Protein AF-0000000086320446 (afdb_homodimer)

Secondary structure (DSSP, 8-state):
----------------------------SSHHHHHHHHHHHHHHHHHTTSPPPSS--GGGGT-EEEEEEEEESSSTTTS-SEEEEEEESHHHHHHHHHHTT--HHHHHHHHHSSPPEEEEEE-GGG-EEEE-TTSSEEEEEE-HHHHHHHHHHHHHHHHHHHHTTT--SS--EEEEEEEEETTEEEEEEEEE-SS-SSSPPSEEEEE-S--TT-S--HHHHTSSS-EE-HHHHHHTT----B-HHHHHHHHHHHHHHHHHHHHTT----EEEEEEEEHHHHHHHHHHHHHHHHHS-S-------------GG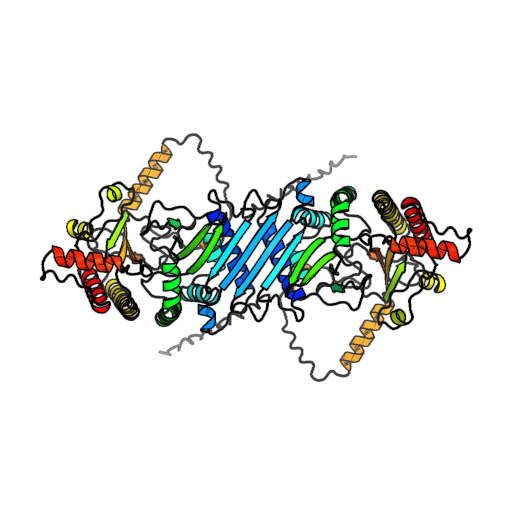G-S--PPTT---TTT-TTEEEBPTT-SS-EEEEEEEE--S----HHHHHHHHHHHHHS-TTS------HHHHHHHHHHHHHHT--/----------------------------SSHHHHHHHHHHHHHHHHHTTSPPPSS--GGGGT-EEEEEEEEESSSTTTS-SEEEEEEESHHHHHHHHHHTT--HHHHHHHHHSSPPEEEEEE-GGG-EEEE-TTSSEEEEEE-HHHHHHHHHHHHHHHHHHHHTTT--SS--EEEEEEEEETTEEEEEEEEE-SS-SSSPPSEEEEE-S--TT-S--HHHHTSSS-EE-HHHHHHTT----B-HHHHHHHHHHHHHHHHHHHHTT----EEEEEEEEHHHHHHHHHHHHHHHHHS-SS----S-------GGG-S--PPTT---TTT-TTEEEBPTT-SS-EEEEEEEE--S----HHHHHHHHHHHHHS-TTS------HHHHHHHHHHHHHHT--

InterPro domains:
  IPR002498 Phosphatidylinositol-4-phosphate 4/5-kinase, core [PF01504] (119-394)
  IPR002498 Phosphatidylinositol-4-phosphate 4/5-kinase, core [PS51455] (28-396)
  IPR002498 Phosphatidylinositol-4-phosphate 4/5-kinase, core [SM00330] (57-397)
  IPR023610 Phosphatidylinositol-4/5-phosphate 5/4-kinase [PTHR23086] (12-394)
  IPR027483 Phosphatidylinositol-4-phosphate 4/5-kinase, C-terminal domain superfamily [G3DSA:3.30.810.10] (194-396)
  IPR027484 Phosphatidylinositol-4-phosphate 5-kinase, N-terminal [G3DSA:3.30.800.10] (15-193)

pLDDT: mean 83.35, std 22.11, range [25.0, 98.81]

Nearest PDB structures (foldseek):
  6ux9-assembly1_B  TM=9.869E-01  e=2.970E-52  Homo sapiens
  1bo1-assembly1_B  TM=9.671E-01  e=8.323E-47  Homo sapiens
  7n80-assembly1_A  TM=9.711E-01  e=2.504E-44  Homo sapiens
  7n81-assembly1_A  TM=9.606E-01  e=2.966E-44  Homo sapiens
  7n81-assembly1_B  TM=9.501E-01  e=2.649E-44  Homo sapiens

Structure (mmCIF, N/CA/C/O backbone):
data_AF-0000000086320446-model_v1
#
loop_
_entity.id
_entity.type
_entity.pdbx_description
1 polymer 'Phosphatidylinositol 5-phosphate 4-kinase type-2 alpha'
#
loop_
_atom_site.group_PDB
_atom_site.id
_atom_site.type_symbol
_atom_site.label_atom_id
_atom_site.label_alt_id
_atom_site.label_comp_id
_atom_site.label_asym_id
_atom_site.label_entity_id
_atom_site.label_seq_id
_atom_site.pdbx_PDB_ins_code
_atom_site.Cartn_x
_atom_site.Cartn_y
_atom_site.Cartn_z
_atom_site.occupancy
_atom_site.B_iso_or_equiv
_atom_site.auth_seq_id
_atom_site.auth_comp_id
_atom_site.auth_asym_id
_atom_site.auth_atom_id
_atom_site.pdbx_PDB_model_num
ATOM 1 N N . LYS A 1 1 ? 19.734 -3.607 -69.25 1 25 1 LYS A N 1
ATOM 2 C CA . LYS A 1 1 ? 18.844 -4.18 -68.25 1 25 1 LYS A CA 1
ATOM 3 C C . LYS A 1 1 ? 19.344 -3.904 -66.812 1 25 1 LYS A C 1
ATOM 5 O O . LYS A 1 1 ? 20.281 -4.562 -66.375 1 25 1 LYS A O 1
ATOM 10 N N . ALA A 1 2 ? 19.484 -2.613 -66.375 1 28.91 2 ALA A N 1
ATOM 11 C CA . ALA A 1 2 ? 20.125 -1.871 -65.312 1 28.91 2 ALA A CA 1
ATOM 12 C C . ALA A 1 2 ? 19.469 -2.172 -63.969 1 28.91 2 ALA A C 1
ATOM 14 O O . ALA A 1 2 ? 18.25 -2.006 -63.844 1 28.91 2 ALA A O 1
ATOM 15 N N . LEU A 1 3 ? 19.984 -3.246 -63.188 1 27.5 3 LEU A N 1
ATOM 16 C CA . LEU A 1 3 ? 19.562 -3.887 -61.938 1 27.5 3 LEU A CA 1
ATOM 17 C C . LEU A 1 3 ? 19.422 -2.863 -60.812 1 27.5 3 LEU A C 1
ATOM 19 O O . LEU A 1 3 ? 20.391 -2.197 -60.469 1 27.5 3 LEU A O 1
ATOM 23 N N . VAL A 1 4 ? 18.297 -2.152 -60.75 1 27.69 4 VAL A N 1
ATOM 24 C CA . VAL A 1 4 ? 17.984 -1.152 -59.719 1 27.69 4 VAL A CA 1
ATOM 25 C C . VAL A 1 4 ? 18.047 -1.784 -58.344 1 27.69 4 VAL A C 1
ATOM 27 O O . VAL A 1 4 ? 17.297 -2.709 -58.031 1 27.69 4 VAL A O 1
ATOM 30 N N . ALA A 1 5 ? 19.297 -1.875 -57.688 1 31.53 5 ALA A N 1
ATOM 31 C CA . ALA A 1 5 ? 19.672 -2.311 -56.344 1 31.53 5 ALA A CA 1
ATOM 32 C C . ALA A 1 5 ? 18.875 -1.561 -55.281 1 31.53 5 ALA A C 1
ATOM 34 O O . ALA A 1 5 ? 18.969 -0.336 -55.188 1 31.53 5 ALA A O 1
ATOM 35 N N . SER A 1 6 ? 17.594 -1.976 -55.031 1 29.22 6 SER A N 1
ATOM 36 C CA . SER A 1 6 ? 16.688 -1.409 -54.062 1 29.22 6 SER A CA 1
ATOM 37 C C . SER A 1 6 ? 17.328 -1.345 -52.688 1 29.22 6 SER A C 1
ATOM 39 O O . SER A 1 6 ? 17.891 -2.334 -52.219 1 29.22 6 SER A O 1
ATOM 41 N N . ILE A 1 7 ? 17.844 -0.206 -52.25 1 32.28 7 ILE A N 1
ATOM 42 C CA . ILE A 1 7 ? 18.484 0.19 -51 1 32.28 7 ILE A CA 1
ATOM 43 C C . ILE A 1 7 ? 17.547 -0.119 -49.844 1 32.28 7 ILE A C 1
ATOM 45 O O . ILE A 1 7 ? 16.453 0.449 -49.75 1 32.28 7 ILE A O 1
ATOM 49 N N . ALA A 1 8 ? 17.469 -1.412 -49.375 1 32.09 8 ALA A N 1
ATOM 50 C CA . ALA A 1 8 ? 16.781 -1.826 -48.156 1 32.09 8 ALA A CA 1
ATOM 51 C C . ALA A 1 8 ? 17.203 -0.95 -46.969 1 32.09 8 ALA A C 1
ATOM 53 O O . ALA A 1 8 ? 18.375 -0.915 -46.594 1 32.09 8 ALA A O 1
ATOM 54 N N . SER A 1 9 ? 16.531 0.209 -46.812 1 28.72 9 SER A N 1
ATOM 55 C CA . SER A 1 9 ? 16.766 1.096 -45.656 1 28.72 9 SER A CA 1
ATOM 56 C C . SER A 1 9 ? 16.688 0.333 -44.344 1 28.72 9 SER A C 1
ATOM 58 O O . SER A 1 9 ? 15.766 -0.446 -44.125 1 28.72 9 SER A O 1
ATOM 60 N N . LYS A 1 10 ? 17.812 0.025 -43.75 1 32.12 10 LYS A N 1
ATOM 61 C CA . LYS A 1 10 ? 18.062 -0.482 -42.406 1 32.12 10 LYS A CA 1
ATOM 62 C C . LYS A 1 10 ? 17.297 0.323 -41.344 1 32.12 10 LYS A C 1
ATOM 64 O O . LYS A 1 10 ? 17.625 1.475 -41.062 1 32.12 10 LYS A O 1
ATOM 69 N N . THR A 1 11 ? 15.969 0.18 -41.375 1 28.09 11 THR A N 1
ATOM 70 C CA . THR A 1 11 ? 15.266 0.816 -40.25 1 28.09 11 THR A CA 1
ATOM 71 C C . THR A 1 11 ? 15.828 0.337 -38.938 1 28.09 11 THR A C 1
ATOM 73 O O . THR A 1 11 ? 15.773 -0.855 -38.625 1 28.09 11 THR A O 1
ATOM 76 N N . LYS A 1 12 ? 16.812 1.037 -38.406 1 29.14 12 LYS A N 1
ATOM 77 C CA . LYS A 1 12 ? 17.328 0.895 -37.062 1 29.14 12 LYS A CA 1
ATOM 78 C C . LYS A 1 12 ? 16.203 0.881 -36.031 1 29.14 12 LYS A C 1
ATOM 80 O O . LYS A 1 12 ? 15.438 1.848 -35.906 1 29.14 12 LYS A O 1
ATOM 85 N N . THR A 1 13 ? 15.609 -0.25 -35.875 1 29.11 13 THR A N 1
ATOM 86 C CA . THR A 1 13 ? 14.711 -0.344 -34.719 1 29.11 13 THR A CA 1
ATOM 87 C C . THR A 1 13 ? 15.398 0.128 -33.438 1 29.11 13 THR A C 1
ATOM 89 O O . THR A 1 13 ? 16.391 -0.464 -33 1 29.11 13 THR A O 1
ATOM 92 N N . LYS A 1 14 ? 15.445 1.467 -33.25 1 32.5 14 LYS A N 1
ATOM 93 C CA . LYS A 1 14 ? 15.914 1.981 -31.953 1 32.5 14 LYS A CA 1
ATOM 94 C C . LYS A 1 14 ? 15.398 1.13 -30.797 1 32.5 14 LYS A C 1
ATOM 96 O O . LYS A 1 14 ? 14.188 0.986 -30.625 1 32.5 14 LYS A O 1
ATOM 101 N N . LYS A 1 15 ? 16.219 0.214 -30.469 1 32.38 15 LYS A N 1
ATOM 102 C CA . LYS A 1 15 ? 15.992 -0.48 -29.203 1 32.38 15 LYS A CA 1
ATOM 103 C C . LYS A 1 15 ? 15.594 0.5 -28.109 1 32.38 15 LYS A C 1
ATOM 105 O O . LYS A 1 15 ? 16.359 1.404 -27.766 1 32.38 15 LYS A O 1
ATOM 110 N N . LYS A 1 16 ? 14.398 1.007 -28.094 1 34.41 16 LYS A N 1
ATOM 111 C CA . LYS A 1 16 ? 13.945 1.812 -26.969 1 34.41 16 LYS A CA 1
ATOM 112 C C . LYS A 1 16 ? 14.5 1.276 -25.656 1 34.41 16 LYS A C 1
ATOM 114 O O . LYS A 1 16 ? 14.234 0.131 -25.281 1 34.41 16 LYS A O 1
ATOM 119 N N . HIS A 1 17 ? 15.633 1.653 -25.359 1 34.25 17 HIS A N 1
ATOM 120 C CA . HIS A 1 17 ? 16.172 1.431 -24.031 1 34.25 17 HIS A CA 1
ATOM 121 C C . HIS A 1 17 ? 15.133 1.701 -22.953 1 34.25 17 HIS A C 1
ATOM 123 O O . HIS A 1 17 ? 14.523 2.773 -22.938 1 34.25 17 HIS A O 1
ATOM 129 N N . PHE A 1 18 ? 14.352 0.781 -22.609 1 33.75 18 PHE A N 1
ATOM 130 C CA . PHE A 1 18 ? 13.516 0.884 -21.422 1 33.75 18 PHE A CA 1
ATOM 131 C C . PHE A 1 18 ? 14.273 1.534 -20.281 1 33.75 18 PHE A C 1
ATOM 133 O O . PHE A 1 18 ? 15.227 0.954 -19.75 1 33.75 18 PHE A O 1
ATOM 140 N N . VAL A 1 19 ? 14.508 2.783 -20.422 1 36.47 19 VAL A N 1
ATOM 141 C CA . VAL A 1 19 ? 15.008 3.445 -19.219 1 36.47 19 VAL A CA 1
ATOM 142 C C . VAL A 1 19 ? 14.242 2.951 -18 1 36.47 19 VAL A C 1
ATOM 144 O O . VAL A 1 19 ? 13.008 2.977 -17.984 1 36.47 19 VAL A O 1
ATOM 147 N N . ALA A 1 20 ? 14.836 2.168 -17.297 1 40.19 20 ALA A N 1
ATOM 148 C CA . ALA A 1 20 ? 14.312 1.625 -16.047 1 40.19 20 ALA A CA 1
ATOM 149 C C . ALA A 1 20 ? 13.68 2.719 -15.188 1 40.19 20 ALA A C 1
ATOM 151 O O . ALA A 1 20 ? 14.297 3.746 -14.914 1 40.19 20 ALA A O 1
ATOM 152 N N . GLN A 1 21 ? 12.484 2.992 -15.227 1 47.34 21 GLN A N 1
ATOM 153 C CA . GLN A 1 21 ? 11.75 3.959 -14.422 1 47.34 21 GLN A CA 1
ATOM 154 C C . GLN A 1 21 ? 12.242 3.967 -12.984 1 47.34 21 GLN A C 1
ATOM 156 O O . GLN A 1 21 ? 12.398 2.91 -12.367 1 47.34 21 GLN A O 1
ATOM 161 N N . LYS A 1 22 ? 12.914 5.008 -12.547 1 56.53 22 LYS A N 1
ATOM 162 C CA . LYS A 1 22 ? 13.438 5.266 -11.203 1 56.53 22 LYS A CA 1
ATOM 163 C C . LYS A 1 22 ? 12.375 4.973 -10.141 1 56.53 22 LYS A C 1
ATOM 165 O O . LYS A 1 22 ? 11.266 5.496 -10.211 1 56.53 22 LYS A O 1
ATOM 170 N N . VAL A 1 23 ? 12.508 3.85 -9.453 1 69 23 VAL A N 1
ATOM 171 C CA . VAL A 1 23 ? 11.672 3.367 -8.359 1 69 23 VAL A CA 1
ATOM 172 C C . VAL A 1 23 ? 11.703 4.367 -7.203 1 69 23 VAL A C 1
ATOM 174 O O . VAL A 1 23 ? 12.766 4.887 -6.852 1 69 23 VAL A O 1
ATOM 177 N N . LYS A 1 24 ? 10.523 4.895 -6.875 1 74.44 24 LYS A N 1
ATOM 178 C CA . LYS A 1 24 ? 10.406 5.688 -5.652 1 74.44 24 LYS A CA 1
ATOM 179 C C . LYS A 1 24 ? 10.812 4.879 -4.43 1 74.44 24 LYS A C 1
ATOM 181 O O . LYS A 1 24 ? 10.109 3.955 -4.02 1 74.44 24 LYS A O 1
ATOM 186 N N . LEU A 1 25 ? 12.023 5.301 -3.936 1 83.06 25 LEU A N 1
ATOM 187 C CA . LEU A 1 25 ? 12.523 4.605 -2.756 1 83.06 25 LEU A CA 1
ATOM 188 C C . LEU A 1 25 ? 12.242 5.41 -1.49 1 83.06 25 LEU A C 1
ATOM 190 O O . LEU A 1 25 ? 12.281 6.641 -1.514 1 83.06 25 LEU A O 1
ATOM 194 N N . PHE A 1 26 ? 11.805 4.734 -0.42 1 89.5 26 PHE A N 1
ATOM 195 C CA . PHE A 1 26 ? 11.625 5.383 0.872 1 89.5 26 PHE A CA 1
ATOM 196 C C . PHE A 1 26 ? 12.914 5.348 1.685 1 89.5 26 PHE A C 1
ATOM 198 O O . PHE A 1 26 ? 12.953 4.766 2.77 1 89.5 26 PHE A O 1
ATOM 205 N N . ARG A 1 27 ? 13.922 5.82 1.101 1 88.25 27 ARG A N 1
ATOM 206 C CA . ARG A 1 27 ? 15.219 5.805 1.774 1 88.25 27 ARG A CA 1
ATOM 207 C C . ARG A 1 27 ? 15.578 7.191 2.295 1 88.25 27 ARG A C 1
ATOM 209 O O . ARG A 1 27 ? 15.477 8.18 1.566 1 88.25 27 ARG A O 1
ATOM 216 N N . ALA A 1 28 ? 15.891 7.195 3.557 1 91.31 28 ALA A N 1
ATOM 217 C CA . ALA A 1 28 ? 16.406 8.398 4.215 1 91.31 28 ALA A CA 1
ATOM 218 C C . ALA A 1 28 ? 17.594 8.07 5.113 1 91.31 28 ALA A C 1
ATOM 220 O O . ALA A 1 28 ? 17.781 6.914 5.508 1 91.31 28 ALA A O 1
ATOM 221 N N . SER A 1 29 ? 18.453 9.031 5.277 1 90 29 SER A N 1
ATOM 222 C CA . SER A 1 29 ? 19.578 8.828 6.195 1 90 29 SER A CA 1
ATOM 223 C C . SER A 1 29 ? 19.078 8.492 7.598 1 90 29 SER A C 1
ATOM 225 O O . SER A 1 29 ? 19.672 7.645 8.273 1 90 29 SER A O 1
ATOM 227 N N . ASP A 1 30 ? 18.047 9.164 7.98 1 93.19 30 ASP A N 1
ATOM 228 C CA . ASP A 1 30 ? 17.375 8.859 9.242 1 93.19 30 ASP A CA 1
ATOM 229 C C . ASP A 1 30 ? 16.297 7.797 9.047 1 93.19 30 ASP A C 1
ATOM 231 O O . ASP A 1 30 ? 15.289 8.047 8.391 1 93.19 30 ASP A O 1
ATOM 235 N N . PRO A 1 31 ? 16.453 6.613 9.648 1 95.56 31 PRO A N 1
ATOM 236 C CA . PRO A 1 31 ? 15.469 5.543 9.484 1 95.56 31 PRO A CA 1
ATOM 237 C C . PRO A 1 31 ? 14.055 5.977 9.883 1 95.56 31 PRO A C 1
ATOM 239 O O . PRO A 1 31 ? 13.078 5.48 9.328 1 95.56 31 PRO A O 1
ATOM 242 N N . LEU A 1 32 ? 14.039 6.867 10.82 1 96.62 32 LEU A N 1
ATOM 243 C CA . LEU A 1 32 ? 12.742 7.379 11.25 1 96.62 32 LEU A CA 1
ATOM 244 C C . LEU A 1 32 ? 11.984 8 10.086 1 96.62 32 LEU A C 1
ATOM 246 O O . LEU A 1 32 ? 10.781 7.793 9.938 1 96.62 32 LEU A O 1
ATOM 250 N N . LEU A 1 33 ? 12.68 8.75 9.297 1 97.31 33 LEU A N 1
ATOM 251 C CA . LEU A 1 33 ? 12.055 9.43 8.164 1 97.31 33 LEU A CA 1
ATOM 252 C C . LEU A 1 33 ? 11.711 8.43 7.062 1 97.31 33 LEU A C 1
ATOM 254 O O . LEU A 1 33 ? 10.719 8.609 6.348 1 97.31 33 LEU A O 1
ATOM 258 N N . SER A 1 34 ? 12.5 7.352 6.922 1 97.12 34 SER A N 1
ATOM 259 C CA . SER A 1 34 ? 12.148 6.281 5.992 1 97.12 34 SER A CA 1
ATOM 260 C C . SER A 1 34 ? 10.805 5.652 6.355 1 97.12 34 SER A C 1
ATOM 262 O O . SER A 1 34 ? 9.953 5.457 5.488 1 97.12 34 SER A O 1
ATOM 264 N N . VAL A 1 35 ? 10.648 5.379 7.641 1 98.25 35 VAL A N 1
ATOM 265 C CA . VAL A 1 35 ? 9.414 4.75 8.109 1 98.25 35 VAL A CA 1
ATOM 266 C C . VAL A 1 35 ? 8.25 5.73 7.984 1 98.25 35 VAL A C 1
ATOM 268 O O . VAL A 1 35 ? 7.125 5.332 7.676 1 98.25 35 VAL A O 1
ATOM 271 N N . LEU A 1 36 ? 8.539 7 8.219 1 98.31 36 LEU A N 1
ATOM 272 C CA . LEU A 1 36 ? 7.496 8 8.023 1 98.31 36 LEU A CA 1
ATOM 273 C C . LEU A 1 36 ? 6.996 7.988 6.582 1 98.31 36 LEU A C 1
ATOM 275 O O . LEU A 1 36 ? 5.785 7.953 6.34 1 98.31 36 LEU A O 1
ATOM 279 N N . MET A 1 37 ? 7.906 8.07 5.656 1 98.12 37 MET A N 1
ATOM 280 C CA . MET A 1 37 ? 7.543 8.062 4.242 1 98.12 37 MET A CA 1
ATOM 281 C C . MET A 1 37 ? 6.758 6.805 3.887 1 98.12 37 MET A C 1
ATOM 283 O O . MET A 1 37 ? 5.703 6.879 3.256 1 98.12 37 MET A O 1
ATOM 287 N N . TRP A 1 38 ? 7.277 5.66 4.281 1 97.75 38 TRP A N 1
ATOM 288 C CA . TRP A 1 38 ? 6.613 4.383 4.027 1 97.75 38 TRP A CA 1
ATOM 289 C C . TRP A 1 38 ? 5.207 4.371 4.621 1 97.75 38 TRP A C 1
ATOM 291 O O . TRP A 1 38 ? 4.25 3.969 3.959 1 97.75 38 TRP A O 1
ATOM 301 N N . GLY A 1 39 ? 5.105 4.797 5.871 1 98.44 39 GLY A N 1
ATOM 302 C CA . GLY A 1 39 ? 3.844 4.781 6.59 1 98.44 39 GLY A CA 1
ATOM 303 C C . GLY A 1 39 ? 2.793 5.684 5.973 1 98.44 39 GLY A C 1
ATOM 304 O O . GLY A 1 39 ? 1.627 5.297 5.855 1 98.44 39 GLY A O 1
ATOM 305 N N . VAL A 1 40 ? 3.195 6.852 5.652 1 98.38 40 VAL A N 1
ATOM 306 C CA . VAL A 1 40 ? 2.268 7.781 5.02 1 98.38 40 VAL A CA 1
ATOM 307 C C . VAL A 1 40 ? 1.782 7.207 3.691 1 98.38 40 VAL A C 1
ATOM 309 O O . VAL A 1 40 ? 0.591 7.27 3.379 1 98.38 40 VAL A O 1
ATOM 312 N N . ASN A 1 41 ? 2.709 6.695 2.93 1 97.25 41 ASN A N 1
ATOM 313 C CA . ASN A 1 41 ? 2.338 6.039 1.681 1 97.25 41 ASN A CA 1
ATOM 314 C C . ASN A 1 41 ? 1.327 4.918 1.914 1 97.25 41 ASN A C 1
ATOM 316 O O . ASN A 1 41 ? 0.321 4.828 1.209 1 97.25 41 ASN A O 1
ATOM 320 N N . HIS A 1 42 ? 1.609 4.121 2.852 1 96.5 42 HIS A N 1
ATOM 321 C CA . HIS A 1 42 ? 0.721 3.018 3.205 1 96.5 42 HIS A CA 1
ATOM 322 C C . HIS A 1 42 ? -0.653 3.531 3.623 1 96.5 42 HIS A C 1
ATOM 324 O O . HIS A 1 42 ? -1.677 3.008 3.176 1 96.5 42 HIS A O 1
ATOM 330 N N . SER A 1 43 ? -0.67 4.484 4.469 1 96.75 43 SER A N 1
ATOM 331 C CA . SER A 1 43 ? -1.901 5.039 5.02 1 96.75 43 SER A CA 1
ATOM 332 C C . SER A 1 43 ? -2.809 5.574 3.916 1 96.75 43 SER A C 1
ATOM 334 O O . SER A 1 43 ? -3.998 5.25 3.871 1 96.75 43 SER A O 1
ATOM 336 N N . ILE A 1 44 ? -2.24 6.355 3.064 1 96.94 44 ILE A N 1
ATOM 337 C CA . ILE A 1 44 ? -3.029 6.977 2.006 1 96.94 44 ILE A CA 1
ATOM 338 C C . ILE A 1 44 ? -3.543 5.902 1.048 1 96.94 44 ILE A C 1
ATOM 340 O O . ILE A 1 44 ? -4.691 5.961 0.601 1 96.94 44 ILE A O 1
ATOM 344 N N . ASN A 1 45 ? -2.715 4.945 0.732 1 93.5 45 ASN A N 1
ATOM 345 C CA . ASN A 1 45 ? -3.152 3.844 -0.118 1 93.5 45 ASN A CA 1
ATOM 346 C C . ASN A 1 45 ? -4.301 3.066 0.519 1 93.5 45 ASN A C 1
ATOM 348 O O . ASN A 1 45 ? -5.266 2.711 -0.159 1 93.5 45 ASN A O 1
ATOM 352 N N . GLU A 1 46 ? -4.16 2.814 1.781 1 93.31 46 GLU A N 1
ATOM 353 C CA . GLU A 1 46 ? -5.207 2.102 2.508 1 93.31 46 GLU A CA 1
ATOM 354 C C . GLU A 1 46 ? -6.523 2.871 2.475 1 93.31 46 GLU A C 1
ATOM 356 O O . GLU A 1 46 ? -7.59 2.279 2.295 1 93.31 46 GLU A O 1
ATOM 361 N N . LEU A 1 47 ? -6.434 4.125 2.672 1 93.94 47 LEU A N 1
ATOM 362 C CA . LEU A 1 47 ? -7.621 4.973 2.725 1 93.94 47 LEU A CA 1
ATOM 363 C C . LEU A 1 47 ? -8.328 5.008 1.373 1 93.94 47 LEU A C 1
ATOM 365 O O . LEU A 1 47 ? -9.531 5.262 1.303 1 93.94 47 LEU A O 1
ATOM 369 N N . SER A 1 48 ? -7.562 4.758 0.337 1 91.5 48 SER A N 1
ATOM 370 C CA . SER A 1 48 ? -8.156 4.742 -0.997 1 91.5 48 SER A CA 1
ATOM 371 C C . SER A 1 48 ? -9.031 3.51 -1.2 1 91.5 48 SER A C 1
ATOM 373 O O . SER A 1 48 ? -9.797 3.441 -2.16 1 91.5 48 SER A O 1
ATOM 375 N N . HIS A 1 49 ? -8.914 2.6 -0.326 1 89.81 49 HIS A N 1
ATOM 376 C CA . HIS A 1 49 ? -9.695 1.368 -0.418 1 89.81 49 HIS A CA 1
ATOM 377 C C . HIS A 1 49 ? -10.727 1.283 0.699 1 89.81 49 HIS A C 1
ATOM 379 O O . HIS A 1 49 ? -11.148 0.189 1.08 1 89.81 49 HIS A O 1
ATOM 385 N N . VAL A 1 50 ? -11.039 2.348 1.27 1 90.62 50 VAL A N 1
ATOM 386 C CA . VAL A 1 50 ? -12.047 2.424 2.32 1 90.62 50 VAL A CA 1
ATOM 387 C C . VAL A 1 50 ? -13.195 3.332 1.871 1 90.62 50 VAL A C 1
ATOM 389 O O . VAL A 1 50 ? -12.961 4.352 1.219 1 90.62 50 VAL A O 1
ATOM 392 N N . GLN A 1 51 ? -14.367 2.893 2.152 1 86.12 51 GLN A N 1
ATOM 393 C CA . GLN A 1 51 ? -15.516 3.748 1.887 1 86.12 51 GLN A CA 1
ATOM 394 C C . GLN A 1 51 ? -15.531 4.953 2.822 1 86.12 51 GLN A C 1
ATOM 396 O O . GLN A 1 51 ? -15.547 4.797 4.043 1 86.12 51 GLN A O 1
ATOM 401 N N . ILE A 1 52 ? -15.555 6.035 2.26 1 87.38 52 ILE A N 1
ATOM 402 C CA . ILE A 1 52 ? -15.547 7.262 3.049 1 87.38 52 ILE A CA 1
ATOM 403 C C . ILE A 1 52 ? -16.984 7.633 3.436 1 87.38 52 ILE A C 1
ATOM 405 O O . ILE A 1 52 ? -17.828 7.84 2.566 1 87.38 52 ILE A O 1
ATOM 409 N N . PRO A 1 53 ? -17.188 7.684 4.668 1 87.69 53 PRO A N 1
ATOM 410 C CA . PRO A 1 53 ? -18.547 8.031 5.09 1 87.69 53 PRO A CA 1
ATOM 411 C C . PRO A 1 53 ? -18.891 9.492 4.828 1 87.69 53 PRO A C 1
ATOM 413 O O . PRO A 1 53 ? -18 10.344 4.793 1 87.69 53 PRO A O 1
ATOM 416 N N . ILE A 1 54 ? -20.141 9.719 4.711 1 85.94 54 ILE A N 1
ATOM 417 C CA . ILE A 1 54 ? -20.625 11.078 4.512 1 85.94 54 ILE A CA 1
ATOM 418 C C . ILE A 1 54 ? -20.484 11.875 5.805 1 85.94 54 ILE A C 1
ATOM 420 O O . ILE A 1 54 ? -20.094 13.047 5.777 1 85.94 54 ILE A O 1
ATOM 424 N N . MET A 1 55 ? -20.766 11.172 6.875 1 92.38 55 MET A N 1
ATOM 425 C CA . MET A 1 55 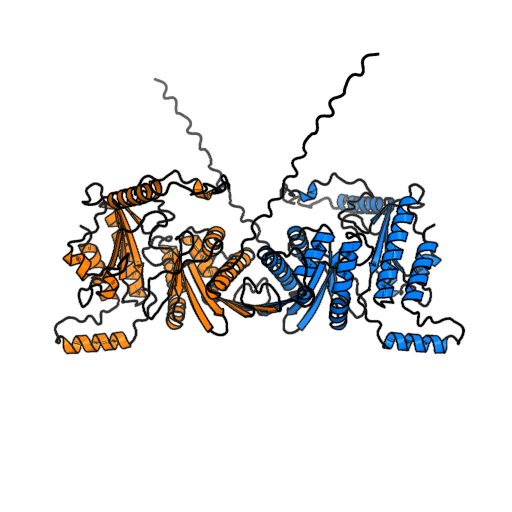? -20.641 11.797 8.188 1 92.38 55 MET A CA 1
ATOM 426 C C . MET A 1 55 ? -19.703 11.008 9.094 1 92.38 55 MET A C 1
ATOM 428 O O . MET A 1 55 ?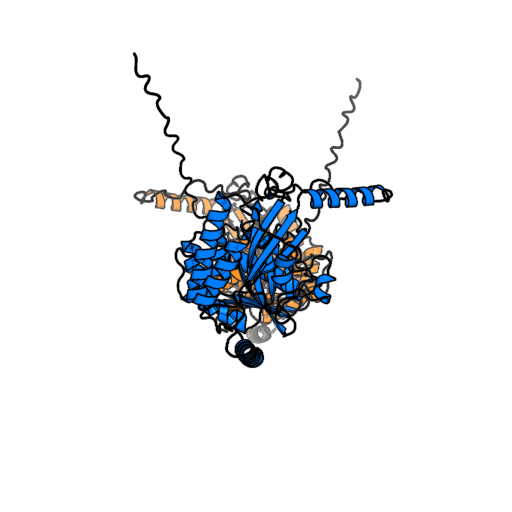 -19.719 9.773 9.086 1 92.38 55 MET A O 1
ATOM 432 N N . LEU A 1 56 ? -19 11.758 9.773 1 96 56 LEU A N 1
ATOM 433 C CA . LEU A 1 56 ? -18.094 11.117 10.719 1 96 56 LEU A CA 1
ATOM 434 C C . LEU A 1 56 ? -18.797 10.797 12.031 1 96 56 LEU A C 1
ATOM 436 O O . LEU A 1 56 ? -19.625 11.594 12.5 1 96 56 LEU A O 1
ATOM 440 N N . MET A 1 57 ? -18.484 9.656 12.539 1 95.25 57 MET A N 1
ATOM 441 C CA . MET A 1 57 ? -19.047 9.227 13.812 1 95.25 57 MET A CA 1
ATOM 442 C C . MET A 1 57 ? -18.047 9.438 14.945 1 95.25 57 MET A C 1
ATOM 444 O O . MET A 1 57 ? -16.844 9.57 14.703 1 95.25 57 MET A O 1
ATOM 448 N N . PRO A 1 58 ? -18.531 9.469 16.219 1 95.44 58 PRO A N 1
ATOM 449 C CA . PRO A 1 58 ? -17.656 9.656 17.359 1 95.44 58 PRO A CA 1
ATOM 450 C C . PRO A 1 58 ? -16.531 8.625 17.422 1 95.44 58 PRO A C 1
ATOM 452 O O . PRO A 1 58 ? -15.406 8.945 17.828 1 95.44 58 PRO A O 1
ATOM 455 N N . ASP A 1 59 ? -16.766 7.469 16.984 1 95.94 59 ASP A N 1
ATOM 456 C CA . ASP A 1 59 ? -15.766 6.402 16.984 1 95.94 59 ASP A CA 1
ATOM 457 C C . ASP A 1 59 ? -14.602 6.734 16.062 1 95.94 59 ASP A C 1
ATOM 459 O O . ASP A 1 59 ? -13.469 6.309 16.297 1 95.94 59 ASP A O 1
ATOM 463 N N . ASP A 1 60 ? -14.914 7.445 15.07 1 97.38 60 ASP A N 1
ATOM 464 C CA . ASP A 1 60 ? -13.867 7.809 14.117 1 97.38 60 ASP A CA 1
ATOM 465 C C . ASP A 1 60 ? -12.797 8.672 14.781 1 97.38 60 ASP A C 1
ATOM 467 O O . ASP A 1 60 ? -11.633 8.648 14.367 1 97.38 60 ASP A O 1
ATOM 471 N N . PHE A 1 61 ? -13.141 9.383 15.836 1 98.25 61 PHE A N 1
ATOM 472 C CA . PHE A 1 61 ? -12.234 10.289 16.531 1 98.25 61 PHE A CA 1
ATOM 473 C C . PHE A 1 61 ? -11.391 9.531 17.547 1 98.25 61 PHE A C 1
ATOM 475 O O . PHE A 1 61 ? -10.523 10.117 18.188 1 98.25 61 PHE A O 1
ATOM 482 N N . LYS A 1 62 ? -11.617 8.273 17.656 1 97.5 62 LYS A N 1
ATOM 483 C CA . LYS A 1 62 ? -10.844 7.402 18.547 1 97.5 62 LYS A CA 1
ATOM 484 C C . LYS A 1 62 ? -10.195 6.262 17.766 1 97.5 62 LYS A C 1
ATOM 486 O O . LYS A 1 62 ? -9.453 5.457 18.328 1 97.5 62 LYS A O 1
ATOM 491 N N . ALA A 1 63 ? -10.492 6.199 16.547 1 98 63 ALA A N 1
ATOM 492 C CA . ALA A 1 63 ? -10.047 5.098 15.695 1 98 63 ALA A CA 1
ATOM 493 C C . ALA A 1 63 ? -8.547 5.176 15.438 1 98 63 ALA A C 1
ATOM 495 O O . ALA A 1 63 ? -7.945 6.25 15.531 1 98 63 ALA A O 1
ATOM 496 N N . TYR A 1 64 ? -7.906 4.051 15.188 1 98.38 64 TYR A N 1
ATOM 497 C CA . TYR A 1 64 ? -6.52 4.039 14.734 1 98.38 64 TYR A CA 1
ATOM 498 C C . TYR A 1 64 ? -6.227 2.789 13.914 1 98.38 64 TYR A C 1
ATOM 500 O O . TYR A 1 64 ? -7.004 1.83 13.93 1 98.38 64 TYR A O 1
ATOM 508 N N . SER A 1 65 ? -5.238 2.775 13.141 1 98 65 SER A N 1
ATOM 509 C CA . SER A 1 65 ? -4.637 1.65 12.43 1 98 65 SER A CA 1
ATOM 510 C C . SER A 1 65 ? -3.16 1.499 12.789 1 98 65 SER A C 1
ATOM 512 O O . SER A 1 65 ? -2.385 2.449 12.664 1 98 65 SER A O 1
ATOM 514 N N . LYS A 1 66 ? -2.818 0.365 13.242 1 98.44 66 LYS A N 1
ATOM 515 C CA . LYS A 1 66 ? -1.438 0.077 13.625 1 98.44 66 LYS A CA 1
ATOM 516 C C . LYS A 1 66 ? -0.872 -1.079 12.805 1 98.44 66 LYS A C 1
ATOM 518 O O . LYS A 1 66 ? -1.512 -2.125 12.672 1 98.44 66 LYS A O 1
ATOM 523 N N . ILE A 1 67 ? 0.274 -0.889 12.266 1 98.19 67 ILE A N 1
ATOM 524 C CA . ILE A 1 67 ? 0.934 -1.904 11.453 1 98.19 67 ILE A CA 1
ATOM 525 C C . ILE A 1 67 ? 2.33 -2.182 12.008 1 98.19 67 ILE A C 1
ATOM 527 O O . ILE A 1 67 ? 3.084 -1.252 12.305 1 98.19 67 ILE A O 1
ATOM 531 N N . LYS A 1 68 ? 2.605 -3.385 12.195 1 98.25 68 LYS A N 1
ATOM 532 C CA . LYS A 1 68 ? 3.939 -3.852 12.555 1 98.25 68 LYS A CA 1
ATOM 533 C C . LYS A 1 68 ? 4.59 -4.613 11.406 1 98.25 68 LYS A C 1
ATOM 535 O O . LYS A 1 68 ? 4.004 -5.559 10.867 1 98.25 68 LYS A O 1
ATOM 540 N N . VAL A 1 69 ? 5.742 -4.234 11.023 1 97.88 69 VAL A N 1
ATOM 541 C CA . VAL A 1 69 ? 6.434 -4.844 9.891 1 97.88 69 VAL A CA 1
ATOM 542 C C . VAL A 1 69 ? 7.688 -5.566 10.383 1 97.88 69 VAL A C 1
ATOM 544 O O . VAL A 1 69 ? 8.469 -5.008 11.156 1 97.88 69 VAL A O 1
ATOM 547 N N . ASP A 1 70 ? 7.844 -6.762 9.992 1 97.44 70 ASP A N 1
ATOM 548 C CA . ASP A 1 70 ? 9.031 -7.57 10.227 1 97.44 70 ASP A CA 1
ATOM 549 C C . ASP A 1 70 ? 9.602 -8.094 8.906 1 97.44 70 ASP A C 1
ATOM 551 O O . ASP A 1 70 ? 9.031 -9 8.297 1 97.44 70 ASP A O 1
ATOM 555 N N . ASN A 1 71 ? 10.695 -7.551 8.508 1 96.12 71 ASN A N 1
ATOM 556 C CA . ASN A 1 71 ? 11.391 -7.996 7.301 1 96.12 71 ASN A CA 1
ATOM 557 C C . ASN A 1 71 ? 12.633 -8.82 7.645 1 96.12 71 ASN A C 1
ATOM 559 O O . ASN A 1 71 ? 13.477 -8.375 8.43 1 96.12 71 ASN A O 1
ATOM 563 N N . HIS A 1 72 ? 12.703 -9.945 7.129 1 97 72 HIS A N 1
ATOM 564 C CA . HIS A 1 72 ? 13.883 -10.789 7.258 1 97 72 HIS A CA 1
ATOM 565 C C . HIS A 1 72 ? 14.602 -10.945 5.922 1 97 72 HIS A C 1
ATOM 567 O O . HIS A 1 72 ? 14.039 -11.492 4.969 1 97 72 HIS A O 1
ATOM 573 N N . LEU A 1 73 ? 15.891 -10.422 5.824 1 95.5 73 LEU A N 1
ATOM 574 C CA . LEU A 1 73 ? 16.719 -10.477 4.625 1 95.5 73 LEU A CA 1
ATOM 575 C C . LEU A 1 73 ? 16.016 -9.805 3.447 1 95.5 73 LEU A C 1
ATOM 577 O O . LEU A 1 73 ? 16.203 -10.211 2.299 1 95.5 73 LEU A O 1
ATOM 581 N N . PHE A 1 74 ? 15.172 -8.898 3.754 1 93.75 74 PHE A N 1
ATOM 582 C CA . PHE A 1 74 ? 14.391 -8.219 2.723 1 93.75 74 PHE A CA 1
ATOM 583 C C . PHE A 1 74 ? 14.398 -6.715 2.941 1 93.75 74 PHE A C 1
ATOM 585 O O . PHE A 1 74 ? 14.188 -6.242 4.059 1 93.75 74 PHE A O 1
ATOM 592 N N . ASN A 1 75 ? 14.703 -5.949 1.857 1 90.94 75 ASN A N 1
ATOM 593 C CA . ASN A 1 75 ? 14.602 -4.496 1.816 1 90.94 75 ASN A CA 1
ATOM 594 C C . ASN A 1 75 ? 15.461 -3.842 2.896 1 90.94 75 ASN A C 1
ATOM 596 O O . ASN A 1 75 ? 15.086 -2.809 3.453 1 90.94 75 ASN A O 1
ATOM 600 N N . LYS A 1 76 ? 16.562 -4.398 3.223 1 88.88 76 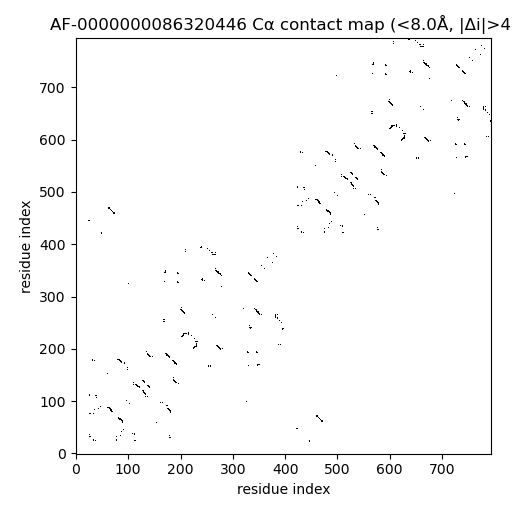LYS A N 1
ATOM 601 C CA . LYS A 1 76 ? 17.422 -3.943 4.309 1 88.88 76 LYS A CA 1
ATOM 602 C C . LYS A 1 76 ? 18.094 -2.623 3.957 1 88.88 76 LYS A C 1
ATOM 604 O O . LYS A 1 76 ? 18.438 -1.836 4.844 1 88.88 76 LYS A O 1
ATOM 609 N N . GLU A 1 77 ? 18.234 -2.381 2.752 1 86.81 77 GLU A N 1
ATOM 610 C CA . GLU A 1 77 ? 18.984 -1.203 2.307 1 86.81 77 GLU A CA 1
ATOM 611 C C . GLU A 1 77 ? 18.141 0.064 2.465 1 86.81 77 GLU A C 1
ATOM 613 O O . GLU A 1 77 ? 18.688 1.16 2.605 1 86.81 77 GLU A O 1
ATOM 618 N N . ASN A 1 78 ? 16.844 -0.122 2.508 1 88.75 78 ASN A N 1
ATOM 619 C CA . ASN A 1 78 ? 15.992 1.056 2.471 1 88.75 78 ASN A CA 1
ATOM 620 C C . ASN A 1 78 ? 15.227 1.23 3.777 1 88.75 78 ASN A C 1
ATOM 622 O O . ASN A 1 78 ? 14.867 2.35 4.148 1 88.75 78 ASN A O 1
ATOM 626 N N . MET A 1 79 ? 14.914 0.139 4.41 1 94.44 79 MET A N 1
ATOM 627 C CA . MET A 1 79 ? 14.031 0.172 5.566 1 94.44 79 MET A CA 1
ATOM 628 C C . MET A 1 79 ? 14.656 -0.551 6.758 1 94.44 79 MET A C 1
ATOM 630 O O . MET A 1 79 ? 15.43 -1.49 6.578 1 94.44 79 MET A O 1
ATOM 634 N N . PRO A 1 80 ? 14.25 -0.137 7.996 1 95.25 80 PRO A N 1
ATOM 635 C CA . PRO A 1 80 ? 14.578 -0.99 9.141 1 95.25 80 PRO A CA 1
ATOM 636 C C . PRO A 1 80 ? 13.914 -2.361 9.07 1 95.25 80 PRO A C 1
ATOM 638 O O . PRO A 1 80 ? 12.828 -2.494 8.492 1 95.25 80 PRO A O 1
ATOM 641 N N . SER A 1 81 ? 14.516 -3.385 9.656 1 95.06 81 SER A N 1
ATOM 642 C CA . SER A 1 81 ? 14 -4.75 9.617 1 95.06 81 SER A CA 1
ATOM 643 C C . SER A 1 81 ? 12.711 -4.875 10.422 1 95.06 81 SER A C 1
ATOM 645 O O . SER A 1 81 ? 11.852 -5.699 10.102 1 95.06 81 SER A O 1
ATOM 647 N N . HIS A 1 82 ? 12.703 -4.074 11.539 1 97.25 82 HIS A N 1
ATOM 648 C CA . HIS A 1 82 ? 11.523 -4.078 12.398 1 97.25 82 HIS A CA 1
ATOM 649 C C . HIS A 1 82 ? 11.062 -2.658 12.711 1 97.25 82 HIS A C 1
ATOM 651 O O . HIS A 1 82 ? 11.844 -1.832 13.18 1 97.25 82 HIS A O 1
ATOM 657 N N . PHE A 1 83 ? 9.852 -2.389 12.461 1 98.31 83 PHE A N 1
ATOM 658 C CA . PHE A 1 83 ? 9.305 -1.084 12.805 1 98.31 83 PHE A CA 1
ATOM 659 C C . PHE A 1 83 ? 7.781 -1.143 12.906 1 98.31 83 PHE A C 1
ATOM 661 O O . PHE A 1 83 ? 7.168 -2.141 12.516 1 98.31 83 PHE A O 1
ATOM 668 N N . LYS A 1 84 ? 7.207 -0.132 13.523 1 98.62 84 LYS A N 1
ATOM 669 C CA . LYS A 1 84 ? 5.762 0.018 13.641 1 98.62 84 LYS A CA 1
ATOM 670 C C . LYS A 1 84 ? 5.309 1.397 13.172 1 98.62 84 LYS A C 1
ATOM 672 O O . LYS A 1 84 ? 6.062 2.369 13.266 1 98.62 84 LYS A O 1
ATOM 677 N N . PHE A 1 85 ? 4.219 1.418 12.617 1 98.69 85 PHE A N 1
ATOM 678 C CA . PHE A 1 85 ? 3.557 2.646 12.195 1 98.69 85 PHE A CA 1
ATOM 679 C C . PHE A 1 85 ? 2.098 2.65 12.633 1 98.69 85 PHE A C 1
ATOM 681 O O . PHE A 1 85 ? 1.341 1.735 12.297 1 98.69 85 PHE A O 1
ATOM 688 N N . LYS A 1 86 ? 1.754 3.648 13.383 1 98.75 86 LYS A N 1
ATOM 689 C CA . LYS A 1 86 ? 0.383 3.816 13.852 1 98.75 86 LYS A CA 1
ATOM 690 C C . LYS A 1 86 ? -0.208 5.137 13.367 1 98.75 86 LYS A C 1
ATOM 692 O O . LYS A 1 86 ? 0.401 6.195 13.539 1 98.75 86 LYS A O 1
ATOM 697 N N . GLU A 1 87 ? -1.306 5.086 12.742 1 98.62 87 GLU A N 1
ATOM 698 C CA . GLU A 1 87 ? -2.045 6.262 12.297 1 98.62 87 GLU A CA 1
ATOM 699 C C . GLU A 1 87 ? -3.26 6.52 13.188 1 98.62 87 GLU A C 1
ATOM 701 O O . GLU A 1 87 ? -4.094 5.633 13.383 1 98.62 87 GLU A O 1
ATOM 706 N N . TYR A 1 88 ? -3.355 7.715 13.656 1 98.69 88 TYR A N 1
ATOM 707 C CA . TYR A 1 88 ? -4.477 8.086 14.516 1 98.69 88 TYR A CA 1
ATOM 708 C C . TYR A 1 88 ? -5.586 8.75 13.703 1 98.69 88 TYR A C 1
ATOM 710 O O . TYR A 1 88 ? -5.316 9.609 12.859 1 98.69 88 TYR A O 1
ATOM 718 N N . CYS A 1 89 ? -6.828 8.312 13.945 1 98.56 89 CYS A N 1
ATOM 719 C CA . CYS A 1 89 ? -8.047 8.914 13.422 1 98.56 89 CYS A CA 1
ATOM 720 C C . CYS A 1 89 ? -7.957 9.117 11.914 1 98.56 89 CYS A C 1
ATOM 722 O O . CYS A 1 89 ? -8.156 10.227 11.422 1 98.56 89 CYS A O 1
ATOM 724 N N . PRO A 1 90 ? -7.75 8.055 11.188 1 98.19 90 PRO A N 1
ATOM 725 C CA . PRO A 1 90 ? -7.473 8.164 9.758 1 98.19 90 PRO A CA 1
ATOM 726 C C . PRO A 1 90 ? -8.586 8.875 8.992 1 98.19 90 PRO A C 1
ATOM 728 O O . PRO A 1 90 ? -8.312 9.742 8.164 1 98.19 90 PRO A O 1
ATOM 731 N N . LEU A 1 91 ? -9.836 8.594 9.258 1 97.75 91 LEU A N 1
ATOM 732 C CA . LEU A 1 91 ? -10.953 9.164 8.508 1 97.75 91 LEU A CA 1
ATOM 733 C C . LEU A 1 91 ? -11.125 10.641 8.836 1 97.75 91 LEU A C 1
ATOM 735 O O . LEU A 1 91 ? -11.531 11.43 7.973 1 97.75 91 LEU A O 1
ATOM 739 N N . VAL A 1 92 ? -10.828 10.969 10.055 1 98.44 92 VAL A N 1
ATOM 740 C CA . VAL A 1 92 ? -10.969 12.359 10.484 1 98.44 92 VAL A CA 1
ATOM 741 C C . VAL A 1 92 ? -9.945 13.227 9.766 1 98.44 92 VAL A C 1
ATOM 743 O O . VAL A 1 92 ? -10.297 14.266 9.188 1 98.44 92 VAL A O 1
ATOM 746 N N . PHE A 1 93 ? -8.727 12.836 9.773 1 98.56 93 PHE A N 1
ATOM 747 C CA . PHE A 1 93 ? -7.676 13.625 9.141 1 98.56 93 PHE A CA 1
ATOM 748 C C . PHE A 1 93 ? -7.859 13.641 7.625 1 98.56 93 PHE A C 1
ATOM 750 O O . PHE A 1 93 ? -7.543 14.641 6.969 1 98.56 93 PHE A O 1
ATOM 757 N N . ARG A 1 94 ? -8.359 12.555 7.078 1 98 94 ARG A N 1
ATOM 758 C CA . ARG A 1 94 ? -8.703 12.586 5.66 1 98 94 ARG A CA 1
ATOM 759 C C . ARG A 1 94 ? -9.758 13.656 5.379 1 98 94 ARG A C 1
ATOM 761 O O . ARG A 1 94 ? -9.648 14.398 4.402 1 98 94 ARG A O 1
ATOM 768 N N . ASN A 1 95 ? -10.766 13.695 6.18 1 97.69 95 ASN A N 1
ATOM 769 C CA . ASN A 1 95 ? -11.82 14.695 6.016 1 97.69 95 ASN A CA 1
ATOM 770 C C . ASN A 1 95 ? -11.273 16.109 6.191 1 97.69 95 ASN A C 1
ATOM 772 O O . ASN A 1 95 ? -11.688 17.031 5.48 1 97.69 95 ASN A O 1
ATOM 776 N N . LEU A 1 96 ? -10.406 16.266 7.133 1 98.25 96 LEU A N 1
ATOM 777 C CA . LEU A 1 96 ? -9.781 17.578 7.328 1 98.25 96 LEU A CA 1
ATOM 778 C C . LEU A 1 96 ? -9.008 18 6.082 1 98.25 96 LEU A C 1
ATOM 780 O O . LEU A 1 96 ? -9.102 19.141 5.648 1 98.25 96 LEU A O 1
ATOM 784 N N . ARG A 1 97 ? -8.234 17.078 5.559 1 97.88 97 ARG A N 1
ATOM 785 C CA . ARG A 1 97 ? -7.52 17.391 4.324 1 97.88 97 ARG A CA 1
ATOM 786 C C . ARG A 1 97 ? -8.484 17.828 3.229 1 97.88 97 ARG A C 1
ATOM 788 O O . ARG A 1 97 ? -8.219 18.797 2.506 1 97.88 97 ARG A O 1
ATOM 795 N N . GLU A 1 98 ? -9.594 17.188 3.146 1 96.06 98 GLU A N 1
ATOM 796 C CA . GLU A 1 98 ? -10.617 17.562 2.168 1 96.06 98 GLU A CA 1
ATOM 797 C C . GLU A 1 98 ? -11.164 18.953 2.438 1 96.06 98 GLU A C 1
ATOM 799 O O . GLU A 1 98 ? -11.336 19.75 1.512 1 96.06 98 GLU A O 1
ATOM 804 N N . ARG A 1 99 ? -11.438 19.281 3.65 1 96.75 99 ARG A N 1
ATOM 805 C CA . ARG A 1 99 ? -11.984 20.578 4.031 1 96.75 99 ARG A CA 1
ATOM 806 C C . ARG A 1 99 ? -10.984 21.688 3.76 1 96.75 99 ARG A C 1
ATOM 808 O O . ARG A 1 99 ? -11.367 22.828 3.467 1 96.75 99 ARG A O 1
ATOM 815 N N . PHE A 1 100 ? -9.734 21.328 3.842 1 97.88 100 PHE A N 1
ATOM 816 C CA . PHE A 1 100 ? -8.68 22.297 3.582 1 97.88 100 PHE A CA 1
ATOM 817 C C . PHE A 1 100 ? -8.336 22.344 2.096 1 97.88 100 PHE A C 1
ATOM 819 O O . PHE A 1 100 ? -7.391 23.016 1.691 1 97.88 100 PHE A O 1
ATOM 826 N N . GLY A 1 101 ? -9.016 21.562 1.288 1 95.81 101 GLY A N 1
ATOM 827 C CA . GLY A 1 101 ? -8.828 21.578 -0.154 1 95.81 101 GLY A CA 1
ATOM 828 C C . GLY A 1 101 ? -7.598 20.797 -0.598 1 95.81 101 GLY A C 1
ATOM 829 O O . GLY A 1 101 ? -7.02 21.094 -1.646 1 95.81 101 GLY A O 1
ATOM 830 N N . LEU A 1 102 ? -7.191 19.859 0.176 1 96.75 102 LEU A N 1
ATOM 831 C CA . LEU A 1 102 ? -5.984 19.094 -0.139 1 96.75 102 LEU A CA 1
ATOM 832 C C . LEU A 1 102 ? -6.336 17.734 -0.728 1 96.75 102 LEU A C 1
ATOM 834 O O . LEU A 1 102 ? -7.246 17.062 -0.24 1 96.75 102 LEU A O 1
ATOM 838 N N . ASP A 1 103 ? -5.645 17.422 -1.792 1 95.31 103 ASP A N 1
ATOM 839 C CA . ASP A 1 103 ? -5.766 16.094 -2.385 1 95.31 103 ASP A CA 1
ATOM 840 C C . ASP A 1 103 ? -4.863 15.086 -1.672 1 95.31 103 ASP A C 1
ATOM 842 O O . ASP A 1 103 ? -3.689 15.367 -1.424 1 95.31 103 ASP A O 1
ATOM 846 N N . ASP A 1 104 ? -5.367 13.914 -1.428 1 96.06 104 ASP A N 1
ATOM 847 C CA . ASP A 1 104 ? -4.625 12.906 -0.677 1 96.06 104 ASP A CA 1
ATOM 848 C C . ASP A 1 104 ? -3.371 12.469 -1.434 1 96.06 104 ASP A C 1
ATOM 850 O O . ASP A 1 104 ? -2.328 12.227 -0.826 1 96.06 104 ASP A O 1
ATOM 854 N N . GLN A 1 105 ? -3.49 12.312 -2.707 1 95.38 105 GLN A N 1
ATOM 855 C CA . GLN A 1 105 ? -2.334 11.891 -3.492 1 95.38 105 GLN A CA 1
ATOM 856 C C . GLN A 1 105 ? -1.246 12.961 -3.484 1 95.38 105 GLN A C 1
ATOM 858 O O . GLN A 1 105 ? -0.056 12.641 -3.443 1 95.38 105 GLN A O 1
ATOM 863 N N . ASP A 1 106 ? -1.662 14.164 -3.551 1 95.69 106 ASP A N 1
ATOM 864 C CA . ASP A 1 106 ? -0.708 15.258 -3.465 1 95.69 106 ASP A CA 1
ATOM 865 C C . ASP A 1 106 ? -0.036 15.297 -2.094 1 95.69 106 ASP A C 1
ATOM 867 O O . ASP A 1 106 ? 1.173 15.523 -1.995 1 95.69 106 ASP A O 1
ATOM 871 N N . PHE A 1 107 ? -0.883 15.133 -1.178 1 97.81 107 PHE A N 1
ATOM 872 C CA . PHE A 1 107 ? -0.38 15.07 0.189 1 97.81 107 PHE A CA 1
ATOM 873 C C . PHE A 1 107 ? 0.644 13.945 0.335 1 97.81 107 PHE A C 1
ATOM 875 O O . PHE A 1 107 ? 1.725 14.156 0.89 1 97.81 107 PHE A O 1
ATOM 882 N N . GLN A 1 108 ? 0.341 12.812 -0.169 1 97.75 108 GLN A N 1
ATOM 883 C CA . GLN A 1 108 ? 1.22 11.648 -0.15 1 97.75 108 GLN A CA 1
ATOM 884 C C . GLN A 1 108 ? 2.533 11.938 -0.872 1 97.75 108 GLN A C 1
ATOM 886 O O . GLN A 1 108 ? 3.613 11.68 -0.337 1 97.75 108 GLN A O 1
ATOM 891 N N . ASN A 1 109 ? 2.428 12.453 -2.016 1 96.38 109 ASN A N 1
ATOM 892 C CA . ASN A 1 109 ? 3.607 12.734 -2.826 1 96.38 109 ASN A CA 1
ATOM 893 C C . ASN A 1 109 ? 4.531 13.742 -2.145 1 96.38 109 ASN A C 1
ATOM 895 O O . ASN A 1 109 ? 5.754 13.594 -2.184 1 96.38 109 ASN A O 1
ATOM 899 N N . SER A 1 110 ? 3.936 14.688 -1.559 1 96.88 110 SER A N 1
ATOM 900 C CA . SER A 1 110 ? 4.707 15.734 -0.89 1 96.88 110 SER A CA 1
ATOM 901 C C . SER A 1 110 ? 5.578 15.148 0.217 1 96.88 110 SER A C 1
ATOM 903 O O . SER A 1 110 ? 6.723 15.57 0.4 1 96.88 110 SER A O 1
ATOM 905 N N . LEU A 1 111 ? 5.09 14.188 0.842 1 97.56 111 LEU A N 1
ATOM 906 C CA . LEU A 1 111 ? 5.777 13.68 2.025 1 97.56 111 LEU A CA 1
ATOM 907 C C . LEU A 1 111 ? 6.637 12.469 1.678 1 97.56 111 LEU A C 1
ATOM 909 O O . LEU A 1 111 ? 7.488 12.062 2.469 1 97.56 111 LEU A O 1
ATOM 913 N N . THR A 1 112 ? 6.434 11.852 0.493 1 96.62 112 THR A N 1
ATOM 914 C CA . THR A 1 112 ? 7.059 10.547 0.296 1 96.62 112 THR A CA 1
ATOM 915 C C . THR A 1 112 ? 7.988 10.57 -0.915 1 96.62 112 THR A C 1
ATOM 917 O O . THR A 1 112 ? 8.812 9.672 -1.091 1 96.62 112 THR A O 1
ATOM 920 N N . ARG A 1 113 ? 7.875 11.508 -1.769 1 93.75 113 ARG A N 1
ATOM 921 C CA . ARG A 1 113 ? 8.711 11.555 -2.965 1 93.75 113 ARG A CA 1
ATOM 922 C C . ARG A 1 113 ? 10.188 11.656 -2.6 1 93.75 113 ARG A C 1
ATOM 924 O O . ARG A 1 113 ? 11.039 11.055 -3.26 1 93.75 113 ARG A O 1
ATOM 931 N N . SER A 1 114 ? 10.43 12.461 -1.643 1 94.25 114 SER A N 1
ATOM 932 C CA . SER A 1 114 ? 11.766 12.594 -1.071 1 94.25 114 SER A CA 1
ATOM 933 C C . SER A 1 114 ? 11.711 12.75 0.445 1 94.25 114 SER A C 1
ATOM 935 O O . SER A 1 114 ? 10.68 13.148 0.993 1 94.25 114 SER A O 1
ATOM 937 N N . ALA A 1 115 ? 12.766 12.406 0.985 1 94.81 115 ALA A N 1
ATOM 938 C CA . ALA A 1 115 ? 12.82 12.477 2.443 1 94.81 115 ALA A CA 1
ATOM 939 C C . ALA A 1 115 ? 12.586 13.906 2.93 1 94.81 115 ALA A C 1
ATOM 941 O O . ALA A 1 115 ? 13.133 14.859 2.371 1 94.81 115 ALA A O 1
ATOM 942 N N . PRO A 1 116 ? 11.75 14.031 3.949 1 96 116 PRO A N 1
ATOM 943 C CA . PRO A 1 116 ? 11.609 15.359 4.555 1 96 116 PRO A CA 1
ATOM 944 C C . PRO A 1 116 ? 12.938 15.922 5.062 1 96 116 PRO A C 1
ATOM 946 O O . PRO A 1 116 ? 13.82 15.156 5.473 1 96 116 PRO A O 1
ATOM 949 N N . ILE A 1 117 ? 12.992 17.203 5.055 1 94.44 117 ILE A N 1
ATOM 950 C CA . ILE A 1 117 ? 14.227 17.891 5.414 1 94.44 117 ILE A CA 1
ATOM 951 C C . ILE A 1 117 ? 14.172 18.328 6.875 1 94.44 117 ILE A C 1
ATOM 953 O O . ILE A 1 117 ? 13.195 18.938 7.309 1 94.44 117 ILE A O 1
ATOM 957 N N . THR A 1 118 ? 15.242 17.984 7.551 1 91.19 118 THR A N 1
ATOM 958 C CA . THR A 1 118 ? 15.305 18.359 8.961 1 91.19 118 THR A CA 1
ATOM 959 C C . THR A 1 118 ? 15.531 19.875 9.109 1 91.19 118 THR A C 1
ATOM 961 O O . THR A 1 118 ? 16.359 20.453 8.414 1 91.19 118 THR A O 1
ATOM 964 N N . SER A 1 119 ? 14.758 20.438 9.938 1 84.31 119 SER A N 1
ATOM 965 C CA . SER A 1 119 ? 14.891 21.859 10.211 1 84.31 119 SER A CA 1
ATOM 966 C C . SER A 1 119 ? 15.797 22.109 11.414 1 84.31 119 SER A C 1
ATOM 968 O O . SER A 1 119 ? 15.867 21.266 12.328 1 84.31 119 SER A O 1
ATOM 970 N N . ASP A 1 120 ? 16.484 23.141 11.367 1 73.5 120 ASP A N 1
ATOM 971 C CA . ASP A 1 120 ? 17.328 23.547 12.492 1 73.5 120 ASP A CA 1
ATOM 972 C C . ASP A 1 120 ? 16.469 24.062 13.648 1 73.5 120 ASP A C 1
ATOM 974 O O . ASP A 1 120 ? 16.938 24.172 14.781 1 73.5 120 ASP A O 1
ATOM 978 N N . ALA A 1 121 ? 15.234 24.297 13.289 1 68.38 121 ALA A N 1
ATOM 979 C CA . ALA A 1 121 ? 14.336 24.828 14.312 1 68.38 121 ALA A CA 1
ATOM 980 C C . ALA A 1 121 ? 14.031 23.766 15.367 1 68.38 121 ALA A C 1
ATOM 982 O O . ALA A 1 121 ? 13.906 22.578 15.047 1 68.38 121 ALA A O 1
ATOM 983 N N . GLN A 1 122 ? 14.312 24.172 16.641 1 66.31 122 GLN A N 1
ATOM 984 C CA . GLN A 1 122 ? 13.93 23.297 17.766 1 66.31 122 GLN A CA 1
ATOM 985 C C . GLN A 1 122 ? 12.734 23.875 18.516 1 66.31 122 GLN A C 1
ATOM 987 O O . GLN A 1 122 ? 12.68 25.078 18.766 1 66.31 122 GLN A O 1
ATOM 992 N N . GLY A 1 123 ? 11.727 23.047 18.547 1 61.19 123 GLY A N 1
ATOM 993 C CA . GLY A 1 123 ? 10.547 23.5 19.281 1 61.19 123 GLY A CA 1
ATOM 994 C C . GLY A 1 123 ? 10.703 23.391 20.781 1 61.19 123 GLY A C 1
ATOM 995 O O . GLY A 1 123 ? 11.781 23.078 21.281 1 61.19 123 GLY A O 1
ATOM 996 N N . ARG A 1 124 ? 9.602 23.781 21.328 1 60.41 124 ARG A N 1
ATOM 997 C CA . ARG A 1 124 ? 9.484 23.594 22.781 1 60.41 124 ARG A CA 1
ATOM 998 C C . ARG A 1 124 ? 9.633 22.125 23.156 1 60.41 124 ARG A C 1
ATOM 1000 O O . ARG A 1 124 ? 9.242 21.234 22.406 1 60.41 124 ARG A O 1
ATOM 1007 N N . SER A 1 125 ? 10.406 21.859 24.172 1 62.66 125 SER A N 1
ATOM 1008 C CA . SER A 1 125 ? 10.531 20.531 24.766 1 62.66 125 SER A CA 1
ATOM 1009 C C . SER A 1 125 ? 11.367 19.609 23.906 1 62.66 125 SER A C 1
ATOM 1011 O O . SER A 1 125 ? 11.094 18.406 23.812 1 62.66 125 SER A O 1
ATOM 1013 N N . GLY A 1 126 ? 12.117 20.234 22.984 1 70 126 GLY A N 1
ATOM 1014 C CA . GLY A 1 126 ? 13.023 19.391 22.219 1 70 126 GLY A CA 1
ATOM 1015 C C . GLY A 1 126 ? 12.375 18.797 20.984 1 70 126 GLY A C 1
ATOM 1016 O O . GLY A 1 126 ? 12.906 17.859 20.391 1 70 126 GLY A O 1
ATOM 1017 N N . ALA A 1 127 ? 11.281 19.422 20.688 1 81.06 127 ALA A N 1
ATOM 1018 C CA . ALA A 1 127 ? 10.586 18.953 19.484 1 81.06 127 ALA A CA 1
ATOM 1019 C C . ALA A 1 127 ? 11.445 19.156 18.25 1 81.06 127 ALA A C 1
ATOM 1021 O O . ALA A 1 127 ? 12.148 20.156 18.125 1 81.06 127 ALA A O 1
ATOM 1022 N N . ARG A 1 128 ? 11.406 18.156 17.375 1 90.38 128 ARG A N 1
ATOM 1023 C CA . ARG A 1 128 ? 12.07 18.234 16.078 1 90.38 128 ARG A CA 1
ATOM 1024 C C . ARG A 1 128 ? 11.094 18.609 14.977 1 90.38 128 ARG A C 1
ATOM 1026 O O . ARG A 1 128 ? 9.922 18.234 15.023 1 90.38 128 ARG A O 1
ATOM 1033 N N . PHE A 1 129 ? 11.672 19.438 14.078 1 93.88 129 PHE A N 1
ATOM 1034 C CA . PHE A 1 129 ? 10.867 19.891 12.945 1 93.88 129 PHE A CA 1
ATOM 1035 C C . PHE A 1 129 ? 11.469 19.391 11.633 1 93.88 129 PHE A C 1
ATOM 1037 O O . PHE A 1 129 ? 12.688 19.391 11.469 1 93.88 129 PHE A O 1
ATOM 1044 N N . HIS A 1 130 ? 10.57 18.891 10.797 1 96.25 130 HIS A N 1
ATOM 1045 C CA . HIS A 1 130 ? 10.922 18.547 9.422 1 96.25 130 HIS A CA 1
ATOM 1046 C C . HIS A 1 130 ? 10 19.234 8.43 1 96.25 130 HIS A C 1
ATOM 1048 O O . HIS A 1 130 ? 8.883 19.625 8.781 1 96.25 130 HIS A O 1
ATOM 1054 N N . THR A 1 131 ? 10.508 19.469 7.289 1 96.5 131 THR A N 1
ATOM 1055 C CA . THR A 1 131 ? 9.711 20.047 6.207 1 96.5 131 THR A CA 1
ATOM 1056 C C . THR A 1 131 ? 9.68 19.109 5.004 1 96.5 131 THR A C 1
ATOM 1058 O O . THR A 1 131 ? 10.695 18.484 4.668 1 96.5 131 THR A O 1
ATOM 1061 N N . SER A 1 132 ? 8.5 18.953 4.43 1 97 132 SER A N 1
ATOM 1062 C CA . SER A 1 132 ? 8.414 18.156 3.209 1 97 132 SER A CA 1
ATOM 1063 C C . SER A 1 132 ? 9.352 18.703 2.135 1 97 132 SER A C 1
ATOM 1065 O O . SER A 1 132 ? 9.797 19.844 2.213 1 97 132 SER A O 1
ATOM 1067 N N . TYR A 1 133 ? 9.656 17.922 1.169 1 92.75 133 TYR A N 1
ATOM 1068 C CA . TYR A 1 133 ? 10.641 18.297 0.161 1 92.75 133 TYR A CA 1
ATOM 1069 C C . TYR A 1 133 ? 10.195 19.516 -0.624 1 92.75 133 TYR A C 1
ATOM 1071 O O . TYR A 1 133 ? 11.031 20.328 -1.043 1 92.75 133 TYR A O 1
ATOM 1079 N N . ASP A 1 134 ? 8.914 19.656 -0.807 1 94.88 134 ASP A N 1
ATOM 1080 C CA . ASP A 1 134 ? 8.383 20.797 -1.561 1 94.88 134 ASP A CA 1
ATOM 1081 C C . ASP A 1 134 ? 7.98 21.938 -0.629 1 94.88 134 ASP A C 1
ATOM 1083 O O . ASP A 1 134 ? 7.324 22.891 -1.053 1 94.88 134 ASP A O 1
ATOM 1087 N N . LYS A 1 135 ? 8.18 21.781 0.651 1 95.44 135 LYS A N 1
ATOM 1088 C CA . LYS A 1 135 ? 8.039 22.797 1.687 1 95.44 135 LYS A CA 1
ATOM 1089 C C . LYS A 1 135 ? 6.57 23.156 1.898 1 95.44 135 LYS A C 1
ATOM 1091 O O . LYS A 1 135 ? 6.258 24.266 2.34 1 95.44 135 LYS A O 1
ATOM 1096 N N . ARG A 1 136 ? 5.738 22.234 1.624 1 96.62 136 ARG A N 1
ATOM 1097 C CA . ARG A 1 136 ? 4.316 22.516 1.774 1 96.62 136 ARG A CA 1
ATOM 1098 C C . ARG A 1 136 ? 3.826 22.141 3.168 1 96.62 136 ARG A C 1
ATOM 1100 O O . ARG A 1 136 ? 2.852 22.703 3.668 1 96.62 136 ARG A O 1
ATOM 1107 N N . TYR A 1 137 ? 4.508 21.188 3.686 1 97.75 137 TYR A N 1
ATOM 1108 C CA . TYR A 1 137 ? 4.055 20.672 4.973 1 97.75 137 TYR A CA 1
ATOM 1109 C C . TYR A 1 137 ? 5.195 20.641 5.98 1 97.75 137 TYR A C 1
ATOM 1111 O O . TYR A 1 137 ? 6.367 20.562 5.602 1 97.75 137 TYR A O 1
ATOM 1119 N N . VAL A 1 138 ? 4.816 20.75 7.227 1 97.06 138 VAL A N 1
ATOM 1120 C CA . VAL A 1 138 ? 5.75 20.641 8.344 1 97.06 138 VAL A CA 1
ATOM 1121 C C . VAL A 1 138 ? 5.41 19.406 9.18 1 97.06 138 VAL A C 1
ATOM 1123 O O . VAL A 1 138 ? 4.238 19.156 9.477 1 97.06 138 VAL A O 1
ATOM 1126 N N . VAL A 1 139 ? 6.418 18.625 9.438 1 97.62 139 VAL A N 1
ATOM 1127 C CA . VAL A 1 139 ? 6.289 17.484 10.344 1 97.62 139 VAL A CA 1
ATOM 1128 C C . VAL A 1 139 ? 6.949 17.812 11.688 1 97.62 139 VAL A C 1
ATOM 1130 O O . VAL A 1 139 ? 8.148 18.094 11.742 1 97.62 139 VAL A O 1
ATOM 1133 N N . LYS A 1 140 ? 6.156 17.75 12.727 1 95.94 140 LYS A N 1
ATOM 1134 C CA . LYS A 1 140 ? 6.641 18.078 14.062 1 95.94 140 LYS A CA 1
ATOM 1135 C C . LYS A 1 140 ? 6.547 16.875 15 1 95.94 140 LYS A C 1
ATOM 1137 O O . LYS A 1 140 ? 5.531 16.172 15.016 1 95.94 140 LYS A O 1
ATOM 1142 N N . THR A 1 141 ? 7.637 16.594 15.703 1 95.81 141 THR A N 1
ATOM 1143 C CA . THR A 1 141 ? 7.539 15.602 16.766 1 95.81 141 THR A CA 1
ATOM 1144 C C . THR A 1 141 ? 6.809 16.188 17.969 1 95.81 141 THR A C 1
ATOM 1146 O O . THR A 1 141 ? 7.004 17.344 18.328 1 95.81 141 THR A O 1
ATOM 1149 N N . ILE A 1 142 ? 5.988 15.406 18.578 1 94.62 142 ILE A N 1
ATOM 1150 C CA . ILE A 1 142 ? 5.203 15.891 19.719 1 94.62 142 ILE A CA 1
ATOM 1151 C C . ILE A 1 142 ? 5.289 14.891 20.875 1 94.62 142 ILE A C 1
ATOM 1153 O O . ILE A 1 142 ? 5.75 13.758 20.688 1 94.62 142 ILE A O 1
ATOM 1157 N N . SER A 1 143 ? 4.891 15.297 22.016 1 93.12 143 SER A N 1
ATOM 1158 C CA . SER A 1 143 ? 4.906 14.445 23.203 1 93.12 143 SER A CA 1
ATOM 1159 C C . SER A 1 143 ? 3.623 13.633 23.312 1 93.12 143 SER A C 1
ATOM 1161 O O . SER A 1 143 ? 2.652 13.891 22.594 1 93.12 143 SER A O 1
ATOM 1163 N N . SER A 1 144 ? 3.623 12.672 24.203 1 93.56 144 SER A N 1
ATOM 1164 C CA . SER A 1 144 ? 2.43 11.875 24.469 1 93.56 144 SER A CA 1
ATOM 1165 C C . SER A 1 144 ? 1.305 12.734 25.031 1 93.56 144 SER A C 1
ATOM 1167 O O . SER A 1 144 ? 0.128 12.477 24.781 1 93.56 144 SER A O 1
ATOM 1169 N N . GLU A 1 145 ? 1.711 13.742 25.781 1 92.06 145 GLU A N 1
ATOM 1170 C CA . GLU A 1 145 ? 0.729 14.68 26.328 1 92.06 145 GLU A CA 1
ATOM 1171 C C . GLU A 1 145 ? 0.051 15.477 25.219 1 92.06 145 GLU A C 1
ATOM 1173 O O . GLU A 1 145 ? -1.152 15.734 25.281 1 92.06 145 GLU A O 1
ATOM 1178 N N . ASP A 1 146 ? 0.82 15.852 24.25 1 93.25 146 ASP A N 1
ATOM 1179 C CA . ASP A 1 146 ? 0.27 16.547 23.094 1 93.25 146 ASP A CA 1
ATOM 1180 C C . ASP A 1 146 ? -0.737 15.68 22.344 1 93.25 146 ASP A C 1
ATOM 1182 O O . ASP A 1 146 ? -1.762 16.172 21.875 1 93.25 146 ASP A O 1
ATOM 1186 N N . VAL A 1 147 ? -0.403 14.422 22.234 1 95.62 147 VAL A N 1
ATOM 1187 C CA . VAL A 1 147 ? -1.296 13.484 21.578 1 95.62 147 VAL A CA 1
ATOM 1188 C C . VAL A 1 147 ? -2.621 13.406 22.328 1 95.62 147 VAL A C 1
ATOM 1190 O O . VAL A 1 147 ? -3.693 13.414 21.719 1 95.62 147 VAL A O 1
ATOM 1193 N N . ALA A 1 148 ? -2.535 13.289 23.609 1 95 148 ALA A N 1
ATOM 1194 C CA . ALA A 1 148 ? -3.734 13.25 24.438 1 95 148 ALA A CA 1
ATOM 1195 C C . ALA A 1 148 ? -4.57 14.516 24.266 1 95 148 ALA A C 1
ATOM 1197 O O . ALA A 1 148 ? -5.797 14.445 24.188 1 95 148 ALA A O 1
ATOM 1198 N N . GLU A 1 149 ? -3.885 15.641 24.219 1 93.69 149 GLU A N 1
ATOM 1199 C CA . GLU A 1 149 ? -4.574 16.906 24.016 1 93.69 149 GLU A CA 1
ATOM 1200 C C . GLU A 1 149 ? -5.266 16.953 22.656 1 93.69 149 GLU A C 1
ATOM 1202 O O . GLU A 1 149 ? -6.406 17.406 22.547 1 93.69 149 GLU A O 1
ATOM 1207 N N . MET A 1 150 ? -4.574 16.5 21.688 1 96.31 150 MET A N 1
ATOM 1208 C CA . MET A 1 150 ? -5.168 16.438 20.344 1 96.31 150 MET A CA 1
ATOM 1209 C C . MET A 1 150 ? -6.449 15.602 20.359 1 96.31 150 MET A C 1
ATOM 1211 O O . MET A 1 150 ? -7.465 16.016 19.797 1 96.31 150 MET A O 1
ATOM 1215 N N . HIS A 1 151 ? -6.41 14.484 21 1 96.5 151 HIS A N 1
ATOM 1216 C CA . HIS A 1 151 ? -7.594 13.633 21.078 1 96.5 151 HIS A CA 1
ATOM 1217 C C . HIS A 1 151 ? -8.742 14.344 21.781 1 96.5 151 HIS A C 1
ATOM 1219 O O . HIS A 1 151 ? -9.906 14.156 21.438 1 96.5 151 HIS A O 1
ATOM 1225 N N . ASN A 1 152 ? -8.375 15.125 22.688 1 95.31 152 ASN A N 1
ATOM 1226 C CA . ASN A 1 152 ? -9.383 15.836 23.469 1 95.31 152 ASN A CA 1
ATOM 1227 C C . ASN A 1 152 ? -10.078 16.922 22.641 1 95.31 152 ASN A C 1
ATOM 1229 O O . ASN A 1 152 ? -11.273 17.141 22.812 1 95.31 152 ASN A O 1
ATOM 1233 N N . ILE A 1 153 ? -9.367 17.562 21.812 1 96.75 153 ILE A N 1
ATOM 1234 C CA . ILE A 1 153 ? -9.938 18.734 21.172 1 96.75 153 ILE A CA 1
ATOM 1235 C C . ILE A 1 153 ? -10.32 18.391 19.734 1 96.75 153 ILE A C 1
ATOM 1237 O O . ILE A 1 153 ? -11.008 19.172 19.062 1 96.75 153 ILE A O 1
ATOM 1241 N N . LEU A 1 154 ? -9.984 17.266 19.203 1 98.19 154 LEU A N 1
ATOM 1242 C CA . LEU A 1 154 ? -10.047 16.953 17.781 1 98.19 154 LEU A CA 1
ATOM 1243 C C . LEU A 1 154 ? -11.477 17.047 17.266 1 98.19 154 LEU A C 1
ATOM 1245 O O . LEU A 1 154 ? -11.719 17.578 16.188 1 98.19 154 LEU A O 1
ATOM 1249 N N . LYS A 1 155 ? -12.383 16.531 18.016 1 98.06 155 LYS A N 1
ATOM 1250 C CA . LYS A 1 155 ? -13.781 16.578 17.594 1 98.06 155 LYS A CA 1
ATOM 1251 C C . LYS A 1 155 ? -14.266 18.016 17.438 1 98.06 155 LYS A C 1
ATOM 1253 O O . LYS A 1 155 ? -14.859 18.375 16.422 1 98.06 155 LYS A O 1
ATOM 1258 N N . LYS A 1 156 ? -14.047 18.844 18.422 1 98 156 LYS A N 1
ATOM 1259 C CA . LYS A 1 156 ? -14.445 20.25 18.391 1 98 156 LYS A CA 1
ATOM 1260 C C . LYS A 1 156 ? -13.688 21 17.297 1 98 156 LYS A C 1
ATOM 1262 O O . LYS A 1 156 ? -14.258 21.875 16.625 1 98 156 LYS A O 1
ATOM 1267 N N . TYR A 1 157 ? -12.438 20.703 17.203 1 98.44 157 TYR A N 1
ATOM 1268 C CA . TYR A 1 157 ? -11.617 21.297 16.156 1 98.44 157 TYR A CA 1
ATOM 1269 C C . TYR A 1 157 ? -12.188 20.984 14.773 1 98.44 157 TYR A C 1
ATOM 1271 O O . TYR A 1 157 ? -12.328 21.891 13.938 1 98.44 157 TYR A O 1
ATOM 1279 N N . HIS A 1 158 ? -12.453 19.734 14.586 1 98.5 158 HIS A N 1
ATOM 1280 C CA . HIS A 1 158 ? -13.031 19.328 13.305 1 98.5 158 HIS A CA 1
ATOM 1281 C C . HIS A 1 158 ? -14.32 20.078 13.023 1 98.5 158 HIS A C 1
ATOM 1283 O O . HIS A 1 158 ? -14.523 20.594 11.914 1 98.5 158 HIS A O 1
ATOM 1289 N N . GLN A 1 159 ? -15.195 20.156 13.922 1 98.12 159 GLN A N 1
ATOM 1290 C CA . GLN A 1 159 ? -16.453 20.875 13.766 1 98.12 159 GLN A CA 1
ATOM 1291 C C . GLN A 1 159 ? -16.203 22.344 13.422 1 98.12 159 GLN A C 1
ATOM 1293 O O . GLN A 1 159 ? -16.875 22.891 12.547 1 98.12 159 GLN A O 1
ATOM 1298 N N . TYR A 1 160 ? -15.32 22.906 14.086 1 98.56 160 TYR A N 1
ATOM 1299 C CA . TYR A 1 160 ? -14.977 24.297 13.859 1 98.56 160 TYR A CA 1
ATOM 1300 C C . TYR A 1 160 ? -14.484 24.516 12.438 1 98.56 160 TYR A C 1
ATOM 1302 O O . TYR A 1 160 ? -14.867 25.484 11.781 1 98.56 160 TYR A O 1
ATOM 1310 N N . ILE A 1 161 ? -13.633 23.625 11.969 1 98.5 161 ILE A N 1
ATOM 1311 C CA . ILE A 1 161 ? -13.086 23.719 10.617 1 98.5 161 ILE A CA 1
ATOM 1312 C C . ILE A 1 161 ? -14.211 23.609 9.594 1 98.5 161 ILE A C 1
ATOM 1314 O O . ILE A 1 161 ? -14.203 24.312 8.586 1 98.5 161 ILE A O 1
ATOM 1318 N N . VAL A 1 162 ? -15.102 22.703 9.836 1 97.12 162 VAL A N 1
ATOM 1319 C CA . VAL A 1 162 ? -16.25 22.547 8.938 1 97.12 162 VAL A CA 1
ATOM 1320 C C . VAL A 1 162 ? -17.062 23.828 8.914 1 97.12 162 VAL A C 1
ATOM 1322 O O . VAL A 1 162 ? -17.438 24.328 7.848 1 97.12 162 VAL A O 1
ATOM 1325 N N . GLU A 1 163 ? -17.281 24.422 10.039 1 97.69 163 GLU A N 1
ATOM 1326 C CA . GLU A 1 163 ? -18.109 25.609 10.172 1 97.69 163 GLU A CA 1
ATOM 1327 C C . GLU A 1 163 ? -17.484 26.812 9.484 1 97.69 163 GLU A C 1
ATOM 1329 O O . GLU A 1 163 ? -18.188 27.625 8.875 1 97.69 163 GLU A O 1
ATOM 1334 N N . CYS A 1 164 ? -16.219 26.906 9.586 1 97 164 CYS A N 1
ATOM 1335 C CA . CYS A 1 164 ? -15.555 28.078 9 1 97 164 CYS A CA 1
ATOM 1336 C C . CYS A 1 164 ? -15.055 27.766 7.59 1 97 164 CYS A C 1
ATOM 1338 O O . CYS A 1 164 ? -14.32 28.562 7.004 1 97 164 CYS A O 1
ATOM 1340 N N . HIS A 1 165 ? -15.336 26.594 7.066 1 95.94 165 HIS A N 1
ATOM 1341 C CA . HIS A 1 165 ? -15.016 26.172 5.711 1 95.94 165 HIS A CA 1
ATOM 1342 C C . HIS A 1 165 ? -13.516 26.203 5.461 1 95.94 165 HIS A C 1
ATOM 1344 O O . HIS A 1 165 ? -13.062 26.672 4.41 1 95.94 165 HIS A O 1
ATOM 1350 N N . GLY A 1 166 ? -12.828 25.875 6.488 1 96.44 166 GLY A N 1
ATOM 1351 C CA . GLY A 1 166 ? -11.391 25.75 6.367 1 96.44 166 GLY A CA 1
ATOM 1352 C C . GLY A 1 166 ? -10.664 27.078 6.457 1 96.44 166 GLY A C 1
ATOM 1353 O O . GLY A 1 166 ? -9.43 27.125 6.363 1 96.44 166 GLY A O 1
ATOM 1354 N N . SER A 1 167 ? -11.406 28.125 6.602 1 96.56 167 SER A N 1
ATOM 1355 C CA . SER A 1 167 ? -10.812 29.453 6.691 1 96.56 167 SER A CA 1
ATOM 1356 C C . SER A 1 167 ? -10.445 29.797 8.133 1 96.56 167 SER A C 1
ATOM 1358 O O . SER A 1 167 ? -11.289 30.266 8.891 1 96.56 167 SER A O 1
ATOM 1360 N N . THR A 1 168 ? -9.203 29.625 8.484 1 98.12 168 THR A N 1
ATOM 1361 C CA . THR A 1 168 ? -8.734 29.812 9.852 1 98.12 168 THR A CA 1
ATOM 1362 C C . THR A 1 168 ? -7.246 30.125 9.875 1 98.12 168 THR A C 1
ATOM 1364 O O . THR A 1 168 ? -6.543 29.906 8.883 1 98.12 168 THR A O 1
ATOM 1367 N N . LEU A 1 169 ? -6.812 30.719 10.969 1 98.5 169 LEU A N 1
ATOM 1368 C CA . LEU A 1 169 ? -5.387 30.938 11.18 1 98.5 169 LEU A CA 1
ATOM 1369 C C . LEU A 1 169 ? -4.777 29.828 12.031 1 98.5 169 LEU A C 1
ATOM 1371 O O . LEU A 1 169 ? -3.564 29.797 12.242 1 98.5 169 LEU A O 1
ATOM 1375 N N . LEU A 1 170 ? -5.59 28.922 12.445 1 98.56 170 LEU A N 1
ATOM 1376 C CA . LEU A 1 170 ? -5.129 27.812 13.266 1 98.56 170 LEU A CA 1
ATOM 1377 C C . LEU A 1 170 ? -4.27 26.844 12.445 1 98.56 170 LEU A C 1
ATOM 1379 O O . LEU A 1 170 ? -4.336 26.844 11.219 1 98.56 170 LEU A O 1
ATOM 1383 N N . PRO A 1 171 ? -3.443 26.094 13.211 1 98.25 171 PRO A N 1
ATOM 1384 C CA . PRO A 1 171 ? -2.715 25.062 12.469 1 98.25 171 PRO A CA 1
ATOM 1385 C C . PRO A 1 171 ? -3.643 24.109 11.727 1 98.25 171 PRO A C 1
ATOM 1387 O O . PRO A 1 171 ? -4.652 23.656 12.281 1 98.25 171 PRO A O 1
ATOM 1390 N N . GLN A 1 172 ? -3.354 23.922 10.484 1 98.56 172 GLN A N 1
ATOM 1391 C CA . GLN A 1 172 ? -4.094 22.906 9.742 1 98.56 172 GLN A CA 1
ATOM 1392 C C . GLN A 1 172 ? -3.484 21.516 9.945 1 98.56 172 GLN A C 1
ATOM 1394 O O . GLN A 1 172 ? -2.516 21.156 9.281 1 98.56 172 GLN A O 1
ATOM 1399 N N . PHE A 1 173 ? -4.086 20.75 10.844 1 98.62 173 PHE A N 1
ATOM 1400 C CA . PHE A 1 173 ? -3.615 19.406 11.156 1 98.62 173 PHE A CA 1
ATOM 1401 C C . PHE A 1 173 ? -4.035 18.422 10.062 1 98.62 173 PHE A C 1
ATOM 1403 O O . PHE A 1 173 ? -5.223 18.312 9.758 1 98.62 173 PHE A O 1
ATOM 1410 N N . LEU A 1 174 ? -3.035 17.672 9.594 1 98.75 174 LEU A N 1
ATOM 1411 C CA . LEU A 1 174 ? -3.299 16.875 8.391 1 98.75 174 LEU A CA 1
ATOM 1412 C C . LEU A 1 174 ? -3.07 15.398 8.656 1 98.75 174 LEU A C 1
ATOM 1414 O O . LEU A 1 174 ? -3.482 14.547 7.859 1 98.75 174 LEU A O 1
ATOM 1418 N N . GLY A 1 175 ? -2.455 15.094 9.688 1 98.62 175 GLY A N 1
ATOM 1419 C CA . GLY A 1 175 ? -2.186 13.727 10.086 1 98.62 175 GLY A CA 1
ATOM 1420 C C . GLY A 1 175 ? -1.421 13.625 11.391 1 98.62 175 GLY A C 1
ATOM 1421 O O . GLY A 1 175 ? -0.657 14.523 11.742 1 98.62 175 GLY A O 1
ATOM 1422 N N . MET A 1 176 ? -1.626 12.547 12.078 1 98.81 176 MET A N 1
ATOM 1423 C CA . MET A 1 176 ? -0.937 12.258 13.336 1 98.81 176 MET A CA 1
ATOM 1424 C C . MET A 1 176 ? -0.51 10.789 13.391 1 98.81 176 MET A C 1
ATOM 1426 O O . MET A 1 176 ? -1.323 9.891 13.164 1 98.81 176 MET A O 1
ATOM 1430 N N . TYR A 1 177 ? 0.716 10.594 13.68 1 98.81 177 TYR A N 1
ATOM 1431 C CA . TYR A 1 177 ? 1.294 9.266 13.555 1 98.81 177 TYR A CA 1
ATOM 1432 C C . TYR A 1 177 ? 2.158 8.93 14.766 1 98.81 177 TYR A C 1
ATOM 1434 O O . TYR A 1 177 ? 2.668 9.828 15.445 1 98.81 177 TYR A O 1
ATOM 1442 N N . ARG A 1 178 ? 2.287 7.699 15.055 1 98.81 178 ARG A N 1
ATOM 1443 C CA . ARG A 1 178 ? 3.291 7.145 15.961 1 98.81 178 ARG A CA 1
ATOM 1444 C C . ARG A 1 178 ? 4.191 6.152 15.234 1 98.81 178 ARG A C 1
ATOM 1446 O O . ARG A 1 178 ? 3.709 5.195 14.625 1 98.81 178 ARG A O 1
ATOM 1453 N N . ILE A 1 179 ? 5.438 6.387 15.297 1 98.62 179 ILE A N 1
ATOM 1454 C CA . ILE A 1 179 ? 6.418 5.543 14.625 1 98.62 179 ILE A CA 1
ATOM 1455 C C . ILE A 1 179 ? 7.34 4.902 15.656 1 98.62 179 ILE A C 1
ATOM 1457 O O . ILE A 1 179 ? 7.809 5.574 16.578 1 98.62 179 ILE A O 1
ATOM 1461 N N . THR A 1 180 ? 7.551 3.648 15.539 1 98.62 180 THR A N 1
ATOM 1462 C CA . THR A 1 180 ? 8.484 2.934 16.391 1 98.62 180 THR A CA 1
ATOM 1463 C C . THR A 1 180 ? 9.633 2.352 15.578 1 98.62 180 THR A C 1
ATOM 1465 O O . THR A 1 180 ? 9.414 1.522 14.695 1 98.62 180 THR A O 1
ATOM 1468 N N . VAL A 1 181 ? 10.781 2.807 15.828 1 97.31 181 VAL A N 1
ATOM 1469 C CA . VAL A 1 181 ? 12.008 2.285 15.234 1 97.31 181 VAL A CA 1
ATOM 1470 C C . VAL A 1 181 ? 12.992 1.899 16.344 1 97.31 181 VAL A C 1
ATOM 1472 O O . VAL A 1 181 ? 13.25 2.688 17.25 1 97.31 181 VAL A O 1
ATOM 1475 N N . ASP A 1 182 ? 13.492 0.622 16.234 1 92.44 182 ASP A N 1
ATOM 1476 C CA . ASP A 1 182 ? 14.445 0.12 17.219 1 92.44 182 ASP A CA 1
ATOM 1477 C C . ASP A 1 182 ? 13.914 0.293 18.641 1 92.44 182 ASP A C 1
ATOM 1479 O O . ASP A 1 182 ? 14.633 0.75 19.531 1 92.44 182 ASP A O 1
ATOM 1483 N N . GLY A 1 183 ? 12.617 0.132 18.812 1 93.56 183 GLY A N 1
ATOM 1484 C CA . GLY A 1 183 ? 12.008 0.12 20.125 1 93.56 183 GLY A CA 1
ATOM 1485 C C . GLY A 1 183 ? 11.664 1.507 20.641 1 93.56 183 GLY A C 1
ATOM 1486 O O . GLY A 1 183 ? 11.055 1.65 21.703 1 93.56 183 GLY A O 1
ATOM 1487 N N . VAL A 1 184 ? 12.031 2.531 19.938 1 96.44 184 VAL A N 1
ATOM 1488 C CA . VAL A 1 184 ? 11.766 3.898 20.359 1 96.44 184 VAL A CA 1
ATOM 1489 C C . VAL A 1 184 ? 10.516 4.43 19.656 1 96.44 184 VAL A C 1
ATOM 1491 O O . VAL A 1 184 ? 10.422 4.387 18.438 1 96.44 184 VAL A O 1
ATOM 1494 N N . GLU A 1 185 ? 9.609 4.93 20.453 1 97.75 185 GLU A N 1
ATOM 1495 C CA . GLU A 1 185 ? 8.375 5.496 19.922 1 97.75 185 GLU A CA 1
ATOM 1496 C C . GLU A 1 185 ? 8.508 7 19.703 1 97.75 185 GLU A C 1
ATOM 1498 O O . GLU A 1 185 ? 9.008 7.723 20.562 1 97.75 185 GLU A O 1
ATOM 1503 N N . THR A 1 186 ? 8.164 7.449 18.578 1 97.88 186 THR A N 1
ATOM 1504 C CA . THR A 1 186 ? 8.141 8.867 18.234 1 97.88 186 THR A CA 1
ATOM 1505 C C . THR A 1 186 ? 6.77 9.273 17.703 1 97.88 186 THR A C 1
ATOM 1507 O O . THR A 1 186 ? 6.254 8.656 16.766 1 97.88 186 THR A O 1
ATOM 1510 N N . TYR A 1 187 ? 6.215 10.312 18.359 1 97.94 187 TYR A N 1
ATOM 1511 C CA . TYR A 1 187 ? 4.945 10.867 17.891 1 97.94 187 TYR A CA 1
ATOM 1512 C C . TYR A 1 187 ? 5.172 12.047 16.969 1 97.94 187 TYR A C 1
ATOM 1514 O O . TYR A 1 187 ? 6.051 12.883 17.219 1 97.94 187 TYR A O 1
ATOM 1522 N N . MET A 1 188 ? 4.406 12.102 15.844 1 97.88 188 MET A N 1
ATOM 1523 C CA . MET A 1 188 ? 4.574 13.164 14.859 1 97.88 188 MET A CA 1
ATOM 1524 C C . MET A 1 188 ? 3.219 13.695 14.398 1 97.88 188 MET A C 1
ATOM 1526 O O . MET A 1 188 ? 2.254 12.938 14.297 1 97.88 188 MET A O 1
ATOM 1530 N N . ILE A 1 189 ? 3.186 14.953 14.133 1 98 189 ILE A N 1
ATOM 1531 C CA . ILE A 1 189 ? 2.008 15.594 13.555 1 98 189 ILE A CA 1
ATOM 1532 C C . ILE A 1 189 ? 2.406 16.359 12.297 1 98 189 ILE A C 1
ATOM 1534 O O . ILE A 1 189 ? 3.484 16.953 12.234 1 98 189 ILE A O 1
ATOM 1538 N N . VAL A 1 190 ? 1.603 16.203 11.266 1 98.56 190 VAL A N 1
ATOM 1539 C CA . VAL A 1 190 ? 1.833 16.922 10.016 1 98.56 190 VAL A CA 1
ATOM 1540 C C . VAL A 1 190 ? 0.881 18.109 9.914 1 98.56 190 VAL A C 1
ATOM 1542 O O . VAL A 1 190 ? -0.329 17.953 10.109 1 98.56 190 VAL A O 1
ATOM 1545 N N . THR A 1 191 ? 1.404 19.281 9.617 1 98.25 191 THR A N 1
ATOM 1546 C CA . THR A 1 191 ? 0.603 20.484 9.438 1 98.25 191 THR A CA 1
ATOM 1547 C C . THR A 1 191 ? 0.984 21.203 8.148 1 98.25 191 THR A C 1
ATOM 1549 O O . THR A 1 191 ? 2.049 20.953 7.582 1 98.25 191 THR A O 1
ATOM 1552 N N . ARG A 1 192 ? 0.079 22.031 7.715 1 97.88 192 ARG A N 1
ATOM 1553 C CA . ARG A 1 192 ? 0.396 22.922 6.605 1 97.88 192 ARG A CA 1
ATOM 1554 C C . ARG A 1 192 ? 1.486 23.906 6.992 1 97.88 192 ARG A C 1
ATOM 1556 O O . ARG A 1 192 ? 1.491 24.422 8.109 1 97.88 192 ARG A O 1
ATOM 1563 N N . ASN A 1 193 ? 2.41 24.094 6.059 1 97.44 193 ASN A N 1
ATOM 1564 C CA . ASN A 1 193 ? 3.469 25.062 6.305 1 97.44 193 ASN A CA 1
ATOM 1565 C C . ASN A 1 193 ? 2.918 26.484 6.371 1 97.44 193 ASN A C 1
ATOM 1567 O O . ASN A 1 193 ? 2.105 26.891 5.531 1 97.44 193 ASN A O 1
ATOM 1571 N N . VAL A 1 194 ? 3.361 27.203 7.324 1 97.69 194 VAL A N 1
ATOM 1572 C CA . VAL A 1 194 ? 2.941 28.594 7.461 1 97.69 194 VAL A CA 1
ATOM 1573 C C . VAL A 1 194 ? 3.59 29.438 6.363 1 97.69 194 VAL A C 1
ATOM 1575 O O . VAL A 1 194 ? 2.955 30.328 5.809 1 97.69 194 VAL A O 1
ATOM 1578 N N . PHE A 1 195 ? 4.812 29.094 6.078 1 96.62 195 PHE A N 1
ATOM 1579 C CA . PHE A 1 195 ? 5.586 29.859 5.109 1 96.62 195 PHE A CA 1
ATOM 1580 C C . PHE A 1 195 ? 5.43 29.281 3.711 1 96.62 195 PHE A C 1
ATOM 1582 O O . PHE A 1 195 ? 5.164 28.078 3.555 1 96.62 195 PHE A O 1
ATOM 1589 N N . SER A 1 196 ? 5.676 30.109 2.775 1 95.31 196 SER A N 1
ATOM 1590 C CA . SER A 1 196 ? 5.531 29.719 1.374 1 95.31 196 SER A CA 1
ATOM 1591 C C . SER A 1 196 ? 6.684 28.844 0.922 1 95.31 196 SER A C 1
ATOM 1593 O O . SER A 1 196 ? 7.805 28.969 1.421 1 95.31 196 SER A O 1
ATOM 1595 N N . HIS A 1 197 ? 6.344 27.969 0.003 1 92.38 197 HIS A N 1
ATOM 1596 C CA . HIS A 1 197 ? 7.371 27.141 -0.619 1 92.38 197 HIS A CA 1
ATOM 1597 C C . HIS A 1 197 ? 8.172 27.938 -1.643 1 92.38 197 HIS A C 1
ATOM 1599 O O . HIS A 1 197 ? 9.289 27.547 -2 1 92.38 197 HIS A O 1
ATOM 1605 N N . ARG A 1 198 ? 7.711 29.031 -2.047 1 91.69 198 ARG A N 1
ATOM 1606 C CA . ARG A 1 198 ? 8.328 29.781 -3.129 1 91.69 198 ARG A CA 1
ATOM 1607 C C . ARG A 1 198 ? 8.945 31.078 -2.607 1 91.69 198 ARG A C 1
ATOM 1609 O O . ARG A 1 198 ? 10.023 31.484 -3.057 1 91.69 198 ARG A O 1
ATOM 1616 N N . LEU A 1 199 ? 8.242 31.688 -1.707 1 94.5 199 LEU A N 1
ATOM 1617 C CA . LEU A 1 199 ? 8.664 33 -1.219 1 94.5 199 LEU A CA 1
ATOM 1618 C C . LEU A 1 199 ? 9.531 32.844 0.03 1 94.5 199 LEU A C 1
ATOM 1620 O O . LEU A 1 199 ? 9.094 32.281 1.036 1 94.5 199 LEU A O 1
ATOM 1624 N N . SER A 1 200 ? 10.68 33.406 -0.091 1 93.25 200 SER A N 1
ATOM 1625 C CA . SER A 1 200 ? 11.602 33.312 1.034 1 93.25 200 SER A CA 1
ATOM 1626 C C . SER A 1 200 ? 11.203 34.281 2.156 1 93.25 200 SER A C 1
ATOM 1628 O O . SER A 1 200 ? 10.695 35.375 1.897 1 93.25 200 SER A O 1
ATOM 1630 N N . VAL A 1 201 ? 11.492 33.875 3.287 1 94.44 201 VAL A N 1
ATOM 1631 C CA . VAL A 1 201 ? 11.211 34.688 4.461 1 94.44 201 VAL A CA 1
ATOM 1632 C C . VAL A 1 201 ? 12.469 35.438 4.879 1 94.44 201 VAL A C 1
ATOM 1634 O O . VAL A 1 201 ? 13.523 34.844 5.086 1 94.44 201 VAL A O 1
ATOM 1637 N N . TYR A 1 202 ? 12.234 36.719 4.977 1 90.81 202 TYR A N 1
ATOM 1638 C CA . TYR A 1 202 ? 13.32 37.625 5.336 1 90.81 202 TYR A CA 1
ATOM 1639 C C . TYR A 1 202 ? 13.461 37.719 6.852 1 90.81 202 TYR A C 1
ATOM 1641 O O . TYR A 1 202 ? 14.57 37.812 7.375 1 90.81 202 TYR A O 1
ATOM 1649 N N . LYS A 1 203 ? 12.398 37.781 7.477 1 94.69 203 LYS A N 1
ATOM 1650 C CA . LYS A 1 203 ? 12.305 37.938 8.922 1 94.69 203 LYS A CA 1
ATOM 1651 C C . LYS A 1 203 ? 11.062 37.219 9.469 1 94.69 203 LYS A C 1
ATOM 1653 O O . LYS A 1 203 ? 10.031 37.188 8.805 1 94.69 203 LYS A O 1
ATOM 1658 N N . LYS A 1 204 ? 11.258 36.688 10.664 1 96.06 204 LYS A N 1
ATOM 1659 C CA . LYS A 1 204 ? 10.07 36.062 11.25 1 96.06 204 LYS A CA 1
ATOM 1660 C C . LYS A 1 204 ? 9.977 36.375 12.742 1 96.06 204 LYS A C 1
ATOM 1662 O O . LYS A 1 204 ? 10.984 36.688 13.383 1 96.06 204 LYS A O 1
ATOM 1667 N N . TYR A 1 205 ? 8.82 36.406 13.32 1 96.62 205 TYR A N 1
ATOM 1668 C CA . TYR A 1 205 ? 8.516 36.75 14.703 1 96.62 205 TYR A CA 1
ATOM 1669 C C . TYR A 1 205 ? 7.559 35.75 15.328 1 96.62 205 TYR A C 1
ATOM 1671 O O . TYR A 1 205 ? 6.703 35.188 14.641 1 96.62 205 TYR A O 1
ATOM 1679 N N . ASP A 1 206 ? 7.746 35.469 16.5 1 95.12 206 ASP A N 1
ATOM 1680 C CA . ASP A 1 206 ? 6.816 34.719 17.359 1 95.12 206 ASP A CA 1
ATOM 1681 C C . ASP A 1 206 ? 6.199 35.656 18.406 1 95.12 206 ASP A C 1
ATOM 1683 O O . ASP A 1 206 ? 6.844 36 19.391 1 95.12 206 ASP A O 1
ATOM 1687 N N . LEU A 1 207 ? 4.895 36 18.219 1 96.94 207 LEU A N 1
ATOM 1688 C CA . LEU A 1 207 ? 4.293 37.062 19.016 1 96.94 207 LEU A CA 1
ATOM 1689 C C . LEU A 1 207 ? 3.232 36.5 19.953 1 96.94 207 LEU A C 1
ATOM 1691 O O . LEU A 1 207 ? 2.283 35.844 19.516 1 96.94 207 LEU A O 1
ATOM 1695 N N . LYS A 1 208 ? 3.35 36.75 21.188 1 92.88 208 LYS A N 1
ATOM 1696 C CA . LYS A 1 208 ? 2.398 36.281 22.203 1 92.88 208 LYS A CA 1
ATOM 1697 C C . LYS A 1 208 ? 1.53 37.406 22.719 1 92.88 208 LYS A C 1
ATOM 1699 O O . LYS A 1 208 ? 0.448 37.188 23.25 1 92.88 208 LYS A O 1
ATOM 1704 N N . GLY A 1 209 ? 1.896 38.594 22.516 1 89.88 209 GLY A N 1
ATOM 1705 C CA . GLY A 1 209 ? 1.185 39.75 23.047 1 89.88 209 GLY A CA 1
ATOM 1706 C C . GLY A 1 209 ? 1.614 40.156 24.453 1 89.88 209 GLY A C 1
ATOM 1707 O O . GLY A 1 209 ? 0.818 40.688 25.219 1 89.88 209 GLY A O 1
ATOM 1708 N N . SER A 1 210 ? 2.729 39.75 24.766 1 86.62 210 SER A N 1
ATOM 1709 C CA . SER A 1 210 ? 3.314 40.094 26.062 1 86.62 210 SER A CA 1
ATOM 1710 C C . SER A 1 210 ? 4.77 40.531 25.891 1 86.62 210 SER A C 1
ATOM 1712 O O . SER A 1 210 ? 5.426 40.188 24.922 1 86.62 210 SER A O 1
ATOM 1714 N N . THR A 1 211 ? 5.164 41.312 26.844 1 85.56 211 THR A N 1
ATOM 1715 C CA . THR A 1 211 ? 6.512 41.875 26.703 1 85.56 211 THR A CA 1
ATOM 1716 C C . THR A 1 211 ? 7.449 41.25 27.75 1 85.56 211 THR A C 1
ATOM 1718 O O . THR A 1 211 ? 8.672 41.375 27.641 1 85.56 211 THR A O 1
ATOM 1721 N N . VAL A 1 212 ? 6.879 40.625 28.625 1 84.06 212 VAL A N 1
ATOM 1722 C CA . VAL A 1 212 ? 7.707 40.062 29.688 1 84.06 212 VAL A CA 1
ATOM 1723 C C . VAL A 1 212 ? 8.609 38.969 29.141 1 84.06 212 VAL A C 1
ATOM 1725 O O . VAL A 1 212 ? 8.125 37.906 28.719 1 84.06 212 VAL A O 1
ATOM 1728 N N . ALA A 1 213 ? 9.906 39.219 29.188 1 87.25 213 ALA A N 1
ATOM 1729 C CA . ALA A 1 213 ? 10.922 38.281 28.75 1 87.25 213 ALA A CA 1
ATOM 1730 C C . ALA A 1 213 ? 10.633 37.75 27.344 1 87.25 213 ALA A C 1
ATOM 1732 O O . ALA A 1 213 ? 10.719 36.562 27.078 1 87.25 213 ALA A O 1
ATOM 1733 N N . ARG A 1 214 ? 10.258 38.562 26.484 1 93.81 214 ARG A N 1
ATOM 1734 C CA . ARG A 1 214 ? 9.852 38.188 25.141 1 93.81 214 ARG A CA 1
ATOM 1735 C C . ARG A 1 214 ? 10.773 38.812 24.094 1 93.81 214 ARG A C 1
ATOM 1737 O O . ARG A 1 214 ? 10.297 39.438 23.141 1 93.81 214 ARG A O 1
ATOM 1744 N N . GLU A 1 215 ? 12.047 38.594 24.328 1 94 215 GLU A N 1
ATOM 1745 C CA . GLU A 1 215 ? 13.078 38.938 23.344 1 94 215 GLU A CA 1
ATOM 1746 C C . GLU A 1 215 ? 13.859 37.688 22.922 1 94 215 GLU A C 1
ATOM 1748 O O . GLU A 1 215 ? 14.008 36.75 23.688 1 94 215 GLU A O 1
ATOM 1753 N N . ALA A 1 216 ? 14.281 37.719 21.703 1 93.69 216 ALA A N 1
ATOM 1754 C CA . ALA A 1 216 ? 15.086 36.594 21.234 1 93.69 216 ALA A CA 1
ATOM 1755 C C . ALA A 1 216 ? 16.406 36.5 21.984 1 93.69 216 ALA A C 1
ATOM 1757 O O . ALA A 1 216 ? 17.031 37.531 22.266 1 93.69 216 ALA A O 1
ATOM 1758 N N . SER A 1 217 ? 16.797 35.281 22.297 1 91.88 217 SER A N 1
ATOM 1759 C CA . SER A 1 217 ? 18.094 35.094 22.953 1 91.88 217 SER A CA 1
ATOM 1760 C C . SER A 1 217 ? 19.25 35.375 22 1 91.88 217 SER A C 1
ATOM 1762 O O . SER A 1 217 ? 19.047 35.406 20.781 1 91.88 217 SER A O 1
ATOM 1764 N N . ASP A 1 218 ? 20.422 35.531 22.562 1 92.81 218 ASP A N 1
ATOM 1765 C CA . ASP A 1 218 ? 21.609 35.75 21.734 1 92.81 218 ASP A CA 1
ATOM 1766 C C . ASP A 1 218 ? 21.875 34.531 20.859 1 92.81 218 ASP A C 1
ATOM 1768 O O . ASP A 1 218 ? 22.328 34.656 19.719 1 92.81 218 ASP A O 1
ATOM 1772 N N . LYS A 1 219 ? 21.672 33.469 21.438 1 89.88 219 LYS A N 1
ATOM 1773 C CA . LYS A 1 219 ? 21.859 32.219 20.672 1 89.88 219 LYS A CA 1
ATOM 1774 C C . LYS A 1 219 ? 20.922 32.188 19.469 1 89.88 219 LYS A C 1
ATOM 1776 O O . LYS A 1 219 ? 21.312 31.75 18.391 1 89.88 219 LYS A O 1
ATOM 1781 N N . GLU A 1 220 ? 19.656 32.594 19.688 1 91.06 220 GLU A N 1
ATOM 1782 C CA . GLU A 1 220 ? 18.672 32.625 18.609 1 91.06 220 GLU A CA 1
ATOM 1783 C C . GLU A 1 220 ? 19.047 33.625 17.547 1 91.06 220 GLU A C 1
ATOM 1785 O O . GLU A 1 220 ? 18.938 33.344 16.344 1 91.06 220 GLU A O 1
ATOM 1790 N N . LYS A 1 221 ? 19.547 34.719 17.922 1 92.38 221 LYS A N 1
ATOM 1791 C CA . LYS A 1 221 ? 19.875 35.812 17.016 1 92.38 221 LYS A CA 1
ATOM 1792 C C . LYS A 1 221 ? 21.047 35.438 16.109 1 92.38 221 LYS A C 1
ATOM 1794 O O . LYS A 1 221 ? 21.25 36.062 15.055 1 92.38 221 LYS A O 1
ATOM 1799 N N . ALA A 1 222 ? 21.828 34.469 16.516 1 91.62 222 ALA A N 1
ATOM 1800 C CA . ALA A 1 222 ? 23.016 34.031 15.766 1 91.62 222 ALA A CA 1
ATOM 1801 C C . ALA A 1 222 ? 22.641 33.125 14.609 1 91.62 222 ALA A C 1
ATOM 1803 O O . ALA A 1 222 ? 23.438 32.875 13.703 1 91.62 222 ALA A O 1
ATOM 1804 N N . LYS A 1 223 ? 21.422 32.719 14.625 1 89.12 223 LYS A N 1
ATOM 1805 C CA . LYS A 1 223 ? 20.984 31.812 13.562 1 89.12 223 LYS A CA 1
ATOM 1806 C C . LYS A 1 223 ? 20.844 32.562 12.234 1 89.12 223 LYS A C 1
ATOM 1808 O O . LYS A 1 223 ? 20.781 33.781 12.211 1 89.12 223 LYS A O 1
ATOM 1813 N N . GLU A 1 224 ? 20.812 31.797 11.141 1 86.06 224 GLU A N 1
ATOM 1814 C CA . GLU A 1 224 ? 20.656 32.375 9.812 1 86.06 224 GLU A CA 1
ATOM 1815 C C . GLU A 1 224 ? 19.328 33.094 9.68 1 86.06 224 GLU A C 1
ATOM 1817 O O . GLU A 1 224 ? 19.25 34.156 9.086 1 86.06 224 GLU A O 1
ATOM 1822 N N . LEU A 1 225 ? 18.281 32.469 10.18 1 90 225 LEU A N 1
ATOM 1823 C CA . LEU A 1 225 ? 16.953 33.031 10.195 1 90 225 LEU A CA 1
ATOM 1824 C C . LEU A 1 225 ? 16.359 33 11.602 1 90 225 LEU A C 1
ATOM 1826 O O . LEU A 1 225 ? 15.523 32.156 11.906 1 90 225 LEU A O 1
ATOM 1830 N N . PRO A 1 226 ? 16.672 33.969 12.336 1 93.19 226 PRO A N 1
ATOM 1831 C CA . PRO A 1 226 ? 16.234 34 13.734 1 93.19 226 PRO A CA 1
ATOM 1832 C C . PRO A 1 226 ? 14.719 34.219 13.875 1 93.19 226 PRO A C 1
ATOM 1834 O O . PRO A 1 226 ? 14.086 34.812 12.992 1 93.19 226 PRO A O 1
ATOM 1837 N N . THR A 1 227 ? 14.188 33.719 14.945 1 94.44 227 THR A N 1
ATOM 1838 C CA . THR A 1 227 ? 12.812 34 15.328 1 94.44 227 THR A CA 1
ATOM 1839 C C . THR A 1 227 ? 12.773 35.062 16.422 1 94.44 227 THR A C 1
ATOM 1841 O O . THR A 1 227 ? 13.047 34.781 17.594 1 94.44 227 THR A O 1
ATOM 1844 N N . PHE A 1 228 ? 12.398 36.25 16.031 1 96.25 228 PHE A N 1
ATOM 1845 C CA . PHE A 1 228 ? 12.312 37.344 16.969 1 96.25 228 PHE A CA 1
ATOM 1846 C C . PHE A 1 228 ? 11.016 37.281 17.766 1 96.25 228 PHE A C 1
ATOM 1848 O O . PHE A 1 228 ? 10.117 36.5 17.438 1 96.25 228 PHE A O 1
ATOM 1855 N N . LYS A 1 229 ? 10.984 38.031 18.812 1 96.31 229 LYS A N 1
ATOM 1856 C CA . LYS A 1 229 ? 9.82 37.938 19.688 1 96.31 229 LYS A CA 1
ATOM 1857 C C . LYS A 1 229 ? 9.156 39.312 19.828 1 96.31 229 LYS A C 1
ATOM 1859 O O . LYS A 1 229 ? 9.32 40.188 18.969 1 96.31 229 LYS A O 1
ATOM 1864 N N . ASP A 1 230 ? 8.289 39.5 20.844 1 96.12 230 ASP A N 1
ATOM 1865 C CA . ASP A 1 230 ? 7.441 40.656 21 1 96.12 230 ASP A CA 1
ATOM 1866 C C . ASP A 1 230 ? 8.281 41.938 21.188 1 96.12 230 ASP A C 1
ATOM 1868 O O . ASP A 1 230 ? 8.055 42.938 20.531 1 96.12 230 ASP A O 1
ATOM 1872 N N . ASN A 1 231 ? 9.227 41.812 22.047 1 95.56 231 ASN A N 1
ATOM 1873 C CA . ASN A 1 231 ? 10.039 43 22.344 1 95.56 231 ASN A CA 1
ATOM 1874 C C . ASN A 1 231 ? 10.883 43.406 21.141 1 95.56 231 ASN A C 1
ATOM 1876 O O . ASN A 1 231 ? 11.094 44.594 20.906 1 95.56 231 ASN A O 1
ATOM 1880 N N . ASP A 1 232 ? 11.383 42.469 20.438 1 96.88 232 ASP A N 1
ATOM 1881 C CA . ASP A 1 232 ? 12.125 42.75 19.219 1 96.88 232 ASP A CA 1
ATOM 1882 C C . ASP A 1 232 ? 11.234 43.469 18.188 1 96.88 232 ASP A C 1
ATOM 1884 O O . ASP A 1 232 ? 11.656 44.406 17.547 1 96.88 232 ASP A O 1
ATOM 1888 N N . PHE A 1 233 ? 10.086 42.938 18.062 1 96.06 233 PHE A N 1
ATOM 1889 C CA . PHE A 1 233 ? 9.102 43.469 17.125 1 96.06 233 PHE A CA 1
ATOM 1890 C C . PHE A 1 233 ? 8.773 44.906 17.438 1 96.06 233 PHE A C 1
ATOM 1892 O O . PHE A 1 233 ? 8.781 45.75 16.547 1 96.06 233 PHE A O 1
ATOM 1899 N N . ILE A 1 234 ? 8.531 45.219 18.656 1 94.06 234 ILE A N 1
ATOM 1900 C CA . ILE A 1 234 ? 8.117 46.562 19.109 1 94.06 234 ILE A CA 1
ATOM 1901 C C . ILE A 1 234 ? 9.297 47.5 19.062 1 94.06 234 ILE A C 1
ATOM 1903 O O . ILE A 1 234 ? 9.172 48.656 18.594 1 94.06 234 ILE A O 1
ATOM 1907 N N . ASN A 1 235 ? 10.43 47.062 19.5 1 94.88 235 ASN A N 1
ATOM 1908 C CA . ASN A 1 235 ? 11.609 47.906 19.562 1 94.88 235 ASN A CA 1
ATOM 1909 C C . ASN A 1 235 ? 12.094 48.344 18.188 1 94.88 235 ASN A C 1
ATOM 1911 O O . ASN A 1 235 ? 12.664 49.406 18.016 1 94.88 235 ASN A O 1
ATOM 1915 N N . GLU A 1 236 ? 11.867 47.5 17.266 1 92.75 236 GLU A N 1
ATOM 1916 C CA . GLU A 1 236 ? 12.258 47.812 15.891 1 92.75 236 GLU A CA 1
ATOM 1917 C C . GLU A 1 236 ? 11.211 48.656 15.188 1 92.75 236 GLU A C 1
ATOM 1919 O O . GLU A 1 236 ? 11.422 49.125 14.055 1 92.75 236 GLU A O 1
ATOM 1924 N N . GLY A 1 237 ? 10.125 48.906 15.859 1 91.62 237 GLY A N 1
ATOM 1925 C CA . GLY A 1 237 ? 9.047 49.688 15.258 1 91.62 237 GLY A CA 1
ATOM 1926 C C . GLY A 1 237 ? 8.359 48.938 14.125 1 91.62 237 GLY A C 1
ATOM 1927 O O . GLY A 1 237 ? 7.855 49.594 13.195 1 91.62 237 GLY A O 1
ATOM 1928 N N . GLN A 1 238 ? 8.469 47.656 14.172 1 92.44 238 GLN A N 1
ATOM 1929 C CA . GLN A 1 238 ? 7.855 46.844 13.125 1 92.44 238 GLN A CA 1
ATOM 1930 C C . GLN A 1 238 ? 6.332 46.906 13.203 1 92.44 238 GLN A C 1
ATOM 1932 O O . GLN A 1 238 ? 5.762 46.969 14.289 1 92.44 238 GLN A O 1
ATOM 1937 N N . LYS A 1 239 ? 5.656 46.938 12.047 1 94.94 239 LYS A N 1
ATOM 1938 C CA . LYS A 1 239 ? 4.207 46.875 11.891 1 94.94 239 LYS A CA 1
ATOM 1939 C C . LYS A 1 239 ? 3.826 45.969 10.711 1 94.94 239 LYS A C 1
ATOM 1941 O O . LYS A 1 239 ? 4.68 45.625 9.891 1 94.94 239 LYS A O 1
ATOM 1946 N N . ILE A 1 240 ? 2.631 45.531 10.734 1 96.31 240 ILE A N 1
ATOM 1947 C CA . ILE A 1 240 ? 2.107 44.75 9.633 1 96.31 240 ILE A CA 1
ATOM 1948 C C . ILE A 1 240 ? 1.209 45.594 8.75 1 96.31 240 ILE A C 1
ATOM 1950 O O . ILE A 1 240 ? 0.126 46.031 9.172 1 96.31 240 ILE A O 1
ATOM 1954 N N . TYR A 1 241 ? 1.693 45.875 7.535 1 96.25 241 TYR A N 1
ATOM 1955 C CA . TYR A 1 241 ? 1.007 46.781 6.621 1 96.25 241 TYR A CA 1
ATOM 1956 C C . TYR A 1 241 ? 0.222 46 5.57 1 96.25 241 TYR A C 1
ATOM 1958 O O . TYR A 1 241 ? 0.761 45.656 4.52 1 96.25 241 TYR A O 1
ATOM 1966 N N . ILE A 1 242 ? -1.062 45.812 5.832 1 96.19 242 ILE A N 1
ATOM 1967 C CA . ILE A 1 242 ? -1.941 45.156 4.867 1 96.19 242 ILE A CA 1
ATOM 1968 C C . ILE A 1 242 ? -3.125 46.062 4.555 1 96.19 242 ILE A C 1
ATOM 1970 O O . ILE A 1 242 ? -3.408 47.031 5.297 1 96.19 242 ILE A O 1
ATOM 1974 N N . ASP A 1 243 ? -3.738 45.875 3.387 1 95.12 243 ASP A N 1
ATOM 1975 C CA . ASP A 1 243 ? -4.852 46.719 2.988 1 95.12 243 ASP A CA 1
ATOM 1976 C C . ASP A 1 243 ? -6.035 46.562 3.939 1 95.12 243 ASP A C 1
ATOM 1978 O O . ASP A 1 243 ? -6.152 45.531 4.625 1 95.12 243 ASP A O 1
ATOM 1982 N N . GLU A 1 244 ? -6.941 47.5 3.971 1 94.94 244 GLU A N 1
ATOM 1983 C CA . GLU A 1 244 ? -8.039 47.562 4.93 1 94.94 244 GLU A CA 1
ATOM 1984 C C . GLU A 1 244 ? -8.969 46.375 4.797 1 94.94 244 GLU A C 1
ATOM 1986 O O . GLU A 1 244 ? -9.469 45.844 5.797 1 94.94 244 GLU A O 1
ATOM 1991 N N . GLU A 1 245 ? -9.227 46 3.627 1 95.56 245 GLU A N 1
ATOM 1992 C CA . GLU A 1 245 ? -10.109 44.844 3.414 1 95.56 245 GLU A CA 1
ATOM 1993 C C . GLU A 1 245 ? -9.5 43.562 3.986 1 95.56 245 GLU A C 1
ATOM 1995 O O . GLU A 1 245 ? -10.172 42.812 4.68 1 95.56 245 GLU A O 1
ATOM 2000 N N . ASN A 1 246 ? -8.227 43.406 3.652 1 95.94 246 ASN A N 1
ATOM 2001 C CA . ASN A 1 246 ? -7.531 42.219 4.168 1 95.94 246 ASN A CA 1
ATOM 2002 C C . ASN A 1 246 ? -7.395 42.281 5.688 1 95.94 246 ASN A C 1
ATOM 2004 O O . ASN A 1 246 ? -7.438 41.25 6.355 1 95.94 246 ASN A O 1
ATOM 2008 N N . LYS A 1 247 ? -7.141 43.438 6.156 1 96.88 247 LYS A N 1
ATOM 2009 C CA . LYS A 1 247 ? -7.059 43.625 7.602 1 96.88 247 LYS A CA 1
ATOM 2010 C C . LYS A 1 247 ? -8.344 43.188 8.289 1 96.88 247 LYS A C 1
ATOM 2012 O O . LYS A 1 247 ? -8.312 42.469 9.289 1 96.88 247 LYS A O 1
ATOM 2017 N N . LYS A 1 248 ? -9.492 43.594 7.754 1 96.88 248 LYS A N 1
ATOM 2018 C CA . LYS A 1 248 ? -10.789 43.25 8.312 1 96.88 248 LYS A CA 1
ATOM 2019 C C . LYS A 1 248 ? -11.008 41.719 8.281 1 96.88 248 LYS A C 1
ATOM 2021 O O . LYS A 1 248 ? -11.461 41.156 9.266 1 96.88 248 LYS A O 1
ATOM 2026 N N . ILE A 1 249 ? -10.695 41.156 7.184 1 96.75 249 ILE A N 1
ATOM 2027 C CA . ILE A 1 249 ? -10.859 39.719 7.012 1 96.75 249 ILE A CA 1
ATOM 2028 C C . ILE A 1 249 ? -9.969 38.969 8 1 96.75 249 ILE A C 1
ATOM 2030 O O . ILE A 1 249 ? -10.414 38.031 8.641 1 96.75 249 ILE A O 1
ATOM 2034 N N . PHE A 1 250 ? -8.75 39.469 8.094 1 97.81 250 PHE A N 1
ATOM 2035 C CA . PHE A 1 250 ? -7.777 38.844 8.984 1 97.81 250 PHE A CA 1
ATOM 2036 C C . PHE A 1 250 ? -8.234 38.938 10.438 1 97.81 250 PHE A C 1
ATOM 2038 O O . PHE A 1 250 ? -8.203 37.938 11.164 1 97.81 250 PHE A O 1
ATOM 2045 N N . LEU A 1 251 ? -8.617 40.094 10.844 1 98.12 251 LEU A N 1
ATOM 2046 C CA . LEU A 1 251 ? -9.008 40.312 12.227 1 98.12 251 LEU A CA 1
ATOM 2047 C C . LEU A 1 251 ? -10.281 39.531 12.57 1 98.12 251 LEU A C 1
ATOM 2049 O O . LEU A 1 251 ? -10.445 39.062 13.695 1 98.12 251 LEU A O 1
ATOM 2053 N N . ASP A 1 252 ? -11.148 39.406 11.609 1 97.81 252 ASP A N 1
ATOM 2054 C CA . ASP A 1 252 ? -12.344 38.625 11.828 1 97.81 252 ASP A CA 1
ATOM 2055 C C . ASP A 1 252 ? -11.984 37.156 12.047 1 97.81 252 ASP A C 1
ATOM 2057 O O . ASP A 1 252 ? -12.508 36.5 12.953 1 97.81 252 ASP A O 1
ATOM 2061 N N . LYS A 1 253 ? -11.117 36.656 11.227 1 97.94 253 LYS A N 1
ATOM 2062 C CA . LYS A 1 253 ? -10.648 35.281 11.367 1 97.94 253 LYS A CA 1
ATOM 2063 C C . LYS A 1 253 ? -9.945 35.062 12.711 1 97.94 253 LYS A C 1
ATOM 2065 O O . LYS A 1 253 ? -10.172 34.062 13.383 1 97.94 253 LYS A O 1
ATOM 2070 N N . LEU A 1 254 ? -9.133 36.031 13.031 1 98.5 254 LEU A N 1
ATOM 2071 C CA . LEU A 1 254 ? -8.398 35.969 14.289 1 98.5 254 LEU A CA 1
ATOM 2072 C C . LEU A 1 254 ? -9.344 35.938 15.484 1 98.5 254 LEU A C 1
ATOM 2074 O O . LEU A 1 254 ? -9.164 35.156 16.406 1 98.5 254 LEU A O 1
ATOM 2078 N N . ARG A 1 255 ? -10.273 36.781 15.422 1 98.12 255 ARG A N 1
ATOM 2079 C CA . ARG A 1 255 ? -11.242 36.875 16.5 1 98.12 255 ARG A CA 1
ATOM 2080 C C . ARG A 1 255 ? -11.953 35.531 16.703 1 98.12 255 ARG A C 1
ATOM 2082 O O . ARG A 1 255 ? -12.031 35.031 17.828 1 98.12 255 ARG A O 1
ATOM 2089 N N . LYS A 1 256 ? -12.461 35 15.664 1 98.25 256 LYS A N 1
ATOM 2090 C CA . LYS A 1 256 ? -13.164 33.719 15.727 1 98.25 256 LYS A CA 1
ATOM 2091 C C . LYS A 1 256 ? -12.258 32.625 16.25 1 98.25 256 LYS A C 1
ATOM 2093 O O . LYS A 1 256 ? -12.672 31.797 17.062 1 98.25 256 LYS A O 1
ATOM 2098 N N . ASP A 1 257 ? -11.047 32.562 15.773 1 98.62 257 ASP A N 1
ATOM 2099 C CA . ASP A 1 257 ? -10.094 31.531 16.156 1 98.62 257 ASP A CA 1
ATOM 2100 C C . ASP A 1 257 ? -9.742 31.625 17.641 1 98.62 257 ASP A C 1
ATOM 2102 O O . ASP A 1 257 ? -9.734 30.609 18.344 1 98.62 257 ASP A O 1
ATOM 2106 N N . VAL A 1 258 ? -9.477 32.781 18.109 1 97.81 258 VAL A N 1
ATOM 2107 C CA . VAL A 1 258 ? -9.047 32.938 19.5 1 97.81 258 VAL A CA 1
ATOM 2108 C C . VAL A 1 258 ? -10.234 32.688 20.422 1 97.81 258 VAL A C 1
ATOM 2110 O O . VAL A 1 258 ? -10.078 32.156 21.531 1 97.81 258 VAL A O 1
ATOM 2113 N N . GLU A 1 259 ? -11.461 33.094 20 1 97.69 259 GLU A N 1
ATOM 2114 C CA . GLU A 1 259 ? -12.656 32.75 20.781 1 97.69 259 GLU A CA 1
ATOM 2115 C C . GLU A 1 259 ? -12.859 31.25 20.875 1 97.69 259 GLU A C 1
ATOM 2117 O O . GLU A 1 259 ? -13.219 30.734 21.938 1 97.69 259 GLU A O 1
ATOM 2122 N N . PHE A 1 260 ? -12.672 30.625 19.828 1 97.75 260 PHE A N 1
ATOM 2123 C CA . PHE A 1 260 ? -12.742 29.172 19.812 1 97.75 260 PHE A CA 1
ATOM 2124 C C . PHE A 1 260 ? -11.719 28.562 20.75 1 97.75 260 PHE A C 1
ATOM 2126 O O . PHE A 1 260 ? -12.031 27.656 21.531 1 97.75 260 PHE A O 1
ATOM 2133 N N . LEU A 1 261 ? -10.445 29.031 20.688 1 97.31 261 LEU A N 1
ATOM 2134 C CA . LEU A 1 261 ? -9.398 28.531 21.578 1 97.31 261 LEU A CA 1
ATOM 2135 C C . LEU A 1 261 ? -9.75 28.781 23.031 1 97.31 261 LEU A C 1
ATOM 2137 O O . LEU A 1 261 ? -9.453 27.953 23.906 1 97.31 261 LEU A O 1
ATOM 2141 N N . ALA A 1 262 ? -10.359 29.906 23.297 1 96.06 262 ALA A N 1
ATOM 2142 C CA . ALA A 1 262 ? -10.805 30.203 24.656 1 96.06 262 ALA A CA 1
ATOM 2143 C C . ALA A 1 262 ? -11.859 29.203 25.125 1 96.06 262 ALA A C 1
ATOM 2145 O O . ALA A 1 262 ? -11.859 28.797 26.281 1 96.06 262 ALA A O 1
ATOM 2146 N N . GLN A 1 263 ? -12.75 28.844 24.234 1 95.94 263 GLN A N 1
ATOM 2147 C CA . GLN A 1 263 ? -13.766 27.844 24.547 1 95.94 263 GLN A CA 1
ATOM 2148 C C . GLN A 1 263 ? -13.133 26.5 24.906 1 95.94 263 GLN A C 1
ATOM 2150 O O . GLN A 1 263 ? -13.664 25.75 25.734 1 95.94 263 GLN A O 1
ATOM 2155 N N . LEU A 1 264 ? -12.023 26.219 24.25 1 94.94 264 LEU A N 1
ATOM 2156 C CA . LEU A 1 264 ? -11.312 24.969 24.516 1 94.94 264 LEU A CA 1
ATOM 2157 C C . LEU A 1 264 ? -10.398 25.109 25.734 1 94.94 264 LEU A C 1
ATOM 2159 O O . LEU A 1 264 ? -9.719 24.156 26.109 1 94.94 264 LEU A O 1
ATOM 2163 N N . LYS A 1 265 ? -10.328 26.297 26.281 1 92.62 265 LYS A N 1
ATOM 2164 C CA . LYS A 1 265 ? -9.516 26.609 27.453 1 92.62 265 LYS A CA 1
ATOM 2165 C C . LYS A 1 265 ? -8.023 26.469 27.141 1 92.62 265 LYS A C 1
ATOM 2167 O O . LYS A 1 265 ? -7.254 25.969 27.953 1 92.62 265 LYS A O 1
ATOM 2172 N N . LEU A 1 266 ? -7.703 26.828 25.938 1 93.25 266 LEU A N 1
ATOM 2173 C CA . LEU A 1 266 ? -6.309 26.797 25.516 1 93.25 266 LEU A CA 1
ATOM 2174 C C . LEU A 1 266 ? -5.664 28.172 25.656 1 93.25 266 LEU A C 1
ATOM 2176 O O . LEU A 1 266 ? -6.301 29.188 25.375 1 93.25 266 LEU A O 1
ATOM 2180 N N . MET A 1 267 ? -4.453 28.125 26.188 1 91.25 267 MET A N 1
ATOM 2181 C CA . MET A 1 267 ? -3.682 29.359 26.359 1 91.25 267 MET A CA 1
ATOM 2182 C C . MET A 1 267 ? -2.262 29.188 25.828 1 91.25 267 MET A C 1
ATOM 2184 O O . MET A 1 267 ? -1.929 28.141 25.266 1 91.25 267 MET A O 1
ATOM 2188 N N . ASP A 1 268 ? -1.506 30.188 25.875 1 88.56 268 ASP A N 1
ATOM 2189 C CA . ASP A 1 268 ? -0.074 30.219 25.594 1 88.56 268 ASP A CA 1
ATOM 2190 C C . ASP A 1 268 ? 0.203 29.953 24.125 1 88.56 268 ASP A C 1
ATOM 2192 O O . ASP A 1 268 ? 1.267 29.438 23.766 1 88.56 268 ASP A O 1
ATOM 2196 N N . TYR A 1 269 ? -0.784 30.125 23.266 1 94.5 269 TYR A N 1
ATOM 2197 C CA . TYR A 1 269 ? -0.533 30.109 21.828 1 94.5 269 TYR A CA 1
ATOM 2198 C C . TYR A 1 269 ? 0.081 31.422 21.375 1 94.5 269 TYR A C 1
ATOM 2200 O O . TYR A 1 269 ? 0.129 32.406 22.141 1 94.5 269 TYR A O 1
ATOM 2208 N N . SER A 1 270 ? 0.667 31.453 20.156 1 95.62 270 SER A N 1
ATOM 2209 C CA . SER A 1 270 ? 1.334 32.625 19.625 1 95.62 270 SER A CA 1
ATOM 2210 C C . SER A 1 270 ? 1 32.844 18.141 1 95.62 270 SER A C 1
ATOM 2212 O O . SER A 1 270 ? 0.431 31.953 17.516 1 95.62 270 SER A O 1
ATOM 2214 N N . LEU A 1 271 ? 1.247 34.031 17.719 1 97.88 271 LEU A N 1
ATOM 2215 C CA . LEU A 1 271 ? 1.168 34.312 16.297 1 97.88 271 LEU A CA 1
ATOM 2216 C C . LEU A 1 271 ? 2.551 34.281 15.648 1 97.88 271 LEU A C 1
ATOM 2218 O O . LEU A 1 271 ? 3.432 35.062 16.016 1 97.88 271 LEU A O 1
ATOM 2222 N N . LEU A 1 272 ? 2.703 33.344 14.773 1 97.5 272 LEU A N 1
ATOM 2223 C CA . LEU A 1 272 ? 3.91 33.344 13.953 1 97.5 272 LEU A CA 1
ATOM 2224 C C . LEU A 1 272 ? 3.771 34.281 12.766 1 97.5 272 LEU A C 1
ATOM 2226 O O . LEU A 1 272 ? 2.807 34.219 12.008 1 97.5 272 LEU A O 1
ATOM 2230 N N . VAL A 1 273 ? 4.738 35.219 12.648 1 97.88 273 VAL A N 1
ATOM 2231 C CA . VAL A 1 273 ? 4.723 36.188 11.562 1 97.88 273 VAL A CA 1
ATOM 2232 C C . VAL A 1 273 ? 6 36.062 10.734 1 97.88 273 VAL A C 1
ATOM 2234 O O . VAL A 1 273 ? 7.105 36.156 11.266 1 97.88 273 VAL A O 1
ATOM 2237 N N . GLY A 1 274 ? 5.848 35.719 9.461 1 97.56 274 GLY A N 1
ATOM 2238 C CA . GLY A 1 274 ? 6.945 35.781 8.516 1 97.56 274 GLY A CA 1
ATOM 2239 C C . GLY A 1 274 ? 6.793 36.844 7.469 1 97.56 274 GLY A C 1
ATOM 2240 O O . GLY A 1 274 ? 5.684 37.125 7 1 97.56 274 GLY A O 1
ATOM 2241 N N . ILE A 1 275 ? 7.914 37.469 7.129 1 96.75 275 ILE A N 1
ATOM 2242 C CA . ILE A 1 275 ? 7.871 38.562 6.188 1 96.75 275 ILE A CA 1
ATOM 2243 C C . ILE A 1 275 ? 8.711 38.219 4.957 1 96.75 275 ILE A C 1
ATOM 2245 O O . ILE A 1 275 ? 9.898 37.906 5.074 1 96.75 275 ILE A O 1
ATOM 2249 N N . HIS A 1 276 ? 8.109 38.25 3.861 1 96.75 276 HIS A N 1
ATOM 2250 C CA . HIS A 1 276 ? 8.805 38.219 2.58 1 96.75 276 HIS A CA 1
ATOM 2251 C C . HIS A 1 276 ? 8.953 39.656 2.025 1 96.75 276 HIS A C 1
ATOM 2253 O O . HIS A 1 276 ? 7.969 40.375 1.878 1 96.75 276 HIS A O 1
ATOM 2259 N N . ASP A 1 277 ? 10.141 39.969 1.761 1 94.75 277 ASP A N 1
ATOM 2260 C CA . ASP A 1 277 ? 10.461 41.25 1.154 1 94.75 277 ASP A CA 1
ATOM 2261 C C . ASP A 1 277 ? 10.859 41.094 -0.309 1 94.75 277 ASP A C 1
ATOM 2263 O O . ASP A 1 277 ? 11.867 40.438 -0.61 1 94.75 277 ASP A O 1
ATOM 2267 N N . VAL A 1 278 ? 10.125 41.719 -1.166 1 93.69 278 VAL A N 1
ATOM 2268 C CA . VAL A 1 278 ? 10.32 41.531 -2.6 1 93.69 278 VAL A CA 1
ATOM 2269 C C . VAL A 1 278 ? 11.695 42.062 -3.014 1 93.69 278 VAL A C 1
ATOM 2271 O O . VAL A 1 278 ? 12.414 41.406 -3.773 1 93.69 278 VAL A O 1
ATOM 2274 N N . GLU A 1 279 ? 12.055 43.188 -2.596 1 91.12 279 GLU A N 1
ATOM 2275 C CA . GLU A 1 279 ? 13.336 43.781 -2.959 1 91.12 279 GLU A CA 1
ATOM 2276 C C . GLU A 1 279 ? 14.508 42.969 -2.408 1 91.12 279 GLU A C 1
ATOM 2278 O O . GLU A 1 279 ? 15.5 42.75 -3.1 1 91.12 279 GLU A O 1
ATOM 2283 N N . TRP A 1 280 ? 14.344 42.688 -1.193 1 89.94 280 TRP A N 1
ATOM 2284 C CA . TRP A 1 280 ? 15.375 41.844 -0.564 1 89.94 280 TRP A CA 1
ATOM 2285 C C . TRP A 1 280 ? 15.57 40.531 -1.321 1 89.94 280 TRP A C 1
ATOM 2287 O O . TRP A 1 280 ? 16.703 40.094 -1.539 1 89.94 280 TRP A O 1
ATOM 2297 N N . ALA A 1 281 ? 14.539 39.875 -1.687 1 90.06 281 ALA A N 1
ATOM 2298 C CA . ALA A 1 281 ? 14.578 38.594 -2.383 1 90.06 281 ALA A CA 1
ATOM 2299 C C . ALA A 1 281 ? 15.242 38.719 -3.752 1 90.06 281 ALA A C 1
ATOM 2301 O O . ALA A 1 281 ? 15.977 37.844 -4.188 1 90.06 281 ALA A O 1
ATOM 2302 N N . GLU A 1 282 ? 14.938 39.844 -4.41 1 86.88 282 GLU A N 1
ATOM 2303 C CA . GLU A 1 282 ? 15.531 40.094 -5.719 1 86.88 282 GLU A CA 1
ATOM 2304 C C . GLU A 1 282 ? 17.047 40.312 -5.602 1 86.88 282 GLU A C 1
ATOM 2306 O O . GLU A 1 282 ? 17.797 39.875 -6.469 1 86.88 282 GLU A O 1
ATOM 2311 N N . GLN A 1 283 ? 17.391 40.906 -4.621 1 86.88 283 GLN A N 1
ATOM 2312 C CA . GLN A 1 283 ? 18.812 41.156 -4.391 1 86.88 283 GLN A CA 1
ATOM 2313 C C . GLN A 1 283 ? 19.547 39.875 -4.094 1 86.88 283 GLN A C 1
ATOM 2315 O O . GLN A 1 283 ? 20.688 39.688 -4.547 1 86.88 283 GLN A O 1
ATOM 2320 N N . GLN A 1 284 ? 18.984 39.031 -3.297 1 81.44 284 GLN A N 1
ATOM 2321 C CA . GLN A 1 284 ? 19.594 37.75 -2.969 1 81.44 284 GLN A CA 1
ATOM 2322 C C . GLN A 1 284 ? 19.781 36.906 -4.215 1 81.44 284 GLN A C 1
ATOM 2324 O O . GLN A 1 284 ? 20.766 36.156 -4.336 1 81.44 284 GLN A O 1
ATOM 2329 N N . GLU A 1 285 ? 18.812 36.875 -5.09 1 74.44 285 GLU A N 1
ATOM 2330 C CA . GLU A 1 285 ? 18.891 36.125 -6.336 1 74.44 285 GLU A CA 1
ATOM 2331 C C . GLU A 1 285 ? 20.016 36.656 -7.223 1 74.44 285 GLU A C 1
ATOM 2333 O O . GLU A 1 285 ? 20.688 35.875 -7.918 1 74.44 285 GLU A O 1
ATOM 2338 N N . GLU A 1 286 ? 20.156 37.938 -7.25 1 70.88 286 GLU A N 1
ATOM 2339 C CA . GLU A 1 286 ? 21.203 38.531 -8.055 1 70.88 286 GLU A CA 1
ATOM 2340 C C . GLU A 1 286 ? 22.594 38.188 -7.52 1 70.88 286 GLU A C 1
ATOM 2342 O O . GLU A 1 286 ? 23.516 37.906 -8.297 1 70.88 286 GLU A O 1
ATOM 2347 N N . VAL A 1 287 ? 22.656 38.094 -6.238 1 70.69 287 VAL A N 1
ATOM 2348 C CA . VAL A 1 287 ? 23.938 37.781 -5.629 1 70.69 287 VAL A CA 1
ATOM 2349 C C . VAL A 1 287 ? 24.266 36.312 -5.902 1 70.69 287 VAL A C 1
ATOM 2351 O O . VAL A 1 287 ? 25.422 35.969 -6.203 1 70.69 287 VAL A O 1
ATOM 2354 N N . GLU A 1 288 ? 23.328 35.469 -5.805 1 66.81 288 GLU A N 1
ATOM 2355 C CA . GLU A 1 288 ? 23.547 34.031 -6.059 1 66.81 288 GLU A CA 1
ATOM 2356 C C . GLU A 1 288 ? 23.891 33.781 -7.523 1 66.81 288 GLU A C 1
ATOM 2358 O O . GLU A 1 288 ? 24.703 32.938 -7.84 1 66.81 288 GLU A O 1
ATOM 2363 N N . SER A 1 289 ? 23.266 34.5 -8.461 1 62.69 289 SER A N 1
ATOM 2364 C CA . SER A 1 289 ? 23.547 34.375 -9.883 1 62.69 289 SER A CA 1
ATOM 2365 C C . SER A 1 289 ? 24.938 34.906 -10.219 1 62.69 289 SER A C 1
ATOM 2367 O O . SER A 1 289 ? 25.625 34.375 -11.07 1 62.69 289 SER A O 1
ATOM 2369 N N . GLU A 1 290 ? 25.344 35.906 -9.594 1 57.75 290 GLU A N 1
ATOM 2370 C CA . GLU A 1 290 ? 26.672 36.5 -9.82 1 57.75 290 GLU A CA 1
ATOM 2371 C C . GLU A 1 290 ? 27.766 35.594 -9.281 1 57.75 290 GLU A C 1
ATOM 2373 O O . GLU A 1 290 ? 28.828 35.469 -9.883 1 57.75 290 GLU A O 1
ATOM 2378 N N . ASP A 1 291 ? 27.453 35 -8.203 1 58.31 291 ASP A N 1
ATOM 2379 C CA . ASP A 1 291 ? 28.438 34.094 -7.633 1 58.31 291 ASP A CA 1
ATOM 2380 C C . ASP A 1 291 ? 28.562 32.844 -8.5 1 58.31 291 ASP A C 1
ATOM 2382 O O . ASP A 1 291 ? 29.656 32.25 -8.578 1 58.31 291 ASP A O 1
ATOM 2386 N N . ASN A 1 292 ? 27.578 32.438 -9.117 1 53.5 292 ASN A N 1
ATOM 2387 C CA . ASN A 1 292 ? 27.641 31.281 -10.008 1 53.5 292 ASN A CA 1
ATOM 2388 C C . ASN A 1 292 ? 28.25 31.641 -11.359 1 53.5 292 ASN A C 1
ATOM 2390 O O . ASN A 1 292 ? 28.672 30.766 -12.109 1 53.5 292 ASN A O 1
ATOM 2394 N N . GLU A 1 293 ? 28.172 32.812 -11.82 1 49.47 293 GLU A N 1
ATOM 2395 C CA . GLU A 1 293 ? 28.781 33.188 -13.086 1 49.47 293 GLU A CA 1
ATOM 2396 C C . GLU A 1 293 ? 30.297 33.188 -12.984 1 49.47 293 GLU A C 1
ATOM 2398 O O . GLU A 1 293 ? 31 33.125 -14 1 49.47 293 GLU A O 1
ATOM 2403 N N . GLY A 1 294 ? 30.938 33.375 -11.805 1 43.75 294 GLY A N 1
ATOM 2404 C CA . GLY A 1 294 ? 32.406 33.312 -11.781 1 43.75 294 GLY A CA 1
ATOM 2405 C C . GLY A 1 294 ? 32.906 31.891 -11.977 1 43.75 294 GLY A C 1
ATOM 2406 O O . GLY A 1 294 ? 34.031 31.703 -12.477 1 43.75 294 GLY A O 1
ATOM 2407 N N . ASP A 1 295 ? 32.469 30.922 -11.211 1 39.94 295 ASP A N 1
ATOM 2408 C CA . ASP A 1 295 ? 32.969 29.578 -11.43 1 39.94 295 ASP A CA 1
ATOM 2409 C C . ASP A 1 295 ? 32.281 28.906 -12.617 1 39.94 295 ASP A C 1
ATOM 2411 O O . ASP A 1 295 ? 31.281 28.203 -12.453 1 39.94 295 ASP A O 1
ATOM 2415 N N . GLU A 1 296 ? 32.094 29.531 -13.656 1 38 296 GLU A N 1
ATOM 2416 C CA . GLU A 1 296 ? 31.484 29.031 -14.883 1 38 296 GLU A CA 1
ATOM 2417 C C . GLU A 1 296 ? 32.219 27.812 -15.414 1 38 296 GLU A C 1
ATOM 2419 O O . GLU A 1 296 ? 31.984 27.375 -16.547 1 38 296 GLU A O 1
ATOM 2424 N N . GLU A 1 297 ? 33.438 27.469 -14.789 1 34.75 297 GLU A N 1
ATOM 2425 C CA . GLU A 1 297 ? 33.906 26.359 -15.617 1 34.75 297 GLU A CA 1
ATOM 2426 C C . GLU A 1 297 ? 32.844 25.25 -15.711 1 34.75 297 GLU A C 1
ATOM 2428 O O . GLU A 1 297 ? 32.5 24.812 -16.812 1 34.75 297 GLU A O 1
ATOM 2433 N N . GLY A 1 298 ? 33.094 24.094 -14.984 1 32.69 298 GLY A N 1
ATOM 2434 C CA . GLY A 1 298 ? 32.688 22.734 -15.25 1 32.69 298 GLY A CA 1
ATOM 2435 C C . GLY A 1 298 ? 31.219 22.469 -14.969 1 32.69 298 GLY A C 1
ATOM 2436 O O . GLY A 1 298 ? 30.812 21.344 -14.703 1 32.69 298 GLY A O 1
ATOM 2437 N N . GLU A 1 299 ? 30.438 23.438 -14.609 1 32.53 299 GLU A N 1
ATOM 2438 C CA . GLU A 1 299 ? 29.125 22.922 -14.242 1 32.53 299 GLU A CA 1
ATOM 2439 C C . GLU A 1 299 ? 28.453 22.219 -15.422 1 32.53 299 GLU A C 1
ATOM 2441 O O . GLU A 1 299 ? 28.219 22.828 -16.469 1 32.53 299 GLU A O 1
ATOM 2446 N N . SER A 1 300 ? 29 20.891 -15.68 1 31.52 300 SER A N 1
ATOM 2447 C CA . SER A 1 300 ? 28.25 19.969 -16.516 1 31.52 300 SER A CA 1
ATOM 2448 C C . SER A 1 300 ? 26.75 20.156 -16.328 1 31.52 300 SER A C 1
ATOM 2450 O O . SER A 1 300 ? 26.25 20.141 -15.195 1 31.52 300 SER A O 1
ATOM 2452 N N . ASP A 1 301 ? 26.109 20.953 -17.109 1 32.41 301 ASP A N 1
ATOM 2453 C CA . ASP A 1 301 ? 24.703 21.172 -17.391 1 32.41 301 ASP A CA 1
ATOM 2454 C C . ASP A 1 301 ? 23.953 19.844 -17.422 1 32.41 301 ASP A C 1
ATOM 2456 O O . ASP A 1 301 ? 23.031 19.656 -18.234 1 32.41 301 ASP A O 1
ATOM 2460 N N . GLY A 1 302 ? 24.656 18.734 -17.078 1 31.14 302 GLY A N 1
ATOM 2461 C CA . GLY A 1 302 ? 23.906 17.531 -17.359 1 31.14 302 GLY A CA 1
ATOM 2462 C C . GLY A 1 302 ? 22.578 17.469 -16.656 1 31.14 302 GLY A C 1
ATOM 2463 O O . GLY A 1 302 ? 22.328 16.562 -15.852 1 31.14 302 GLY A O 1
ATOM 2464 N N . THR A 1 303 ? 22.094 18.578 -16.141 1 31.25 303 THR A N 1
ATOM 2465 C CA . THR A 1 303 ? 20.766 18.219 -15.641 1 31.25 303 THR A CA 1
ATOM 2466 C C . THR A 1 303 ? 19.906 17.625 -16.75 1 31.25 303 THR A C 1
ATOM 2468 O O . THR A 1 303 ? 19.812 18.203 -17.844 1 31.25 303 THR A O 1
ATOM 2471 N N . PRO A 1 304 ? 19.844 16.344 -16.812 1 31.66 304 PRO A N 1
ATOM 2472 C CA . PRO A 1 304 ? 18.953 15.766 -17.812 1 31.66 304 PRO A CA 1
ATOM 2473 C C . PRO A 1 304 ? 17.672 16.578 -18 1 31.66 304 PRO A C 1
ATOM 2475 O O . PRO A 1 304 ? 17.203 17.219 -17.062 1 31.66 304 PRO A O 1
ATOM 2478 N N . PRO A 1 305 ? 17.469 17.062 -19.297 1 30.3 305 PRO A N 1
ATOM 2479 C CA . PRO A 1 305 ? 16.359 17.906 -19.734 1 30.3 305 PRO A CA 1
ATOM 2480 C C . PRO A 1 305 ? 15.062 17.594 -18.984 1 30.3 305 PRO A C 1
ATOM 2482 O O . PRO A 1 305 ? 14.688 18.328 -18.078 1 30.3 305 PRO A O 1
ATOM 2485 N N . ASP A 1 306 ? 14.039 17.062 -19.797 1 29.94 306 ASP A N 1
ATOM 2486 C CA . ASP A 1 306 ? 12.602 17.234 -19.984 1 29.94 306 ASP A CA 1
ATOM 2487 C C . ASP A 1 306 ? 11.812 16.375 -19 1 29.94 306 ASP A C 1
ATOM 2489 O O . ASP A 1 306 ? 11.438 15.242 -19.312 1 29.94 306 ASP A O 1
ATOM 2493 N N . SER A 1 307 ? 12.305 15.906 -17.922 1 30.89 307 SER A N 1
ATOM 2494 C CA . SER A 1 307 ? 11.164 15.18 -17.375 1 30.89 307 SER A CA 1
ATOM 2495 C C . SER A 1 307 ? 9.898 16.031 -17.406 1 30.89 307 SER A C 1
ATOM 2497 O O . SER A 1 307 ? 9.93 17.219 -17.047 1 30.89 307 SER A O 1
ATOM 2499 N N . PRO A 1 308 ? 8.945 15.766 -18.359 1 32.09 308 PRO A N 1
ATOM 2500 C CA . PRO A 1 308 ? 7.672 16.484 -18.312 1 32.09 308 PRO A CA 1
ATOM 2501 C C . PRO A 1 308 ? 7.211 16.797 -16.906 1 32.09 308 PRO A C 1
ATOM 2503 O O . PRO A 1 308 ? 7.23 15.93 -16.031 1 32.09 308 PRO A O 1
ATOM 2506 N N . SER A 1 309 ? 7.758 17.781 -16.25 1 33.09 309 SER A N 1
ATOM 2507 C CA . SER A 1 309 ? 7.125 18.375 -15.07 1 33.09 309 SER A CA 1
ATOM 2508 C C . SER A 1 309 ? 5.605 18.281 -15.156 1 33.09 309 SER A C 1
ATOM 2510 O O . SER A 1 309 ? 4.992 18.844 -16.062 1 33.09 309 SER A O 1
ATOM 2512 N N . ASN A 1 310 ? 4.93 17.141 -15.102 1 34.12 310 ASN A N 1
ATOM 2513 C CA . ASN A 1 310 ? 3.475 17.094 -15.047 1 34.12 310 ASN A CA 1
ATOM 2514 C C . ASN A 1 310 ? 2.885 18.422 -14.586 1 34.12 310 ASN A C 1
ATOM 2516 O O . ASN A 1 310 ? 3.607 19.281 -14.07 1 34.12 310 ASN A O 1
ATOM 2520 N N . THR A 1 311 ? 1.362 18.422 -14.312 1 35.28 311 THR A N 1
ATOM 2521 C CA . THR A 1 311 ? 0.281 19.391 -14.164 1 35.28 311 THR A CA 1
ATOM 2522 C C . THR A 1 311 ? 0.555 20.328 -12.992 1 35.28 311 THR A C 1
ATOM 2524 O O . THR A 1 311 ? -0.218 21.25 -12.734 1 35.28 311 THR A O 1
ATOM 2527 N N . LEU A 1 312 ? 1.316 19.906 -12.055 1 38.47 312 LEU A N 1
ATOM 2528 C CA . LEU A 1 312 ? 1.155 20.906 -11.016 1 38.47 312 LEU A CA 1
ATOM 2529 C C . LEU A 1 312 ? 1.731 22.25 -11.469 1 38.47 312 LEU A C 1
ATOM 2531 O O . LEU A 1 312 ? 1.674 23.234 -10.727 1 38.47 312 LEU A O 1
ATOM 2535 N N . ASP A 1 313 ? 2.604 22.172 -12.461 1 39.47 313 ASP A N 1
ATOM 2536 C CA . ASP A 1 313 ? 3.318 23.391 -12.82 1 39.47 313 ASP A CA 1
ATOM 2537 C C . ASP A 1 313 ? 2.436 24.328 -13.641 1 39.47 313 ASP A C 1
ATOM 2539 O O . ASP A 1 313 ? 2.936 25.125 -14.43 1 39.47 313 ASP A O 1
ATOM 2543 N N . SER A 1 314 ? 1.294 23.828 -14.031 1 42.34 314 SER A N 1
ATOM 2544 C CA . SER A 1 314 ? 0.584 24.797 -14.852 1 42.34 314 SER A CA 1
ATOM 2545 C C . SER A 1 314 ? 0.63 26.188 -14.219 1 42.34 314 SER A C 1
ATOM 2547 O O . SER A 1 314 ? -0.1 27.094 -14.641 1 42.34 314 SER A O 1
ATOM 2549 N N . SER A 1 315 ? 1.063 26.281 -13.039 1 46.16 315 SER A N 1
ATOM 2550 C CA . SER A 1 315 ? 0.794 27.625 -12.555 1 46.16 315 SER A CA 1
ATOM 2551 C C . SER A 1 315 ? 1.561 28.672 -13.359 1 46.16 315 SER A C 1
ATOM 2553 O O . SER A 1 315 ? 2.709 28.438 -13.742 1 46.16 315 SER A O 1
ATOM 2555 N N . LYS A 1 316 ? 0.96 29.484 -14.055 1 52.38 316 LYS A N 1
ATOM 2556 C CA . LYS A 1 316 ? 1.483 30.719 -14.633 1 52.38 316 LYS A CA 1
ATOM 2557 C C . LYS A 1 316 ? 2.629 31.281 -13.797 1 52.38 316 LYS A C 1
ATOM 2559 O O . LYS A 1 316 ? 2.557 31.297 -12.562 1 52.38 316 LYS A O 1
ATOM 2564 N N . PRO A 1 317 ? 3.789 31.422 -14.391 1 72.44 317 PRO A N 1
ATOM 2565 C CA . PRO A 1 317 ? 4.852 32.094 -13.633 1 72.44 317 PRO A CA 1
ATOM 2566 C C . PRO A 1 317 ? 4.34 33.25 -12.789 1 72.44 317 PRO A C 1
ATOM 2568 O O . PRO A 1 317 ? 3.576 34.094 -13.281 1 72.44 317 PRO A O 1
ATOM 2571 N N . LEU A 1 318 ? 4.48 33.094 -11.562 1 78.75 318 LEU A N 1
ATOM 2572 C CA . LEU A 1 318 ? 4.043 34.156 -10.656 1 78.75 318 LEU A CA 1
ATOM 2573 C C . LEU A 1 318 ? 5.094 35.281 -10.555 1 78.75 318 LEU A C 1
ATOM 2575 O O . LEU A 1 318 ? 6.293 35 -10.547 1 78.75 318 LEU A O 1
ATOM 2579 N N . ALA A 1 319 ? 4.594 36.438 -10.695 1 83.19 319 ALA A N 1
ATOM 2580 C CA . ALA A 1 319 ? 5.453 37.594 -10.531 1 83.19 319 ALA A CA 1
ATOM 2581 C C . ALA A 1 319 ? 6.043 37.656 -9.125 1 83.19 319 ALA A C 1
ATOM 2583 O O . ALA A 1 319 ? 5.562 36.969 -8.219 1 83.19 319 ALA A O 1
ATOM 2584 N N . PRO A 1 320 ? 7.121 38.406 -9.023 1 84.44 320 PRO A N 1
ATOM 2585 C CA . PRO A 1 320 ? 7.695 38.562 -7.684 1 84.44 320 PRO A CA 1
ATOM 2586 C C . PRO A 1 320 ? 6.668 39.031 -6.652 1 84.44 320 PRO A C 1
ATOM 2588 O O . PRO A 1 320 ? 5.906 39.969 -6.914 1 84.44 320 PRO A O 1
ATOM 2591 N N . GLY A 1 321 ? 6.66 38.281 -5.59 1 87.19 321 GLY A N 1
ATOM 2592 C CA . GLY A 1 321 ? 5.742 38.656 -4.527 1 87.19 321 GLY A CA 1
ATOM 2593 C C . GLY A 1 321 ? 4.355 38.062 -4.703 1 87.19 321 GLY A C 1
ATOM 2594 O O . GLY A 1 321 ? 3.49 38.219 -3.842 1 87.19 321 GLY A O 1
ATOM 2595 N N . GLU A 1 322 ? 4.188 37.469 -5.727 1 90.56 322 GLU A N 1
ATOM 2596 C CA . GLU A 1 322 ? 2.9 36.812 -5.965 1 90.56 322 GLU A CA 1
ATOM 2597 C C . GLU A 1 322 ? 2.891 35.406 -5.438 1 90.56 322 GLU A C 1
ATOM 2599 O O . GLU A 1 322 ? 3.941 34.75 -5.348 1 90.56 322 GLU A O 1
ATOM 2604 N N . PHE A 1 323 ? 1.679 35 -5.004 1 93.06 323 PHE A N 1
ATOM 2605 C CA . PHE A 1 323 ? 1.551 33.625 -4.477 1 93.06 323 PHE A CA 1
ATOM 2606 C C . PHE A 1 323 ? 0.183 33.062 -4.809 1 93.06 323 PHE A C 1
ATOM 2608 O O . PHE A 1 323 ? -0.701 33.75 -5.289 1 93.06 323 PHE A O 1
ATOM 2615 N N . ASP A 1 324 ? 0.101 31.734 -4.711 1 92.12 324 ASP A N 1
ATOM 2616 C CA . ASP A 1 324 ? -1.161 31.016 -4.848 1 92.12 324 ASP A CA 1
ATOM 2617 C C . ASP A 1 324 ? -1.859 30.859 -3.498 1 92.12 324 ASP A C 1
ATOM 2619 O O . ASP A 1 324 ? -1.417 30.094 -2.648 1 92.12 324 ASP A O 1
ATOM 2623 N N . ALA A 1 325 ? -2.98 31.531 -3.363 1 91.06 325 ALA A N 1
ATOM 2624 C CA . ALA A 1 325 ? -3.686 31.594 -2.086 1 91.06 325 ALA A CA 1
ATOM 2625 C C . ALA A 1 325 ? -4.227 30.219 -1.682 1 91.06 325 ALA A C 1
ATOM 2627 O O . ALA A 1 325 ? -4.535 30 -0.511 1 91.06 325 ALA A O 1
ATOM 2628 N N . THR A 1 326 ? -4.348 29.312 -2.615 1 90.31 326 THR A N 1
ATOM 2629 C CA . THR A 1 326 ? -4.84 27.969 -2.301 1 90.31 326 THR A CA 1
ATOM 2630 C C . THR A 1 326 ? -3.742 27.125 -1.664 1 90.31 326 THR A C 1
ATOM 2632 O O . THR A 1 326 ? -4.027 26.141 -0.986 1 90.31 326 THR A O 1
ATOM 2635 N N . ILE A 1 327 ? -2.537 27.547 -1.878 1 92.25 327 ILE A N 1
ATOM 2636 C CA . ILE A 1 327 ? -1.396 26.844 -1.314 1 92.25 327 ILE A CA 1
ATOM 2637 C C . ILE A 1 327 ? -0.879 27.578 -0.086 1 92.25 327 ILE A C 1
ATOM 2639 O O . ILE A 1 327 ? -0.741 27 0.991 1 92.25 327 ILE A O 1
ATOM 2643 N N . ASP A 1 328 ? -0.656 28.875 -0.325 1 95.94 328 ASP A N 1
ATOM 2644 C CA . ASP A 1 328 ? -0.175 29.734 0.75 1 95.94 328 ASP A CA 1
ATOM 2645 C C . ASP A 1 328 ? -1.34 30.344 1.524 1 95.94 328 ASP A C 1
ATOM 2647 O O . ASP A 1 328 ? -1.57 31.562 1.455 1 95.94 328 ASP A O 1
ATOM 2651 N N . VAL A 1 329 ? -1.919 29.562 2.293 1 96.44 329 VAL A N 1
ATOM 2652 C CA . VAL A 1 329 ? -3.209 29.906 2.883 1 96.44 329 VAL A CA 1
ATOM 2653 C C . VAL A 1 329 ? -3.018 30.969 3.969 1 96.44 329 VAL A C 1
ATOM 2655 O O . VAL A 1 329 ? -3.965 31.656 4.344 1 96.44 329 VAL A O 1
ATOM 2658 N N . TYR A 1 330 ? -1.741 31.156 4.465 1 98.19 330 TYR A N 1
ATOM 2659 C CA . TYR A 1 330 ? -1.483 32.094 5.551 1 98.19 330 TYR A CA 1
ATOM 2660 C C . TYR A 1 330 ? -0.884 33.406 5.023 1 98.19 330 TYR A C 1
ATOM 2662 O O . TYR A 1 330 ? -0.483 34.25 5.805 1 98.19 330 TYR A O 1
ATOM 2670 N N . ALA A 1 331 ? -0.854 33.562 3.748 1 97.81 331 ALA A N 1
ATOM 2671 C CA . ALA A 1 331 ? -0.171 34.688 3.119 1 97.81 331 ALA A CA 1
ATOM 2672 C C . ALA A 1 331 ? -1.133 35.844 2.887 1 97.81 331 ALA A C 1
ATOM 2674 O O . ALA A 1 331 ? -2.279 35.625 2.48 1 97.81 331 ALA A O 1
ATOM 2675 N N . ILE A 1 332 ? -0.661 37.031 3.197 1 97.38 332 ILE A N 1
ATOM 2676 C CA . ILE A 1 332 ? -1.383 38.281 2.908 1 97.38 332 ILE A CA 1
ATOM 2677 C C . ILE A 1 332 ? -0.431 39.312 2.289 1 97.38 332 ILE A C 1
ATOM 2679 O O . ILE A 1 332 ? 0.632 39.594 2.844 1 97.38 332 ILE A O 1
ATOM 2683 N N . LYS A 1 333 ? -0.815 39.812 1.231 1 95.69 333 LYS A N 1
ATOM 2684 C CA . LYS A 1 333 ? 0.014 40.812 0.537 1 95.69 333 LYS A CA 1
ATOM 2685 C C . LYS A 1 333 ? 0.069 42.125 1.306 1 95.69 333 LYS A C 1
ATOM 2687 O O . LYS A 1 333 ? -0.935 42.562 1.873 1 95.69 333 LYS A O 1
ATOM 2692 N N . SER A 1 334 ? 1.165 42.75 1.248 1 95.38 334 SER A N 1
ATOM 2693 C CA . SER A 1 334 ? 1.307 44.094 1.853 1 95.38 334 SER A CA 1
ATOM 2694 C C . SER A 1 334 ? 0.507 45.125 1.086 1 95.38 334 SER A C 1
ATOM 2696 O O . SER A 1 334 ? 0.19 44.938 -0.09 1 95.38 334 SER A O 1
ATOM 2698 N N . HIS A 1 335 ? 0.224 46.188 1.818 1 93.12 335 HIS A N 1
ATOM 2699 C CA . HIS A 1 335 ? -0.437 47.312 1.187 1 93.12 335 HIS A CA 1
ATOM 2700 C C . HIS A 1 335 ? 0.458 47.969 0.131 1 93.12 335 HIS A C 1
ATOM 2702 O O . HIS A 1 335 ? 1.685 47.938 0.252 1 93.12 335 HIS A O 1
ATOM 2708 N N . ASP A 1 336 ? -0.175 48.594 -0.839 1 89 336 ASP A N 1
ATOM 2709 C CA . ASP A 1 336 ? 0.572 49.219 -1.931 1 89 336 ASP A CA 1
ATOM 2710 C C . ASP A 1 336 ? 1.501 50.312 -1.408 1 89 336 ASP A C 1
ATOM 2712 O O . ASP A 1 336 ? 2.57 50.562 -1.974 1 89 336 ASP A O 1
ATOM 2716 N N . ASN A 1 337 ? 1.102 50.906 -0.298 1 89.31 337 ASN A N 1
ATOM 2717 C CA . ASN A 1 337 ? 1.879 52 0.248 1 89.31 337 ASN A CA 1
ATOM 2718 C C . ASN A 1 337 ? 2.725 51.562 1.439 1 89.31 337 ASN A C 1
ATOM 2720 O O . ASN A 1 337 ? 3.188 52.406 2.221 1 89.31 337 ASN A O 1
ATOM 2724 N N . ALA A 1 338 ? 2.861 50.281 1.555 1 91.75 338 ALA A N 1
ATOM 2725 C CA . ALA A 1 338 ? 3.689 49.781 2.646 1 91.75 338 ALA A CA 1
ATOM 2726 C C . ALA A 1 338 ? 5.152 50.156 2.451 1 91.75 338 ALA A C 1
ATOM 2728 O O . ALA A 1 338 ? 5.625 50.281 1.318 1 91.75 338 ALA A O 1
ATOM 2729 N N . PRO A 1 339 ? 5.844 50.469 3.557 1 88.81 339 PRO A N 1
ATOM 2730 C CA . PRO A 1 339 ? 7.266 50.812 3.434 1 88.81 339 PRO A CA 1
ATOM 2731 C C . PRO A 1 339 ? 8.055 49.75 2.68 1 88.81 339 PRO A C 1
ATOM 2733 O O . PRO A 1 339 ? 8.961 50.094 1.907 1 88.81 339 PRO A O 1
ATOM 2736 N N . ARG A 1 340 ? 7.73 48.531 2.938 1 88.5 340 ARG A N 1
ATOM 2737 C CA . ARG A 1 340 ? 8.328 47.406 2.23 1 88.5 340 ARG A CA 1
ATOM 2738 C C . ARG A 1 340 ? 7.258 46.562 1.542 1 88.5 340 ARG A C 1
ATOM 2740 O O . ARG A 1 340 ? 6.312 46.094 2.186 1 88.5 340 ARG A O 1
ATOM 2747 N N . LYS A 1 341 ? 7.52 46.438 0.242 1 91.56 341 LYS A N 1
ATOM 2748 C CA . LYS A 1 341 ? 6.582 45.594 -0.503 1 91.56 341 LYS A CA 1
ATOM 2749 C C . LYS A 1 341 ? 6.891 44.125 -0.306 1 91.56 341 LYS A C 1
ATOM 2751 O O . LYS A 1 341 ? 8.047 43.719 -0.379 1 91.56 341 LYS A O 1
ATOM 2756 N N . GLY A 1 342 ? 5.824 43.406 0.067 1 94.56 342 GLY A N 1
ATOM 2757 C CA . GLY A 1 342 ? 6.062 42 0.275 1 94.56 342 GLY A CA 1
ATOM 2758 C C . GLY A 1 342 ? 4.824 41.25 0.708 1 94.56 342 GLY A C 1
ATOM 2759 O O . GLY A 1 342 ? 3.719 41.531 0.245 1 94.56 342 GLY A O 1
ATOM 2760 N N . VAL A 1 343 ? 5.055 40.125 1.288 1 96.94 343 VAL A N 1
ATOM 2761 C CA . VAL A 1 343 ? 4 39.219 1.743 1 96.94 343 VAL A CA 1
ATOM 2762 C C . VAL A 1 343 ? 4.211 38.875 3.217 1 96.94 343 VAL A C 1
ATOM 2764 O O . VAL A 1 343 ? 5.34 38.656 3.656 1 96.94 343 VAL A O 1
ATOM 2767 N N . TYR A 1 344 ? 3.107 39 3.998 1 97.62 344 TYR A N 1
ATOM 2768 C CA . TYR A 1 344 ? 3.121 38.562 5.387 1 97.62 344 TYR A CA 1
ATOM 2769 C C . TYR A 1 344 ? 2.512 37.156 5.516 1 97.62 344 TYR A C 1
ATOM 2771 O O . TYR A 1 344 ? 1.452 36.906 4.945 1 97.62 344 TYR A O 1
ATOM 2779 N N . PHE A 1 345 ? 3.217 36.312 6.156 1 98.25 345 PHE A N 1
ATOM 2780 C CA . PHE A 1 345 ? 2.678 35 6.559 1 98.25 345 PHE A CA 1
ATOM 2781 C C . PHE A 1 345 ? 2.299 35 8.031 1 98.25 345 PHE A C 1
ATOM 2783 O O . PHE A 1 345 ? 3.146 35.25 8.898 1 98.25 345 PHE A O 1
ATOM 2790 N N . MET A 1 346 ? 1.045 34.719 8.344 1 98.56 346 MET A N 1
ATOM 2791 C CA . MET A 1 346 ? 0.598 34.844 9.727 1 98.56 346 MET A CA 1
ATOM 2792 C C . MET A 1 346 ? -0.28 33.656 10.109 1 98.56 346 MET A C 1
ATOM 2794 O O . MET A 1 346 ? -1.307 33.406 9.477 1 98.56 346 MET A O 1
ATOM 2798 N N . ALA A 1 347 ? 0.111 32.938 11.133 1 98.56 347 ALA A N 1
ATOM 2799 C CA . ALA A 1 347 ? -0.638 31.781 11.617 1 98.56 347 ALA A CA 1
ATOM 2800 C C . ALA A 1 347 ? -0.496 31.625 13.133 1 98.56 347 ALA A C 1
ATOM 2802 O O . ALA A 1 347 ? 0.536 31.984 13.703 1 98.56 347 ALA A O 1
ATOM 2803 N N . ILE A 1 348 ? -1.554 31.156 13.734 1 98.12 348 ILE A N 1
ATOM 2804 C CA . ILE A 1 348 ? -1.485 30.797 15.148 1 98.12 348 ILE A CA 1
ATOM 2805 C C . ILE A 1 348 ? -0.762 29.453 15.312 1 98.12 348 ILE A C 1
ATOM 2807 O O . ILE A 1 348 ? -0.99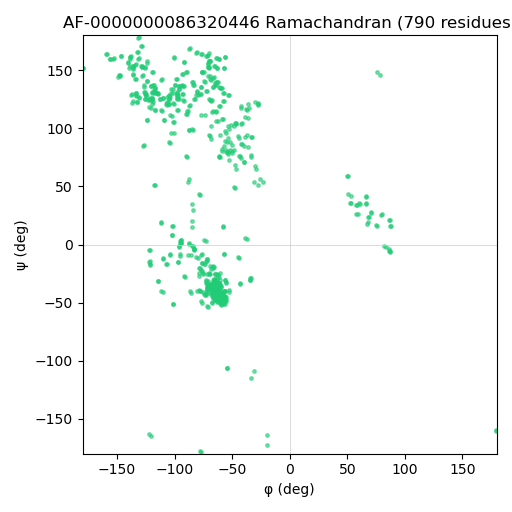8 28.516 14.547 1 98.12 348 ILE A O 1
ATOM 2811 N N . ILE A 1 349 ? 0.139 29.344 16.25 1 95.12 349 ILE A N 1
ATOM 2812 C CA . ILE A 1 349 ? 0.88 28.109 16.469 1 95.12 349 ILE A CA 1
ATOM 2813 C C . ILE A 1 349 ? 0.806 27.719 17.953 1 95.12 349 ILE A C 1
ATOM 2815 O O . ILE A 1 349 ? 0.289 28.484 18.766 1 95.12 349 ILE A O 1
ATOM 2819 N N . ASP A 1 350 ? 1.271 26.5 18.359 1 90 350 ASP A N 1
ATOM 2820 C CA . ASP A 1 350 ? 1.485 25.984 19.703 1 90 350 ASP A CA 1
ATOM 2821 C C . ASP A 1 350 ? 0.161 25.828 20.453 1 90 350 ASP A C 1
ATOM 2823 O O . ASP A 1 350 ? 0.055 26.188 21.625 1 90 350 ASP A O 1
ATOM 2827 N N . ILE A 1 351 ? -0.818 25.328 19.734 1 92.81 351 ILE A N 1
ATOM 2828 C CA . ILE A 1 351 ? -2.109 25.234 20.406 1 92.81 351 ILE A CA 1
ATOM 2829 C C . ILE A 1 351 ? -2.207 23.906 21.141 1 92.81 351 ILE A C 1
ATOM 2831 O O . ILE A 1 351 ? -3.174 23.656 21.859 1 92.81 351 ILE A O 1
ATOM 2835 N N . LEU A 1 352 ? -1.303 22.984 20.969 1 87.44 352 LEU A N 1
ATOM 2836 C CA . LEU A 1 352 ? -1.363 21.688 21.641 1 87.44 352 LEU A CA 1
ATOM 2837 C C . LEU A 1 352 ? -0.536 21.688 22.922 1 87.44 352 LEU A C 1
ATOM 2839 O O . LEU A 1 352 ? -0.625 20.766 23.719 1 87.44 352 LEU A O 1
ATOM 2843 N N . THR A 1 353 ? 0.197 22.641 23.188 1 73.88 353 THR A N 1
ATOM 2844 C CA . THR A 1 353 ? 1.114 22.609 24.312 1 73.88 353 THR A CA 1
ATOM 2845 C C . THR A 1 353 ? 0.36 22.828 25.625 1 73.88 353 THR A C 1
ATOM 2847 O O . THR A 1 353 ? -0.443 23.75 25.75 1 73.88 353 THR A O 1
ATOM 2850 N N . HIS A 1 354 ? 0.383 21.594 26.406 1 63.97 354 HIS A N 1
ATOM 2851 C CA . HIS A 1 354 ? -0.283 21.625 27.703 1 63.97 354 HIS A CA 1
ATOM 2852 C C . HIS A 1 354 ? 0.295 22.719 28.594 1 63.97 354 HIS A C 1
ATOM 2854 O O . HIS A 1 354 ? 1.509 22.938 28.594 1 63.97 354 HIS A O 1
ATOM 2860 N N . TYR A 1 355 ? -0.594 23.484 28.969 1 55.62 355 TYR A N 1
ATOM 2861 C CA . TYR A 1 355 ? -0.178 24.469 29.969 1 55.62 355 TYR A CA 1
ATOM 2862 C C . TYR A 1 355 ? 0.364 23.766 31.219 1 55.62 355 TYR A C 1
ATOM 2864 O O . TYR A 1 355 ? -0.363 23.047 31.891 1 55.62 355 TYR A O 1
ATOM 2872 N N . ASP A 1 356 ? 1.659 23.344 31.172 1 51.06 356 ASP A N 1
ATOM 2873 C CA . ASP A 1 356 ? 2.293 22.672 32.312 1 51.06 356 ASP A CA 1
ATOM 2874 C C . ASP A 1 356 ? 1.928 23.344 33.625 1 51.06 356 ASP A C 1
ATOM 2876 O O . ASP A 1 356 ? 1.957 24.578 33.719 1 51.06 356 ASP A O 1
ATOM 2880 N N . ALA A 1 357 ? 1.3 22.672 34.438 1 45.59 357 ALA A N 1
ATOM 2881 C CA . ALA A 1 357 ? 1.197 23.078 35.844 1 45.59 357 ALA A CA 1
ATOM 2882 C C . ALA A 1 357 ? 2.473 23.766 36.312 1 45.59 357 ALA A C 1
ATOM 2884 O O . ALA A 1 357 ? 2.424 24.656 37.156 1 45.59 357 ALA A O 1
ATOM 2885 N N . LYS A 1 358 ? 3.51 23.375 35.75 1 44.78 358 LYS A N 1
ATOM 2886 C CA . LYS A 1 358 ? 4.754 24.016 36.188 1 44.78 358 LYS A CA 1
ATOM 2887 C C . LYS A 1 358 ? 4.809 25.469 35.719 1 44.78 358 LYS A C 1
ATOM 2889 O O . LYS A 1 358 ? 5.328 26.328 36.406 1 44.78 358 LYS A O 1
ATOM 2894 N N . LYS A 1 359 ? 4.285 25.625 34.531 1 49.88 359 LYS A N 1
ATOM 2895 C CA . LYS A 1 359 ? 4.223 27.016 34.062 1 49.88 359 LYS A CA 1
ATOM 2896 C C . LYS A 1 359 ? 3.262 27.844 34.906 1 49.88 359 LYS A C 1
ATOM 2898 O O . LYS A 1 359 ? 3.504 29.016 35.156 1 49.88 359 LYS A O 1
ATOM 2903 N N . LYS A 1 360 ? 2.297 27.109 35.375 1 48.03 360 LYS A N 1
ATOM 2904 C CA . LYS A 1 360 ? 1.46 27.766 36.375 1 48.03 360 LYS A CA 1
ATOM 2905 C C . LYS A 1 360 ? 2.275 28.172 37.594 1 48.03 360 LYS A C 1
ATOM 2907 O O . LYS A 1 360 ? 2.088 29.25 38.156 1 48.03 360 LYS A O 1
ATOM 2912 N N . ALA A 1 361 ? 3.129 27.203 37.906 1 46.19 361 ALA A N 1
ATOM 2913 C CA . ALA A 1 361 ? 3.953 27.469 39.094 1 46.19 361 ALA A CA 1
ATOM 2914 C C . ALA A 1 361 ? 4.938 28.609 38.812 1 46.19 361 ALA A C 1
ATOM 2916 O O . ALA A 1 361 ? 5.176 29.453 39.688 1 46.19 361 ALA A O 1
ATOM 2917 N N . ALA A 1 362 ? 5.418 28.562 37.625 1 48.62 362 ALA A N 1
ATOM 2918 C CA . ALA A 1 362 ? 6.348 29.641 37.312 1 48.62 362 ALA A CA 1
ATOM 2919 C C . ALA A 1 362 ? 5.629 30.984 37.25 1 48.62 362 ALA A C 1
ATOM 2921 O O . ALA A 1 362 ? 6.176 32 37.656 1 48.62 362 ALA A O 1
ATOM 2922 N N . HIS A 1 363 ? 4.512 30.906 36.75 1 49.59 363 HIS A N 1
ATOM 2923 C CA . HIS A 1 363 ? 3.678 32.094 36.719 1 49.59 363 HIS A CA 1
ATOM 2924 C C . HIS A 1 363 ? 3.322 32.562 38.125 1 49.59 363 HIS A C 1
ATOM 2926 O O . HIS A 1 363 ? 3.359 33.75 38.406 1 49.59 363 HIS A O 1
ATOM 2932 N N . ALA A 1 364 ? 2.986 31.547 38.906 1 50.28 364 ALA A N 1
ATOM 2933 C CA . ALA A 1 364 ? 2.689 31.875 40.281 1 50.28 364 ALA A CA 1
ATOM 2934 C C . ALA A 1 364 ? 3.92 32.438 41 1 50.28 364 ALA A C 1
ATOM 2936 O O . ALA A 1 364 ? 3.812 33.375 41.781 1 50.28 364 ALA A O 1
ATOM 2937 N N . ALA A 1 365 ? 4.969 31.953 40.594 1 48.5 365 ALA A N 1
ATOM 2938 C CA . ALA A 1 365 ? 6.207 32.375 41.25 1 48.5 365 ALA A CA 1
ATOM 2939 C C . ALA A 1 365 ? 6.629 33.781 40.75 1 48.5 365 ALA A C 1
ATOM 2941 O O . ALA A 1 365 ? 7.105 34.594 41.531 1 48.5 365 ALA A O 1
ATOM 2942 N N . LYS A 1 366 ? 6.469 34 39.5 1 49.69 366 LYS A N 1
ATOM 2943 C CA . LYS A 1 366 ? 6.848 35.312 38.938 1 49.69 366 LYS A CA 1
ATOM 2944 C C . LYS A 1 366 ? 5.91 36.406 39.438 1 49.69 366 LYS A C 1
ATOM 2946 O O . LYS A 1 366 ? 6.34 37.531 39.688 1 49.69 366 LYS A O 1
ATOM 2951 N N . THR A 1 367 ? 4.676 36.031 39.594 1 47.84 367 THR A N 1
ATOM 2952 C CA . THR A 1 367 ? 3.729 36.969 40.156 1 47.84 367 THR A CA 1
ATOM 2953 C C . THR A 1 367 ? 4.121 37.344 41.594 1 47.84 367 THR A C 1
ATOM 2955 O O . THR A 1 367 ? 3.926 38.469 42.031 1 47.84 367 THR A O 1
ATOM 2958 N N . VAL A 1 368 ? 4.602 36.281 42.219 1 49 368 VAL A N 1
ATOM 2959 C CA . VAL A 1 368 ? 4.953 36.531 43.594 1 49 368 VAL A CA 1
ATOM 2960 C C . VAL A 1 368 ? 6.152 37.469 43.688 1 49 368 VAL A C 1
ATOM 2962 O O . VAL A 1 368 ? 6.219 38.312 44.562 1 49 368 VAL A O 1
ATOM 2965 N N . LYS A 1 369 ? 7.102 37.281 42.75 1 46.22 369 LYS A N 1
ATOM 2966 C CA . LYS A 1 369 ? 8.328 38.062 42.906 1 46.22 369 LYS A CA 1
ATOM 2967 C C . LYS A 1 369 ? 8.109 39.5 42.469 1 46.22 369 LYS A C 1
ATOM 2969 O O . LYS A 1 369 ? 8.75 40.438 43 1 46.22 369 LYS A O 1
ATOM 2974 N N . HIS A 1 370 ? 7.516 39.719 41.281 1 46.22 370 HIS A N 1
ATOM 2975 C CA . HIS A 1 370 ? 7.5 41.094 40.781 1 46.22 370 HIS A CA 1
ATOM 2976 C C . HIS A 1 370 ? 6.336 41.875 41.344 1 46.22 370 HIS A C 1
ATOM 2978 O O . HIS A 1 370 ? 6.078 43.031 40.938 1 46.22 370 HIS A O 1
ATOM 2984 N N . GLY A 1 371 ? 5.844 41.719 42.562 1 42.16 371 GLY A N 1
ATOM 2985 C CA . GLY A 1 371 ? 4.887 42.469 43.375 1 42.16 371 GLY A CA 1
ATOM 2986 C C . GLY A 1 371 ? 3.449 42.25 42.938 1 42.16 371 GLY A C 1
ATOM 2987 O O . GLY A 1 371 ? 3.195 41.75 41.844 1 42.16 371 GLY A O 1
ATOM 2988 N N . ALA A 1 372 ? 2.393 42.281 43.844 1 44.22 372 ALA A N 1
ATOM 2989 C CA . ALA A 1 372 ? 0.947 42.094 43.812 1 44.22 372 ALA A CA 1
ATOM 2990 C C . ALA A 1 372 ? 0.314 42.781 42.625 1 44.22 372 ALA A C 1
ATOM 2992 O O . ALA A 1 372 ? -0.778 42.406 42.188 1 44.22 372 ALA A O 1
ATOM 2993 N N . GLY A 1 373 ? 0.791 43.875 42.188 1 39.41 373 GLY A N 1
ATOM 2994 C CA . GLY A 1 373 ? 0.094 44.75 41.25 1 39.41 373 GLY A CA 1
ATOM 2995 C C . GLY A 1 373 ? 0.235 44.25 39.812 1 39.41 373 GLY A C 1
ATOM 2996 O O . GLY A 1 373 ? -0.318 44.875 38.875 1 39.41 373 GLY A O 1
ATOM 2997 N N . ALA A 1 374 ? 1.39 43.781 39.438 1 40.25 374 ALA A N 1
ATOM 2998 C CA . ALA A 1 374 ? 1.479 43.469 38.031 1 40.25 374 ALA A CA 1
ATOM 2999 C C . ALA A 1 374 ? 0.618 42.25 37.688 1 40.25 374 ALA A C 1
ATOM 3001 O O . ALA A 1 374 ? 0.731 41.219 38.312 1 40.25 374 ALA A O 1
ATOM 3002 N N . GLU A 1 375 ? -0.616 42.5 37.25 1 36.56 375 GLU A N 1
ATOM 3003 C CA . GLU A 1 375 ? -1.663 41.562 36.812 1 36.56 375 GLU A CA 1
ATOM 3004 C C . GLU A 1 375 ? -1.066 40.312 36.188 1 36.56 375 GLU A C 1
ATOM 3006 O O . GLU A 1 375 ? -0.619 40.344 35.031 1 36.56 375 GLU A O 1
ATOM 3011 N N . ILE A 1 376 ? -0.212 39.625 36.781 1 42.03 376 ILE A N 1
ATOM 3012 C CA . ILE A 1 376 ? 0.12 38.312 36.25 1 42.03 376 ILE A CA 1
ATOM 3013 C C . ILE A 1 376 ? -1.159 37.531 36 1 42.03 376 ILE A C 1
ATOM 3015 O O . ILE A 1 376 ? -1.895 37.219 36.938 1 42.03 376 ILE A O 1
ATOM 3019 N N . SER A 1 377 ? -1.816 37.75 35.031 1 37.34 377 SER A N 1
ATOM 3020 C CA . SER A 1 377 ? -3.088 37.219 34.531 1 37.34 377 SER A CA 1
ATOM 3021 C C . SER A 1 377 ? -3.121 35.688 34.562 1 37.34 377 SER A C 1
ATOM 3023 O O . SER A 1 377 ? -2.395 35.031 33.812 1 37.34 377 SER A O 1
ATOM 3025 N N . THR A 1 378 ? -2.771 34.969 35.656 1 48.16 378 THR A N 1
ATOM 3026 C CA . THR A 1 378 ? -3.434 33.688 35.531 1 48.16 378 THR A CA 1
ATOM 3027 C C . THR A 1 378 ? -4.668 33.781 34.625 1 48.16 378 THR A C 1
ATOM 3029 O O . THR A 1 378 ? -5.746 34.156 35.094 1 48.16 378 THR A O 1
ATOM 3032 N N . VAL A 1 379 ? -4.312 34.281 33.531 1 58.19 379 VAL A N 1
ATOM 3033 C CA . VAL A 1 379 ? -5.344 34.812 32.625 1 58.19 379 VAL A CA 1
ATOM 3034 C C . VAL A 1 379 ? -6.266 33.688 32.188 1 58.19 379 VAL A C 1
ATOM 3036 O O . VAL A 1 379 ? -5.797 32.625 31.797 1 58.19 379 VAL A O 1
ATOM 3039 N N . ASN A 1 380 ? -7.426 33.656 32.688 1 84.5 380 ASN A N 1
ATOM 3040 C CA . ASN A 1 380 ? -8.586 33 32.094 1 84.5 380 ASN A CA 1
ATOM 3041 C C . ASN A 1 380 ? -8.5 32.938 30.578 1 84.5 380 ASN A C 1
ATOM 3043 O O . ASN A 1 380 ? -7.984 33.875 29.953 1 84.5 380 ASN A O 1
ATOM 3047 N N . PRO A 1 381 ? -8.539 31.781 30.047 1 89.94 381 PRO A N 1
ATOM 3048 C CA . PRO A 1 381 ? -8.492 31.641 28.594 1 89.94 381 PRO A CA 1
ATOM 3049 C C . PRO A 1 381 ? -9.188 32.781 27.875 1 89.94 381 PRO A C 1
ATOM 3051 O O . PRO A 1 381 ? -8.727 33.219 26.812 1 89.94 381 PRO A O 1
ATOM 3054 N N . GLU A 1 382 ? -10.141 33.344 28.469 1 93.81 382 GLU A N 1
ATOM 3055 C CA . GLU A 1 382 ? -10.867 34.438 27.859 1 93.81 382 GLU A CA 1
ATOM 3056 C C . GLU A 1 382 ? -10.047 35.75 27.906 1 93.81 382 GLU A C 1
ATOM 3058 O O . GLU A 1 382 ? -10.016 36.5 26.938 1 93.81 382 GLU A O 1
ATOM 3063 N N . GLN A 1 383 ? -9.438 35.938 28.984 1 93.44 383 GLN A N 1
ATOM 3064 C CA . GLN A 1 383 ? -8.594 37.125 29.109 1 93.44 383 GLN A CA 1
ATOM 3065 C C . GLN A 1 383 ? -7.375 37.031 28.203 1 93.44 383 GLN A C 1
ATOM 3067 O O . GLN A 1 383 ? -6.961 38.031 27.609 1 93.44 383 GLN A O 1
ATOM 3072 N N . TYR A 1 384 ? -6.844 35.844 28.188 1 92.75 384 TYR A N 1
ATOM 3073 C CA . TYR A 1 384 ? -5.703 35.625 27.312 1 92.75 384 TYR A CA 1
ATOM 3074 C C . TYR A 1 384 ? -6.074 35.938 25.859 1 92.75 384 TYR A C 1
ATOM 3076 O O . TYR A 1 384 ? -5.336 36.625 25.156 1 92.75 384 TYR A O 1
ATOM 3084 N N . SER A 1 385 ? -7.18 35.375 25.484 1 95.44 385 SER A N 1
ATOM 3085 C CA . SER A 1 385 ? -7.645 35.562 24.109 1 95.44 385 SER A CA 1
ATOM 3086 C C . SER A 1 385 ? -7.852 37.031 23.781 1 95.44 385 SER A C 1
ATOM 3088 O O . SER A 1 385 ? -7.477 37.5 22.688 1 95.44 385 SER A O 1
ATOM 3090 N N . LYS A 1 386 ? -8.422 37.781 24.703 1 95.38 386 LYS A N 1
ATOM 3091 C CA . LYS A 1 386 ? -8.68 39.219 24.484 1 95.38 386 LYS A CA 1
ATOM 3092 C C . LYS A 1 386 ? -7.383 40 24.406 1 95.38 386 LYS A C 1
ATOM 3094 O O . LYS A 1 386 ? -7.227 40.844 23.531 1 95.38 386 LYS A O 1
ATOM 3099 N N . ARG A 1 387 ? -6.5 39.719 25.281 1 94.06 387 ARG A N 1
ATOM 3100 C CA . ARG A 1 387 ? -5.207 40.375 25.281 1 94.06 387 ARG A CA 1
ATOM 3101 C C . ARG A 1 387 ? -4.445 40.125 23.984 1 94.06 387 ARG A C 1
ATOM 3103 O O . ARG A 1 387 ? -3.842 41.031 23.422 1 94.06 387 ARG A O 1
ATOM 3110 N N . PHE A 1 388 ? -4.418 38.875 23.656 1 95.81 388 PHE A N 1
ATOM 3111 C CA . PHE A 1 388 ? -3.744 38.469 22.438 1 95.81 388 PHE A CA 1
ATOM 3112 C C . PHE A 1 388 ? -4.336 39.188 21.219 1 95.81 388 PHE A C 1
ATOM 3114 O O . PHE A 1 388 ? -3.605 39.75 20.406 1 95.81 388 PHE A O 1
ATOM 3121 N N . TYR A 1 389 ? -5.672 39.188 21.109 1 97.12 389 TYR A N 1
ATOM 3122 C CA . TYR A 1 389 ? -6.379 39.844 20 1 97.12 389 TYR A CA 1
ATOM 3123 C C . TYR A 1 389 ? -6.09 41.344 19.969 1 97.12 389 TYR A C 1
ATOM 3125 O O . TYR A 1 389 ? -5.824 41.906 18.906 1 97.12 389 TYR A O 1
ATOM 3133 N N . ASP A 1 390 ? -6.137 41.938 21.094 1 95.69 390 ASP A N 1
ATOM 3134 C CA . ASP A 1 390 ? -5.914 43.375 21.188 1 95.69 390 ASP A CA 1
ATOM 3135 C C . ASP A 1 390 ? -4.492 43.75 20.766 1 95.69 390 ASP A C 1
ATOM 3137 O O . ASP A 1 390 ? -4.285 44.75 20.078 1 95.69 390 ASP A O 1
ATOM 3141 N N . PHE A 1 391 ? -3.619 43.031 21.219 1 95.12 391 PHE A N 1
ATOM 3142 C CA . PHE A 1 391 ? -2.23 43.281 20.859 1 95.12 391 PHE A CA 1
ATOM 3143 C C . PHE A 1 391 ? -2.047 43.219 19.344 1 95.12 391 PHE A C 1
ATOM 3145 O O . PHE A 1 391 ? -1.43 44.094 18.75 1 95.12 391 PHE A O 1
ATOM 3152 N N . ILE A 1 392 ? -2.543 42.125 18.734 1 96.31 392 ILE A N 1
ATOM 3153 C CA . ILE A 1 392 ? -2.377 41.938 17.297 1 96.31 392 ILE A CA 1
ATOM 3154 C C . ILE A 1 392 ? -3.074 43.062 16.547 1 96.31 392 ILE A C 1
ATOM 3156 O O . ILE A 1 392 ? -2.578 43.531 15.516 1 96.31 392 ILE A O 1
ATOM 3160 N N . THR A 1 393 ? -4.207 43.531 17.062 1 96.12 393 THR A N 1
ATOM 3161 C CA . THR A 1 393 ? -4.934 44.625 16.438 1 96.12 393 THR A CA 1
ATOM 3162 C C . THR A 1 393 ? -4.094 45.906 16.453 1 96.12 393 THR A C 1
ATOM 3164 O O . THR A 1 393 ? -4.125 46.688 15.5 1 96.12 393 THR A O 1
ATOM 3167 N N . THR A 1 394 ? -3.297 46.062 17.422 1 94.5 394 THR A N 1
ATOM 3168 C CA . THR A 1 394 ? -2.514 47.281 17.594 1 94.5 394 THR A CA 1
ATOM 3169 C C . THR A 1 394 ? -1.349 47.312 16.609 1 94.5 394 THR A C 1
ATOM 3171 O O . THR A 1 394 ? -0.878 48.406 16.234 1 94.5 394 THR A O 1
ATOM 3174 N N . ILE A 1 395 ? -0.931 46.219 16.203 1 94.38 395 ILE A N 1
ATOM 3175 C CA . ILE A 1 395 ? 0.249 46.219 15.344 1 94.38 395 ILE A CA 1
ATOM 3176 C C . ILE A 1 395 ? -0.179 46.188 13.883 1 94.38 395 ILE A C 1
ATOM 3178 O O . ILE A 1 395 ? 0.664 46.125 12.984 1 94.38 395 ILE A O 1
ATOM 3182 N N . LEU A 1 396 ? -1.431 46.219 13.609 1 94.44 396 LEU A N 1
ATOM 3183 C CA . LEU A 1 396 ? -1.999 46.344 12.273 1 94.44 396 LEU A CA 1
ATOM 3184 C C . LEU A 1 396 ? -2.545 47.781 12.062 1 94.44 396 LEU A C 1
ATOM 3186 O O . LEU A 1 396 ? -3.736 48 12.266 1 94.44 396 LEU A O 1
ATOM 3190 N N . PRO A 1 397 ? -1.753 48.656 11.625 1 86.12 397 PRO A N 1
ATOM 3191 C CA . PRO A 1 397 ? -2.227 50.031 11.484 1 86.12 397 PRO A CA 1
ATOM 3192 C C . PRO A 1 397 ? -3.32 50.156 10.43 1 86.12 397 PRO A C 1
ATOM 3194 O O . PRO A 1 397 ? -3.387 49.375 9.492 1 86.12 397 PRO A O 1
ATOM 3197 N N . LYS B 1 1 ? -39.562 51.406 -31.203 1 26.95 1 LYS B N 1
ATOM 3198 C CA . LYS B 1 1 ? -38.688 51.188 -30.062 1 26.95 1 LYS B CA 1
ATOM 3199 C C . LYS B 1 1 ? -38.688 49.719 -29.656 1 26.95 1 LYS B C 1
ATOM 3201 O O . LYS B 1 1 ? -39.562 49.281 -28.906 1 26.95 1 LYS B O 1
ATOM 3206 N N . ALA B 1 2 ? -38.438 48.75 -30.594 1 29.75 2 ALA B N 1
ATOM 3207 C CA . ALA B 1 2 ? -38.594 47.312 -30.734 1 29.75 2 ALA B CA 1
ATOM 3208 C C . ALA B 1 2 ? -37.656 46.562 -29.812 1 29.75 2 ALA B C 1
ATOM 3210 O O . ALA B 1 2 ? -36.438 46.812 -29.828 1 29.75 2 ALA B O 1
ATOM 3211 N N . LEU B 1 3 ? -38.125 45.969 -28.562 1 28 3 LEU B N 1
ATOM 3212 C CA . LEU B 1 3 ? -37.562 45.312 -27.391 1 28 3 LEU B CA 1
ATOM 3213 C C . LEU B 1 3 ? -36.844 44.031 -27.781 1 28 3 LEU B C 1
ATOM 3215 O O . LEU B 1 3 ? -37.438 43.094 -28.328 1 28 3 LEU B O 1
ATOM 3219 N N . VAL B 1 4 ? -35.656 44.125 -28.359 1 29.09 4 VAL B N 1
ATOM 3220 C CA . VAL B 1 4 ? -34.875 42.969 -28.797 1 29.09 4 VAL B CA 1
ATOM 3221 C C . VAL B 1 4 ? -34.562 42.062 -27.594 1 29.09 4 VAL B C 1
ATOM 3223 O O . VAL B 1 4 ? -33.969 42.531 -26.609 1 29.09 4 VAL B O 1
ATOM 3226 N N . ALA B 1 5 ? -35.438 40.969 -27.344 1 33.72 5 ALA B N 1
ATOM 3227 C CA . ALA B 1 5 ? -35.469 39.875 -26.406 1 33.72 5 ALA B CA 1
ATOM 3228 C C . ALA B 1 5 ? -34.125 39.094 -26.438 1 33.72 5 ALA B C 1
ATOM 3230 O O . ALA B 1 5 ? -33.781 38.5 -27.453 1 33.72 5 ALA B O 1
ATOM 3231 N N . SER B 1 6 ? -33.031 39.625 -25.906 1 29.91 6 SER B N 1
ATOM 3232 C CA . SER B 1 6 ? -31.75 38.938 -25.859 1 29.91 6 SER B CA 1
ATOM 3233 C C . SER B 1 6 ? -31.875 37.562 -25.188 1 29.91 6 SER B C 1
ATOM 3235 O O . SER B 1 6 ? -32.344 37.469 -24.047 1 29.91 6 SER B O 1
ATOM 3237 N N . ILE B 1 7 ? -32.188 36.5 -25.938 1 30.56 7 ILE B N 1
ATOM 3238 C CA . ILE B 1 7 ? -32.281 35.094 -25.5 1 30.56 7 ILE B CA 1
ATOM 3239 C C . ILE B 1 7 ? -31 34.656 -24.812 1 30.56 7 ILE B C 1
ATOM 3241 O O . ILE B 1 7 ? -29.938 34.656 -25.438 1 30.56 7 ILE B O 1
ATOM 3245 N N . ALA B 1 8 ? -30.844 35.031 -23.516 1 35.47 8 ALA B N 1
ATOM 3246 C CA . ALA B 1 8 ? -29.812 34.5 -22.641 1 35.47 8 ALA B CA 1
ATOM 3247 C C . ALA B 1 8 ? -29.828 32.969 -22.656 1 35.47 8 ALA B C 1
ATOM 3249 O O . ALA B 1 8 ? -30.828 32.344 -22.297 1 35.47 8 ALA B O 1
ATOM 3250 N N . SER B 1 9 ? -29.094 32.406 -23.594 1 30.03 9 SER B N 1
ATOM 3251 C CA . SER B 1 9 ? -28.922 30.969 -23.719 1 30.03 9 SER B CA 1
ATOM 3252 C C . SER B 1 9 ? -28.438 30.344 -22.406 1 30.03 9 SER B C 1
ATOM 3254 O O . SER B 1 9 ? -27.5 30.844 -21.797 1 30.03 9 SER B O 1
ATOM 3256 N N . LYS B 1 10 ? -29.344 29.703 -21.625 1 32.75 10 LYS B N 1
ATOM 3257 C CA . LYS B 1 10 ? -29.188 28.828 -20.469 1 32.75 10 LYS B CA 1
ATOM 3258 C C . LYS B 1 10 ? -28.125 27.781 -20.719 1 32.75 10 LYS B C 1
ATOM 3260 O O . LYS B 1 10 ? -28.328 26.844 -21.484 1 32.75 10 LYS B O 1
ATOM 3265 N N . THR B 1 11 ? -26.906 28.219 -20.875 1 30.12 11 THR B N 1
ATOM 3266 C CA . THR B 1 11 ? -25.938 27.141 -20.938 1 30.12 11 THR B CA 1
ATOM 3267 C C . THR B 1 11 ? -26.031 26.266 -19.688 1 30.12 11 THR B C 1
ATOM 3269 O O . THR B 1 11 ? -25.828 26.75 -18.562 1 30.12 11 THR B O 1
ATOM 3272 N N . LYS B 1 12 ? -26.875 25.25 -19.734 1 31.97 12 LYS B N 1
ATOM 3273 C CA . LYS B 1 12 ? -26.953 24.141 -18.781 1 31.97 12 LYS B CA 1
ATOM 3274 C C . LYS B 1 12 ? -25.562 23.641 -18.422 1 31.97 12 LYS B C 1
ATOM 3276 O O . LYS B 1 12 ? -24.828 23.125 -19.281 1 31.97 12 LYS B O 1
ATOM 3281 N N . THR B 1 13 ? -24.891 24.328 -17.641 1 27.98 13 THR B N 1
ATOM 3282 C CA . THR B 1 13 ? -23.703 23.688 -17.109 1 27.98 13 THR B CA 1
ATOM 3283 C C . THR B 1 13 ? -24.047 22.344 -16.469 1 27.98 13 THR B C 1
ATOM 3285 O O . THR B 1 13 ? -24.797 22.281 -15.492 1 27.98 13 THR B O 1
ATOM 3288 N N . LYS B 1 14 ? -24.266 21.281 -17.344 1 30.97 14 LYS B N 1
ATOM 3289 C CA . LYS B 1 14 ? -24.375 19.938 -16.797 1 30.97 14 LYS B CA 1
ATOM 3290 C C . LYS B 1 14 ? -23.422 19.734 -15.625 1 30.97 14 LYS B C 1
ATOM 3292 O O . LYS B 1 14 ? -22.203 19.875 -15.781 1 30.97 14 LYS B O 1
ATOM 3297 N N . LYS B 1 15 ? -23.953 19.938 -14.547 1 33.47 15 LYS B N 1
ATOM 3298 C CA . LYS B 1 15 ? -23.281 19.516 -13.32 1 33.47 15 LYS B CA 1
ATOM 3299 C C . LYS B 1 15 ? -22.703 18.109 -13.469 1 33.47 15 LYS B C 1
ATOM 3301 O O . LYS B 1 15 ? -23.438 17.156 -13.68 1 33.47 15 LYS B O 1
ATOM 3306 N N . LYS B 1 16 ? -21.594 18.016 -14.172 1 35.38 16 LYS B N 1
ATOM 3307 C CA . LYS B 1 16 ? -20.969 16.703 -14.195 1 35.38 16 LYS B CA 1
ATOM 3308 C C . LYS B 1 16 ? -21.047 16.031 -12.828 1 35.38 16 LYS B C 1
ATOM 3310 O O . LYS B 1 16 ? -20.547 16.562 -11.836 1 35.38 16 LYS B O 1
ATOM 3315 N N . HIS B 1 17 ? -22.094 15.414 -12.602 1 34.34 17 HIS B N 1
ATOM 3316 C CA . HIS B 1 17 ? -22.188 14.531 -11.445 1 34.34 17 HIS B CA 1
ATOM 3317 C C . HIS B 1 17 ? -20.906 13.703 -11.289 1 34.34 17 HIS B C 1
ATOM 3319 O O . HIS B 1 17 ? -20.469 13.039 -12.234 1 34.34 17 HIS B O 1
ATOM 3325 N N . PHE B 1 18 ? -19.953 14.195 -10.641 1 33.06 18 PHE B N 1
ATOM 3326 C CA . PHE B 1 18 ? -18.812 13.383 -10.227 1 33.06 18 PHE B CA 1
ATOM 3327 C C . PHE B 1 18 ? -19.266 12 -9.766 1 33.06 18 PHE B C 1
ATOM 3329 O O . PHE B 1 18 ? -19.938 11.875 -8.734 1 33.06 18 PHE B O 1
ATOM 3336 N N . VAL B 1 19 ? -19.672 11.219 -10.672 1 36.66 19 VAL B N 1
ATOM 3337 C CA . VAL B 1 19 ? -19.875 9.828 -10.266 1 36.66 19 VAL B CA 1
ATOM 3338 C C . VAL B 1 19 ? -18.703 9.383 -9.375 1 36.66 19 VAL B C 1
ATOM 3340 O O . VAL B 1 19 ? -17.547 9.531 -9.75 1 36.66 19 VAL B O 1
ATOM 3343 N N . ALA B 1 20 ? -18.953 9.32 -8.164 1 40.47 20 ALA B N 1
ATOM 3344 C CA . ALA B 1 20 ? -18.016 8.859 -7.145 1 40.47 20 ALA B CA 1
ATOM 3345 C C . ALA B 1 20 ? -17.281 7.598 -7.594 1 40.47 20 ALA B C 1
ATOM 3347 O O . ALA B 1 20 ? -17.922 6.625 -8.008 1 40.47 20 ALA B O 1
ATOM 3348 N N . GLN B 1 21 ? -16.219 7.637 -8.172 1 47.28 21 GLN B N 1
ATOM 3349 C CA . GLN B 1 21 ? -15.383 6.516 -8.594 1 47.28 21 GLN B CA 1
ATOM 3350 C C . GLN B 1 21 ? -15.438 5.379 -7.578 1 47.28 21 GLN B C 1
ATOM 3352 O O . GLN B 1 21 ? -15.289 5.605 -6.375 1 47.28 21 GLN B O 1
ATOM 3357 N N . LYS B 1 22 ? -16.062 4.285 -7.871 1 57 22 LYS B N 1
ATOM 3358 C CA . LYS B 1 22 ? -16.203 3.055 -7.098 1 57 22 LYS B CA 1
ATOM 3359 C C . LYS B 1 22 ? -14.852 2.607 -6.531 1 57 22 LYS B C 1
ATOM 3361 O O . LYS B 1 22 ? -13.883 2.463 -7.273 1 57 22 LYS B O 1
ATOM 3366 N N . VAL B 1 23 ? -14.641 2.809 -5.238 1 68.94 23 VAL B N 1
ATOM 3367 C CA . VAL B 1 23 ? -13.469 2.43 -4.445 1 68.94 23 VAL B CA 1
ATOM 3368 C C . VAL B 1 23 ? -13.305 0.912 -4.473 1 68.94 23 VAL B C 1
ATOM 3370 O O . VAL B 1 23 ? -14.273 0.169 -4.332 1 68.94 23 VAL B O 1
ATOM 3373 N N . LYS B 1 24 ? -12.148 0.491 -5.004 1 74.38 24 LYS B N 1
ATOM 3374 C CA . LYS B 1 24 ? -11.797 -0.92 -4.887 1 74.38 24 LYS B CA 1
ATOM 3375 C C . LYS B 1 24 ? -11.734 -1.353 -3.424 1 74.38 24 LYS B C 1
ATOM 3377 O O . LYS B 1 24 ? -10.82 -0.957 -2.693 1 74.38 24 LYS B O 1
ATOM 3382 N N . LEU B 1 25 ? -12.789 -2.158 -3.09 1 82.94 25 LEU B N 1
ATOM 3383 C CA . LEU B 1 25 ? -12.836 -2.645 -1.716 1 82.94 25 LEU B CA 1
ATOM 3384 C C . LEU B 1 25 ? -12.32 -4.078 -1.628 1 82.94 25 LEU B C 1
ATOM 3386 O O . LEU B 1 25 ? -12.523 -4.871 -2.549 1 82.94 25 LEU B O 1
ATOM 3390 N N . PHE B 1 26 ? -11.516 -4.367 -0.601 1 89.44 26 PHE B N 1
ATOM 3391 C CA . PHE B 1 26 ? -11.07 -5.734 -0.352 1 89.44 26 PHE B CA 1
ATOM 3392 C C . PHE B 1 26 ? -12.07 -6.477 0.528 1 89.44 26 PHE B C 1
ATOM 3394 O O . PHE B 1 26 ? -11.734 -6.887 1.642 1 89.44 26 PHE B O 1
ATOM 3401 N N . ARG B 1 27 ? -13.242 -6.516 0.079 1 88.19 27 ARG B N 1
ATOM 3402 C CA . ARG B 1 27 ? -14.289 -7.172 0.857 1 88.19 27 ARG B CA 1
ATOM 3403 C C . ARG B 1 27 ? -14.672 -8.516 0.243 1 88.19 27 ARG B C 1
ATOM 3405 O O . ARG B 1 27 ? -14.891 -8.609 -0.965 1 88.19 27 ARG B O 1
ATOM 3412 N N . ALA B 1 28 ? -14.617 -9.492 1.105 1 91.44 28 ALA B N 1
ATOM 3413 C CA . ALA B 1 28 ? -15.07 -10.836 0.757 1 91.44 28 ALA B CA 1
ATOM 3414 C C . ALA B 1 28 ? -15.914 -11.445 1.879 1 91.44 28 ALA B C 1
ATOM 3416 O O . ALA B 1 28 ? -15.836 -11 3.027 1 91.44 28 ALA B O 1
ATOM 3417 N N . SER B 1 29 ? -16.828 -12.312 1.513 1 90 29 SER B N 1
ATOM 3418 C CA . SER B 1 29 ? -17.609 -13.008 2.533 1 90 29 SER B CA 1
ATOM 3419 C C . SER B 1 29 ? -16.703 -13.766 3.498 1 90 29 SER B C 1
ATOM 3421 O O . SER B 1 29 ? -16.953 -13.789 4.703 1 90 29 SER B O 1
ATOM 3423 N N . ASP B 1 30 ? -15.695 -14.352 2.941 1 93.19 30 ASP B N 1
ATOM 3424 C CA . ASP B 1 30 ? -14.664 -15.008 3.742 1 93.19 30 ASP B CA 1
ATOM 3425 C C . ASP B 1 30 ? -13.555 -14.031 4.117 1 93.19 30 ASP B C 1
ATOM 3427 O O . ASP B 1 30 ? -12.805 -13.57 3.25 1 93.19 30 ASP B O 1
ATOM 3431 N N . PRO B 1 31 ? -13.383 -13.727 5.402 1 95.5 31 PRO B N 1
ATOM 3432 C CA . PRO B 1 31 ? -12.352 -12.773 5.824 1 95.5 31 PRO B CA 1
ATOM 3433 C C . PRO B 1 31 ? -10.953 -13.172 5.352 1 95.5 31 PRO B C 1
ATOM 3435 O O . PRO B 1 31 ? -10.109 -12.305 5.105 1 95.5 31 PRO B O 1
ATOM 3438 N N . LEU B 1 32 ? -10.797 -14.445 5.25 1 96.62 32 LEU B N 1
ATOM 3439 C CA . LEU B 1 32 ? -9.508 -14.938 4.773 1 96.62 32 LEU B CA 1
ATOM 3440 C C . LEU B 1 32 ? -9.195 -14.383 3.389 1 96.62 32 LEU B C 1
ATOM 3442 O O . LEU B 1 32 ? -8.062 -13.977 3.121 1 96.62 32 LEU B O 1
ATOM 3446 N N . LEU B 1 33 ? -10.164 -14.375 2.553 1 97.25 33 LEU B N 1
ATOM 3447 C CA . LEU B 1 33 ? -9.969 -13.898 1.189 1 97.25 33 LEU B CA 1
ATOM 3448 C C . LEU B 1 33 ? -9.82 -12.375 1.166 1 97.25 33 LEU B C 1
ATOM 3450 O O . LEU B 1 33 ? -9.102 -11.836 0.323 1 97.25 33 LEU B O 1
ATOM 3454 N N . SER B 1 34 ? -10.469 -11.664 2.104 1 97.12 34 SER B N 1
ATOM 3455 C CA . SER B 1 34 ? -10.25 -10.227 2.234 1 97.12 34 SER B CA 1
ATOM 3456 C C . SER B 1 34 ? -8.797 -9.914 2.551 1 97.12 34 SER B C 1
ATOM 3458 O O . SER B 1 34 ? -8.195 -9.031 1.933 1 97.12 34 SER B O 1
ATOM 3460 N N . VAL B 1 35 ? -8.258 -10.672 3.488 1 98.25 35 VAL B N 1
ATOM 3461 C CA . VAL B 1 35 ? -6.875 -10.453 3.9 1 98.25 35 VAL B CA 1
ATOM 3462 C C . VAL B 1 35 ? -5.93 -10.852 2.771 1 98.25 35 VAL B C 1
ATOM 3464 O O . VAL B 1 35 ? -4.895 -10.211 2.568 1 98.25 35 VAL B O 1
ATOM 3467 N N . LEU B 1 36 ? -6.301 -11.891 2.049 1 98.31 36 LEU B N 1
ATOM 3468 C CA . LEU B 1 36 ? -5.488 -12.266 0.896 1 98.31 36 LEU B CA 1
ATOM 3469 C C . LEU B 1 36 ? -5.41 -11.125 -0.109 1 98.31 36 LEU B C 1
ATOM 3471 O O . LEU B 1 36 ? -4.324 -10.766 -0.563 1 98.31 36 LEU B O 1
ATOM 3475 N N . MET B 1 37 ? -6.547 -10.602 -0.478 1 98.12 37 MET B N 1
ATOM 3476 C CA . MET B 1 37 ? -6.594 -9.492 -1.43 1 98.12 37 MET B CA 1
ATOM 3477 C C . MET B 1 37 ? -5.785 -8.305 -0.922 1 98.12 37 MET B C 1
ATOM 3479 O O . MET B 1 37 ? -4.965 -7.75 -1.656 1 98.12 37 MET B O 1
ATOM 3483 N N . TRP B 1 38 ? -6.012 -7.918 0.309 1 97.75 38 TRP B N 1
ATOM 3484 C CA . TRP B 1 38 ? -5.285 -6.812 0.921 1 97.75 38 TRP B CA 1
ATOM 3485 C C . TRP B 1 38 ? -3.783 -7.066 0.899 1 97.75 38 TRP B C 1
ATOM 3487 O O . TRP B 1 38 ? -3.004 -6.184 0.532 1 97.75 38 TRP B O 1
ATOM 3497 N N . GLY B 1 39 ? -3.402 -8.25 1.308 1 98.44 39 GLY B N 1
ATOM 3498 C CA . GLY B 1 39 ? -1.997 -8.617 1.406 1 98.44 39 GLY B CA 1
ATOM 3499 C C . GLY B 1 39 ? -1.283 -8.609 0.068 1 98.44 39 GLY B C 1
ATOM 3500 O O . GLY B 1 39 ? -0.159 -8.117 -0.04 1 98.44 39 GLY B O 1
ATOM 3501 N N . VAL B 1 40 ? -1.904 -9.195 -0.885 1 98.38 40 VAL B N 1
ATOM 3502 C CA . VAL B 1 40 ? -1.318 -9.211 -2.221 1 98.38 40 VAL B CA 1
ATOM 3503 C C . VAL B 1 40 ? -1.148 -7.777 -2.729 1 98.38 40 VAL B C 1
ATOM 3505 O O . VAL B 1 40 ? -0.109 -7.434 -3.295 1 98.38 40 VAL B O 1
ATOM 3508 N N . ASN B 1 41 ? -2.178 -6.996 -2.547 1 97.19 41 ASN B N 1
ATOM 3509 C CA . ASN B 1 41 ? -2.088 -5.586 -2.914 1 97.19 41 ASN B CA 1
ATOM 3510 C C . ASN B 1 41 ? -0.915 -4.902 -2.219 1 97.19 41 ASN B C 1
ATOM 3512 O O . ASN B 1 41 ? -0.137 -4.191 -2.859 1 97.19 41 ASN B O 1
ATOM 3516 N N . HIS B 1 42 ? -0.821 -5.109 -0.983 1 96.5 42 HIS B N 1
ATOM 3517 C CA . HIS B 1 42 ? 0.267 -4.543 -0.197 1 96.5 42 HIS B CA 1
ATOM 3518 C C . HIS B 1 42 ? 1.624 -5.012 -0.711 1 96.5 42 HIS B C 1
ATOM 3520 O O . HIS B 1 42 ? 2.543 -4.207 -0.877 1 96.5 42 HIS B O 1
ATOM 3526 N N . SER B 1 43 ? 1.751 -6.262 -0.913 1 96.69 43 SER B N 1
ATOM 3527 C CA . SER B 1 43 ? 3.004 -6.879 -1.337 1 96.69 43 SER B CA 1
ATOM 3528 C C . SER B 1 43 ? 3.492 -6.289 -2.656 1 96.69 43 SER B C 1
ATOM 3530 O O . SER B 1 43 ? 4.652 -5.891 -2.771 1 96.69 43 SER B O 1
ATOM 3532 N N . ILE B 1 44 ? 2.615 -6.234 -3.594 1 96.88 44 ILE B N 1
ATOM 3533 C CA . ILE B 1 44 ? 2.99 -5.75 -4.918 1 96.88 44 ILE B CA 1
ATOM 3534 C C . ILE B 1 44 ? 3.352 -4.27 -4.844 1 96.88 44 ILE B C 1
ATOM 3536 O O . ILE B 1 44 ? 4.312 -3.824 -5.473 1 96.88 44 ILE B O 1
ATOM 3540 N N . ASN B 1 45 ? 2.592 -3.512 -4.094 1 93.5 45 ASN B N 1
ATOM 3541 C CA . ASN B 1 45 ? 2.912 -2.102 -3.906 1 93.5 45 ASN B CA 1
ATOM 3542 C C . ASN B 1 45 ? 4.285 -1.918 -3.264 1 93.5 45 ASN B C 1
ATOM 3544 O O . ASN B 1 45 ? 5.059 -1.056 -3.68 1 93.5 45 ASN B O 1
ATOM 3548 N N . GLU B 1 46 ? 4.535 -2.715 -2.279 1 93.31 46 GLU B N 1
ATOM 3549 C CA . GLU B 1 46 ? 5.828 -2.654 -1.602 1 93.31 46 GLU B CA 1
ATOM 3550 C C . GLU B 1 46 ? 6.969 -2.963 -2.564 1 93.31 46 GLU B C 1
ATOM 3552 O O . GLU B 1 46 ? 8.008 -2.305 -2.531 1 93.31 46 GLU B O 1
ATOM 3557 N N . LEU B 1 47 ? 6.785 -3.943 -3.35 1 93.94 47 LEU B N 1
ATOM 3558 C CA . LEU B 1 47 ? 7.816 -4.387 -4.285 1 93.94 47 LEU B CA 1
ATOM 3559 C C . LEU B 1 47 ? 8.109 -3.307 -5.324 1 93.94 47 LEU B C 1
ATOM 3561 O O . LEU B 1 47 ? 9.203 -3.262 -5.887 1 93.94 47 LEU B O 1
ATOM 3565 N N . SER B 1 48 ? 7.117 -2.471 -5.551 1 91.44 48 SER B N 1
ATOM 3566 C CA . SER B 1 48 ? 7.312 -1.391 -6.512 1 91.44 48 SER B CA 1
ATOM 3567 C C . SER B 1 48 ? 8.242 -0.32 -5.961 1 91.44 48 SER B C 1
ATOM 3569 O O . SER B 1 48 ? 8.719 0.542 -6.703 1 91.44 48 SER B O 1
ATOM 3571 N N . HIS B 1 49 ? 8.5 -0.387 -4.715 1 89.81 49 HIS B N 1
ATOM 3572 C CA . HIS B 1 49 ? 9.375 0.588 -4.066 1 89.81 49 HIS B CA 1
ATOM 3573 C C . HIS B 1 49 ? 10.68 -0.054 -3.619 1 89.81 49 HIS B C 1
ATOM 3575 O O . HIS B 1 49 ? 11.336 0.437 -2.695 1 89.81 49 HIS B O 1
ATOM 3581 N N . VAL B 1 50 ? 10.984 -1.146 -4.148 1 90.5 50 VAL B N 1
ATOM 3582 C CA . VAL B 1 50 ? 12.234 -1.846 -3.85 1 90.5 50 VAL B CA 1
ATOM 3583 C C . VAL B 1 50 ? 13.078 -1.956 -5.117 1 90.5 50 VAL B C 1
ATOM 3585 O O . VAL B 1 50 ? 12.547 -2.172 -6.207 1 90.5 50 VAL B O 1
ATOM 3588 N N . GLN B 1 51 ? 14.328 -1.718 -4.957 1 85.56 51 GLN B N 1
ATOM 3589 C CA . GLN B 1 51 ? 15.242 -1.93 -6.074 1 85.56 51 GLN B CA 1
ATOM 3590 C C . GLN B 1 51 ? 15.359 -3.414 -6.414 1 85.56 51 GLN B C 1
ATOM 3592 O O . GLN B 1 51 ? 15.727 -4.223 -5.555 1 85.56 51 GLN B O 1
ATOM 3597 N N . ILE B 1 52 ? 15.102 -3.703 -7.555 1 87 52 ILE B N 1
ATOM 3598 C CA . ILE B 1 52 ? 15.164 -5.094 -7.992 1 87 52 ILE B CA 1
ATOM 3599 C C . ILE B 1 52 ? 16.578 -5.434 -8.438 1 87 52 ILE B C 1
ATOM 3601 O O . ILE B 1 52 ? 17.125 -4.812 -9.352 1 87 52 ILE B O 1
ATOM 3605 N N . PRO B 1 53 ? 17.109 -6.352 -7.777 1 87.19 53 PRO B N 1
ATOM 3606 C CA . PRO B 1 53 ? 18.484 -6.711 -8.156 1 87.19 53 PRO B CA 1
ATOM 3607 C C . PRO B 1 53 ? 18.547 -7.43 -9.5 1 87.19 53 PRO B C 1
ATOM 3609 O O . PRO B 1 53 ? 17.578 -8.078 -9.914 1 87.19 53 PRO B O 1
ATOM 3612 N N . ILE B 1 54 ? 19.688 -7.336 -10.102 1 85.62 54 ILE B N 1
ATOM 3613 C CA . ILE B 1 54 ? 19.922 -8.016 -11.375 1 85.62 54 ILE B CA 1
ATOM 3614 C C . ILE B 1 54 ? 20.031 -9.516 -11.141 1 85.62 54 ILE B C 1
ATOM 3616 O O . ILE B 1 54 ? 19.5 -10.312 -11.922 1 85.62 54 ILE B O 1
ATOM 3620 N N . MET B 1 55 ? 20.688 -9.836 -10.039 1 92.31 55 MET B N 1
ATOM 3621 C CA . MET B 1 55 ? 20.859 -11.242 -9.68 1 92.31 55 MET B CA 1
ATOM 3622 C C . MET B 1 55 ? 20.312 -11.523 -8.289 1 92.31 55 MET B C 1
ATOM 3624 O O . MET B 1 55 ? 20.484 -10.711 -7.375 1 92.31 55 MET B O 1
ATOM 3628 N N . LEU B 1 56 ? 19.734 -12.609 -8.242 1 95.94 56 LEU B N 1
ATOM 3629 C CA . LEU B 1 56 ? 19.219 -13.016 -6.941 1 95.94 56 LEU B CA 1
ATOM 3630 C C . LEU B 1 56 ? 20.297 -13.688 -6.109 1 95.94 56 LEU B C 1
ATOM 3632 O O . LEU B 1 56 ? 21.109 -14.445 -6.637 1 95.94 56 LEU B O 1
ATOM 3636 N N . MET B 1 57 ? 20.281 -13.359 -4.859 1 95.12 57 MET B N 1
ATOM 3637 C CA . MET B 1 57 ? 21.234 -13.953 -3.916 1 95.12 57 MET B CA 1
ATOM 3638 C C . MET B 1 57 ? 20.562 -15.07 -3.115 1 95.12 57 MET B C 1
ATOM 3640 O O . MET B 1 57 ? 19.344 -15.133 -3.027 1 95.12 57 MET B O 1
ATOM 3644 N N . PRO B 1 58 ? 21.375 -15.977 -2.512 1 95.44 58 PRO B N 1
ATOM 3645 C CA . PRO B 1 58 ? 20.828 -17.078 -1.707 1 95.44 58 PRO B CA 1
ATOM 3646 C C . PRO B 1 58 ? 19.906 -16.578 -0.593 1 95.44 58 PRO B C 1
ATOM 3648 O O . PRO B 1 58 ? 18.922 -17.25 -0.275 1 95.44 58 PRO B O 1
ATOM 3651 N N . ASP B 1 59 ? 20.172 -15.461 -0.06 1 95.88 59 ASP B N 1
ATOM 3652 C CA . ASP B 1 59 ? 19.359 -14.906 1.02 1 95.88 59 ASP B CA 1
ATOM 3653 C C . ASP B 1 59 ? 17.953 -14.578 0.535 1 95.88 59 ASP B C 1
ATOM 3655 O O . ASP B 1 59 ? 17 -14.625 1.312 1 95.88 59 ASP B O 1
ATOM 3659 N N . ASP B 1 60 ? 17.891 -14.258 -0.676 1 97.31 60 ASP B N 1
ATOM 3660 C CA . ASP B 1 60 ? 16.578 -13.922 -1.233 1 97.31 60 ASP B CA 1
ATOM 3661 C C . ASP B 1 60 ? 15.625 -15.109 -1.174 1 97.31 60 ASP B C 1
ATOM 3663 O O . ASP B 1 60 ? 14.414 -14.938 -1.084 1 97.31 60 ASP B O 1
ATOM 3667 N N . PHE B 1 61 ? 16.156 -16.328 -1.169 1 98.19 61 PHE B N 1
ATOM 3668 C CA . PHE B 1 61 ? 15.359 -17.547 -1.172 1 98.19 61 PHE B CA 1
ATOM 3669 C C . PHE B 1 61 ? 14.938 -17.922 0.244 1 98.19 61 PHE B C 1
ATOM 3671 O O . PHE B 1 61 ? 14.203 -18.891 0.442 1 98.19 61 PHE B O 1
ATOM 3678 N N . LYS B 1 62 ? 15.359 -17.156 1.189 1 97.56 62 LYS B N 1
ATOM 3679 C CA . LYS B 1 62 ? 14.984 -17.344 2.588 1 97.56 62 LYS B CA 1
ATOM 3680 C C . LYS B 1 62 ? 14.297 -16.109 3.148 1 97.56 62 LYS B C 1
ATOM 3682 O O . LYS B 1 62 ? 13.859 -16.094 4.301 1 97.56 62 LYS B O 1
ATOM 3687 N N . ALA B 1 63 ? 14.25 -15.117 2.375 1 98 63 ALA B N 1
ATOM 3688 C CA . ALA B 1 63 ? 13.734 -13.82 2.809 1 98 63 ALA B CA 1
ATOM 3689 C C . ALA B 1 63 ? 12.227 -13.867 3.01 1 98 63 ALA B C 1
ATOM 3691 O O . ALA B 1 63 ? 11.539 -14.711 2.426 1 98 63 ALA B O 1
ATOM 3692 N N . TYR B 1 64 ? 11.688 -13.023 3.875 1 98.38 64 TYR B N 1
ATOM 3693 C CA . TYR B 1 64 ? 10.242 -12.859 3.996 1 98.38 64 TYR B CA 1
ATOM 3694 C C . TYR B 1 64 ? 9.898 -11.469 4.512 1 98.38 64 TYR B C 1
ATOM 3696 O O . TYR B 1 64 ? 10.766 -10.75 5.02 1 98.38 64 TYR B O 1
ATOM 3704 N N . SER B 1 65 ? 8.75 -11 4.324 1 98.06 65 SER B N 1
ATOM 3705 C CA . SER B 1 65 ? 8.125 -9.82 4.902 1 98.06 65 SER B CA 1
ATOM 3706 C C . SER B 1 65 ? 6.844 -10.172 5.645 1 98.06 65 SER B C 1
ATOM 3708 O O . SER B 1 65 ? 5.953 -10.812 5.078 1 98.06 65 SER B O 1
ATOM 3710 N N . LYS B 1 66 ? 6.793 -9.812 6.852 1 98.44 66 LYS B N 1
ATOM 3711 C CA . LYS B 1 66 ? 5.625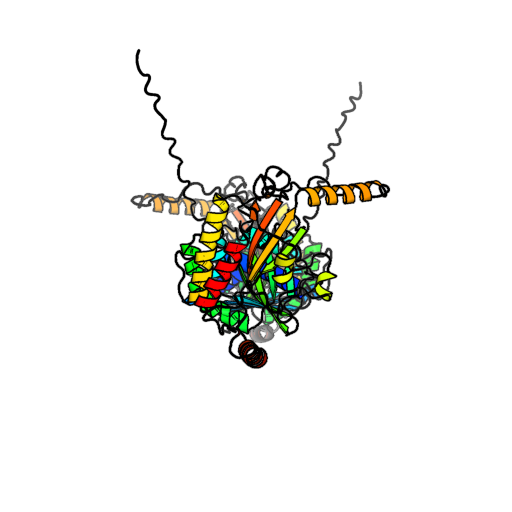 -10.086 7.684 1 98.44 66 LYS B CA 1
ATOM 3712 C C . LYS B 1 66 ? 5.004 -8.789 8.203 1 98.44 66 LYS B C 1
ATOM 3714 O O . LYS B 1 66 ? 5.711 -7.926 8.727 1 98.44 66 LYS B O 1
ATOM 3719 N N . ILE B 1 67 ? 3.74 -8.664 8.07 1 98.25 67 ILE B N 1
ATOM 3720 C CA . ILE B 1 67 ? 3.016 -7.48 8.516 1 98.25 67 ILE B CA 1
ATOM 3721 C C . ILE B 1 67 ? 1.878 -7.891 9.445 1 98.25 67 ILE B C 1
ATOM 3723 O O . ILE B 1 67 ? 1.126 -8.82 9.148 1 98.25 67 ILE B O 1
ATOM 3727 N N . LYS B 1 68 ? 1.823 -7.273 10.523 1 98.25 68 LYS B N 1
ATOM 3728 C CA . LYS B 1 68 ? 0.716 -7.41 11.469 1 98.25 68 LYS B CA 1
ATOM 3729 C C . LYS B 1 68 ? -0.124 -6.137 11.523 1 98.25 68 LYS B C 1
ATOM 3731 O O . LYS B 1 68 ? 0.406 -5.047 11.734 1 98.25 68 LYS B O 1
ATOM 3736 N N . VAL B 1 69 ? -1.382 -6.258 11.328 1 97.88 69 VAL B N 1
ATOM 3737 C CA . VAL B 1 69 ? -2.275 -5.105 11.289 1 97.88 69 VAL B CA 1
ATOM 3738 C C . VAL B 1 69 ? -3.242 -5.16 12.469 1 97.88 69 VAL B C 1
ATOM 3740 O O . VAL B 1 69 ? -3.842 -6.203 12.742 1 97.88 69 VAL B O 1
ATOM 3743 N N . ASP B 1 70 ? -3.342 -4.102 13.172 1 97.44 70 ASP B N 1
ATOM 3744 C CA . ASP B 1 70 ? -4.309 -3.896 14.242 1 97.44 70 ASP B CA 1
ATOM 3745 C C . ASP B 1 70 ? -5.152 -2.646 13.992 1 97.44 70 ASP B C 1
ATOM 3747 O O . ASP B 1 70 ? -4.664 -1.523 14.148 1 97.44 70 ASP B O 1
ATOM 3751 N N . ASN B 1 71 ? -6.371 -2.848 13.648 1 96.12 71 ASN B N 1
ATOM 3752 C CA . ASN B 1 71 ? -7.312 -1.752 13.445 1 96.12 71 ASN B CA 1
ATOM 3753 C C . ASN B 1 71 ? -8.297 -1.629 14.609 1 96.12 71 ASN B C 1
ATOM 3755 O O . ASN B 1 71 ? -8.945 -2.605 14.984 1 96.12 71 ASN B O 1
ATOM 3759 N N . HIS B 1 72 ? -8.352 -0.511 15.164 1 97 72 HIS B N 1
ATOM 3760 C CA . HIS B 1 72 ? -9.328 -0.204 16.203 1 97 72 HIS B CA 1
ATOM 3761 C C . HIS B 1 72 ? -10.367 0.797 15.703 1 97 72 HIS B C 1
ATOM 3763 O O . HIS B 1 72 ? -10.023 1.938 15.375 1 97 72 HIS B O 1
ATOM 3769 N N . LEU B 1 73 ? -11.68 0.347 15.602 1 95.44 73 LEU B N 1
ATOM 3770 C CA . LEU B 1 73 ? -12.797 1.169 15.148 1 95.44 73 LEU B CA 1
ATOM 3771 C C . LEU B 1 73 ? -12.547 1.69 13.734 1 95.44 73 LEU B C 1
ATOM 3773 O O . LEU B 1 73 ? -13 2.781 13.383 1 95.44 73 LEU B O 1
ATOM 3777 N N . PHE B 1 74 ? -11.781 0.988 13.008 1 93.81 74 PHE B N 1
ATOM 3778 C CA . PHE B 1 74 ? -11.414 1.413 11.664 1 93.81 74 PHE B CA 1
ATOM 3779 C C . PHE B 1 74 ? -11.562 0.264 10.672 1 93.81 74 PHE B C 1
ATOM 3781 O O . PHE B 1 74 ? -11.117 -0.853 10.938 1 93.81 74 PHE B O 1
ATOM 3788 N N . ASN B 1 75 ? -12.25 0.529 9.531 1 91 75 ASN B N 1
ATOM 3789 C CA . ASN B 1 75 ? -12.359 -0.378 8.398 1 91 75 ASN B CA 1
ATOM 3790 C C . ASN B 1 75 ? -12.961 -1.72 8.805 1 91 75 ASN B C 1
ATOM 3792 O O . ASN B 1 75 ? -12.586 -2.764 8.266 1 91 75 ASN B O 1
ATOM 3796 N N . LYS B 1 76 ? -13.844 -1.742 9.727 1 88.81 76 LYS B N 1
ATOM 3797 C CA . LYS B 1 76 ? -14.422 -2.961 10.289 1 88.81 76 LYS B CA 1
ATOM 3798 C C . LYS B 1 76 ? -15.336 -3.652 9.289 1 88.81 76 LYS B C 1
ATOM 3800 O O . LYS B 1 76 ? -15.508 -4.871 9.328 1 88.81 76 LYS B O 1
ATOM 3805 N N . GLU B 1 77 ? -15.828 -2.926 8.422 1 86.81 77 GLU B N 1
ATOM 3806 C CA . GLU B 1 77 ? -16.812 -3.461 7.484 1 86.81 77 GLU B CA 1
ATOM 3807 C C . GLU B 1 77 ? -16.141 -4.305 6.406 1 86.81 77 GLU B C 1
ATOM 3809 O O . GLU B 1 77 ? -16.766 -5.195 5.824 1 86.81 77 GLU B O 1
ATOM 3814 N N . ASN B 1 78 ? -14.867 -4.047 6.203 1 88.69 78 ASN B N 1
ATOM 3815 C CA . ASN B 1 78 ? -14.219 -4.684 5.062 1 88.69 78 ASN B CA 1
ATOM 3816 C C . ASN B 1 78 ? -13.148 -5.672 5.512 1 88.69 78 ASN B C 1
ATOM 3818 O O . ASN B 1 78 ? -12.844 -6.633 4.801 1 88.69 78 ASN B O 1
ATOM 3822 N N . MET B 1 79 ? -12.539 -5.391 6.621 1 94.31 79 MET B N 1
ATOM 3823 C CA . MET B 1 79 ? -11.375 -6.156 7.051 1 94.31 79 MET B CA 1
ATOM 3824 C C . MET B 1 79 ? -11.539 -6.648 8.484 1 94.31 79 MET B C 1
ATOM 3826 O O . MET B 1 79 ? -12.211 -6 9.289 1 94.31 79 MET B O 1
ATOM 3830 N N . PRO B 1 80 ? -10.867 -7.793 8.82 1 95.19 80 PRO B N 1
ATOM 3831 C CA . PRO B 1 80 ? -10.75 -8.125 10.242 1 95.19 80 PRO B CA 1
ATOM 3832 C C . PRO B 1 80 ? -9.953 -7.09 11.031 1 95.19 80 PRO B C 1
ATOM 3834 O O . PRO B 1 80 ? -9.07 -6.434 10.477 1 95.19 80 PRO B O 1
ATOM 3837 N N . SER B 1 81 ? -10.234 -6.938 12.32 1 94.94 81 SER B N 1
ATOM 3838 C CA . SER B 1 81 ? -9.57 -5.949 13.164 1 94.94 81 SER B CA 1
ATOM 3839 C C . SER B 1 81 ? -8.102 -6.297 13.383 1 94.94 81 SER B C 1
ATOM 3841 O O . SER B 1 81 ? -7.27 -5.41 13.555 1 94.94 81 SER B O 1
ATOM 3843 N N . HIS B 1 82 ? -7.887 -7.66 13.461 1 97.19 82 HIS B N 1
ATOM 3844 C CA . HIS B 1 82 ? -6.523 -8.141 13.656 1 97.19 82 HIS B CA 1
ATOM 3845 C C . HIS B 1 82 ? -6.18 -9.242 12.656 1 97.19 82 HIS B C 1
ATOM 3847 O O . HIS B 1 82 ? -6.898 -10.234 12.547 1 97.19 82 HIS B O 1
ATOM 3853 N N . PHE B 1 83 ? -5.129 -9.07 11.977 1 98.31 83 PHE B N 1
ATOM 3854 C CA . PHE B 1 83 ? -4.68 -10.109 11.062 1 98.31 83 PHE B CA 1
ATOM 3855 C C . PHE B 1 83 ? -3.199 -9.945 10.742 1 98.31 83 PHE B C 1
ATOM 3857 O O . PHE B 1 83 ? -2.596 -8.922 11.07 1 98.31 83 PHE B O 1
ATOM 3864 N N . LYS B 1 84 ? -2.613 -11 10.203 1 98.62 84 LYS B N 1
ATOM 3865 C CA . LYS B 1 84 ? -1.223 -11 9.758 1 98.62 84 LYS B CA 1
ATOM 3866 C C . LYS B 1 84 ? -1.104 -11.492 8.32 1 98.62 84 LYS B C 1
ATOM 3868 O O . LYS B 1 84 ? -1.919 -12.305 7.871 1 98.62 84 LYS B O 1
ATOM 3873 N N . PHE B 1 85 ? -0.221 -10.953 7.672 1 98.69 85 PHE B N 1
ATOM 3874 C CA . PHE B 1 85 ? 0.13 -11.359 6.316 1 98.69 85 PHE B CA 1
ATOM 3875 C C . PHE B 1 85 ? 1.641 -11.5 6.168 1 98.69 85 PHE B C 1
ATOM 3877 O O . PHE B 1 85 ? 2.385 -10.555 6.43 1 98.69 85 PHE B O 1
ATOM 3884 N N . LYS B 1 86 ? 2.039 -12.664 5.785 1 98.75 86 LYS B N 1
ATOM 3885 C CA . LYS B 1 86 ? 3.453 -12.953 5.562 1 98.75 86 LYS B CA 1
ATOM 3886 C C . LYS B 1 86 ? 3.709 -13.375 4.117 1 98.75 86 LYS B C 1
ATOM 3888 O O . LYS B 1 86 ? 3.037 -14.273 3.602 1 98.75 86 LYS B O 1
ATOM 3893 N N . GLU B 1 87 ? 4.59 -12.734 3.473 1 98.62 87 GLU B N 1
ATOM 3894 C CA . GLU B 1 87 ? 5.02 -13.078 2.121 1 98.62 87 GLU B CA 1
ATOM 3895 C C . GLU B 1 87 ? 6.387 -13.75 2.127 1 98.62 87 GLU B C 1
ATOM 3897 O O . GLU B 1 87 ? 7.348 -13.211 2.674 1 98.62 87 GLU B O 1
ATOM 3902 N N . TYR B 1 88 ? 6.453 -14.867 1.49 1 98.69 88 TYR B N 1
ATOM 3903 C CA . TYR B 1 88 ? 7.715 -15.602 1.422 1 98.69 88 TYR B CA 1
ATOM 3904 C C . TYR B 1 88 ? 8.453 -15.297 0.127 1 98.69 88 TYR B C 1
ATOM 3906 O O . TYR B 1 88 ? 7.852 -15.266 -0.949 1 98.69 88 TYR B O 1
ATOM 3914 N N . CYS B 1 89 ? 9.766 -15.031 0.258 1 98.56 89 CYS B N 1
ATOM 3915 C CA . CYS B 1 89 ? 10.703 -14.875 -0.848 1 98.56 89 CYS B CA 1
ATOM 3916 C C . CYS B 1 89 ? 10.164 -13.898 -1.887 1 98.56 89 CYS B C 1
ATOM 3918 O O . CYS B 1 89 ? 10.07 -14.234 -3.07 1 98.56 89 CYS B O 1
ATOM 3920 N N . PRO B 1 90 ? 9.906 -12.695 -1.481 1 98.12 90 PRO B N 1
ATOM 3921 C CA . PRO B 1 90 ? 9.227 -11.727 -2.354 1 98.12 90 PRO B CA 1
ATOM 3922 C C . PRO B 1 90 ? 9.984 -11.477 -3.656 1 98.12 90 PRO B C 1
ATOM 3924 O O . PRO B 1 90 ? 9.383 -11.461 -4.73 1 98.12 90 PRO B O 1
ATOM 3927 N N . LEU B 1 91 ? 11.273 -11.336 -3.633 1 97.75 91 LEU B N 1
ATOM 3928 C CA . LEU B 1 91 ? 12.055 -11 -4.82 1 97.75 91 LEU B CA 1
ATOM 3929 C C . LEU B 1 91 ? 12.125 -12.195 -5.773 1 97.75 91 LEU B C 1
ATOM 3931 O O . LEU B 1 91 ? 12.156 -12.016 -6.992 1 97.75 91 LEU B O 1
ATOM 3935 N N . VAL B 1 92 ? 12.141 -13.352 -5.195 1 98.44 92 VAL B N 1
ATOM 3936 C CA . VAL B 1 92 ? 12.219 -14.562 -6.012 1 98.44 92 VAL B CA 1
ATOM 3937 C C . VAL B 1 92 ? 10.93 -14.727 -6.812 1 98.44 92 VAL B C 1
ATOM 3939 O O . VAL B 1 92 ? 10.969 -14.922 -8.031 1 98.44 92 VAL B O 1
ATOM 3942 N N . PHE B 1 93 ? 9.812 -14.648 -6.168 1 98.56 93 PHE B N 1
ATOM 3943 C CA . PHE B 1 93 ? 8.539 -14.828 -6.852 1 98.56 93 PHE B CA 1
ATOM 3944 C C . PHE B 1 93 ? 8.281 -13.688 -7.832 1 98.56 93 PHE B C 1
ATOM 3946 O O . PHE B 1 93 ? 7.672 -13.891 -8.883 1 98.56 93 PHE B O 1
ATOM 3953 N N . ARG B 1 94 ? 8.75 -12.5 -7.496 1 97.94 94 ARG B N 1
ATOM 3954 C CA . ARG B 1 94 ? 8.68 -11.422 -8.477 1 97.94 94 ARG B CA 1
ATOM 3955 C C . ARG B 1 94 ? 9.461 -11.773 -9.734 1 97.94 94 ARG B C 1
ATOM 3957 O O . ARG B 1 94 ? 8.992 -11.547 -10.852 1 97.94 94 ARG B O 1
ATOM 3964 N N . ASN B 1 95 ? 10.648 -12.258 -9.562 1 97.69 95 ASN B N 1
ATOM 3965 C CA . ASN B 1 95 ? 11.469 -12.656 -10.695 1 97.69 95 ASN B CA 1
ATOM 3966 C C . ASN B 1 95 ? 10.82 -13.789 -11.492 1 97.69 95 ASN B C 1
ATOM 3968 O O . ASN B 1 95 ? 10.891 -13.805 -12.727 1 97.69 95 ASN B O 1
ATOM 3972 N N . LEU B 1 96 ? 10.234 -14.719 -10.805 1 98.25 96 LEU B N 1
ATOM 3973 C CA . LEU B 1 96 ? 9.523 -15.797 -11.484 1 98.25 96 LEU B CA 1
ATOM 3974 C C . LEU B 1 96 ? 8.383 -15.242 -12.336 1 98.25 96 LEU B C 1
ATOM 3976 O O . LEU B 1 96 ? 8.211 -15.656 -13.484 1 98.25 96 LEU B O 1
ATOM 3980 N N . ARG B 1 97 ? 7.621 -14.344 -11.75 1 97.88 97 ARG B N 1
ATOM 3981 C CA . ARG B 1 97 ? 6.555 -13.727 -12.531 1 97.88 97 ARG B CA 1
ATOM 3982 C C . ARG B 1 97 ? 7.113 -13.07 -13.789 1 97.88 97 ARG B C 1
ATOM 3984 O O . ARG B 1 97 ? 6.531 -13.195 -14.875 1 97.88 97 ARG B O 1
ATOM 3991 N N . GLU B 1 98 ? 8.227 -12.445 -13.664 1 96 98 GLU B N 1
ATOM 3992 C CA . GLU B 1 98 ? 8.875 -11.82 -14.82 1 96 98 GLU B CA 1
ATOM 3993 C C . GLU B 1 98 ? 9.289 -12.867 -15.852 1 96 98 GLU B C 1
ATOM 3995 O O . GLU B 1 98 ? 9.086 -12.672 -17.047 1 96 98 GLU B O 1
ATOM 4000 N N . ARG B 1 99 ? 9.852 -13.945 -15.43 1 96.75 99 ARG B N 1
ATOM 4001 C CA . ARG B 1 99 ? 10.312 -15.008 -16.312 1 96.75 99 ARG B CA 1
ATOM 4002 C C . ARG B 1 99 ? 9.133 -15.664 -17.031 1 96.75 99 ARG B C 1
ATOM 4004 O O . ARG B 1 99 ? 9.281 -16.141 -18.172 1 96.75 99 ARG B O 1
ATOM 4011 N N . PHE B 1 100 ? 8.016 -15.656 -16.375 1 97.88 100 PHE B N 1
ATOM 4012 C CA . PHE B 1 100 ? 6.816 -16.234 -16.969 1 97.88 100 PHE B CA 1
ATOM 4013 C C . PHE B 1 100 ? 6.074 -15.203 -17.812 1 97.88 100 PHE B C 1
ATOM 4015 O O . PHE B 1 100 ? 4.973 -15.469 -18.297 1 97.88 100 PHE B O 1
ATOM 4022 N N . GLY B 1 101 ? 6.594 -13.992 -17.891 1 95.75 101 GLY B N 1
ATOM 4023 C CA . GLY B 1 101 ? 6.012 -12.945 -18.719 1 95.75 101 GLY B CA 1
ATOM 4024 C C . GLY B 1 101 ? 4.812 -12.273 -18.062 1 95.75 101 GLY B C 1
ATOM 4025 O O . GLY 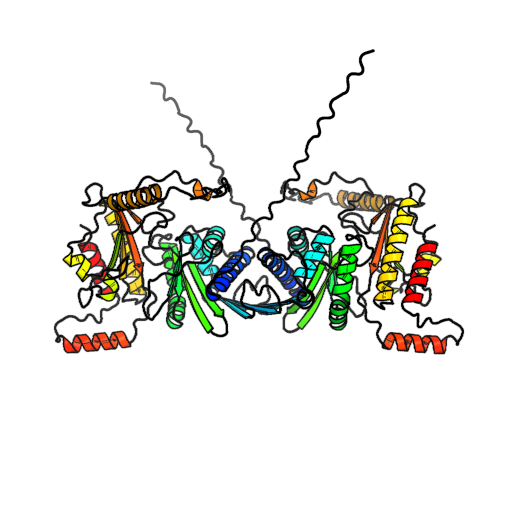B 1 101 ? 3.932 -11.758 -18.75 1 95.75 101 GLY B O 1
ATOM 4026 N N . LEU B 1 102 ? 4.77 -12.281 -16.781 1 96.75 102 LEU B N 1
ATOM 4027 C CA . LEU B 1 102 ? 3.633 -11.711 -16.078 1 96.75 102 LEU B CA 1
ATOM 4028 C C . LEU B 1 102 ? 3.975 -10.336 -15.508 1 96.75 102 LEU B C 1
ATOM 4030 O O . LEU B 1 102 ? 5.059 -10.141 -14.961 1 96.75 102 LEU B O 1
ATOM 4034 N N . ASP B 1 103 ? 3.057 -9.422 -15.727 1 95.38 103 ASP B N 1
ATOM 4035 C CA . ASP B 1 103 ? 3.18 -8.094 -15.133 1 95.38 103 ASP B CA 1
ATOM 4036 C C . ASP B 1 103 ? 2.646 -8.078 -13.703 1 95.38 103 ASP B C 1
ATOM 4038 O O . ASP B 1 103 ? 1.559 -8.586 -13.43 1 95.38 103 ASP B O 1
ATOM 4042 N N . ASP B 1 104 ? 3.346 -7.434 -12.82 1 96 104 ASP B N 1
ATOM 4043 C CA . ASP B 1 104 ? 2.979 -7.426 -11.406 1 96 104 ASP B CA 1
ATOM 4044 C C . ASP B 1 104 ? 1.632 -6.738 -11.195 1 96 104 ASP B C 1
ATOM 4046 O O . ASP B 1 104 ? 0.837 -7.168 -10.352 1 96 104 ASP B O 1
ATOM 4050 N N . GLN B 1 105 ? 1.423 -5.66 -11.883 1 95.31 105 GLN B N 1
ATOM 4051 C CA . GLN B 1 105 ? 0.159 -4.953 -11.727 1 95.31 105 GLN B CA 1
ATOM 4052 C C . GLN B 1 105 ? -1.013 -5.797 -12.219 1 95.31 105 GLN B C 1
ATOM 4054 O O . GLN B 1 105 ? -2.092 -5.777 -11.617 1 95.31 105 GLN B O 1
ATOM 4059 N N . ASP B 1 106 ? -0.792 -6.48 -13.266 1 95.75 106 ASP B N 1
ATOM 4060 C CA . ASP B 1 106 ? -1.819 -7.387 -13.773 1 95.75 106 ASP B CA 1
ATOM 4061 C C . ASP B 1 106 ? -2.082 -8.523 -12.781 1 95.75 106 ASP B C 1
ATOM 4063 O O . ASP B 1 106 ? -3.234 -8.891 -12.547 1 95.75 106 ASP B O 1
ATOM 4067 N N . PHE B 1 107 ? -1.005 -8.984 -12.344 1 97.75 107 PHE B N 1
ATOM 4068 C CA . PHE B 1 107 ? -1.094 -10.023 -11.32 1 97.75 107 PHE B CA 1
ATOM 4069 C C . PHE B 1 107 ? -1.882 -9.531 -10.117 1 97.75 107 PHE B C 1
ATOM 4071 O O . PHE B 1 107 ? -2.785 -10.219 -9.633 1 97.75 107 PHE B O 1
ATOM 4078 N N . GLN B 1 108 ? -1.584 -8.383 -9.648 1 97.75 108 GLN B N 1
ATOM 4079 C CA . GLN B 1 108 ? -2.264 -7.746 -8.523 1 97.75 108 GLN B CA 1
ATOM 4080 C C . GLN B 1 108 ? -3.752 -7.566 -8.812 1 97.75 108 GLN B C 1
ATOM 4082 O O . GLN B 1 108 ? -4.594 -7.938 -7.996 1 97.75 108 GLN B O 1
ATOM 4087 N N . ASN B 1 109 ? -4.039 -7.031 -9.922 1 96.38 109 ASN B N 1
ATOM 4088 C CA . ASN B 1 109 ? -5.422 -6.762 -10.289 1 96.38 109 ASN B CA 1
ATOM 4089 C C . ASN B 1 109 ? -6.242 -8.047 -10.367 1 96.38 109 ASN B C 1
ATOM 4091 O O . ASN B 1 109 ? -7.395 -8.086 -9.938 1 96.38 109 ASN B O 1
ATOM 4095 N N . SER B 1 110 ? -5.645 -9.031 -10.891 1 96.88 110 SER B N 1
ATOM 4096 C CA . SER B 1 110 ? -6.328 -10.312 -11.047 1 96.88 110 SER B CA 1
ATOM 4097 C C . SER B 1 110 ? -6.773 -10.867 -9.695 1 96.88 110 SER B C 1
ATOM 4099 O O . SER B 1 110 ? -7.867 -11.422 -9.578 1 96.88 110 SER B O 1
ATOM 4101 N N . LEU B 1 111 ? -6.004 -10.641 -8.734 1 97.56 111 LEU B N 1
ATOM 4102 C CA . LEU B 1 111 ? -6.262 -11.281 -7.449 1 97.56 111 LEU B CA 1
ATOM 4103 C C . LEU B 1 111 ? -7.023 -10.336 -6.52 1 97.56 111 LEU B C 1
ATOM 4105 O O . LEU B 1 111 ? -7.566 -10.773 -5.5 1 97.56 111 LEU B O 1
ATOM 4109 N N . THR B 1 112 ? -7.074 -9.023 -6.84 1 96.62 112 THR B N 1
ATOM 4110 C CA . THR B 1 112 ? -7.559 -8.102 -5.812 1 96.62 112 THR B CA 1
ATOM 4111 C C . THR B 1 112 ? -8.781 -7.34 -6.305 1 96.62 112 THR B C 1
ATOM 4113 O O . THR B 1 112 ? -9.5 -6.723 -5.508 1 96.62 112 THR B O 1
ATOM 4116 N N . ARG B 1 113 ? -9.039 -7.305 -7.551 1 93.75 113 ARG B N 1
ATOM 4117 C CA . ARG B 1 113 ? -10.172 -6.547 -8.07 1 93.75 113 ARG B CA 1
ATOM 4118 C C . ARG B 1 113 ? -11.484 -7.078 -7.52 1 93.75 113 ARG B C 1
ATOM 4120 O O . ARG B 1 113 ? -12.406 -6.305 -7.23 1 93.75 113 ARG B O 1
ATOM 4127 N N . SER B 1 114 ? -11.555 -8.352 -7.469 1 94.25 114 SER B N 1
ATOM 4128 C CA . SER B 1 114 ? -12.688 -9.039 -6.852 1 94.25 114 SER B CA 1
ATOM 4129 C C . SER B 1 114 ? -12.227 -10.258 -6.062 1 94.25 114 SER B C 1
ATOM 4131 O O . SER B 1 114 ? -11.141 -10.797 -6.309 1 94.25 114 SER B O 1
ATOM 4133 N N . ALA B 1 115 ? -13.039 -10.578 -5.191 1 94.81 115 ALA B N 1
ATOM 4134 C CA . ALA B 1 115 ? -12.695 -11.719 -4.344 1 94.81 115 ALA B CA 1
ATOM 4135 C C . ALA B 1 115 ? -12.523 -12.984 -5.176 1 94.81 115 ALA B C 1
ATOM 4137 O O . ALA B 1 115 ? -13.32 -13.258 -6.07 1 94.81 115 ALA B O 1
ATOM 4138 N N . PRO B 1 116 ? -11.453 -13.719 -4.887 1 96 116 PRO B N 1
ATOM 4139 C CA . PRO B 1 116 ? -11.32 -15.023 -5.547 1 96 116 PRO B CA 1
ATOM 4140 C C . PRO B 1 116 ? -12.516 -15.938 -5.285 1 96 116 PRO B C 1
ATOM 4142 O O . PRO B 1 116 ? -13.141 -15.852 -4.227 1 96 116 PRO B O 1
ATOM 4145 N N . ILE B 1 117 ? -12.734 -16.781 -6.234 1 94.5 117 ILE B N 1
ATOM 4146 C CA . ILE B 1 117 ? -13.906 -17.656 -6.18 1 94.5 117 ILE B CA 1
ATOM 4147 C C . ILE B 1 117 ? -13.5 -19.031 -5.637 1 94.5 117 ILE B C 1
ATOM 4149 O O . ILE B 1 117 ? -12.523 -19.625 -6.105 1 94.5 117 ILE B O 1
ATOM 4153 N N . THR B 1 118 ? -14.281 -19.453 -4.68 1 91.19 118 THR B N 1
ATOM 4154 C CA . THR B 1 118 ? -14 -20.75 -4.086 1 91.19 118 THR B CA 1
ATOM 4155 C C . THR B 1 118 ? -14.367 -21.875 -5.051 1 91.19 118 THR B C 1
ATOM 4157 O O . THR B 1 118 ? -15.43 -21.844 -5.672 1 91.19 118 THR B O 1
ATOM 4160 N N . SER B 1 119 ? -13.477 -22.766 -5.184 1 84.38 119 SER B N 1
ATOM 4161 C CA . SER B 1 119 ? -13.711 -23.922 -6.039 1 84.38 119 SER B CA 1
ATOM 4162 C C . SER B 1 119 ? -14.266 -25.094 -5.238 1 84.38 119 SER B C 1
ATOM 4164 O O . SER B 1 119 ? -13.977 -25.25 -4.051 1 84.38 119 SER B O 1
ATOM 4166 N N . ASP B 1 120 ? -15.07 -25.828 -5.848 1 73.75 120 ASP B N 1
ATOM 4167 C CA . ASP B 1 120 ? -15.602 -27.047 -5.238 1 73.75 120 ASP B CA 1
ATOM 4168 C C . ASP B 1 120 ? -14.539 -28.125 -5.16 1 73.75 120 ASP B C 1
ATOM 4170 O O . ASP B 1 120 ? -14.688 -29.109 -4.414 1 73.75 120 ASP B O 1
ATOM 4174 N N . ALA B 1 121 ? -13.492 -27.859 -5.91 1 68.38 121 ALA B N 1
ATOM 4175 C CA . ALA B 1 121 ? -12.422 -28.844 -5.93 1 68.38 121 ALA B CA 1
ATOM 4176 C C . ALA B 1 121 ? -11.695 -28.906 -4.586 1 68.38 121 ALA B C 1
ATOM 4178 O O . ALA B 1 121 ? -11.523 -27.875 -3.928 1 68.38 121 ALA B O 1
ATOM 4179 N N . GLN B 1 122 ? -11.656 -30.156 -4.023 1 66.69 122 GLN B N 1
ATOM 4180 C CA . GLN B 1 122 ? -10.867 -30.375 -2.814 1 66.69 122 GLN B CA 1
ATOM 4181 C C . GLN B 1 122 ? -9.594 -31.156 -3.119 1 66.69 122 GLN B C 1
ATOM 4183 O O . GLN B 1 122 ? -9.625 -32.125 -3.871 1 66.69 122 GLN B O 1
ATOM 4188 N N . GLY B 1 123 ? -8.516 -30.516 -2.756 1 61.44 123 GLY B N 1
ATOM 4189 C CA . GLY B 1 123 ? -7.25 -31.203 -2.979 1 61.44 123 GLY B CA 1
ATOM 4190 C C . GLY B 1 123 ? -6.957 -32.281 -1.941 1 61.44 123 GLY B C 1
ATOM 4191 O O . GLY B 1 123 ? -7.805 -32.562 -1.093 1 61.44 123 GLY B O 1
ATOM 4192 N N . ARG B 1 124 ? -5.809 -32.781 -2.189 1 60.81 124 ARG B N 1
ATOM 4193 C CA . ARG B 1 124 ? -5.273 -33.75 -1.209 1 60.81 124 ARG B CA 1
ATOM 4194 C C . ARG B 1 124 ? -5.113 -33.062 0.155 1 60.81 124 ARG B C 1
ATOM 4196 O O . ARG B 1 124 ? -4.832 -31.875 0.239 1 60.81 124 ARG B O 1
ATOM 4203 N N . SER B 1 125 ? -5.535 -33.75 1.177 1 62.88 125 SER B N 1
ATOM 4204 C CA . SER B 1 125 ? -5.312 -33.312 2.559 1 62.88 125 SER B CA 1
ATOM 4205 C C . SER B 1 125 ? -6.238 -32.188 2.951 1 62.88 125 SER B C 1
ATOM 4207 O O . SER B 1 125 ? -5.848 -31.297 3.713 1 62.88 125 SER B O 1
ATOM 4209 N N . GLY B 1 126 ? -7.305 -32 2.152 1 70.5 126 GLY B N 1
ATOM 4210 C CA . GLY B 1 126 ? -8.273 -31 2.559 1 70.5 126 GLY B CA 1
ATOM 4211 C C . GLY B 1 126 ? -7.922 -29.609 2.066 1 70.5 126 GLY B C 1
ATOM 4212 O O . GLY B 1 126 ? -8.477 -28.625 2.553 1 70.5 126 GLY B O 1
ATOM 4213 N N . ALA B 1 127 ? -7.027 -29.672 1.115 1 81.31 127 ALA B N 1
ATOM 4214 C CA . ALA B 1 127 ? -6.641 -28.375 0.544 1 81.31 127 ALA B CA 1
ATOM 4215 C C . ALA B 1 127 ? -7.832 -27.688 -0.113 1 81.31 127 ALA B C 1
ATOM 4217 O O . ALA B 1 127 ? -8.664 -28.344 -0.747 1 81.31 127 ALA B O 1
ATOM 4218 N N . ARG B 1 128 ? -7.914 -26.375 0.092 1 90.44 128 ARG B N 1
ATOM 4219 C CA . ARG B 1 128 ? -8.922 -25.547 -0.562 1 90.44 128 ARG B CA 1
ATOM 4220 C C . ARG B 1 128 ? -8.352 -24.859 -1.791 1 90.44 128 ARG B C 1
ATOM 4222 O O . ARG B 1 128 ? -7.172 -24.5 -1.812 1 90.44 128 ARG B O 1
ATOM 4229 N N . PHE B 1 129 ? -9.266 -24.797 -2.797 1 93.88 129 PHE B N 1
ATOM 4230 C CA . PHE B 1 129 ? -8.875 -24.141 -4.039 1 93.88 129 PHE B CA 1
ATOM 4231 C C . PHE B 1 129 ? -9.742 -22.922 -4.297 1 93.88 129 PHE B C 1
ATOM 4233 O O . PHE B 1 129 ? -10.953 -22.953 -4.051 1 93.88 129 PHE B O 1
ATOM 4240 N N . HIS B 1 130 ? -9.062 -21.859 -4.676 1 96.25 130 HIS B N 1
ATOM 4241 C CA . HIS B 1 130 ? -9.734 -20.656 -5.16 1 96.25 130 HIS B CA 1
ATOM 4242 C C . HIS B 1 130 ? -9.219 -20.25 -6.535 1 96.25 130 HIS B C 1
ATOM 4244 O O . HIS B 1 130 ? -8.109 -20.625 -6.922 1 96.25 130 HIS B O 1
ATOM 4250 N N . THR B 1 131 ? -10.047 -19.609 -7.262 1 96.5 131 THR B N 1
ATOM 4251 C CA . THR B 1 131 ? -9.664 -19.078 -8.562 1 96.5 131 THR B CA 1
ATOM 4252 C C . THR B 1 131 ? -9.844 -17.562 -8.602 1 96.5 131 THR B C 1
ATOM 4254 O O . THR B 1 131 ? -10.82 -17.047 -8.055 1 96.5 131 THR B O 1
ATOM 4257 N N . SER B 1 132 ? -8.859 -16.891 -9.164 1 97 132 SER B N 1
ATOM 4258 C CA . SER B 1 132 ? -9.016 -15.453 -9.336 1 97 132 SER B CA 1
ATOM 4259 C C . SER B 1 132 ? -10.273 -15.125 -10.125 1 97 132 SER B C 1
ATOM 4261 O O . SER B 1 132 ? -10.828 -15.984 -10.805 1 97 132 SER B O 1
ATOM 4263 N N . TYR B 1 133 ? -10.734 -13.93 -10.055 1 92.81 133 TYR B N 1
ATOM 4264 C CA . TYR B 1 133 ? -12 -13.539 -10.656 1 92.81 133 TYR B CA 1
ATOM 4265 C C . TYR B 1 133 ? -11.953 -13.703 -12.172 1 92.81 133 TYR B C 1
ATOM 4267 O O . TYR B 1 133 ? -12.969 -14.023 -12.797 1 92.81 133 TYR B O 1
ATOM 4275 N N . ASP B 1 134 ? -10.797 -13.492 -12.75 1 94.88 134 ASP B N 1
ATOM 4276 C CA . ASP B 1 134 ? -10.648 -13.602 -14.195 1 94.88 134 ASP B CA 1
ATOM 4277 C C . ASP B 1 134 ? -10.164 -14.992 -14.594 1 94.88 134 ASP B C 1
ATOM 4279 O O . ASP B 1 134 ? -9.773 -15.211 -15.75 1 94.88 134 ASP B O 1
ATOM 4283 N N . LYS B 1 135 ? -9.977 -15.875 -13.648 1 95.38 135 LYS B N 1
ATOM 4284 C CA . LYS B 1 135 ? -9.688 -17.297 -13.82 1 95.38 135 LYS B CA 1
ATOM 4285 C C . LYS B 1 135 ? -8.281 -17.5 -14.367 1 95.38 135 LYS B C 1
ATOM 4287 O O . LYS B 1 135 ? -8 -18.516 -15.023 1 95.38 135 LYS B O 1
ATOM 4292 N N . ARG B 1 136 ? -7.441 -16.578 -14.078 1 96.56 136 ARG B N 1
ATOM 4293 C CA . ARG B 1 136 ? -6.082 -16.703 -14.594 1 96.56 136 ARG B CA 1
ATOM 4294 C C . ARG B 1 136 ? -5.18 -17.422 -13.602 1 96.56 136 ARG B C 1
ATOM 4296 O O . ARG B 1 136 ? -4.184 -18.047 -13.992 1 96.56 136 ARG B O 1
ATOM 4303 N N . TYR B 1 137 ? -5.562 -17.281 -12.383 1 97.69 137 TYR B N 1
ATOM 4304 C CA . TYR B 1 137 ? -4.703 -17.859 -11.352 1 97.69 137 TYR B CA 1
ATOM 4305 C C . TYR B 1 137 ? -5.504 -18.734 -10.398 1 97.69 137 TYR B C 1
ATOM 4307 O O . TYR B 1 137 ? -6.715 -18.547 -10.242 1 97.69 137 TYR B O 1
ATOM 4315 N N . VAL B 1 138 ? -4.812 -19.672 -9.828 1 97.06 138 VAL B N 1
ATOM 4316 C CA . VAL B 1 138 ? -5.379 -20.547 -8.805 1 97.06 138 VAL B CA 1
ATOM 4317 C C . VAL B 1 138 ? -4.66 -20.328 -7.48 1 97.06 138 VAL B C 1
ATOM 4319 O O . VAL B 1 138 ? -3.43 -20.234 -7.438 1 97.06 138 VAL B O 1
ATOM 4322 N N . VAL B 1 139 ? -5.449 -20.141 -6.461 1 97.69 139 VAL B N 1
ATOM 4323 C CA . VAL B 1 139 ? -4.926 -20.047 -5.102 1 97.69 139 VAL B CA 1
ATOM 4324 C C . VAL B 1 139 ? -5.223 -21.344 -4.348 1 97.69 139 VAL B C 1
ATOM 4326 O O . VAL B 1 139 ? -6.387 -21.734 -4.199 1 97.69 139 VAL B O 1
ATOM 4329 N N . LYS B 1 140 ? -4.16 -21.984 -3.881 1 96 140 LYS B N 1
ATOM 4330 C CA . LYS B 1 140 ? -4.293 -23.25 -3.186 1 96 140 LYS B CA 1
ATOM 4331 C C . LYS B 1 140 ? -3.787 -23.156 -1.75 1 96 140 LYS B C 1
ATOM 4333 O O . LYS B 1 140 ? -2.725 -22.578 -1.499 1 96 140 LYS B O 1
ATOM 4338 N N . THR B 1 141 ? -4.598 -23.625 -0.8 1 95.88 141 THR B N 1
ATOM 4339 C CA . THR B 1 141 ? -4.074 -23.766 0.556 1 95.88 141 THR B CA 1
ATOM 4340 C C . THR B 1 141 ? -3.117 -24.953 0.65 1 95.88 141 THR B C 1
ATOM 4342 O O . THR B 1 141 ? -3.359 -26 0.049 1 95.88 141 THR B O 1
ATOM 4345 N N . ILE B 1 142 ? -2.061 -24.781 1.367 1 94.69 142 ILE B N 1
ATOM 4346 C CA . ILE B 1 142 ? -1.061 -25.844 1.472 1 94.69 142 ILE B CA 1
ATOM 4347 C C . ILE B 1 142 ? -0.689 -26.062 2.936 1 94.69 142 ILE B C 1
ATOM 4349 O O . ILE B 1 142 ? -1.025 -25.25 3.797 1 94.69 142 ILE B O 1
ATOM 4353 N N . SER B 1 143 ? -0.053 -27.141 3.213 1 93.19 143 SER B N 1
ATOM 4354 C CA . SER B 1 143 ? 0.375 -27.453 4.57 1 93.19 143 SER B CA 1
ATOM 4355 C C . SER B 1 143 ? 1.733 -26.844 4.883 1 93.19 143 SER B C 1
ATOM 4357 O O . SER B 1 143 ? 2.422 -26.359 3.984 1 93.19 143 SER B O 1
ATOM 4359 N N . SER B 1 144 ? 2.105 -26.875 6.137 1 93.62 144 SER B N 1
ATOM 4360 C CA . SER B 1 144 ? 3.42 -26.406 6.562 1 93.62 144 SER B CA 1
ATOM 4361 C C . SER B 1 144 ? 4.535 -27.234 5.945 1 93.62 144 SER B C 1
ATOM 4363 O O . SER B 1 144 ? 5.617 -26.719 5.656 1 93.62 144 SER B O 1
ATOM 4365 N N . GLU B 1 145 ? 4.23 -28.516 5.773 1 92.06 145 GLU B N 1
ATOM 4366 C CA . GLU B 1 145 ? 5.199 -29.406 5.137 1 92.06 145 GLU B CA 1
ATOM 4367 C C . GLU B 1 145 ? 5.43 -29.016 3.678 1 92.06 145 GLU B C 1
ATOM 4369 O O . GLU B 1 145 ? 6.559 -29.078 3.188 1 92.06 145 GLU B O 1
ATOM 4374 N N . ASP B 1 146 ? 4.383 -28.641 3.035 1 93.25 146 ASP B N 1
ATOM 4375 C CA . ASP B 1 146 ? 4.492 -28.172 1.656 1 93.25 146 ASP B CA 1
ATOM 4376 C C . ASP B 1 146 ? 5.355 -26.906 1.569 1 93.25 146 ASP B C 1
ATOM 4378 O O . ASP B 1 146 ? 6.137 -26.75 0.63 1 93.25 146 ASP B O 1
ATOM 4382 N N . VAL B 1 147 ? 5.16 -26.047 2.523 1 95.62 147 VAL B N 1
ATOM 4383 C CA . VAL B 1 147 ? 5.945 -24.812 2.566 1 95.62 147 VAL B CA 1
ATOM 4384 C C . VAL B 1 147 ? 7.426 -25.156 2.715 1 95.62 147 VAL B C 1
ATOM 4386 O O . VAL B 1 147 ? 8.273 -24.562 2.037 1 95.62 147 VAL B O 1
ATOM 4389 N N . ALA B 1 148 ? 7.711 -26.047 3.609 1 95.06 148 ALA B N 1
ATOM 4390 C CA . ALA B 1 148 ? 9.094 -26.484 3.809 1 95.06 148 ALA B CA 1
ATOM 4391 C C . ALA B 1 148 ? 9.672 -27.078 2.525 1 95.06 148 ALA B C 1
ATOM 4393 O O . ALA B 1 148 ? 10.828 -26.812 2.182 1 95.06 148 ALA B O 1
ATOM 4394 N N . GLU B 1 149 ? 8.875 -27.875 1.854 1 93.69 149 GLU B N 1
ATOM 4395 C CA . GLU B 1 149 ? 9.312 -28.469 0.59 1 93.69 149 GLU B CA 1
ATOM 4396 C C . GLU B 1 149 ? 9.586 -27.391 -0.453 1 93.69 149 GLU B C 1
ATOM 4398 O O . GLU B 1 149 ? 10.578 -27.453 -1.18 1 93.69 149 GLU B O 1
ATOM 4403 N N . MET B 1 150 ? 8.711 -26.453 -0.51 1 96.31 150 MET B N 1
ATOM 4404 C CA . MET B 1 150 ? 8.914 -25.344 -1.439 1 96.31 150 MET B CA 1
ATOM 4405 C C . MET B 1 150 ? 10.242 -24.641 -1.172 1 96.31 150 MET B C 1
ATOM 4407 O O . MET B 1 150 ? 11 -24.375 -2.104 1 96.31 150 MET B O 1
ATOM 4411 N N . HIS B 1 151 ? 10.523 -24.391 0.053 1 96.5 151 HIS B N 1
ATOM 4412 C CA . HIS B 1 151 ? 11.773 -23.734 0.403 1 96.5 151 HIS B CA 1
ATOM 4413 C C . HIS B 1 151 ? 12.977 -24.578 -0.019 1 96.5 151 HIS B C 1
ATOM 4415 O O . HIS B 1 151 ? 14.008 -24.031 -0.417 1 96.5 151 HIS B O 1
ATOM 4421 N N . ASN B 1 152 ? 12.789 -25.797 0.052 1 95.31 152 ASN B N 1
ATOM 4422 C CA . ASN B 1 152 ? 13.875 -26.719 -0.282 1 95.31 152 ASN B CA 1
ATOM 4423 C C . ASN B 1 152 ? 14.164 -26.734 -1.779 1 95.31 152 ASN B C 1
ATOM 4425 O O . ASN B 1 152 ? 15.32 -26.844 -2.189 1 95.31 152 ASN B O 1
ATOM 4429 N N . ILE B 1 153 ? 13.18 -26.625 -2.564 1 96.69 153 ILE B N 1
ATOM 4430 C CA . ILE B 1 153 ? 13.383 -26.844 -3.992 1 96.69 153 ILE B CA 1
ATOM 4431 C C . ILE B 1 153 ? 13.391 -25.5 -4.719 1 96.69 153 ILE B C 1
ATOM 4433 O O . ILE B 1 153 ? 13.758 -25.438 -5.895 1 96.69 153 ILE B O 1
ATOM 4437 N N . LEU B 1 154 ? 13.07 -24.406 -4.105 1 98.19 154 LEU B N 1
ATOM 4438 C CA . LEU B 1 154 ? 12.766 -23.141 -4.762 1 98.19 154 LEU B CA 1
ATOM 4439 C C . LEU B 1 154 ? 13.977 -22.641 -5.543 1 98.19 154 LEU B C 1
ATOM 4441 O O . LEU B 1 154 ? 13.836 -22.156 -6.668 1 98.19 154 LEU B O 1
ATOM 4445 N N . LYS B 1 155 ? 15.117 -22.734 -4.961 1 98.06 155 LYS B N 1
ATOM 4446 C CA . LYS B 1 155 ? 16.312 -22.266 -5.637 1 98.06 155 LYS B CA 1
ATOM 4447 C C . LYS B 1 155 ? 16.562 -23.031 -6.934 1 98.06 155 LYS B C 1
ATOM 4449 O O . LYS B 1 155 ? 16.781 -22.438 -7.988 1 98.06 155 LYS B O 1
ATOM 4454 N N . LYS B 1 156 ? 16.516 -24.344 -6.887 1 98 156 LYS B N 1
ATOM 4455 C CA . LYS B 1 156 ? 16.703 -25.188 -8.062 1 98 156 LYS B CA 1
ATOM 4456 C C . LYS B 1 156 ? 15.578 -24.969 -9.078 1 98 156 LYS B C 1
ATOM 4458 O O . LYS B 1 156 ? 15.82 -24.953 -10.281 1 98 156 LYS B O 1
ATOM 4463 N N . TYR B 1 157 ? 14.398 -24.859 -8.57 1 98.44 157 TYR B N 1
ATOM 4464 C CA . TYR B 1 157 ? 13.258 -24.578 -9.422 1 98.44 157 TYR B CA 1
ATOM 4465 C C . TYR B 1 157 ? 13.453 -23.281 -10.188 1 98.44 157 TYR B C 1
ATOM 4467 O O . TYR B 1 157 ? 13.242 -23.219 -11.398 1 98.44 157 TYR B O 1
ATOM 4475 N N . HIS B 1 158 ? 13.805 -22.281 -9.438 1 98.5 158 HIS B N 1
ATOM 4476 C CA . HIS B 1 158 ? 14.047 -20.984 -10.07 1 98.5 158 HIS B CA 1
ATOM 4477 C C . HIS B 1 158 ? 15.102 -21.094 -11.164 1 98.5 158 HIS B C 1
ATOM 4479 O O . HIS B 1 158 ? 14.914 -20.578 -12.266 1 98.5 158 HIS B O 1
ATOM 4485 N N . GLN B 1 159 ? 16.172 -21.688 -10.906 1 98.06 159 GLN B N 1
ATOM 4486 C CA . GLN B 1 159 ? 17.234 -21.891 -11.891 1 98.06 159 GLN B CA 1
ATOM 4487 C C . GLN B 1 159 ? 16.719 -22.625 -13.125 1 98.06 159 GLN B C 1
ATOM 4489 O O . GLN B 1 159 ? 17.031 -22.25 -14.25 1 98.06 159 GLN B O 1
ATOM 4494 N N . TYR B 1 160 ? 15.984 -23.609 -12.891 1 98.5 160 TYR B N 1
ATOM 4495 C CA . TYR B 1 160 ? 15.414 -24.391 -13.977 1 98.5 160 TYR B CA 1
ATOM 4496 C C . TYR B 1 160 ? 14.516 -23.531 -14.867 1 98.5 160 TYR B C 1
ATOM 4498 O O . TYR B 1 160 ? 14.578 -23.625 -16.094 1 98.5 160 TYR B O 1
ATOM 4506 N N . ILE B 1 161 ? 13.695 -22.703 -14.25 1 98.5 161 ILE B N 1
ATOM 4507 C CA . ILE B 1 161 ? 12.781 -21.844 -14.977 1 98.5 161 ILE B CA 1
ATOM 4508 C C . ILE B 1 161 ? 13.578 -20.844 -15.828 1 98.5 161 ILE B C 1
ATOM 4510 O O . ILE B 1 161 ? 13.211 -20.562 -16.969 1 98.5 161 ILE B O 1
ATOM 4514 N N . VAL B 1 162 ? 14.617 -20.328 -15.266 1 97.12 162 VAL B N 1
ATOM 4515 C CA . VAL B 1 162 ? 15.477 -19.406 -16 1 97.12 162 VAL B CA 1
ATOM 4516 C C . VAL B 1 162 ? 16.094 -20.125 -17.203 1 97.12 162 VAL B C 1
ATOM 4518 O O . VAL B 1 162 ? 16.078 -19.609 -18.328 1 97.12 162 VAL B O 1
ATOM 4521 N N . GLU B 1 163 ? 16.516 -21.312 -17.016 1 97.62 163 GLU B N 1
ATOM 4522 C CA . GLU B 1 163 ? 17.203 -22.094 -18.062 1 97.62 163 GLU B CA 1
ATOM 4523 C C . GLU B 1 163 ? 16.25 -22.438 -19.203 1 97.62 163 GLU B C 1
ATOM 4525 O O . GLU B 1 163 ? 16.641 -22.422 -20.375 1 97.62 163 GLU B O 1
ATOM 4530 N N . CYS B 1 164 ? 15.062 -22.75 -18.859 1 96.94 164 CYS B N 1
ATOM 4531 C CA . CYS B 1 164 ? 14.125 -23.156 -19.906 1 96.94 164 CYS B CA 1
ATOM 4532 C C . CYS B 1 164 ? 13.297 -21.969 -20.391 1 96.94 164 CYS B C 1
ATOM 4534 O O . CYS B 1 164 ? 12.32 -22.141 -21.125 1 96.94 164 CYS B O 1
ATOM 4536 N N . HIS B 1 165 ? 13.57 -20.766 -19.891 1 95.94 165 HIS B N 1
ATOM 4537 C CA . HIS B 1 165 ? 12.938 -19.516 -20.312 1 95.94 165 HIS B CA 1
ATOM 4538 C C . HIS B 1 165 ? 11.438 -19.547 -20.078 1 95.94 165 HIS B C 1
ATOM 4540 O O . HIS B 1 165 ? 10.656 -19.125 -20.922 1 95.94 165 HIS B O 1
ATOM 4546 N N . GLY B 1 166 ? 11.117 -20.203 -19.016 1 96.44 166 GLY B N 1
ATOM 4547 C CA . GLY B 1 166 ? 9.727 -20.203 -18.594 1 96.44 166 GLY B CA 1
ATOM 4548 C C . GLY B 1 166 ? 8.883 -21.25 -19.328 1 96.44 166 GLY B C 1
ATOM 4549 O O . GLY B 1 166 ? 7.684 -21.359 -19.078 1 96.44 166 GLY B O 1
ATOM 4550 N N . SER B 1 167 ? 9.492 -21.938 -20.219 1 96.5 167 SER B N 1
ATOM 4551 C CA . SER B 1 167 ? 8.773 -22.953 -20.984 1 96.5 167 SER B CA 1
ATOM 4552 C C . SER B 1 167 ? 8.789 -24.297 -20.266 1 96.5 167 SER B C 1
ATOM 4554 O O . SER B 1 167 ? 9.742 -25.062 -20.391 1 96.5 167 SER B O 1
ATOM 4556 N N . THR B 1 168 ? 7.723 -24.609 -19.578 1 98.12 168 THR B N 1
ATOM 4557 C CA . THR B 1 168 ? 7.637 -25.812 -18.766 1 98.12 168 THR B CA 1
ATOM 4558 C C . THR B 1 168 ? 6.18 -26.234 -18.562 1 98.12 168 THR B C 1
ATOM 4560 O O . THR B 1 168 ? 5.266 -25.438 -18.812 1 98.12 168 THR B O 1
ATOM 4563 N N . LEU B 1 169 ? 6 -27.484 -18.219 1 98.5 169 LEU B N 1
ATOM 4564 C CA . LEU B 1 169 ? 4.676 -27.984 -17.859 1 98.5 169 LEU B CA 1
ATOM 4565 C C . LEU B 1 169 ? 4.477 -27.969 -16.359 1 98.5 169 LEU B C 1
ATOM 4567 O O . LEU B 1 169 ? 3.383 -28.266 -15.859 1 98.5 169 LEU B O 1
ATOM 4571 N N . LEU B 1 170 ? 5.484 -27.578 -15.656 1 98.56 170 LEU B N 1
ATOM 4572 C CA . LEU B 1 170 ? 5.418 -27.516 -14.195 1 98.56 170 LEU B CA 1
ATOM 4573 C C . LEU B 1 170 ? 4.496 -26.391 -13.742 1 98.56 170 LEU B C 1
ATOM 4575 O O . LEU B 1 170 ? 4.223 -25.453 -14.5 1 98.56 170 LEU B O 1
ATOM 4579 N N . PRO B 1 171 ? 4.02 -26.562 -12.477 1 98.25 171 PRO B N 1
ATOM 4580 C CA . PRO B 1 171 ? 3.254 -25.438 -11.961 1 98.25 171 PRO B CA 1
ATOM 4581 C C . PRO B 1 171 ? 4.055 -24.141 -11.953 1 98.25 171 PRO B C 1
ATOM 4583 O O . PRO B 1 171 ? 5.227 -24.125 -11.57 1 98.25 171 PRO B O 1
ATOM 4586 N N . GLN B 1 172 ? 3.459 -23.125 -12.477 1 98.5 172 GLN B N 1
ATOM 4587 C CA . GLN B 1 172 ? 4.086 -21.812 -12.383 1 98.5 172 GLN B CA 1
ATOM 4588 C C . GLN B 1 172 ? 3.748 -21.141 -11.055 1 98.5 172 GLN B C 1
ATOM 4590 O O . GLN B 1 172 ? 2.686 -20.516 -10.914 1 98.5 172 GLN B O 1
ATOM 4595 N N . PHE B 1 173 ? 4.672 -21.219 -10.117 1 98.62 173 PHE B N 1
ATOM 4596 C CA . PHE B 1 173 ? 4.484 -20.641 -8.797 1 98.62 173 PHE B CA 1
ATOM 4597 C C . PHE B 1 173 ? 4.711 -19.125 -8.844 1 98.62 173 PHE B C 1
ATOM 4599 O O . PHE B 1 173 ? 5.766 -18.656 -9.273 1 98.62 173 PHE B O 1
ATOM 4606 N N . LEU B 1 174 ? 3.723 -18.406 -8.281 1 98.75 174 LEU B N 1
ATOM 4607 C CA . LEU B 1 174 ? 3.742 -16.953 -8.492 1 98.75 174 LEU B CA 1
ATOM 4608 C C . LEU B 1 174 ? 3.789 -16.219 -7.164 1 98.75 174 LEU B C 1
ATOM 4610 O O . LEU B 1 174 ? 4.074 -15.016 -7.133 1 98.75 174 LEU B O 1
ATOM 4614 N N . GLY B 1 175 ? 3.525 -16.859 -6.148 1 98.62 175 GLY B N 1
ATOM 4615 C CA . GLY B 1 175 ? 3.557 -16.297 -4.809 1 98.62 175 GLY B CA 1
ATOM 4616 C C . GLY B 1 175 ? 3.207 -17.297 -3.729 1 98.62 175 GLY B C 1
ATOM 4617 O O . GLY B 1 175 ? 2.457 -18.25 -3.975 1 98.62 175 GLY B O 1
ATOM 4618 N N . MET B 1 176 ? 3.738 -17.078 -2.576 1 98.81 176 MET B N 1
ATOM 4619 C CA . MET B 1 176 ? 3.471 -17.906 -1.407 1 98.81 176 MET B CA 1
ATOM 4620 C C . MET B 1 176 ? 3.268 -17.047 -0.163 1 98.81 176 MET B C 1
ATOM 4622 O O . MET B 1 176 ? 4.098 -16.203 0.145 1 98.81 176 MET B O 1
ATOM 4626 N N . TYR B 1 177 ? 2.213 -17.312 0.499 1 98.81 177 TYR B N 1
ATOM 4627 C CA . TYR B 1 177 ? 1.801 -16.422 1.579 1 98.81 177 TYR B CA 1
ATOM 4628 C C . TYR B 1 177 ? 1.359 -17.219 2.801 1 98.81 177 TYR B C 1
ATOM 4630 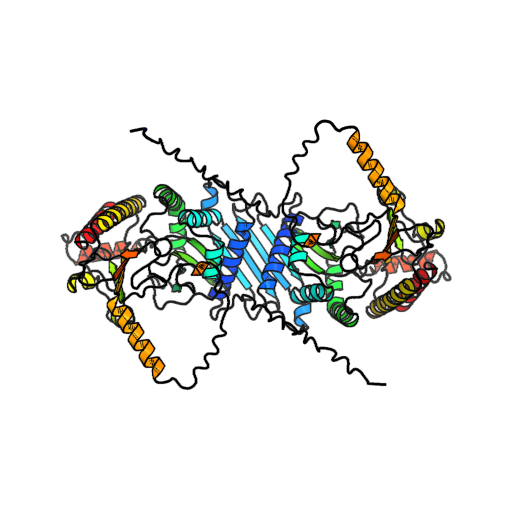O O . TYR B 1 177 ? 0.942 -18.375 2.682 1 98.81 177 TYR B O 1
ATOM 4638 N N . ARG B 1 178 ? 1.476 -16.641 3.928 1 98.81 178 ARG B N 1
ATOM 4639 C CA . ARG B 1 178 ? 0.846 -17.078 5.168 1 98.81 178 ARG B CA 1
ATOM 4640 C C . ARG B 1 178 ? -0.083 -16.016 5.723 1 98.81 178 ARG B C 1
ATOM 4642 O O . ARG B 1 178 ? 0.335 -14.867 5.938 1 98.81 178 ARG B O 1
ATOM 4649 N N . ILE B 1 179 ? -1.276 -16.359 5.93 1 98.62 179 ILE B N 1
ATOM 4650 C CA . ILE B 1 179 ? -2.285 -15.438 6.426 1 98.62 179 ILE B CA 1
ATOM 4651 C C . ILE B 1 179 ? -2.795 -15.906 7.785 1 98.62 179 ILE B C 1
ATOM 4653 O O . ILE B 1 179 ? -3.07 -17.094 7.977 1 98.62 179 ILE B O 1
ATOM 4657 N N . THR B 1 180 ? -2.859 -15.023 8.703 1 98.62 180 THR B N 1
ATOM 4658 C CA . THR B 1 180 ? -3.418 -15.312 10.016 1 98.62 180 THR B CA 1
ATOM 4659 C C . THR B 1 180 ? -4.664 -14.469 10.281 1 98.62 180 THR B C 1
ATOM 4661 O O . THR B 1 180 ? -4.59 -13.242 10.297 1 98.62 180 THR B O 1
ATOM 4664 N N . VAL B 1 181 ? -5.75 -15.094 10.406 1 97.25 181 VAL B N 1
ATOM 4665 C CA . VAL B 1 181 ? -7.012 -14.461 10.773 1 97.25 181 VAL B CA 1
ATOM 4666 C C . VAL B 1 181 ? -7.594 -15.156 12.008 1 97.25 181 VAL B C 1
ATOM 4668 O O . VAL B 1 181 ? -7.691 -16.391 12.047 1 97.25 181 VAL B O 1
ATOM 4671 N N . ASP B 1 182 ? -7.926 -14.312 13.039 1 92.19 182 ASP B N 1
ATOM 4672 C CA . ASP B 1 182 ? -8.492 -14.836 14.281 1 92.19 182 ASP B CA 1
ATOM 4673 C C . ASP B 1 182 ? -7.617 -15.945 14.859 1 92.19 182 ASP B C 1
ATOM 4675 O O . ASP B 1 182 ? -8.117 -17 15.266 1 92.19 182 ASP B O 1
ATOM 4679 N N . GLY B 1 183 ? -6.32 -15.812 14.711 1 93.38 183 GLY B N 1
ATOM 4680 C CA . GLY B 1 183 ? -5.371 -16.703 15.352 1 93.38 183 GLY B CA 1
ATOM 4681 C C . GLY B 1 183 ? -5.082 -17.953 14.531 1 93.38 183 GLY B C 1
ATOM 4682 O O . GLY B 1 183 ? -4.23 -18.766 14.906 1 93.38 183 GLY B O 1
ATOM 4683 N N . VAL B 1 184 ? -5.77 -18.141 13.461 1 96.38 184 VAL B N 1
ATOM 4684 C CA . VAL B 1 184 ? -5.574 -19.328 12.625 1 96.38 184 VAL B CA 1
ATOM 4685 C C . VAL B 1 184 ? -4.648 -19 11.461 1 96.38 184 VAL B C 1
ATOM 4687 O O . VAL B 1 184 ? -4.898 -18.047 10.719 1 96.38 184 VAL B O 1
ATOM 4690 N N . GLU B 1 185 ? -3.633 -19.797 11.305 1 97.69 185 GLU B N 1
ATOM 4691 C CA . GLU B 1 185 ? -2.676 -19.609 10.219 1 97.69 185 GLU B CA 1
ATOM 4692 C C . GLU B 1 185 ? -3.062 -20.453 9 1 97.69 185 GLU B C 1
ATOM 4694 O O . GLU B 1 185 ? -3.393 -21.625 9.125 1 97.69 185 GLU B O 1
ATOM 4699 N N . THR B 1 186 ? -3.102 -19.859 7.891 1 97.88 186 THR B N 1
ATOM 4700 C CA . THR B 1 186 ? -3.363 -20.531 6.621 1 97.88 186 THR B CA 1
ATOM 4701 C C . THR B 1 186 ? -2.262 -20.234 5.609 1 97.88 186 THR B C 1
ATOM 4703 O O . THR B 1 186 ? -1.953 -19.062 5.355 1 97.88 186 THR B O 1
ATOM 4706 N N . TYR B 1 187 ? -1.681 -21.328 5.09 1 97.94 187 TYR B N 1
ATOM 4707 C CA . TYR B 1 187 ? -0.675 -21.172 4.043 1 97.94 187 TYR B CA 1
ATOM 4708 C C . TYR B 1 187 ? -1.306 -21.281 2.66 1 97.94 187 TYR B C 1
ATOM 4710 O O . TYR B 1 187 ? -2.18 -22.125 2.436 1 97.94 187 TYR B O 1
ATOM 4718 N N . MET B 1 188 ? -0.892 -20.375 1.729 1 97.88 188 MET B N 1
ATOM 4719 C CA . MET B 1 188 ? -1.462 -20.375 0.385 1 97.88 188 MET B CA 1
ATOM 4720 C C . MET B 1 188 ? -0.372 -20.203 -0.667 1 97.88 188 MET B C 1
ATOM 4722 O O . MET B 1 188 ? 0.619 -19.5 -0.432 1 97.88 188 MET B O 1
ATOM 4726 N N . ILE B 1 189 ? -0.585 -20.812 -1.769 1 97.94 189 ILE B N 1
ATOM 4727 C CA . ILE B 1 189 ? 0.29 -20.641 -2.924 1 97.94 189 ILE B CA 1
ATOM 4728 C C . ILE B 1 189 ? -0.538 -20.25 -4.148 1 97.94 189 ILE B C 1
ATOM 4730 O O . ILE B 1 189 ? -1.656 -20.75 -4.328 1 97.94 189 ILE B O 1
ATOM 4734 N N . VAL B 1 190 ? -0.028 -19.297 -4.891 1 98.56 190 VAL B N 1
ATOM 4735 C CA . VAL B 1 190 ? -0.69 -18.859 -6.117 1 98.56 190 VAL B CA 1
ATOM 4736 C C . VAL B 1 190 ? 0.034 -19.438 -7.328 1 98.56 190 VAL B C 1
ATOM 4738 O O . VAL B 1 190 ? 1.258 -19.328 -7.438 1 98.56 190 VAL B O 1
ATOM 4741 N N . THR B 1 191 ? -0.702 -20.047 -8.234 1 98.25 191 THR B N 1
ATOM 4742 C CA . THR B 1 191 ? -0.144 -20.609 -9.461 1 98.25 191 THR B CA 1
ATOM 4743 C C . THR B 1 191 ? -0.959 -20.172 -10.68 1 98.25 191 THR B C 1
ATOM 4745 O O . THR B 1 191 ? -2.098 -19.719 -10.531 1 98.25 191 THR B O 1
ATOM 4748 N N . ARG B 1 192 ? -0.329 -20.266 -11.805 1 97.81 192 ARG B N 1
ATOM 4749 C CA . ARG B 1 192 ? -1.057 -20.062 -13.055 1 97.81 192 ARG B CA 1
ATOM 4750 C C . ARG B 1 192 ? -2.115 -21.141 -13.25 1 97.81 192 ARG B C 1
ATOM 4752 O O . ARG B 1 192 ? -1.876 -22.312 -12.953 1 97.81 192 ARG B O 1
ATOM 4759 N N . ASN B 1 193 ? -3.279 -20.672 -13.695 1 97.44 193 ASN B N 1
ATOM 4760 C CA . ASN B 1 193 ? -4.344 -21.641 -13.977 1 97.44 193 ASN B CA 1
ATOM 4761 C C . ASN B 1 193 ? -3.984 -22.547 -15.148 1 97.44 193 ASN B C 1
ATOM 4763 O O . ASN B 1 193 ? -3.5 -22.078 -16.172 1 97.44 193 ASN B O 1
ATOM 4767 N N . VAL B 1 194 ? -4.23 -23.781 -14.969 1 97.62 194 VAL B N 1
ATOM 4768 C CA . VAL B 1 194 ? -3.975 -24.734 -16.047 1 97.62 194 VAL B CA 1
ATOM 4769 C C . VAL B 1 194 ? -5.004 -24.547 -17.156 1 97.62 194 VAL B C 1
ATOM 4771 O O . VAL B 1 194 ? -4.668 -24.641 -18.344 1 97.62 194 VAL B O 1
ATOM 4774 N N . PHE B 1 195 ? -6.203 -24.266 -16.734 1 96.56 195 PHE B N 1
ATOM 4775 C CA . PHE B 1 195 ? -7.309 -24.141 -17.688 1 96.56 195 PHE B CA 1
ATOM 4776 C C . PHE B 1 195 ? -7.477 -22.703 -18.141 1 96.56 195 PHE B C 1
ATOM 4778 O O . PHE B 1 195 ? -7.117 -21.766 -17.422 1 96.56 195 PHE B O 1
ATOM 4785 N N . SER B 1 196 ? -8.07 -22.578 -19.266 1 95.25 196 SER B N 1
ATOM 4786 C CA . SER B 1 196 ? -8.281 -21.266 -19.859 1 95.25 196 SER B CA 1
ATOM 4787 C C . SER B 1 196 ? -9.391 -20.5 -19.156 1 95.25 196 SER B C 1
ATOM 4789 O O . SER B 1 196 ? -10.328 -21.109 -18.625 1 95.25 196 SER B O 1
ATOM 4791 N N . HIS B 1 197 ? -9.203 -19.203 -19.156 1 92.19 197 HIS B N 1
ATOM 4792 C CA . HIS B 1 197 ? -10.25 -18.344 -18.625 1 92.19 197 HIS B CA 1
ATOM 4793 C C . HIS B 1 197 ? -11.406 -18.203 -19.609 1 92.19 197 HIS B C 1
ATOM 4795 O O . HIS B 1 197 ? -12.516 -17.828 -19.234 1 92.19 197 HIS B O 1
ATOM 4801 N N . ARG B 1 198 ? -11.211 -18.547 -20.812 1 91.62 198 ARG B N 1
ATOM 4802 C CA . ARG B 1 198 ? -12.203 -18.328 -21.859 1 91.62 198 ARG B CA 1
ATOM 4803 C C . ARG B 1 198 ? -12.812 -19.641 -22.328 1 91.62 198 ARG B C 1
ATOM 4805 O O . ARG B 1 198 ? -14.016 -19.719 -22.609 1 91.62 198 ARG B O 1
ATOM 4812 N N . LEU B 1 199 ? -11.969 -20.625 -22.453 1 94.38 199 LEU B N 1
ATOM 4813 C CA . LEU B 1 199 ? -12.398 -21.891 -23 1 94.38 199 LEU B CA 1
ATOM 4814 C C . LEU B 1 199 ? -12.859 -22.844 -21.906 1 94.38 199 LEU B C 1
ATOM 4816 O O . LEU B 1 199 ? -12.086 -23.172 -21 1 94.38 199 LEU B O 1
ATOM 4820 N N . SER B 1 200 ? -14.055 -23.281 -22.062 1 93.12 200 SER B N 1
ATOM 4821 C CA . SER B 1 200 ? -14.609 -24.172 -21.062 1 93.12 200 SER B CA 1
ATOM 4822 C C . SER B 1 200 ? -14.047 -25.578 -21.188 1 93.12 200 SER B C 1
ATOM 4824 O O . SER B 1 200 ? -13.781 -26.047 -22.312 1 93.12 200 SER B O 1
ATOM 4826 N N . VAL B 1 201 ? -13.953 -26.188 -20.125 1 94.38 201 VAL B N 1
ATOM 4827 C CA . VAL B 1 201 ? -13.469 -27.562 -20.094 1 94.38 201 VAL B CA 1
ATOM 4828 C C . VAL B 1 201 ? -14.648 -28.531 -20.062 1 94.38 201 VAL B C 1
ATOM 4830 O O . VAL B 1 201 ? -15.516 -28.422 -19.188 1 94.38 201 VAL B O 1
ATOM 4833 N N . TYR B 1 202 ? -14.562 -29.406 -21.016 1 90.81 202 TYR B N 1
ATOM 4834 C CA . TYR B 1 202 ? -15.609 -30.406 -21.188 1 90.81 202 TYR B CA 1
ATOM 4835 C C . TYR B 1 202 ? -15.328 -31.625 -20.312 1 90.81 202 TYR B C 1
ATOM 4837 O O . TYR B 1 202 ? -16.266 -32.219 -19.75 1 90.81 202 TYR B O 1
ATOM 4845 N N . LYS B 1 203 ? -14.164 -31.984 -20.25 1 94.62 203 LYS B N 1
ATOM 4846 C CA . LYS B 1 203 ? -13.695 -33.156 -19.516 1 94.62 203 LYS B CA 1
ATOM 4847 C C . LYS B 1 203 ? -12.273 -32.938 -19 1 94.62 203 LYS B C 1
ATOM 4849 O O . LYS B 1 203 ? -11.461 -32.281 -19.656 1 94.62 203 LYS B O 1
ATOM 4854 N N . LYS B 1 204 ? -12.055 -33.5 -17.812 1 96.06 204 LYS B N 1
ATOM 4855 C CA . LYS B 1 204 ? -10.68 -33.375 -17.344 1 96.06 204 LYS B CA 1
ATOM 4856 C C . LYS B 1 204 ? -10.219 -34.688 -16.688 1 96.06 204 LYS B C 1
ATOM 4858 O O . LYS B 1 204 ? -11.039 -35.5 -16.25 1 96.06 204 LYS B O 1
ATOM 4863 N N . TYR B 1 205 ? -8.961 -34.969 -16.672 1 96.62 205 TYR B N 1
ATOM 4864 C CA . TYR B 1 205 ? -8.328 -36.188 -16.188 1 96.62 205 TYR B CA 1
ATOM 4865 C C . TYR B 1 205 ? -7.117 -35.875 -15.328 1 96.62 205 TYR B C 1
ATOM 4867 O O . TYR B 1 205 ? -6.418 -34.875 -15.562 1 96.62 205 TYR B O 1
ATOM 4875 N N . ASP B 1 206 ? -6.922 -36.594 -14.344 1 95.12 206 ASP B N 1
ATOM 4876 C CA . ASP B 1 206 ? -5.707 -36.625 -13.539 1 95.12 206 ASP B CA 1
ATOM 4877 C C . ASP B 1 206 ? -4.949 -37.938 -13.766 1 95.12 206 ASP B C 1
ATOM 4879 O O . ASP B 1 206 ? -5.324 -38.969 -13.219 1 95.12 206 ASP B O 1
ATOM 4883 N N . LEU B 1 207 ? -3.807 -37.844 -14.492 1 96.88 207 LEU B N 1
ATOM 4884 C CA . LEU B 1 207 ? -3.146 -39.062 -14.961 1 96.88 207 LEU B CA 1
ATOM 4885 C C . LEU B 1 207 ? -1.805 -39.25 -14.266 1 96.88 207 LEU B C 1
ATOM 4887 O O . LEU B 1 207 ? -0.947 -38.375 -14.297 1 96.88 207 LEU B O 1
ATOM 4891 N N . LYS B 1 208 ? -1.613 -40.344 -13.672 1 92.81 208 LYS B N 1
ATOM 4892 C CA . LYS B 1 208 ? -0.37 -40.656 -12.969 1 92.81 208 LYS B CA 1
ATOM 4893 C C . LYS B 1 208 ? 0.456 -41.688 -13.75 1 92.81 208 LYS B C 1
ATOM 4895 O O . LYS B 1 208 ? 1.665 -41.812 -13.539 1 92.81 208 LYS B O 1
ATOM 4900 N N . GLY B 1 209 ? -0.098 -42.375 -14.664 1 89.94 209 GLY B N 1
ATOM 4901 C CA . GLY B 1 209 ? 0.577 -43.438 -15.398 1 89.94 209 GLY B CA 1
ATOM 4902 C C . GLY B 1 209 ? 0.509 -44.781 -14.711 1 89.94 209 GLY B C 1
ATOM 4903 O O . GLY B 1 209 ? 1.419 -45.594 -14.844 1 89.94 209 GLY B O 1
ATOM 4904 N N . SER B 1 210 ? -0.404 -44.906 -13.898 1 86.5 210 SER B N 1
ATOM 4905 C CA . SER B 1 210 ? -0.655 -46.188 -13.219 1 86.5 210 SER B CA 1
ATOM 4906 C C . SER B 1 210 ? -2.139 -46.531 -13.242 1 86.5 210 SER B C 1
ATOM 4908 O O . SER B 1 210 ? -2.988 -45.656 -13.398 1 86.5 210 SER B O 1
ATOM 4910 N N . THR B 1 211 ? -2.355 -47.781 -13.141 1 85.69 211 THR B N 1
ATOM 4911 C CA . THR B 1 211 ? -3.744 -48.219 -13.25 1 85.69 211 THR B CA 1
ATOM 4912 C C . THR B 1 211 ? -4.266 -48.719 -11.906 1 85.69 211 THR B C 1
ATOM 4914 O O . THR B 1 211 ? -5.477 -48.875 -11.727 1 85.69 211 THR B O 1
ATOM 4917 N N . VAL B 1 212 ? -3.387 -48.875 -11.047 1 84.25 212 VAL B N 1
ATOM 4918 C CA . VAL B 1 212 ? -3.807 -49.406 -9.766 1 84.25 212 VAL B CA 1
ATOM 4919 C C . VAL B 1 212 ? -4.68 -48.406 -9.031 1 84.25 212 VAL B C 1
ATOM 4921 O O . VAL B 1 212 ? -4.199 -47.344 -8.625 1 84.25 212 VAL B O 1
ATOM 4924 N N . ALA B 1 213 ? -5.941 -48.75 -8.844 1 87.38 213 ALA B N 1
ATOM 4925 C CA . ALA B 1 213 ? -6.91 -47.938 -8.117 1 87.38 213 ALA B CA 1
ATOM 4926 C C . ALA B 1 213 ? -6.961 -46.531 -8.672 1 87.38 213 ALA B C 1
ATOM 4928 O O . ALA B 1 213 ? -6.953 -45.562 -7.914 1 87.38 213 ALA B O 1
ATOM 4929 N N . ARG B 1 214 ? -6.934 -46.375 -9.898 1 93.88 214 ARG B N 1
ATOM 4930 C CA . ARG B 1 214 ? -6.879 -45.062 -10.531 1 93.88 214 ARG B CA 1
ATOM 4931 C C . ARG B 1 214 ? -8.125 -44.812 -11.375 1 93.88 214 ARG B C 1
ATOM 4933 O O . ARG B 1 214 ? -8.016 -44.469 -12.555 1 93.88 214 ARG B O 1
ATOM 4940 N N . GLU B 1 215 ? -9.25 -45.031 -10.727 1 94.19 215 GLU B N 1
ATOM 4941 C CA . GLU B 1 215 ? -10.547 -44.625 -11.289 1 94.19 215 GLU B CA 1
ATOM 4942 C C . GLU B 1 215 ? -11.25 -43.625 -10.398 1 94.19 215 GLU B C 1
ATOM 4944 O O . GLU B 1 215 ? -11.055 -43.594 -9.188 1 94.19 215 GLU B O 1
ATOM 4949 N N . ALA B 1 216 ? -11.984 -42.781 -11.031 1 93.69 216 ALA B N 1
ATOM 4950 C CA . ALA B 1 216 ? -12.734 -41.781 -10.258 1 93.69 216 ALA B CA 1
ATOM 4951 C C . ALA B 1 216 ? -13.781 -42.469 -9.375 1 93.69 216 ALA B C 1
ATOM 4953 O O . ALA B 1 216 ? -14.422 -43.438 -9.797 1 93.69 216 ALA B O 1
ATOM 4954 N N . SER B 1 217 ? -13.906 -41.969 -8.164 1 91.94 217 SER B N 1
ATOM 4955 C CA . SER B 1 217 ? -14.922 -42.5 -7.266 1 91.94 217 SER B CA 1
ATOM 4956 C C . SER B 1 217 ? -16.328 -42.094 -7.723 1 91.94 217 SER B C 1
ATOM 4958 O O . SER B 1 217 ? -16.484 -41.219 -8.555 1 91.94 217 SER B O 1
ATOM 4960 N N . ASP B 1 218 ? -17.312 -42.781 -7.199 1 92.88 218 ASP B N 1
ATOM 4961 C CA . ASP B 1 218 ? -18.688 -42.469 -7.516 1 92.88 218 ASP B CA 1
ATOM 4962 C C . ASP B 1 218 ? -19.047 -41.062 -7.066 1 92.88 218 ASP B C 1
ATOM 4964 O O . ASP B 1 218 ? -19.797 -40.344 -7.738 1 92.88 218 ASP B O 1
ATOM 4968 N N . LYS B 1 219 ? -18.547 -40.75 -5.984 1 89.88 219 LYS B N 1
ATOM 4969 C CA . LYS B 1 219 ? -18.781 -39.406 -5.473 1 89.88 219 LYS B CA 1
ATOM 4970 C C . LYS B 1 219 ? -18.219 -38.344 -6.422 1 89.88 219 LYS B C 1
ATOM 4972 O O . LYS B 1 219 ? -18.844 -37.312 -6.66 1 89.88 219 LYS B O 1
ATOM 4977 N N . GLU B 1 220 ? -17 -38.625 -6.949 1 91.06 220 GLU B N 1
ATOM 4978 C CA . GLU B 1 220 ? -16.375 -37.688 -7.891 1 91.06 220 GLU B CA 1
ATOM 4979 C C . GLU B 1 220 ? -17.156 -37.625 -9.195 1 91.06 220 GLU B C 1
ATOM 4981 O O . GLU B 1 220 ? -17.344 -36.531 -9.742 1 91.06 220 GLU B O 1
ATOM 4986 N N . LYS B 1 221 ? -17.656 -38.688 -9.641 1 92.38 221 LYS B N 1
ATOM 4987 C CA . LYS B 1 221 ? -18.359 -38.75 -10.914 1 92.38 221 LYS B CA 1
ATOM 4988 C C . LYS B 1 221 ? -19.688 -38 -10.859 1 92.38 221 LYS B C 1
ATOM 4990 O O . LYS B 1 221 ? -20.25 -37.656 -11.891 1 92.38 221 LYS B O 1
ATOM 4995 N N . ALA B 1 222 ? -20.188 -37.75 -9.664 1 91.62 222 ALA B N 1
ATOM 4996 C CA . ALA B 1 222 ? -21.469 -37.062 -9.469 1 91.62 222 ALA B CA 1
ATOM 4997 C C . ALA B 1 222 ? -21.312 -35.562 -9.586 1 91.62 222 ALA B C 1
ATOM 4999 O O . ALA B 1 222 ? -22.297 -34.844 -9.742 1 91.62 222 ALA B O 1
ATOM 5000 N N . LYS B 1 223 ? -20.109 -35.156 -9.609 1 88.94 223 LYS B N 1
ATOM 5001 C CA . LYS B 1 223 ? -19.859 -33.719 -9.703 1 88.94 223 LYS B CA 1
ATOM 5002 C C . LYS B 1 223 ? -20.188 -33.188 -11.094 1 88.94 223 LYS B C 1
ATOM 5004 O O . LYS B 1 223 ? -20.297 -33.969 -12.047 1 88.94 223 LYS B O 1
ATOM 5009 N N . GLU B 1 224 ? -20.359 -31.875 -11.211 1 85.94 224 GLU B N 1
ATOM 5010 C CA . GLU B 1 224 ? -20.656 -31.25 -12.492 1 85.94 224 GLU B CA 1
ATOM 5011 C C . GLU B 1 224 ? -19.516 -31.438 -13.484 1 85.94 224 GLU B C 1
ATOM 5013 O O . GLU B 1 224 ? -19.75 -31.719 -14.656 1 85.94 224 GLU B O 1
ATOM 5018 N N . LEU B 1 225 ? -18.312 -31.266 -13 1 89.94 225 LEU B N 1
ATOM 5019 C CA . LEU B 1 225 ? -17.109 -31.484 -13.797 1 89.94 225 LEU B CA 1
ATOM 5020 C C . LEU B 1 225 ? -16.156 -32.438 -13.086 1 89.94 225 LEU B C 1
ATOM 5022 O O . LEU B 1 225 ? -15.172 -32 -12.492 1 89.94 225 LEU B O 1
ATOM 5026 N N . PRO B 1 226 ? -16.375 -33.656 -13.273 1 93.19 226 PRO B N 1
ATOM 5027 C CA . PRO B 1 226 ? -15.578 -34.656 -12.57 1 93.19 226 PRO B CA 1
ATOM 5028 C C . PRO B 1 226 ? -14.133 -34.719 -13.062 1 93.19 226 PRO B C 1
ATOM 5030 O O . PRO B 1 226 ? -13.852 -34.344 -14.211 1 93.19 226 PRO B O 1
ATOM 5033 N N . THR B 1 227 ? -13.266 -35.125 -12.18 1 94.44 227 THR B N 1
ATOM 5034 C CA . THR B 1 227 ? -11.891 -35.406 -12.547 1 94.44 227 THR B CA 1
ATOM 5035 C C . THR B 1 227 ? -11.688 -36.906 -12.688 1 94.44 227 THR B C 1
ATOM 5037 O O . THR B 1 227 ? -11.578 -37.625 -11.688 1 94.44 227 THR B O 1
ATOM 5040 N N . PHE B 1 228 ? -11.586 -37.344 -13.906 1 96.25 228 PHE B N 1
ATOM 5041 C CA . PHE B 1 228 ? -11.391 -38.75 -14.18 1 96.25 228 PHE B CA 1
ATOM 5042 C C . PHE B 1 228 ? -9.922 -39.125 -14.023 1 96.25 228 PHE B C 1
ATOM 5044 O O . PHE B 1 228 ? -9.055 -38.281 -13.883 1 96.25 228 PHE B O 1
ATOM 5051 N N . LYS B 1 229 ? -9.688 -40.406 -13.938 1 96.25 229 LYS B N 1
ATOM 5052 C CA . LYS B 1 229 ? -8.328 -40.875 -13.68 1 96.25 229 LYS B CA 1
ATOM 5053 C C . LYS B 1 229 ? -7.836 -41.781 -14.797 1 96.25 229 LYS B C 1
ATOM 5055 O O . LYS B 1 229 ? -8.344 -41.719 -15.922 1 96.25 229 LYS B O 1
ATOM 5060 N N . ASP B 1 230 ? -6.754 -42.531 -14.562 1 96.19 230 ASP B N 1
ATOM 5061 C CA . ASP B 1 230 ? -6.059 -43.312 -15.578 1 96.19 230 ASP B CA 1
ATOM 5062 C C . ASP B 1 230 ? -6.973 -44.375 -16.156 1 96.19 230 ASP B C 1
ATOM 5064 O O . ASP B 1 230 ? -7.074 -44.531 -17.375 1 96.19 230 ASP B O 1
ATOM 5068 N N . ASN B 1 231 ? -7.609 -45.062 -15.297 1 95.56 231 ASN B N 1
ATOM 5069 C CA . ASN B 1 231 ? -8.453 -46.156 -15.758 1 95.56 231 ASN B CA 1
ATOM 5070 C C . ASN B 1 231 ? -9.648 -45.656 -16.562 1 95.56 231 ASN B C 1
ATOM 5072 O O . ASN B 1 231 ? -10.07 -46.281 -17.531 1 95.56 231 ASN B O 1
ATOM 5076 N N . ASP B 1 232 ? -10.195 -44.562 -16.156 1 96.88 232 ASP B N 1
ATOM 5077 C CA . ASP B 1 232 ? -11.281 -43.969 -16.906 1 96.88 232 ASP B CA 1
ATOM 5078 C C . ASP B 1 232 ? -10.812 -43.531 -18.297 1 96.88 232 ASP B C 1
ATOM 5080 O O . ASP B 1 232 ? -11.508 -43.75 -19.281 1 96.88 232 ASP B O 1
ATOM 5084 N N . PHE B 1 233 ? -9.688 -42.938 -18.297 1 96.06 233 PHE B N 1
ATOM 5085 C CA . PHE B 1 233 ? -9.086 -42.469 -19.547 1 96.06 233 PHE B CA 1
ATOM 5086 C C . PHE B 1 233 ? -8.875 -43.625 -20.516 1 96.06 233 PHE B C 1
ATOM 5088 O O . PHE B 1 233 ? -9.242 -43.5 -21.688 1 96.06 233 PHE B O 1
ATOM 5095 N N . ILE B 1 234 ? -8.336 -44.688 -20.078 1 94.06 234 ILE B N 1
ATOM 5096 C CA . ILE B 1 234 ? -7.984 -45.844 -20.906 1 94.06 234 ILE B CA 1
ATOM 5097 C C . ILE B 1 234 ? -9.25 -46.594 -21.328 1 94.06 234 ILE B C 1
ATOM 5099 O O . ILE B 1 234 ? -9.406 -46.969 -22.484 1 94.06 234 ILE B O 1
ATOM 5103 N N . ASN B 1 235 ? -10.148 -46.781 -20.406 1 94.88 235 ASN B N 1
ATOM 5104 C CA . ASN B 1 235 ? -11.367 -47.531 -20.672 1 94.88 235 ASN B CA 1
ATOM 5105 C C . ASN B 1 235 ? -12.266 -46.844 -21.688 1 94.88 235 ASN B C 1
ATOM 5107 O O . ASN B 1 235 ? -13 -47.5 -22.422 1 94.88 235 ASN B O 1
ATOM 5111 N N . GLU B 1 236 ? -12.195 -45.594 -21.688 1 92.69 236 GLU B N 1
ATOM 5112 C CA . GLU B 1 236 ? -12.992 -44.812 -22.641 1 92.69 236 GLU B CA 1
ATOM 5113 C C . GLU B 1 236 ? -12.305 -44.719 -24 1 92.69 236 GLU B C 1
ATOM 5115 O O . GLU B 1 236 ? -12.875 -44.219 -24.953 1 92.69 236 GLU B O 1
ATOM 5120 N N . GLY B 1 237 ? -11.117 -45.25 -24.062 1 91.56 237 GLY B N 1
ATOM 5121 C CA . GLY B 1 237 ? -10.359 -45.156 -25.312 1 91.56 237 GLY B CA 1
ATOM 5122 C C . GLY B 1 237 ? -9.922 -43.75 -25.656 1 91.56 237 GLY B C 1
ATOM 5123 O O . GLY B 1 237 ? -9.797 -43.406 -26.828 1 91.56 237 GLY B O 1
ATOM 5124 N N . GLN B 1 238 ? -9.836 -42.969 -24.625 1 92.31 238 GLN B N 1
ATOM 5125 C CA . GLN B 1 238 ? -9.445 -41.562 -24.828 1 92.31 238 GLN B CA 1
ATOM 5126 C C . GLN B 1 238 ? -7.984 -41.469 -25.25 1 92.31 238 GLN B C 1
ATOM 5128 O O . GLN B 1 238 ? -7.145 -42.25 -24.812 1 92.31 238 GLN B O 1
ATOM 5133 N N . LYS B 1 239 ? -7.672 -40.531 -26.172 1 94.75 239 LYS B N 1
ATOM 5134 C CA . LYS B 1 239 ? -6.324 -40.188 -26.609 1 94.75 239 LYS B CA 1
ATOM 5135 C C . LYS B 1 239 ? -6.176 -38.656 -26.766 1 94.75 239 LYS B C 1
ATOM 5137 O O . LYS B 1 239 ? -7.172 -37.938 -26.766 1 94.75 239 LYS B O 1
ATOM 5142 N N . ILE B 1 240 ? -4.984 -38.25 -26.781 1 96.19 240 ILE B N 1
ATOM 5143 C CA . ILE B 1 240 ? -4.688 -36.844 -27 1 96.19 240 ILE B CA 1
ATOM 5144 C C . ILE B 1 240 ? -4.191 -36.625 -28.422 1 96.19 240 ILE B C 1
ATOM 5146 O O . ILE B 1 240 ? -3.1 -37.094 -28.781 1 96.19 240 ILE B O 1
ATOM 5150 N N . TYR B 1 241 ? -5.008 -35.938 -29.219 1 96.12 241 TYR B N 1
ATOM 5151 C CA . TYR B 1 241 ? -4.727 -35.781 -30.641 1 96.12 241 TYR B CA 1
ATOM 5152 C C . TYR B 1 241 ? -4.172 -34.375 -30.922 1 96.12 241 TYR B C 1
ATOM 5154 O O . TYR B 1 241 ? -4.934 -33.438 -31.125 1 96.12 241 TYR B O 1
ATOM 5162 N N . ILE B 1 242 ? -2.863 -34.312 -30.969 1 96.06 242 ILE B N 1
ATOM 5163 C CA . ILE B 1 242 ? -2.211 -33.031 -31.328 1 96.06 242 ILE B CA 1
ATOM 5164 C C . ILE B 1 242 ? -1.288 -33.25 -32.531 1 96.06 242 ILE B C 1
ATOM 5166 O O . ILE B 1 242 ? -0.93 -34.375 -32.844 1 96.06 242 ILE B O 1
ATOM 5170 N N . ASP B 1 243 ? -1 -32.125 -33.25 1 95.06 243 ASP B N 1
ATOM 5171 C CA . ASP B 1 243 ? -0.159 -32.25 -34.438 1 95.06 243 ASP B CA 1
ATOM 5172 C C . ASP B 1 243 ? 1.252 -32.719 -34.062 1 95.06 243 ASP B C 1
ATOM 5174 O O . ASP B 1 243 ? 1.687 -32.531 -32.906 1 95.06 243 ASP B O 1
ATOM 5178 N N . GLU B 1 244 ? 1.999 -33.25 -35 1 94.88 244 GLU B N 1
ATOM 5179 C CA . GLU B 1 244 ? 3.301 -33.875 -34.781 1 94.88 244 GLU B CA 1
ATOM 5180 C C . GLU B 1 244 ? 4.305 -32.844 -34.219 1 94.88 244 GLU B C 1
ATOM 5182 O O . GLU B 1 244 ? 5.121 -33.188 -33.344 1 94.88 244 GLU B O 1
ATOM 5187 N N . GLU B 1 245 ? 4.27 -31.703 -34.719 1 95.44 245 GLU B N 1
ATOM 5188 C CA . GLU B 1 245 ? 5.199 -30.688 -34.25 1 95.44 245 GLU B CA 1
ATOM 5189 C C . GLU B 1 245 ? 4.941 -30.359 -32.781 1 95.44 245 GLU B C 1
ATOM 5191 O O . GLU B 1 245 ? 5.875 -30.281 -31.969 1 95.44 245 GLU B O 1
ATOM 5196 N N . ASN B 1 246 ? 3.662 -30.156 -32.5 1 95.88 246 ASN B N 1
ATOM 5197 C CA . ASN B 1 246 ? 3.295 -29.859 -31.125 1 95.88 246 ASN B CA 1
ATOM 5198 C C . ASN B 1 246 ? 3.578 -31.047 -30.203 1 95.88 246 ASN B C 1
ATOM 5200 O O . ASN B 1 246 ? 3.943 -30.859 -29.047 1 95.88 246 ASN B O 1
ATOM 5204 N N . LYS B 1 247 ? 3.324 -32.188 -30.703 1 96.88 247 LYS B N 1
ATOM 5205 C CA . LYS B 1 247 ? 3.623 -33.406 -29.938 1 96.88 247 LYS B CA 1
ATOM 5206 C C . LYS B 1 247 ? 5.098 -33.469 -29.547 1 96.88 247 LYS B C 1
ATOM 5208 O O . LYS B 1 247 ? 5.438 -33.719 -28.391 1 96.88 247 LYS B O 1
ATOM 5213 N N . LYS B 1 248 ? 5.984 -33.188 -30.5 1 96.81 248 LYS B N 1
ATOM 5214 C CA . LYS B 1 248 ? 7.426 -33.188 -30.266 1 96.81 248 LYS B CA 1
ATOM 5215 C C . LYS B 1 248 ? 7.812 -32.156 -29.219 1 96.81 248 LYS B C 1
ATOM 5217 O O . LYS B 1 248 ? 8.594 -32.438 -28.297 1 96.81 248 LYS B O 1
ATOM 5222 N N . ILE B 1 249 ? 7.285 -31 -29.375 1 96.69 249 ILE B N 1
ATOM 5223 C CA . ILE B 1 249 ? 7.578 -29.906 -28.453 1 96.69 249 ILE B CA 1
ATOM 5224 C C . ILE B 1 249 ? 7.102 -30.281 -27.047 1 96.69 249 ILE B C 1
ATOM 5226 O O . ILE B 1 249 ? 7.828 -30.078 -26.078 1 96.69 249 ILE B O 1
ATOM 5230 N N . PHE B 1 250 ? 5.914 -30.828 -27.016 1 97.81 250 PHE B N 1
ATOM 5231 C CA . PHE B 1 250 ? 5.316 -31.203 -25.75 1 97.81 250 PHE B CA 1
ATOM 5232 C C . PHE B 1 250 ? 6.141 -32.281 -25.062 1 97.81 250 PHE B C 1
ATOM 5234 O O . PHE B 1 250 ? 6.449 -32.188 -23.875 1 97.81 250 PHE B O 1
ATOM 5241 N N . LEU B 1 251 ? 6.457 -33.281 -25.781 1 98.06 251 LEU B N 1
ATOM 5242 C CA . LEU B 1 251 ? 7.188 -34.438 -25.203 1 98.06 251 LEU B CA 1
ATOM 5243 C C . LEU B 1 251 ? 8.586 -34 -24.781 1 98.06 251 LEU B C 1
ATOM 5245 O O . LEU B 1 251 ? 9.125 -34.531 -23.797 1 98.06 251 LEU B O 1
ATOM 5249 N N . ASP B 1 252 ? 9.164 -33.094 -25.516 1 97.81 252 ASP B N 1
ATOM 5250 C CA . ASP B 1 252 ? 10.469 -32.594 -25.109 1 97.81 252 ASP B CA 1
ATOM 5251 C C . ASP B 1 252 ? 10.383 -31.828 -23.797 1 97.81 252 ASP B C 1
ATOM 5253 O O . ASP B 1 252 ? 11.219 -32 -22.906 1 97.81 252 ASP B O 1
ATOM 5257 N N . LYS B 1 253 ? 9.398 -31 -23.688 1 97.94 253 LYS B N 1
ATOM 5258 C CA . LYS B 1 253 ? 9.164 -30.266 -22.438 1 97.94 253 LYS B CA 1
ATOM 5259 C C . LYS B 1 253 ? 8.906 -31.219 -21.281 1 97.94 253 LYS B C 1
ATOM 5261 O O . LYS B 1 253 ? 9.438 -31.031 -20.188 1 97.94 253 LYS B O 1
ATOM 5266 N N . LEU B 1 254 ? 8.102 -32.219 -21.578 1 98.44 254 LEU B N 1
ATOM 5267 C CA . LEU B 1 254 ? 7.754 -33.188 -20.547 1 98.44 254 LEU B CA 1
ATOM 5268 C C . LEU B 1 254 ? 8.992 -33.938 -20.078 1 98.44 254 LEU B C 1
ATOM 5270 O O . LEU B 1 254 ? 9.188 -34.125 -18.875 1 98.44 254 LEU B O 1
ATOM 5274 N N . ARG B 1 255 ? 9.742 -34.344 -21.016 1 98.12 255 ARG B N 1
ATOM 5275 C CA . ARG B 1 255 ? 10.961 -35.062 -20.688 1 98.12 255 ARG B CA 1
ATOM 5276 C C . ARG B 1 255 ? 11.859 -34.25 -19.766 1 98.12 255 ARG B C 1
ATOM 5278 O O . ARG B 1 255 ? 12.312 -34.75 -18.734 1 98.12 255 ARG B O 1
ATOM 5285 N N . LYS B 1 256 ? 12.117 -33.062 -20.141 1 98.25 256 LYS B N 1
ATOM 5286 C CA . LYS B 1 256 ? 12.977 -32.188 -19.344 1 98.25 256 LYS B CA 1
ATOM 5287 C C . LYS B 1 256 ? 12.398 -31.969 -17.953 1 98.25 256 LYS B C 1
ATOM 5289 O O . LYS B 1 256 ? 13.133 -32 -16.953 1 98.25 256 LYS B O 1
ATOM 5294 N N . ASP B 1 257 ? 11.125 -31.75 -17.875 1 98.62 257 ASP B N 1
ATOM 5295 C CA . ASP B 1 257 ? 10.461 -31.469 -16.594 1 98.62 257 ASP B CA 1
ATOM 5296 C C . ASP B 1 257 ? 10.531 -32.688 -15.672 1 98.62 257 ASP B C 1
ATOM 5298 O O . ASP B 1 257 ? 10.852 -32.531 -14.492 1 98.62 257 ASP B O 1
ATOM 5302 N N . VAL B 1 258 ? 10.25 -33.812 -16.172 1 97.81 258 VAL B N 1
ATOM 5303 C CA . VAL B 1 258 ? 10.219 -35 -15.312 1 97.81 258 VAL B CA 1
ATOM 5304 C C . VAL B 1 258 ? 11.641 -35.406 -14.914 1 97.81 258 VAL B C 1
ATOM 5306 O O . VAL B 1 258 ? 11.867 -35.875 -13.805 1 97.81 258 VAL B O 1
ATOM 5309 N N . GLU B 1 259 ? 12.633 -35.188 -15.805 1 97.69 259 GLU B N 1
ATOM 5310 C CA . GLU B 1 259 ? 14.023 -35.375 -15.43 1 97.69 259 GLU B CA 1
ATOM 5311 C C . GLU B 1 259 ? 14.438 -34.438 -14.305 1 97.69 259 GLU B C 1
ATOM 5313 O O . GLU B 1 259 ? 15.141 -34.844 -13.367 1 97.69 259 GLU B O 1
ATOM 5318 N N . PHE B 1 260 ? 14.055 -33.281 -14.422 1 97.75 260 PHE B N 1
ATOM 5319 C CA . PHE B 1 260 ? 14.305 -32.312 -13.367 1 97.75 260 PHE B CA 1
ATOM 5320 C C . PHE B 1 260 ? 13.68 -32.75 -12.055 1 97.75 260 PHE B C 1
ATOM 5322 O O . PHE B 1 260 ? 14.312 -32.688 -11 1 97.75 260 PHE B O 1
ATOM 5329 N N . LEU B 1 261 ? 12.375 -33.156 -12.086 1 97.31 261 LEU B N 1
ATOM 5330 C CA . LEU B 1 261 ? 11.695 -33.625 -10.883 1 97.31 261 LEU B CA 1
ATOM 5331 C C . LEU B 1 261 ? 12.398 -34.844 -10.281 1 97.31 261 LEU B C 1
ATOM 5333 O O . LEU B 1 261 ? 12.469 -34.969 -9.062 1 97.31 261 LEU B O 1
ATOM 5337 N N . ALA B 1 262 ? 12.906 -35.688 -11.133 1 96.06 262 ALA B N 1
ATOM 5338 C CA . ALA B 1 262 ? 13.672 -36.844 -10.656 1 96.06 262 ALA B CA 1
ATOM 5339 C C . ALA B 1 262 ? 14.93 -36.406 -9.922 1 96.06 262 ALA B C 1
ATOM 5341 O O . ALA B 1 262 ? 15.312 -37 -8.906 1 96.06 262 ALA B O 1
ATOM 5342 N N . GLN B 1 263 ? 15.586 -35.375 -10.438 1 95.94 263 GLN B N 1
ATOM 5343 C CA . GLN B 1 263 ? 16.766 -34.844 -9.789 1 95.94 263 GLN B CA 1
ATOM 5344 C C . GLN B 1 263 ? 16.438 -34.312 -8.398 1 95.94 263 GLN B C 1
ATOM 5346 O O . GLN B 1 263 ? 17.266 -34.375 -7.492 1 95.94 263 GLN B O 1
ATOM 5351 N N . LEU B 1 264 ? 15.25 -33.781 -8.281 1 94.94 264 LEU B N 1
ATOM 5352 C CA . LEU B 1 264 ? 14.805 -33.25 -6.996 1 94.94 264 LEU B CA 1
ATOM 5353 C C . LEU B 1 264 ? 14.258 -34.344 -6.105 1 94.94 264 LEU B C 1
ATOM 5355 O O . LEU B 1 264 ? 13.844 -34.094 -4.973 1 94.94 264 LEU B O 1
ATOM 5359 N N . LYS B 1 265 ? 14.188 -35.531 -6.633 1 92.56 265 LYS B N 1
ATOM 5360 C CA . LYS B 1 265 ? 13.695 -36.719 -5.93 1 92.56 265 LYS B CA 1
ATOM 5361 C C . LYS B 1 265 ? 12.211 -36.594 -5.602 1 92.56 265 LYS B C 1
ATOM 5363 O O . LYS B 1 265 ? 11.766 -36.969 -4.516 1 92.56 265 LYS B O 1
ATOM 5368 N N . LEU B 1 266 ? 11.523 -35.969 -6.504 1 93.25 266 LEU B N 1
ATOM 5369 C CA . LEU B 1 266 ? 10.086 -35.812 -6.34 1 93.25 266 LEU B CA 1
ATOM 5370 C C . LEU B 1 266 ? 9.328 -36.906 -7.105 1 93.25 266 LEU B C 1
ATOM 5372 O O . LEU B 1 266 ? 9.734 -37.281 -8.211 1 93.25 266 LEU B O 1
ATOM 5376 N N . MET B 1 267 ? 8.32 -37.438 -6.41 1 91.25 267 MET B N 1
ATOM 5377 C CA . MET B 1 267 ? 7.473 -38.469 -7.008 1 91.25 267 MET B CA 1
ATOM 5378 C C . MET B 1 267 ? 5.996 -38.125 -6.809 1 91.25 267 MET B C 1
ATOM 5380 O O . MET B 1 267 ? 5.656 -37.062 -6.293 1 91.25 267 MET B O 1
ATOM 5384 N N . ASP B 1 268 ? 5.164 -38.938 -7.316 1 88.5 268 ASP B N 1
ATOM 5385 C CA . ASP B 1 268 ? 3.721 -38.906 -7.102 1 88.5 268 ASP B CA 1
ATOM 5386 C C . ASP B 1 268 ? 3.08 -37.688 -7.723 1 88.5 268 ASP B C 1
ATOM 5388 O O . ASP B 1 268 ? 2.035 -37.219 -7.262 1 88.5 268 ASP B O 1
ATOM 5392 N N . TYR B 1 269 ? 3.77 -37.031 -8.633 1 94.5 269 TYR B N 1
ATOM 5393 C CA . TYR B 1 269 ? 3.133 -36 -9.43 1 94.5 269 TYR B CA 1
ATOM 5394 C C . TYR B 1 269 ? 2.25 -36.594 -10.516 1 94.5 269 TYR B C 1
ATOM 5396 O O . TYR B 1 269 ? 2.295 -37.781 -10.758 1 94.5 269 TYR B O 1
ATOM 5404 N N . SER B 1 270 ? 1.341 -35.781 -11.117 1 95.62 270 SER B N 1
ATOM 5405 C CA . SER B 1 270 ? 0.402 -36.25 -12.133 1 95.62 270 SER B CA 1
ATOM 5406 C C . SER B 1 270 ? 0.282 -35.219 -13.273 1 95.62 270 SER B C 1
ATOM 5408 O O . SER B 1 270 ? 0.75 -34.094 -13.156 1 95.62 270 SER B O 1
ATOM 5410 N N . LEU B 1 271 ? -0.215 -35.719 -14.344 1 97.81 271 LEU B N 1
ATOM 5411 C CA . LEU B 1 271 ? -0.573 -34.844 -15.445 1 97.81 271 LEU B CA 1
ATOM 5412 C C . LEU B 1 271 ? -2.062 -34.5 -15.422 1 97.81 271 LEU B C 1
ATOM 5414 O O . LEU B 1 271 ? -2.9 -35.406 -15.539 1 97.81 271 LEU B O 1
ATOM 5418 N N . LEU B 1 272 ? -2.342 -33.281 -15.227 1 97.5 272 LEU B N 1
ATOM 5419 C CA . LEU B 1 272 ? -3.717 -32.812 -15.383 1 97.5 272 LEU B CA 1
ATOM 5420 C C . LEU B 1 272 ? -4.035 -32.531 -16.844 1 97.5 272 LEU B C 1
ATOM 5422 O O . LEU B 1 272 ? -3.316 -31.781 -17.516 1 97.5 272 LEU B O 1
ATOM 5426 N N . VAL B 1 273 ? -5.105 -33.156 -17.328 1 97.88 273 VAL B N 1
ATOM 5427 C CA . VAL B 1 273 ? -5.516 -33 -18.719 1 97.88 273 VAL B CA 1
ATOM 5428 C C . VAL B 1 273 ? -6.945 -32.469 -18.766 1 97.88 273 VAL B C 1
ATOM 5430 O O . VAL B 1 273 ? -7.863 -33.062 -18.219 1 97.88 273 VAL B O 1
ATOM 5433 N N . GLY B 1 274 ? -7.113 -31.281 -19.344 1 97.5 274 GLY B N 1
ATOM 5434 C CA . GLY B 1 274 ? -8.43 -30.734 -19.641 1 97.5 274 GLY B CA 1
ATOM 5435 C C . GLY B 1 274 ? -8.719 -30.656 -21.125 1 97.5 274 GLY B C 1
ATOM 5436 O O . GLY B 1 274 ? -7.828 -30.344 -21.922 1 97.5 274 GLY B O 1
ATOM 5437 N N . ILE B 1 275 ? -9.945 -30.938 -21.469 1 96.75 275 ILE B N 1
ATOM 5438 C CA . ILE B 1 275 ? -10.312 -30.953 -22.875 1 96.75 275 ILE B CA 1
ATOM 5439 C C . ILE B 1 275 ? -11.414 -29.922 -23.141 1 96.75 275 ILE B C 1
ATOM 5441 O O . ILE B 1 275 ? -12.461 -29.953 -22.5 1 96.75 275 ILE B O 1
ATOM 5445 N N . HIS B 1 276 ? -11.141 -29.047 -23.969 1 96.69 276 HIS B N 1
ATOM 5446 C CA . HIS B 1 276 ? -12.156 -28.172 -24.547 1 96.69 276 HIS B CA 1
ATOM 5447 C C . HIS B 1 276 ? -12.641 -28.703 -25.891 1 96.69 276 HIS B C 1
ATOM 5449 O O . HIS B 1 276 ? -11.836 -28.938 -26.797 1 96.69 276 HIS B O 1
ATOM 5455 N N . ASP B 1 277 ? -13.883 -28.859 -25.969 1 94.75 277 ASP B N 1
ATOM 5456 C CA . ASP B 1 277 ? -14.523 -29.297 -27.203 1 94.75 277 ASP B CA 1
ATOM 5457 C C . ASP B 1 277 ? -15.297 -28.141 -27.859 1 94.75 277 ASP B C 1
ATOM 5459 O O . ASP B 1 277 ? -16.25 -27.625 -27.281 1 94.75 277 ASP B O 1
ATOM 5463 N N . VAL B 1 278 ? -14.922 -27.844 -29.062 1 93.69 278 VAL B N 1
ATOM 5464 C CA . VAL B 1 278 ? -15.477 -26.672 -29.719 1 93.69 278 VAL B CA 1
ATOM 5465 C C . VAL B 1 278 ? -16.969 -26.875 -29.984 1 93.69 278 VAL B C 1
ATOM 5467 O O . VAL B 1 278 ? -17.781 -25.984 -29.766 1 93.69 278 VAL B O 1
ATOM 5470 N N . GLU B 1 279 ? -17.344 -27.969 -30.469 1 91.06 279 GLU B N 1
ATOM 5471 C CA . GLU B 1 279 ? -18.734 -28.25 -30.781 1 91.06 279 GLU B CA 1
ATOM 5472 C C . GLU B 1 279 ? -19.594 -28.281 -29.516 1 91.06 279 GLU B C 1
ATOM 5474 O O . GLU B 1 279 ? -20.703 -27.75 -29.5 1 91.06 279 GLU B O 1
ATOM 5479 N N . TRP B 1 280 ? -19.078 -28.969 -28.609 1 89.88 280 TRP B N 1
ATOM 5480 C CA . TRP B 1 280 ? -19.766 -29.031 -27.328 1 89.88 280 TRP B CA 1
ATOM 5481 C C . TRP B 1 280 ? -20 -27.641 -26.766 1 89.88 280 TRP B C 1
ATOM 5483 O O . TRP B 1 280 ? -21.078 -27.344 -26.266 1 89.88 280 TRP B O 1
ATOM 5493 N N . ALA B 1 281 ? -19.031 -26.812 -26.766 1 90 281 ALA B N 1
ATOM 5494 C CA . ALA B 1 281 ? -19.078 -25.453 -26.234 1 90 281 ALA B CA 1
ATOM 5495 C C . ALA B 1 281 ? -20.109 -24.609 -26.969 1 90 281 ALA B C 1
ATOM 5497 O O . ALA B 1 281 ? -20.812 -23.797 -26.375 1 90 281 ALA B O 1
ATOM 5498 N N . GLU B 1 282 ? -20.156 -24.797 -28.281 1 86.81 282 GLU B N 1
ATOM 5499 C CA . GLU B 1 282 ? -21.125 -24.062 -29.109 1 86.81 282 GLU B CA 1
ATOM 5500 C C . GLU B 1 282 ? -22.547 -24.484 -28.766 1 86.81 282 GLU B C 1
ATOM 5502 O O . GLU B 1 282 ? -23.453 -23.641 -28.75 1 86.81 282 GLU B O 1
ATOM 5507 N N . GLN B 1 283 ? -22.688 -25.656 -28.531 1 86.81 283 GLN B N 1
ATOM 5508 C CA . GLN B 1 283 ? -24.016 -26.172 -28.188 1 86.81 283 GLN B CA 1
ATOM 5509 C C . GLN B 1 283 ? -24.469 -25.641 -26.828 1 86.81 283 GLN B C 1
ATOM 5511 O O . GLN B 1 283 ? -25.641 -25.312 -26.641 1 86.81 283 GLN B O 1
ATOM 5516 N N . GLN B 1 284 ? -23.578 -25.609 -25.891 1 81.5 284 GLN B N 1
ATOM 5517 C CA . GLN B 1 284 ? -23.906 -25.094 -24.562 1 81.5 284 GLN B CA 1
ATOM 5518 C C . GLN B 1 284 ? -24.312 -23.625 -24.625 1 81.5 284 GLN B C 1
ATOM 5520 O O . GLN B 1 284 ? -25.188 -23.172 -23.891 1 81.5 284 GLN B O 1
ATOM 5525 N N . GLU B 1 285 ? -23.641 -22.844 -25.422 1 74.5 285 GLU B N 1
ATOM 5526 C CA . GLU B 1 285 ? -23.969 -21.438 -25.594 1 74.5 285 GLU B CA 1
ATOM 5527 C C . GLU B 1 285 ? -25.344 -21.266 -26.203 1 74.5 285 GLU B C 1
ATOM 5529 O O . GLU B 1 285 ? -26.078 -20.328 -25.859 1 74.5 285 GLU B O 1
ATOM 5534 N N . GLU B 1 286 ? -25.672 -22.094 -27.125 1 70.69 286 GLU B N 1
ATOM 5535 C CA . GLU B 1 286 ? -26.969 -22.031 -27.766 1 70.69 286 GLU B CA 1
ATOM 5536 C C . GLU B 1 286 ? -28.094 -22.375 -26.781 1 70.69 286 GLU B C 1
ATOM 5538 O O . GLU B 1 286 ? -29.141 -21.734 -26.797 1 70.69 286 GLU B O 1
ATOM 5543 N N . VAL B 1 287 ? -27.781 -23.281 -25.922 1 70.69 287 VAL B N 1
ATOM 5544 C CA . VAL B 1 287 ? -28.781 -23.688 -24.938 1 70.69 287 VAL B CA 1
ATOM 5545 C C . VAL B 1 287 ? -28.984 -22.562 -23.922 1 70.69 287 VAL B C 1
ATOM 5547 O O . VAL B 1 287 ? -30.125 -22.266 -23.531 1 70.69 287 VAL B O 1
ATOM 5550 N N . GLU B 1 288 ? -27.953 -21.953 -23.516 1 66.88 288 GLU B N 1
ATOM 5551 C CA . GLU B 1 288 ? -28.047 -20.859 -22.562 1 66.88 288 GLU B CA 1
ATOM 5552 C C . GLU B 1 288 ? -28.75 -19.656 -23.172 1 66.88 288 GLU B C 1
ATOM 5554 O O . GLU B 1 288 ? -29.5 -18.953 -22.484 1 66.88 288 GLU B O 1
ATOM 5559 N N . SER B 1 289 ? -28.5 -19.344 -24.438 1 62.69 289 SER B N 1
ATOM 5560 C CA . SER B 1 289 ? -29.156 -18.234 -25.141 1 62.69 289 SER B CA 1
ATOM 5561 C C . SER B 1 289 ? -30.641 -18.516 -25.328 1 62.69 289 SER B C 1
ATOM 5563 O O . SER B 1 289 ? -31.469 -17.609 -25.234 1 62.69 289 SER B O 1
ATOM 5565 N N . GLU B 1 290 ? -30.984 -19.703 -25.594 1 58.03 290 GLU B N 1
ATOM 5566 C CA . GLU B 1 290 ? -32.375 -20.078 -25.781 1 58.03 290 GLU B CA 1
ATOM 5567 C C . GLU B 1 290 ? -33.156 -20.016 -24.469 1 58.03 290 GLU B C 1
ATOM 5569 O O . GLU B 1 290 ? -34.312 -19.625 -24.438 1 58.03 290 GLU B O 1
ATOM 5574 N N . ASP B 1 291 ? -32.469 -20.406 -23.453 1 58.31 291 ASP B N 1
ATOM 5575 C CA . ASP B 1 291 ? -33.094 -20.344 -22.141 1 58.31 291 ASP B CA 1
ATOM 5576 C C . ASP B 1 291 ? -33.312 -18.906 -21.703 1 58.31 291 ASP B C 1
ATOM 5578 O O . ASP B 1 291 ? -34.281 -18.594 -21.016 1 58.31 291 ASP B O 1
ATOM 5582 N N . ASN B 1 292 ? -32.469 -18.062 -22.062 1 53.12 292 ASN B N 1
ATOM 5583 C CA . ASN B 1 292 ? -32.625 -16.656 -21.734 1 53.12 292 ASN B CA 1
ATOM 5584 C C . ASN B 1 292 ? -33.625 -15.961 -22.656 1 53.12 292 ASN B C 1
ATOM 5586 O O . ASN B 1 292 ? -34.125 -14.875 -22.344 1 53.12 292 ASN B O 1
ATOM 5590 N N . GLU B 1 293 ? -33.875 -16.391 -23.812 1 49.56 293 GLU B N 1
ATOM 5591 C CA . GLU B 1 293 ? -34.844 -15.781 -24.688 1 49.56 293 GLU B CA 1
ATOM 5592 C C . GLU B 1 293 ? -36.281 -16.047 -24.188 1 49.56 293 GLU B C 1
ATOM 5594 O O . GLU B 1 293 ? -37.188 -15.32 -24.547 1 49.56 293 GLU B O 1
ATOM 5599 N N . GLY B 1 294 ? -36.562 -17.125 -23.422 1 43.66 294 GLY B N 1
ATOM 5600 C CA . GLY B 1 294 ? -37.938 -17.266 -22.938 1 43.66 294 GLY B CA 1
ATOM 5601 C C . GLY B 1 294 ? -38.281 -16.25 -21.859 1 43.66 294 GLY B C 1
ATOM 5602 O O . GLY B 1 294 ? -39.438 -15.898 -21.688 1 43.66 294 GLY B O 1
ATOM 5603 N N . ASP B 1 295 ? -37.5 -16.141 -20.812 1 39.84 295 ASP B N 1
ATOM 5604 C CA . ASP B 1 295 ? -37.844 -15.148 -19.812 1 39.84 295 ASP B CA 1
ATOM 5605 C C . ASP B 1 295 ? -37.438 -13.75 -20.25 1 39.84 295 ASP B C 1
ATOM 5607 O O . ASP B 1 295 ? -36.344 -13.289 -19.906 1 39.84 295 ASP B O 1
ATOM 5611 N N . GLU B 1 296 ? -37.625 -13.375 -21.391 1 37.97 296 GLU B N 1
ATOM 5612 C CA . GLU B 1 296 ? -37.312 -12.062 -21.938 1 37.97 296 GLU B CA 1
ATOM 5613 C C . GLU B 1 296 ? -38.031 -10.961 -21.141 1 37.97 296 GLU B C 1
ATOM 5615 O O . GLU B 1 296 ? -38.062 -9.805 -21.578 1 37.97 296 GLU B O 1
ATOM 5620 N N . GLU B 1 297 ? -38.969 -11.352 -20.188 1 34.81 297 GLU B N 1
ATOM 5621 C CA . GLU B 1 297 ? -39.5 -10.07 -19.734 1 34.81 297 GLU B CA 1
ATOM 5622 C C . GLU B 1 297 ? -38.375 -9.141 -19.266 1 34.81 297 GLU B C 1
ATOM 5624 O O . GLU B 1 297 ? -38.312 -7.988 -19.688 1 34.81 297 GLU B O 1
ATOM 5629 N N . GLY B 1 298 ? -38.281 -8.984 -17.875 1 32.59 298 GLY B N 1
ATOM 5630 C CA . GLY B 1 298 ? -37.781 -7.84 -17.125 1 32.59 298 GLY B CA 1
ATOM 5631 C C . GLY B 1 298 ? -36.281 -7.699 -17.188 1 32.59 298 GLY B C 1
ATOM 5632 O O . GLY B 1 298 ? -35.656 -7.098 -16.312 1 32.59 298 GLY B O 1
ATOM 5633 N N . GLU B 1 299 ? -35.594 -8.516 -17.906 1 32.28 299 GLU B N 1
ATOM 5634 C CA . GLU B 1 299 ? -34.156 -8.281 -17.703 1 32.28 299 GLU B CA 1
ATOM 5635 C C . GLU B 1 299 ? -33.781 -6.859 -18.109 1 32.28 299 GLU B C 1
ATOM 5637 O O . GLU B 1 299 ? -33.938 -6.473 -19.266 1 32.28 299 GLU B O 1
ATOM 5642 N N . SER B 1 300 ? -34.219 -5.867 -17.125 1 31.3 300 SER B N 1
ATOM 5643 C CA . SER B 1 300 ? -33.594 -4.539 -17.188 1 31.3 300 SER B CA 1
ATOM 5644 C C . SER B 1 300 ? -32.156 -4.609 -17.656 1 31.3 300 SER B C 1
ATOM 5646 O O . SER B 1 300 ? -31.359 -5.379 -17.109 1 31.3 300 SER B O 1
ATOM 5648 N N . ASP B 1 301 ? -31.906 -4.473 -18.906 1 32.47 301 ASP B N 1
ATOM 5649 C CA . ASP B 1 301 ? -30.672 -4.207 -19.656 1 32.47 301 ASP B CA 1
ATOM 5650 C C . ASP B 1 301 ? -29.766 -3.24 -18.906 1 32.47 301 ASP B C 1
ATOM 5652 O O . ASP B 1 301 ? -29.047 -2.451 -19.516 1 32.47 301 ASP B O 1
ATOM 5656 N N . GLY B 1 302 ? -30.203 -2.881 -17.672 1 31.02 302 GLY B N 1
ATOM 5657 C CA . GLY B 1 302 ? -29.391 -1.785 -17.156 1 31.02 302 GLY B CA 1
ATOM 5658 C C . GLY B 1 302 ? -27.922 -2.119 -17.078 1 31.02 302 GLY B C 1
ATOM 5659 O O . GLY B 1 302 ? -27.344 -2.113 -15.984 1 31.02 302 GLY B O 1
ATOM 5660 N N . THR B 1 303 ? -27.484 -3.191 -17.75 1 31.22 303 THR B N 1
ATOM 5661 C CA . THR B 1 303 ? -26.031 -3.172 -17.578 1 31.22 303 THR B CA 1
ATOM 5662 C C . THR B 1 303 ? -25.453 -1.843 -18.047 1 31.22 303 THR B C 1
ATOM 5664 O O . THR B 1 303 ? -25.766 -1.374 -19.141 1 31.22 303 THR B O 1
ATOM 5667 N N . PRO B 1 304 ? -25.25 -0.945 -17.125 1 31.72 304 PRO B N 1
ATOM 5668 C CA . PRO B 1 304 ? -24.594 0.296 -17.562 1 31.72 304 PRO B CA 1
ATOM 5669 C C . PRO B 1 304 ? -23.547 0.067 -18.656 1 31.72 304 PRO B C 1
ATOM 5671 O O . PRO B 1 304 ? -22.938 -1 -18.703 1 31.72 304 PRO B O 1
ATOM 5674 N N . PRO B 1 305 ? -23.844 0.695 -19.859 1 30.47 305 PRO B N 1
ATOM 5675 C CA . PRO B 1 305 ? -23.031 0.611 -21.078 1 30.47 305 PRO B CA 1
ATOM 5676 C C . PRO B 1 305 ? -21.547 0.451 -20.797 1 30.47 305 PRO B C 1
ATOM 5678 O O . PRO B 1 305 ? -20.938 -0.552 -21.188 1 30.47 305 PRO B O 1
ATOM 5681 N N . ASP B 1 306 ? -20.766 1.581 -21.094 1 29.7 306 ASP B N 1
ATOM 5682 C CA . ASP B 1 306 ? -19.484 1.872 -21.719 1 29.7 306 ASP B CA 1
ATOM 5683 C C . ASP B 1 306 ? -18.328 1.75 -20.719 1 29.7 306 ASP B C 1
ATOM 5685 O O . ASP B 1 306 ? -17.812 2.758 -20.234 1 29.7 306 ASP B O 1
ATOM 5689 N N . SER B 1 307 ? -18.453 1.169 -19.594 1 30.77 307 SER B N 1
ATOM 5690 C CA . SER B 1 307 ? -17.109 1.376 -19.047 1 30.77 307 SER B CA 1
ATOM 5691 C C . SER B 1 307 ? -16.031 1.007 -20.047 1 30.77 307 SER B C 1
ATOM 5693 O O . SER B 1 307 ? -16.109 -0.047 -20.688 1 30.77 307 SER B O 1
ATOM 5695 N N . PRO B 1 308 ? -15.391 2.008 -20.734 1 31.88 308 PRO B N 1
ATOM 5696 C CA . PRO B 1 308 ? -14.258 1.672 -21.594 1 31.88 308 PRO B CA 1
ATOM 5697 C C . PRO B 1 308 ? -13.43 0.51 -21.047 1 31.88 308 PRO B C 1
ATOM 5699 O O . PRO B 1 308 ? -13.062 0.503 -19.875 1 31.88 308 PRO B O 1
ATOM 5702 N N . SER B 1 309 ? -13.867 -0.708 -21.141 1 33.28 309 SER B N 1
ATOM 5703 C CA . SER B 1 309 ? -12.961 -1.845 -21.016 1 33.28 309 SER B CA 1
ATOM 5704 C C . SER B 1 309 ? -11.562 -1.49 -21.484 1 33.28 309 SER B C 1
ATOM 5706 O O . SER B 1 309 ? -11.359 -1.175 -22.656 1 33.28 309 SER B O 1
ATOM 5708 N N . ASN B 1 310 ? -10.781 -0.607 -20.891 1 33.78 310 ASN B N 1
ATOM 5709 C CA . ASN B 1 310 ? -9.398 -0.362 -21.297 1 33.78 310 ASN B CA 1
ATOM 5710 C C . ASN B 1 310 ? -8.844 -1.522 -22.109 1 33.78 310 ASN B C 1
ATOM 5712 O O . ASN B 1 310 ? -9.445 -2.598 -22.156 1 33.78 310 ASN B O 1
ATOM 5716 N N . THR B 1 311 ? -7.301 -1.548 -22.266 1 34.94 311 THR B N 1
ATOM 5717 C CA . THR B 1 311 ? -6.309 -2.137 -23.156 1 34.94 311 THR B CA 1
ATOM 5718 C C . THR B 1 311 ? -6.352 -3.66 -23.094 1 34.94 311 THR B C 1
ATOM 5720 O O . THR B 1 311 ? -5.668 -4.344 -23.859 1 34.94 311 THR B O 1
ATOM 5723 N N . LEU B 1 312 ? -6.738 -4.176 -21.984 1 38.03 312 LEU B N 1
ATOM 5724 C CA . LEU B 1 312 ? -6.379 -5.582 -22.156 1 38.03 312 LEU B CA 1
ATOM 5725 C C . LEU B 1 312 ? -7.234 -6.227 -23.234 1 38.03 312 LEU B C 1
ATOM 5727 O O . LEU B 1 312 ? -7.074 -7.414 -23.531 1 38.03 312 LEU B O 1
ATOM 5731 N N . ASP B 1 313 ? -8.352 -5.578 -23.5 1 39.25 313 ASP B N 1
ATOM 5732 C CA . ASP B 1 313 ? -9.289 -6.234 -24.406 1 39.25 313 ASP B CA 1
ATOM 5733 C C . ASP B 1 313 ? -8.812 -6.129 -25.859 1 39.25 313 ASP B C 1
ATOM 5735 O O . ASP B 1 313 ? -9.625 -6.141 -26.781 1 39.25 313 ASP B O 1
ATOM 5739 N N . SER B 1 314 ? -7.773 -5.355 -26.062 1 41.97 314 SER B N 1
ATOM 5740 C CA . SER B 1 314 ? -7.457 -5.289 -27.484 1 41.97 314 SER B CA 1
ATOM 5741 C C . SER B 1 314 ? -7.508 -6.668 -28.141 1 41.97 314 SER B C 1
ATOM 5743 O O . SER B 1 314 ? -7.078 -6.844 -29.281 1 41.97 314 SER B O 1
ATOM 5745 N N . SER B 1 315 ? -7.578 -7.68 -27.344 1 46.38 315 SER B N 1
ATOM 5746 C CA . SER B 1 315 ? -7.355 -8.883 -28.141 1 46.38 315 SER B CA 1
ATOM 5747 C C . SER B 1 315 ? -8.469 -9.086 -29.172 1 46.38 315 SER B C 1
ATOM 5749 O O . SER B 1 315 ? -9.633 -8.805 -28.891 1 46.38 315 SER B O 1
ATOM 5751 N N . LYS B 1 316 ? -8.234 -9.031 -30.375 1 52.59 316 LYS B N 1
ATOM 5752 C CA . LYS B 1 316 ? -9.07 -9.477 -31.484 1 52.59 316 LYS B CA 1
ATOM 5753 C C . LYS B 1 316 ? -9.984 -10.617 -31.062 1 52.59 316 LYS B C 1
ATOM 5755 O O . LYS B 1 316 ? -9.562 -11.523 -30.344 1 52.59 316 LYS B O 1
ATOM 5760 N N . PRO B 1 317 ? -11.273 -10.422 -31.172 1 72.06 317 PRO B N 1
ATOM 5761 C CA . PRO B 1 317 ? -12.156 -11.562 -30.906 1 72.06 317 PRO B CA 1
ATOM 5762 C C . PRO B 1 317 ? -11.586 -12.883 -31.406 1 72.06 317 PRO B C 1
ATOM 5764 O O . PRO B 1 317 ? -11.125 -12.969 -32.562 1 72.06 317 PRO B O 1
ATOM 5767 N N . LEU B 1 318 ? -11.336 -13.711 -30.531 1 78.62 318 LEU B N 1
ATOM 5768 C CA . LEU B 1 318 ? -10.797 -15.016 -30.891 1 78.62 318 LEU B CA 1
ATOM 5769 C C . LEU B 1 318 ? -11.906 -15.953 -31.359 1 78.62 318 LEU B C 1
ATOM 5771 O O . LEU B 1 318 ? -13.008 -15.938 -30.797 1 78.62 318 LEU B O 1
ATOM 5775 N N . ALA B 1 319 ? -11.625 -16.562 -32.438 1 82.56 319 ALA B N 1
ATOM 5776 C CA . ALA B 1 319 ? -12.547 -17.562 -32.969 1 82.56 319 ALA B CA 1
ATOM 5777 C C . ALA B 1 319 ? -12.719 -18.719 -31.984 1 82.56 319 ALA B C 1
ATOM 5779 O O . ALA B 1 319 ? -11.93 -18.875 -31.047 1 82.56 319 ALA B O 1
ATOM 5780 N N . PRO B 1 320 ? -13.82 -19.422 -32.188 1 84.44 320 PRO B N 1
ATOM 5781 C CA . PRO B 1 320 ? -14.016 -20.594 -31.328 1 84.44 320 PRO B CA 1
ATOM 5782 C C . PRO B 1 320 ? -12.812 -21.547 -31.344 1 84.44 320 PRO B C 1
ATOM 5784 O O . PRO B 1 320 ? -12.281 -21.859 -32.406 1 84.44 320 PRO B O 1
ATOM 5787 N N . GLY B 1 321 ? -12.414 -21.844 -30.156 1 87.19 321 GLY B N 1
ATOM 5788 C CA . GLY B 1 321 ? -11.289 -22.766 -30.031 1 87.19 321 GLY B CA 1
ATOM 5789 C C . GLY B 1 321 ? -9.945 -22.062 -30.094 1 87.19 321 GLY B C 1
ATOM 5790 O O . GLY B 1 321 ? -8.906 -22.703 -29.938 1 87.19 321 GLY B O 1
ATOM 5791 N N . GLU B 1 322 ? -10 -20.891 -30.312 1 90.5 322 GLU B N 1
ATOM 5792 C CA . GLU B 1 322 ? -8.758 -20.125 -30.344 1 90.5 322 GLU B CA 1
ATOM 5793 C C . GLU B 1 322 ? -8.414 -19.578 -28.953 1 90.5 322 GLU B C 1
ATOM 5795 O O . GLU B 1 322 ? -9.305 -19.359 -28.125 1 90.5 322 GLU B O 1
ATOM 5800 N N . PHE B 1 323 ? -7.086 -19.469 -28.734 1 93 323 PHE B N 1
ATOM 5801 C CA . PHE B 1 323 ? -6.641 -18.953 -27.438 1 93 323 PHE B CA 1
ATOM 5802 C C . PHE B 1 323 ? -5.355 -18.156 -27.578 1 93 323 PHE B C 1
ATOM 5804 O O . PHE B 1 323 ? -4.738 -18.141 -28.641 1 93 323 PHE B O 1
ATOM 5811 N N . ASP B 1 324 ? -5.086 -17.359 -26.562 1 92.12 324 ASP B N 1
ATOM 5812 C CA . ASP B 1 324 ? -3.832 -16.625 -26.453 1 92.12 324 ASP B CA 1
ATOM 5813 C C . ASP B 1 324 ? -2.773 -17.438 -25.719 1 92.12 324 ASP B C 1
ATOM 5815 O O . ASP B 1 324 ? -2.855 -17.625 -24.5 1 92.12 324 ASP B O 1
ATOM 5819 N N . ALA B 1 325 ? -1.751 -17.828 -26.453 1 91.06 325 ALA B N 1
ATOM 5820 C CA . ALA B 1 325 ? -0.733 -18.734 -25.922 1 91.06 325 ALA B CA 1
ATOM 5821 C C . ALA B 1 325 ? 0.07 -18.062 -24.812 1 91.06 325 ALA B C 1
ATOM 5823 O O . ALA B 1 325 ? 0.723 -18.75 -24.016 1 91.06 325 ALA B O 1
ATOM 5824 N N . THR B 1 326 ? 0.048 -16.766 -24.719 1 90.19 326 THR B N 1
ATOM 5825 C CA . THR B 1 326 ? 0.777 -16.062 -23.672 1 90.19 326 THR B CA 1
ATOM 5826 C C . THR B 1 326 ? 0.018 -16.125 -22.359 1 90.19 326 THR B C 1
ATOM 5828 O O . THR B 1 326 ? 0.604 -15.93 -21.281 1 90.19 326 THR B O 1
ATOM 5831 N N . ILE B 1 327 ? -1.238 -16.391 -22.469 1 92.12 327 ILE B N 1
ATOM 5832 C CA . ILE B 1 327 ? -2.074 -16.5 -21.281 1 92.12 327 ILE B CA 1
ATOM 5833 C C . ILE B 1 327 ? -2.32 -17.969 -20.938 1 92.12 327 ILE B C 1
ATOM 5835 O O . ILE B 1 327 ? -2.07 -18.406 -19.812 1 92.12 327 ILE B O 1
ATOM 5839 N N . ASP B 1 328 ? -2.766 -18.656 -21.984 1 95.88 328 ASP B N 1
ATOM 5840 C CA . ASP B 1 328 ? -3.033 -20.078 -21.828 1 95.88 328 ASP B CA 1
ATOM 5841 C C . ASP B 1 328 ? -1.789 -20.906 -22.156 1 95.88 328 ASP B C 1
ATOM 5843 O O . ASP B 1 328 ? -1.753 -21.625 -23.156 1 95.88 328 ASP B O 1
ATOM 5847 N N . VAL B 1 329 ? -0.92 -20.906 -21.266 1 96.38 329 VAL B N 1
ATOM 5848 C CA . VAL B 1 329 ? 0.427 -21.391 -21.531 1 96.38 329 VAL B CA 1
ATOM 5849 C C . VAL B 1 329 ? 0.411 -22.922 -21.609 1 96.38 329 VAL B C 1
ATOM 5851 O O . VAL B 1 329 ? 1.329 -23.531 -22.156 1 96.38 329 VAL B O 1
ATOM 5854 N N . TYR B 1 330 ? -0.69 -23.594 -21.094 1 98.19 330 TYR B N 1
ATOM 5855 C CA . TYR B 1 330 ? -0.752 -25.047 -21.062 1 98.19 330 TYR B CA 1
ATOM 5856 C C . TYR B 1 330 ? -1.637 -25.578 -22.188 1 98.19 330 TYR B C 1
ATOM 5858 O O . TYR B 1 330 ? -1.912 -26.781 -22.25 1 98.19 330 TYR B O 1
ATOM 5866 N N . ALA B 1 331 ? -2.043 -24.734 -23.062 1 97.75 331 ALA B N 1
ATOM 5867 C CA . ALA B 1 331 ? -3.014 -25.094 -24.094 1 97.75 331 ALA B CA 1
ATOM 5868 C C . ALA B 1 331 ? -2.316 -25.562 -25.359 1 97.75 331 ALA B C 1
ATOM 5870 O O . ALA B 1 331 ? -1.312 -24.984 -25.781 1 97.75 331 ALA B O 1
ATOM 5871 N N . ILE B 1 332 ? -2.832 -26.641 -25.938 1 97.38 332 ILE B N 1
ATOM 5872 C CA . ILE B 1 332 ? -2.385 -27.141 -27.234 1 97.38 332 ILE B CA 1
ATOM 5873 C C . ILE B 1 332 ? -3.594 -27.469 -28.109 1 97.38 332 ILE B C 1
ATOM 5875 O O . ILE B 1 332 ? -4.488 -28.203 -27.688 1 97.38 332 ILE B O 1
ATOM 5879 N N . LYS B 1 333 ? -3.588 -26.969 -29.25 1 95.69 333 LYS B N 1
ATOM 5880 C CA . LYS B 1 333 ? -4.699 -27.203 -30.172 1 95.69 333 LYS B CA 1
ATOM 5881 C C . LYS B 1 333 ? -4.703 -28.641 -30.672 1 95.69 333 LYS B C 1
ATOM 5883 O O . LYS B 1 333 ? -3.646 -29.219 -30.938 1 95.69 333 LYS B O 1
ATOM 5888 N N . SER B 1 334 ? -5.855 -29.172 -30.875 1 95.38 334 SER B N 1
ATOM 5889 C CA . SER B 1 334 ? -5.992 -30.5 -31.453 1 95.38 334 SER B CA 1
ATOM 5890 C C . SER B 1 334 ? -5.582 -30.516 -32.906 1 95.38 334 SER B C 1
ATOM 5892 O O . SER B 1 334 ? -5.582 -29.469 -33.594 1 95.38 334 SER B O 1
ATOM 5894 N N . HIS B 1 335 ? -5.238 -31.703 -33.344 1 93.06 335 HIS B N 1
ATOM 5895 C CA . HIS B 1 335 ? -4.93 -31.891 -34.75 1 93.06 335 HIS B CA 1
ATOM 5896 C C . HIS B 1 335 ? -6.16 -31.641 -35.625 1 93.06 335 HIS B C 1
ATOM 5898 O O . HIS B 1 335 ? -7.289 -31.875 -35.188 1 93.06 335 HIS B O 1
ATOM 5904 N N . ASP B 1 336 ? -5.914 -31.25 -36.844 1 88.88 336 ASP B N 1
ATOM 5905 C CA . ASP B 1 336 ? -7.008 -30.938 -37.781 1 88.88 336 ASP B CA 1
ATOM 5906 C C . ASP B 1 336 ? -7.887 -32.156 -38 1 88.88 336 ASP B C 1
ATOM 5908 O O . ASP B 1 336 ? -9.094 -32.031 -38.219 1 88.88 336 ASP B O 1
ATOM 5912 N N . ASN B 1 337 ? -7.281 -33.344 -37.906 1 89.06 337 ASN B N 1
ATOM 5913 C CA . ASN B 1 337 ? -8.008 -34.562 -38.188 1 89.06 337 ASN B CA 1
ATOM 5914 C C . ASN B 1 337 ? -8.43 -35.281 -36.875 1 89.06 337 ASN B C 1
ATOM 5916 O O . ASN B 1 337 ? -8.766 -36.469 -36.906 1 89.06 337 ASN B O 1
ATOM 5920 N N . ALA B 1 338 ? -8.359 -34.531 -35.812 1 91.62 338 ALA B N 1
ATOM 5921 C CA . ALA B 1 338 ? -8.781 -35.125 -34.562 1 91.62 338 ALA B CA 1
ATOM 5922 C C . ALA B 1 338 ? -10.273 -35.438 -34.562 1 91.62 338 ALA B C 1
ATOM 5924 O O . ALA B 1 338 ? -11.055 -34.719 -35.188 1 91.62 338 ALA B O 1
ATOM 5925 N N . PRO B 1 339 ? -10.672 -36.531 -33.938 1 88.69 339 PRO B N 1
ATOM 5926 C CA . PRO B 1 339 ? -12.102 -36.844 -33.844 1 88.69 339 PRO B CA 1
ATOM 5927 C C . PRO B 1 339 ? -12.93 -35.688 -33.281 1 88.69 339 PRO B C 1
ATOM 5929 O O . PRO B 1 339 ? -14.047 -35.469 -33.75 1 88.69 339 PRO B O 1
ATOM 5932 N N . ARG B 1 340 ? -12.383 -35.062 -32.312 1 88.38 340 ARG B N 1
ATOM 5933 C CA . ARG B 1 340 ? -13 -33.875 -31.75 1 88.38 340 ARG B CA 1
ATOM 5934 C C . ARG B 1 340 ? -12.07 -32.656 -31.844 1 88.38 340 ARG B C 1
ATOM 5936 O O . ARG B 1 340 ? -10.93 -32.719 -31.375 1 88.38 340 ARG B O 1
ATOM 5943 N N . LYS B 1 341 ? -12.656 -31.641 -32.438 1 91.44 341 LYS B N 1
ATOM 5944 C CA . LYS B 1 341 ? -11.859 -30.422 -32.531 1 91.44 341 LYS B CA 1
ATOM 5945 C C . LYS B 1 341 ? -11.906 -29.641 -31.234 1 91.44 341 LYS B C 1
ATOM 5947 O O . LYS B 1 341 ? -12.977 -29.453 -30.641 1 91.44 341 LYS B O 1
ATOM 5952 N N . GLY B 1 342 ? -10.703 -29.312 -30.766 1 94.44 342 GLY B N 1
ATOM 5953 C CA . GLY B 1 342 ? -10.695 -28.578 -29.516 1 94.44 342 GLY B CA 1
ATOM 5954 C C . GLY B 1 342 ? -9.297 -28.25 -29.031 1 94.44 342 GLY B C 1
ATOM 5955 O O . GLY B 1 342 ? -8.406 -27.953 -29.844 1 94.44 342 GLY B O 1
ATOM 5956 N N . VAL B 1 343 ? -9.195 -27.969 -27.797 1 96.88 343 VAL B N 1
ATOM 5957 C CA . VAL B 1 343 ? -7.953 -27.578 -27.141 1 96.88 343 VAL B CA 1
ATOM 5958 C C . VAL B 1 343 ? -7.695 -28.484 -25.938 1 96.88 343 VAL B C 1
ATOM 5960 O O . VAL B 1 343 ? -8.625 -28.797 -25.188 1 96.88 343 VAL B O 1
ATOM 5963 N N . TYR B 1 344 ? -6.449 -29 -25.859 1 97.56 344 TYR B N 1
ATOM 5964 C CA . TYR B 1 344 ? -6.016 -29.75 -24.688 1 97.56 344 TYR B CA 1
ATOM 5965 C C . TYR B 1 344 ? -5.223 -28.859 -23.734 1 97.56 344 TYR B C 1
ATOM 5967 O O . TYR B 1 344 ? -4.336 -28.109 -24.172 1 97.56 344 TYR B O 1
ATOM 5975 N N . PHE B 1 345 ? -5.594 -28.844 -22.5 1 98.19 345 PHE B N 1
ATOM 5976 C CA . PHE B 1 345 ? -4.805 -28.234 -21.438 1 98.19 345 PHE B CA 1
ATOM 5977 C C . PHE B 1 345 ? -4.035 -29.281 -20.656 1 98.19 345 PHE B C 1
ATOM 5979 O O . PHE B 1 345 ? -4.633 -30.188 -20.078 1 98.19 345 PHE B O 1
ATOM 5986 N N . MET B 1 346 ? -2.717 -29.172 -20.625 1 98.5 346 MET B N 1
ATOM 5987 C CA . MET B 1 346 ? -1.921 -30.219 -19.984 1 98.5 346 MET B CA 1
ATOM 5988 C C . MET B 1 346 ? -0.826 -29.609 -19.109 1 98.5 346 MET B C 1
ATOM 5990 O O . MET B 1 346 ? 0.009 -28.844 -19.594 1 98.5 346 MET B O 1
ATOM 5994 N N . ALA B 1 347 ? -0.827 -29.969 -17.844 1 98.56 347 ALA B N 1
ATOM 5995 C CA . ALA B 1 347 ? 0.168 -29.469 -16.891 1 98.56 347 ALA B CA 1
ATOM 5996 C C . ALA B 1 347 ? 0.472 -30.516 -15.828 1 98.56 347 ALA B C 1
ATOM 5998 O O . ALA B 1 347 ? -0.397 -31.312 -15.469 1 98.56 347 ALA B O 1
ATOM 5999 N N . ILE B 1 348 ? 1.714 -30.516 -15.406 1 98.12 348 ILE B N 1
ATOM 6000 C CA . ILE B 1 348 ? 2.088 -31.344 -14.266 1 98.12 348 ILE B CA 1
ATOM 6001 C C . ILE B 1 348 ? 1.619 -30.672 -12.969 1 98.12 348 ILE B C 1
ATOM 6003 O O . ILE B 1 348 ? 1.754 -29.469 -12.805 1 98.12 348 ILE B O 1
ATOM 6007 N N . ILE B 1 349 ? 1.029 -31.422 -12.062 1 95.12 349 ILE B N 1
ATOM 6008 C CA . ILE B 1 349 ? 0.55 -30.875 -10.797 1 95.12 349 ILE B CA 1
ATOM 6009 C C . ILE B 1 349 ? 1.079 -31.703 -9.641 1 95.12 349 ILE B C 1
ATOM 6011 O O . ILE B 1 349 ? 1.698 -32.75 -9.852 1 95.12 349 ILE B O 1
ATOM 6015 N N . ASP B 1 350 ? 0.91 -31.266 -8.352 1 89.81 350 ASP B N 1
ATOM 6016 C CA . ASP B 1 350 ? 1.146 -31.953 -7.086 1 89.81 350 ASP B CA 1
ATOM 6017 C C . ASP B 1 350 ? 2.633 -32.25 -6.883 1 89.81 350 ASP B C 1
ATOM 6019 O O . ASP B 1 350 ? 3.01 -33.344 -6.457 1 89.81 350 ASP B O 1
ATOM 6023 N N . ILE B 1 351 ? 3.432 -31.266 -7.246 1 92.69 351 ILE B N 1
ATOM 6024 C CA . ILE B 1 351 ? 4.859 -31.531 -7.121 1 92.69 351 ILE B CA 1
ATOM 6025 C C . ILE B 1 351 ? 5.328 -31.203 -5.707 1 92.69 351 ILE B C 1
ATOM 6027 O O . ILE B 1 351 ? 6.477 -31.453 -5.348 1 92.69 351 ILE B O 1
ATOM 6031 N N . LEU B 1 352 ? 4.547 -30.594 -4.867 1 87.31 352 LEU B N 1
ATOM 6032 C CA . LEU B 1 352 ? 4.957 -30.234 -3.514 1 87.31 352 LEU B CA 1
ATOM 6033 C C . LEU B 1 352 ? 4.523 -31.297 -2.516 1 87.31 352 LEU B C 1
ATOM 6035 O O . LEU B 1 352 ? 4.953 -31.281 -1.36 1 87.31 352 LEU B O 1
ATOM 6039 N N . THR B 1 353 ? 3.764 -32.188 -2.855 1 73.5 353 THR B N 1
ATOM 6040 C CA . THR B 1 353 ? 3.207 -33.156 -1.9 1 73.5 353 THR B CA 1
ATOM 6041 C C . THR B 1 353 ? 4.262 -34.156 -1.472 1 73.5 353 THR B C 1
ATOM 6043 O O . THR B 1 353 ? 4.934 -34.781 -2.314 1 73.5 353 THR B O 1
ATOM 6046 N N . HIS B 1 354 ? 4.629 -33.969 -0.081 1 63.81 354 HIS B N 1
ATOM 6047 C CA . HIS B 1 354 ? 5.621 -34.844 0.493 1 63.81 354 HIS B CA 1
ATOM 6048 C C . HIS B 1 354 ? 5.176 -36.312 0.384 1 63.81 354 HIS B C 1
ATOM 6050 O O . HIS B 1 354 ? 3.996 -36.625 0.57 1 63.81 354 HIS B O 1
ATOM 6056 N N . TYR B 1 355 ? 6.02 -36.969 -0.202 1 55.25 355 TYR B N 1
ATOM 6057 C CA . TYR B 1 355 ? 5.781 -38.406 -0.2 1 55.25 355 TYR B CA 1
ATOM 6058 C C . TYR B 1 355 ? 5.711 -38.969 1.224 1 55.25 355 TYR B C 1
ATOM 6060 O O . TYR B 1 355 ? 6.688 -38.906 1.97 1 55.25 355 TYR B O 1
ATOM 6068 N N . ASP B 1 356 ? 4.523 -38.812 1.88 1 51.22 356 ASP B N 1
ATOM 6069 C CA . ASP B 1 356 ? 4.324 -39.281 3.246 1 51.22 356 ASP B CA 1
ATOM 6070 C C . ASP B 1 356 ? 4.953 -40.656 3.445 1 51.22 356 ASP B C 1
ATOM 6072 O O . ASP B 1 356 ? 4.805 -41.531 2.602 1 51.22 356 ASP B O 1
ATOM 6076 N N . ALA B 1 357 ? 5.867 -40.781 4.297 1 45.78 357 ALA B N 1
ATOM 6077 C CA . ALA B 1 357 ? 6.301 -42.062 4.836 1 45.78 357 ALA B CA 1
ATOM 6078 C C . ALA B 1 357 ? 5.129 -43.031 4.961 1 45.78 357 ALA B C 1
ATOM 6080 O O . ALA B 1 357 ? 5.297 -44.219 4.816 1 45.78 357 ALA B O 1
ATOM 6081 N N . LYS B 1 358 ? 4.043 -42.469 5.18 1 45.31 358 LYS B N 1
ATOM 6082 C CA . LYS B 1 358 ? 2.895 -43.375 5.301 1 45.31 358 LYS B CA 1
ATOM 6083 C C . LYS B 1 358 ? 2.529 -43.969 3.951 1 45.31 358 LYS B C 1
ATOM 6085 O O . LYS B 1 358 ? 2.125 -45.125 3.877 1 45.31 358 LYS B O 1
ATOM 6090 N N . LYS B 1 359 ? 2.668 -43.125 2.953 1 50.06 359 LYS B N 1
ATOM 6091 C CA . LYS B 1 359 ? 2.426 -43.688 1.629 1 50.06 359 LYS B CA 1
ATOM 6092 C C . LYS B 1 359 ? 3.475 -44.75 1.278 1 50.06 359 LYS B C 1
ATOM 6094 O O . LYS B 1 359 ? 3.168 -45.75 0.621 1 50.06 359 LYS B O 1
ATOM 6099 N N . LYS B 1 360 ? 4.625 -44.5 1.848 1 48.25 360 LYS B N 1
ATOM 6100 C CA . LYS B 1 360 ? 5.613 -45.562 1.733 1 48.25 360 LYS B CA 1
ATOM 6101 C C . LYS B 1 360 ? 5.133 -46.844 2.418 1 48.25 360 LYS B C 1
ATOM 6103 O O . LYS B 1 360 ? 5.328 -47.938 1.897 1 48.25 360 LYS B O 1
ATOM 6108 N N . ALA B 1 361 ? 4.531 -46.531 3.568 1 46.47 361 ALA B N 1
ATOM 6109 C CA . ALA B 1 361 ? 4.043 -47.719 4.309 1 46.47 361 ALA B CA 1
ATOM 6110 C C . ALA B 1 361 ? 2.887 -48.375 3.574 1 46.47 361 ALA B C 1
ATOM 6112 O O . ALA B 1 361 ? 2.793 -49.594 3.543 1 46.47 361 ALA B O 1
ATOM 6113 N N . ALA B 1 362 ? 2.104 -47.531 3.041 1 48.97 362 ALA B N 1
ATOM 6114 C CA . ALA B 1 362 ? 0.988 -48.094 2.293 1 48.97 362 ALA B CA 1
ATOM 6115 C C . ALA B 1 362 ? 1.483 -48.844 1.058 1 48.97 362 ALA B C 1
ATOM 6117 O O . ALA B 1 362 ? 0.951 -49.906 0.708 1 48.97 362 ALA B O 1
ATOM 6118 N N . HIS B 1 363 ? 2.424 -48.281 0.493 1 49.78 363 HIS B N 1
ATOM 6119 C CA . HIS B 1 363 ? 3.057 -48.938 -0.644 1 49.78 363 HIS B CA 1
ATOM 6120 C C . HIS B 1 363 ? 3.727 -50.25 -0.225 1 49.78 363 HIS B C 1
ATOM 6122 O O . HIS B 1 363 ? 3.621 -51.25 -0.925 1 49.78 363 HIS B O 1
ATOM 6128 N N . ALA B 1 364 ? 4.402 -50.125 0.92 1 50.47 364 ALA B N 1
ATOM 6129 C CA . ALA B 1 364 ? 5.027 -51.344 1.437 1 50.47 364 ALA B CA 1
ATOM 6130 C C . ALA B 1 364 ? 3.977 -52.375 1.782 1 50.47 364 ALA B C 1
ATOM 6132 O O . ALA B 1 364 ? 4.18 -53.562 1.543 1 50.47 364 ALA B O 1
ATOM 6133 N N . ALA B 1 365 ? 2.912 -51.875 2.186 1 48.62 365 ALA B N 1
ATOM 6134 C CA . ALA B 1 365 ? 1.858 -52.812 2.6 1 48.62 365 ALA B CA 1
ATOM 6135 C C . ALA B 1 365 ? 1.147 -53.406 1.389 1 48.62 365 ALA B C 1
ATOM 6137 O O . ALA B 1 365 ? 0.806 -54.594 1.384 1 48.62 365 ALA B O 1
ATOM 6138 N N . LYS B 1 366 ? 0.906 -52.594 0.409 1 49.81 366 LYS B N 1
ATOM 6139 C CA . LYS B 1 366 ? 0.231 -53.094 -0.787 1 49.81 366 LYS B CA 1
ATOM 6140 C C . LYS B 1 366 ? 1.12 -54.062 -1.557 1 49.81 366 LYS B C 1
ATOM 6142 O O . LYS B 1 366 ? 0.63 -55.062 -2.137 1 49.81 366 LYS B O 1
ATOM 6147 N N . THR B 1 367 ? 2.385 -53.781 -1.522 1 48.41 367 THR B N 1
ATOM 6148 C CA . THR B 1 367 ? 3.322 -54.719 -2.137 1 48.41 367 THR B CA 1
ATOM 6149 C C . THR B 1 367 ? 3.295 -56.062 -1.418 1 48.41 367 THR B C 1
ATOM 6151 O O . THR B 1 367 ? 3.455 -57.125 -2.047 1 48.41 367 THR B O 1
ATOM 6154 N N . VAL B 1 368 ? 3.139 -55.906 -0.134 1 49.44 368 VAL B N 1
ATOM 6155 C CA . VAL B 1 368 ? 3.15 -57.156 0.643 1 49.44 368 VAL B CA 1
ATOM 6156 C C . VAL B 1 368 ? 1.907 -57.969 0.32 1 49.44 368 VAL B C 1
ATOM 6158 O O . VAL B 1 368 ? 1.975 -59.188 0.234 1 49.44 368 VAL B O 1
ATOM 6161 N N . LYS B 1 369 ? 0.774 -57.281 0.144 1 46.47 369 LYS B N 1
ATOM 6162 C CA . LYS B 1 369 ? -0.46 -58.031 -0.018 1 46.47 369 LYS B CA 1
ATOM 6163 C C . LYS B 1 369 ? -0.555 -58.625 -1.418 1 46.47 369 LYS B C 1
ATOM 6165 O O . LYS B 1 369 ? -1.139 -59.719 -1.602 1 46.47 369 LYS B O 1
ATOM 6170 N N . HIS B 1 370 ? -0.343 -57.812 -2.455 1 46.78 370 HIS B N 1
ATOM 6171 C CA . HIS B 1 370 ? -0.649 -58.312 -3.787 1 46.78 370 HIS B CA 1
ATOM 6172 C C . HIS B 1 370 ? 0.52 -59.125 -4.355 1 46.78 370 HIS B C 1
ATOM 6174 O O . HIS B 1 370 ? 0.495 -59.5 -5.52 1 46.78 370 HIS B O 1
ATOM 6180 N N . GLY B 1 371 ? 1.366 -59.812 -3.604 1 42.56 371 GLY B N 1
ATOM 6181 C CA . GLY B 1 371 ? 2.402 -60.781 -3.961 1 42.56 371 GLY B CA 1
ATOM 6182 C C . GLY B 1 371 ? 3.668 -60.125 -4.477 1 42.56 371 GLY B C 1
ATOM 6183 O O . GLY B 1 371 ? 3.658 -58.938 -4.836 1 42.56 371 GLY B O 1
ATOM 6184 N N . ALA B 1 372 ? 4.922 -60.656 -4.227 1 44.53 372 ALA B N 1
ATOM 6185 C CA . ALA B 1 372 ? 6.309 -60.281 -4.508 1 44.53 372 ALA B CA 1
ATOM 6186 C C . ALA B 1 372 ? 6.465 -59.781 -5.934 1 44.53 372 ALA B C 1
ATOM 6188 O O . ALA B 1 372 ? 7.422 -59.062 -6.238 1 44.53 372 ALA B O 1
ATOM 6189 N N . GLY B 1 373 ? 5.738 -60.281 -6.871 1 39.81 373 GLY B N 1
ATOM 6190 C CA . GLY B 1 373 ? 6 -60.031 -8.281 1 39.81 373 GLY B CA 1
ATOM 6191 C C . GLY B 1 373 ? 5.512 -58.688 -8.758 1 39.81 373 GLY B C 1
ATOM 6192 O O . GLY B 1 373 ? 5.68 -58.344 -9.93 1 39.81 373 GLY B O 1
ATOM 6193 N N . ALA B 1 374 ? 4.375 -58.281 -8.281 1 40.25 374 ALA B N 1
ATOM 6194 C CA . ALA B 1 374 ? 3.912 -57.031 -8.883 1 40.25 374 ALA B CA 1
ATOM 6195 C C . ALA B 1 374 ? 4.789 -55.844 -8.453 1 40.25 374 ALA B C 1
ATOM 6197 O O . ALA B 1 374 ? 5.02 -55.656 -7.262 1 40.25 374 ALA B O 1
ATOM 6198 N N . GLU B 1 375 ? 5.793 -55.531 -9.242 1 36.75 375 GLU B N 1
ATOM 6199 C CA . GLU B 1 375 ? 6.777 -54.438 -9.148 1 36.75 375 GLU B CA 1
ATOM 6200 C C . GLU B 1 375 ? 6.207 -53.25 -8.422 1 36.75 375 GLU B C 1
ATOM 6202 O O . GLU B 1 375 ? 5.449 -52.469 -9 1 36.75 375 GLU B O 1
ATOM 6207 N N . ILE B 1 376 ? 5.66 -53.375 -7.293 1 42.12 376 ILE B N 1
ATOM 6208 C CA . ILE B 1 376 ? 5.371 -52.125 -6.551 1 42.12 376 ILE B CA 1
ATOM 6209 C C . ILE B 1 376 ? 6.633 -51.281 -6.473 1 42.12 376 ILE B C 1
ATOM 6211 O O . ILE B 1 376 ? 7.637 -51.688 -5.883 1 42.12 376 ILE B O 1
ATOM 6215 N N . SER B 1 377 ? 6.945 -50.594 -7.426 1 37.78 377 SER B N 1
ATOM 6216 C CA . SER B 1 377 ? 8.078 -49.719 -7.715 1 37.78 377 SER B CA 1
ATOM 6217 C C . SER B 1 377 ? 8.344 -48.781 -6.559 1 37.78 377 SER B C 1
ATOM 6219 O O . SER B 1 377 ? 7.523 -47.906 -6.277 1 37.78 377 SER B O 1
ATOM 6221 N N . THR B 1 378 ? 8.43 -49.188 -5.254 1 48.28 378 THR B N 1
ATOM 6222 C CA . THR B 1 378 ? 9.203 -48.156 -4.562 1 48.28 378 THR B CA 1
ATOM 6223 C C . THR B 1 378 ? 10.117 -47.438 -5.539 1 48.28 378 THR B C 1
ATOM 6225 O O . THR B 1 378 ? 11.227 -47.875 -5.816 1 48.28 378 THR B O 1
ATOM 6228 N N . VAL B 1 379 ? 9.414 -46.969 -6.48 1 58.28 379 VAL B N 1
ATOM 6229 C CA . VAL B 1 379 ? 10.078 -46.5 -7.703 1 58.28 379 VAL B CA 1
ATOM 6230 C C . VAL B 1 379 ? 10.977 -45.312 -7.398 1 58.28 379 VAL B C 1
ATOM 6232 O O . VAL B 1 379 ? 10.57 -44.375 -6.703 1 58.28 379 VAL B O 1
ATOM 6235 N N . ASN B 1 380 ? 12.234 -45.531 -7.406 1 84.25 380 ASN B N 1
ATOM 6236 C CA . ASN B 1 380 ? 13.266 -44.5 -7.578 1 84.25 380 ASN B CA 1
ATOM 6237 C C . ASN B 1 380 ? 12.766 -43.344 -8.445 1 84.25 380 ASN B C 1
ATOM 6239 O O . ASN B 1 380 ? 11.977 -43.531 -9.367 1 84.25 380 ASN B O 1
ATOM 6243 N N . PRO B 1 381 ? 12.812 -42.188 -7.918 1 89.88 381 PRO B N 1
ATOM 6244 C CA . PRO B 1 381 ? 12.383 -41.031 -8.68 1 89.88 381 PRO B CA 1
ATOM 6245 C C . PRO B 1 381 ? 12.688 -41.125 -10.172 1 89.88 381 PRO B C 1
ATOM 6247 O O . PRO B 1 381 ? 11.898 -40.688 -11.008 1 89.88 381 PRO B O 1
ATOM 6250 N N . GLU B 1 382 ? 13.695 -41.812 -10.484 1 93.69 382 GLU B N 1
ATOM 6251 C CA . GLU B 1 382 ? 14.07 -42 -11.883 1 93.69 382 GLU B CA 1
ATOM 6252 C C . GLU B 1 382 ? 13.133 -42.969 -12.586 1 93.69 382 GLU B C 1
ATOM 6254 O O . GLU B 1 382 ? 12.734 -42.75 -13.727 1 93.69 382 GLU B O 1
ATOM 6259 N N . GLN B 1 383 ? 12.828 -44 -11.914 1 93.38 383 GLN B N 1
ATOM 6260 C CA . GLN B 1 383 ? 11.906 -44.969 -12.477 1 93.38 383 GLN B CA 1
ATOM 6261 C C . GLN B 1 383 ? 10.508 -44.406 -12.625 1 93.38 383 GLN B C 1
ATOM 6263 O O . GLN B 1 383 ? 9.812 -44.656 -13.609 1 93.38 383 GLN B O 1
ATOM 6268 N N . TYR B 1 384 ? 10.148 -43.688 -11.602 1 92.69 384 TYR B N 1
ATOM 6269 C CA . TYR B 1 384 ? 8.844 -43.031 -11.664 1 92.69 384 TYR B CA 1
ATOM 6270 C C . TYR B 1 384 ? 8.758 -42.094 -12.867 1 92.69 384 TYR B C 1
ATOM 6272 O O . TYR B 1 384 ? 7.77 -42.125 -13.609 1 92.69 384 TYR B O 1
ATOM 6280 N N . SER B 1 385 ? 9.766 -41.312 -13 1 95.38 385 SER B N 1
ATOM 6281 C CA . SER B 1 385 ? 9.805 -40.344 -14.086 1 95.38 385 SER B CA 1
ATOM 6282 C C . SER B 1 385 ? 9.719 -41.031 -15.445 1 95.38 385 SER B C 1
ATOM 6284 O O . SER B 1 385 ? 9.008 -40.562 -16.344 1 95.38 385 SER B O 1
ATOM 6286 N N . LYS B 1 386 ? 10.43 -42.125 -15.594 1 95.31 386 LYS B N 1
ATOM 6287 C CA . LYS B 1 386 ? 10.438 -42.875 -16.859 1 95.31 386 LYS B CA 1
ATOM 6288 C C . LYS B 1 386 ? 9.07 -43.5 -17.125 1 95.31 386 LYS B C 1
ATOM 6290 O O . LYS B 1 386 ? 8.57 -43.438 -18.25 1 95.31 386 LYS B O 1
ATOM 6295 N N . ARG B 1 387 ? 8.508 -44.094 -16.141 1 94 387 ARG B N 1
ATOM 6296 C CA . ARG B 1 387 ? 7.191 -44.688 -16.281 1 94 387 ARG B CA 1
ATOM 6297 C C . ARG B 1 387 ? 6.141 -43.656 -16.656 1 94 387 ARG B C 1
ATOM 6299 O O . ARG B 1 387 ? 5.293 -43.906 -17.516 1 94 387 ARG B O 1
ATOM 6306 N N . PHE B 1 388 ? 6.176 -42.594 -15.938 1 95.81 388 PHE B N 1
ATOM 6307 C CA . PHE B 1 388 ? 5.25 -41.5 -16.188 1 95.81 388 PHE B CA 1
ATOM 6308 C C . PHE B 1 388 ? 5.387 -41 -17.609 1 95.81 388 PHE B C 1
ATOM 6310 O O . PHE B 1 388 ? 4.391 -40.875 -18.328 1 95.81 388 PHE B O 1
ATOM 6317 N N . TYR B 1 389 ? 6.625 -40.75 -18.062 1 97.06 389 TYR B N 1
ATOM 6318 C CA . TYR B 1 389 ? 6.902 -40.25 -19.406 1 97.06 389 TYR B CA 1
ATOM 6319 C C . TYR B 1 389 ? 6.426 -41.25 -20.469 1 97.06 389 TYR B C 1
ATOM 6321 O O . TYR B 1 389 ? 5.809 -40.844 -21.453 1 97.06 389 TYR B O 1
ATOM 6329 N N . ASP B 1 390 ? 6.707 -42.5 -20.234 1 95.69 390 ASP B N 1
ATOM 6330 C CA . ASP B 1 390 ? 6.336 -43.531 -21.188 1 95.69 390 ASP B CA 1
ATOM 6331 C C . ASP B 1 390 ? 4.82 -43.625 -21.328 1 95.69 390 ASP B C 1
ATOM 6333 O O . ASP B 1 390 ? 4.297 -43.812 -22.438 1 95.69 390 ASP B O 1
ATOM 6337 N N . PHE B 1 391 ? 4.203 -43.594 -20.281 1 95.12 391 PHE B N 1
ATOM 6338 C CA . PHE B 1 391 ? 2.746 -43.688 -20.297 1 95.12 391 PHE B CA 1
ATOM 6339 C C . PHE B 1 391 ? 2.162 -42.531 -21.109 1 95.12 391 PHE B C 1
ATOM 6341 O O . PHE B 1 391 ? 1.296 -42.75 -21.969 1 95.12 391 PHE B O 1
ATOM 6348 N N . ILE B 1 392 ? 2.6 -41.312 -20.812 1 96.25 392 ILE B N 1
ATOM 6349 C CA . ILE B 1 392 ? 2.066 -40.125 -21.5 1 96.25 392 ILE B CA 1
ATOM 6350 C C . ILE B 1 392 ? 2.375 -40.219 -23 1 96.25 392 ILE B C 1
ATOM 6352 O O . ILE B 1 392 ? 1.559 -39.844 -23.828 1 96.25 392 ILE B O 1
ATOM 6356 N N . THR B 1 393 ? 3.543 -40.75 -23.328 1 96.06 393 THR B N 1
ATOM 6357 C CA . THR B 1 393 ? 3.926 -40.938 -24.719 1 96.06 393 THR B CA 1
ATOM 6358 C C . THR B 1 393 ? 2.963 -41.875 -25.438 1 96.06 393 THR B C 1
ATOM 6360 O O . THR B 1 393 ? 2.625 -41.656 -26.609 1 96.06 393 THR B O 1
ATOM 6363 N N . THR B 1 394 ? 2.453 -42.812 -24.734 1 94.44 394 THR B N 1
ATOM 6364 C CA . THR B 1 394 ? 1.599 -43.844 -25.328 1 94.44 394 THR B CA 1
ATOM 6365 C C . THR B 1 394 ? 0.212 -43.281 -25.625 1 94.44 394 THR B C 1
ATOM 6367 O O . THR B 1 394 ? -0.478 -43.781 -26.531 1 94.44 394 THR B O 1
ATOM 6370 N N . ILE B 1 395 ? -0.161 -42.312 -24.953 1 94.19 395 ILE B N 1
ATOM 6371 C CA . ILE B 1 395 ? -1.521 -41.812 -25.141 1 94.19 395 ILE B CA 1
ATOM 6372 C C . ILE B 1 395 ? -1.519 -40.656 -26.125 1 94.19 395 ILE B C 1
ATOM 6374 O O . ILE B 1 395 ? -2.562 -40.062 -26.406 1 94.19 395 ILE B O 1
ATOM 6378 N N . LEU B 1 396 ? -0.406 -40.312 -26.656 1 94.38 396 LEU B N 1
ATOM 6379 C CA . LEU B 1 396 ? -0.254 -39.344 -27.734 1 94.38 396 LEU B CA 1
ATOM 6380 C C . LEU B 1 396 ? 0.023 -40.031 -29.062 1 94.38 396 LEU B C 1
ATOM 6382 O O . LEU B 1 396 ? 1.18 -40.188 -29.469 1 94.38 396 LEU B O 1
ATOM 6386 N N . PRO B 1 397 ? -0.966 -40.406 -29.766 1 85.81 397 PRO B N 1
ATOM 6387 C CA . PRO B 1 397 ? -0.738 -41.125 -31.016 1 85.81 397 PRO B CA 1
ATOM 6388 C C . PRO B 1 397 ? -0.009 -40.312 -32.062 1 85.81 397 PRO B C 1
ATOM 6390 O O . PRO B 1 397 ? -0.096 -39.094 -32.062 1 85.81 397 PRO B O 1
#

Foldseek 3Di:
DDPPPPPPPPPPPPPPPPPPPPDQALADPDQQLSVVLVQLLVLLVVVVVDDQDPDDDPVLLADKDKDWAAADPPPVRGHPRTKMKMWGSSNLLVVLCVLLVHDSVVVSCQSRSDGWAWDPDADPPRKTWTAGPLRFKIKIWDDPLLVVLCSVCVVVVSVLSVVVSNQAQAWRWRTWMWMGDPRDIIIMTMTTHLDDSPFDFDAKEWEQLDDVVFAFDPVQVPDPHHYGYDNVCVVVVHFAAADPVVLVVVLVRLLSHLVSLLVVQFFDKTKMKTWGFQVVVVVVVVVVVVVCVVVPDDPPPPPPDPPPPPPVPPPDPDDGQDDDCSRNVQWGFGDPPDPTGHIMRIHIDDRSDPPPVVVVVVLVVVCVPVDVPPCSPCPRSVRSSVSRSVSNSVRHD/DDPPPPPPPPPPPPPPPPPPPDDQALADPDQQLSVVLVQLLVLLVVVVVDDQDPDDDPVLLADKDKDWAAADPPPVRGHPRTKMKMWGSSNLLVVLCVLLVHDSVVVSCQSHSDGWAWDPDADPPRKTWTAGPLRFKIKIWDDPLLVVLCSVCVVVVSVLSVVVSNQAQAWRWRTWMWMGDPRDIIIMTMTTHLDDSPFDFDAKEWEQLDDVVFAFDPVQVPDPHHYGYDNVCVVVVHFAAADPVVLVVVLVRLLSHLVSLLVVQFFDKTKMKTWGFQVVVVVVVVVVVVVCVVVPDDPPPPPPPPPPPPPVPPPDPDDGQDDDCSRNVQWGWGDPPDPTGHIMRIHIDDRSDPPPVVVVVVLVVVCVPVDVPPCSCCPRSVRSSVSRSVSNSVRHD

Organism: NCBI:txid299321

Radius of gyration: 35.34 Å; Cα contacts (8 Å, |Δi|>4): 1230; chains: 2; bounding box: 73×113×112 Å

Sequence (794 aa):
KALVASIASKTKTKKKHFVAQKVKLFRASDPLLSVLMWGVNHSINELSHVQIPIMLMPDDFKAYSKIKVDNHLFNKENMPSHFKFKEYCPLVFRNLRERFGLDDQDFQNSLTRSAPITSDAQGRSGARFHTSYDKRYVVKTISSEDVAEMHNILKKYHQYIVECHGSTLLPQFLGMYRITVDGVETYMIVTRNVFSHRLSVYKKYDLKGSTVAREASDKEKAKELPTFKDNDFINEGQKIYIDEENKKIFLDKLRKDVEFLAQLKLMDYSLLVGIHDVEWAEQQEEVESEDNEGDEEGESDGTPPDSPSNTLDSSKPLAPGEFDATIDVYAIKSHDNAPRKGVYFMAIIDILTHYDAKKKAAHAAKTVKHGAGAEISTVNPEQYSKRFYDFITTILPKALVASIASKTKTKKKHFVAQKVKLFRASDPLLSVLMWGVNHSINELSHVQIPIMLMPDDFKAYSKIKVDNHLFNKENMPSHFKFKEYCPLVFRNLRERFGLDDQDFQNSLTRSAPITSDAQGRSGARFHTSYDKRYVVKTISSEDVAEMHNILKKYHQYIVECHGSTLLPQFLGMYRITVDGVETYMIVTRNVFSHRLSVYKKYDLKGSTVAREASDKEKAKELPTFKDNDFINEGQKIYIDEENKKIFLDKLRKDVEFLAQLKLMDYSLLVGIHDVEWAEQQEEVESEDNEGDEEGESDGTPPDSPSNTLDSSKPLAPGEFDATIDVYAIKSHDNAPRKGVYFMAIIDILTHYDAKKKAAHAAKTVKHGAGAEISTVNPEQYSKRFYDFITTILP

Solvent-accessible surface area (backbone atoms only — not comparable to full-atom values): 43639 Å² total; per-residue (Å²): 138,83,80,79,78,74,78,77,75,78,74,74,74,71,73,73,71,74,69,75,74,82,58,64,49,44,52,40,96,49,58,67,53,13,51,47,22,48,42,48,47,49,50,55,56,52,55,58,38,46,88,77,67,93,65,86,54,79,55,36,66,69,11,28,42,33,38,37,41,42,33,41,77,40,65,66,89,42,40,73,43,49,38,35,39,30,39,51,18,58,66,50,25,51,50,43,29,48,55,61,71,46,54,68,67,57,53,38,46,41,44,34,68,37,55,54,39,77,46,89,56,66,48,79,93,73,19,48,35,27,27,23,65,68,33,56,32,30,38,33,42,50,54,72,66,34,53,53,43,44,59,68,43,44,66,61,50,52,51,50,38,62,72,49,62,47,62,63,42,58,72,49,64,47,43,40,38,38,38,28,52,86,86,42,77,44,39,36,36,31,27,59,35,58,56,50,65,80,57,63,69,73,46,34,33,50,35,54,60,50,63,78,89,24,54,54,49,72,73,44,63,69,42,96,76,34,62,33,18,33,42,47,39,56,74,69,66,59,68,50,51,42,39,70,69,58,46,52,53,48,50,51,36,50,51,55,51,37,51,51,37,26,75,70,61,44,56,86,42,32,38,38,37,33,32,24,42,41,65,62,52,53,50,53,52,52,53,54,50,55,59,51,60,70,67,55,72,75,74,73,72,69,63,77,78,73,70,78,72,62,77,82,62,67,61,68,86,64,56,90,68,53,81,56,63,87,71,34,68,32,56,43,60,35,20,94,84,30,94,62,52,25,32,38,21,48,32,40,44,57,73,51,57,70,80,46,68,60,54,50,47,48,46,52,47,50,32,61,69,72,40,89,77,56,78,61,60,86,45,50,27,60,52,44,35,50,46,34,51,52,43,56,52,66,40,44,109,138,82,83,78,79,76,77,77,76,78,73,74,72,72,70,72,71,74,70,74,74,82,60,63,49,43,52,41,95,50,60,67,53,12,51,47,23,47,41,48,48,50,50,54,56,52,53,56,38,45,87,78,68,96,65,85,53,79,56,36,68,70,12,31,42,33,38,38,40,43,33,42,78,39,66,64,90,44,40,74,43,49,37,35,37,31,38,49,18,58,67,50,25,52,48,41,28,50,53,60,71,45,52,67,67,58,54,39,45,41,45,34,67,39,55,55,41,77,46,89,58,66,46,79,93,73,19,48,34,28,27,23,63,64,34,55,32,31,38,33,41,49,52,73,67,33,52,54,43,44,57,69,43,44,66,61,50,51,52,50,38,62,73,48,63,47,62,63,42,59,72,47,64,49,42,41,37,40,37,28,52,87,86,42,77,44,38,36,37,33,27,59,34,59,55,50,63,81,55,63,70,74,45,34,32,48,32,56,59,50,62,80,87,24,54,55,49,72,73,45,61,68,42,93,77,34,63,33,17,32,41,48,40,56,74,68,65,59,69,48,50,44,40,69,68,58,44,51,55,48,52,52,36,48,51,54,50,37,52,51,36,24,74,70,60,43,55,86,42,31,38,36,37,33,32,26,41,41,66,61,52,53,50,52,52,50,52,53,53,54,59,51,60,70,66,55,71,75,72,72,71,70,63,78,81,72,71,78,75,62,76,82,62,68,62,69,85,65,55,90,68,54,79,55,64,85,71,34,68,32,55,42,61,36,21,93,83,31,96,63,51,24,33,38,20,48,31,40,42,56,75,50,55,71,80,46,67,59,55,50,46,48,48,52,47,50,30,63,68,70,40,88,76,56,76,61,61,85,46,50,27,60,52,44,34,50,46,34,50,52,42,56,54,67,40,43,110